Protein 3GBX (pdb70)

InterPro domains:
  IPR001085 Serine hydroxymethyltransferase [MF_00051] (7-417)
  IPR001085 Serine hydroxymethyltransferase [PIRSF000412] (2-416)
  IPR001085 Serine hydroxymethyltransferase [cd00378] (9-409)
  IPR015421 Pyridoxal phosphate-dependent transferase, major domain [G3DSA:3.40.640.10] (37-280)
  IPR015422 Pyridoxal phosphate-dependent transferase, small domain [G3DSA:3.90.1150.10] (11-416)
  IPR015424 Pyridoxal phosphate-dependent transferase [SSF53383] (6-416)
  IPR019798 Serine hydroxymethyltransferase, pyridoxal phosphate binding site [PS00096] (221-237)
  IPR039429 Serine hydroxymethyltransferase-like domain [PF00464] (9-386)
  IPR049943 Serine hydroxymethyltransferase-like [PTHR11680] (7-393)

Organism: Salmonella typhimurium (strain LT2 / SGSC1412 / ATCC 700720) (NCBI:txid99287)

CATH classification: 3.40.640.10 (+1 more: 3.90.1150.10)

Structure (mmCIF, N/CA/C/O backbone):
data_3GBX
#
_entry.id   3GBX
#
_cell.length_a   73.955
_cell.length_b   49.734
_cell.length_c   94.736
_cell.angle_alpha   90.000
_cell.angle_beta   110.670
_cell.angle_gamma   90.000
#
_symmetry.space_group_name_H-M   'P 1 21 1'
#
loop_
_entity.id
_entity.type
_entity.pdbx_description
1 polymer 'Serine hydroxymethyltransferase'
2 non-polymer 'ACETATE ION'
3 water water
#
loop_
_atom_site.group_PDB
_atom_site.id
_atom_site.type_symbol
_atom_site.label_atom_id
_atom_site.label_alt_id
_atom_site.label_comp_id
_atom_site.label_asym_id
_atom_site.label_entity_id
_atom_site.label_seq_id
_atom_site.pdbx_PDB_ins_code
_atom_site.Cartn_x
_atom_site.Cartn_y
_atom_site.Cartn_z
_atom_site.occupancy
_atom_site.B_iso_or_equiv
_atom_site.auth_seq_id
_atom_site.auth_comp_id
_atom_site.auth_asym_id
_atom_site.auth_atom_id
_atom_site.pdbx_PDB_model_num
ATOM 1 N N . SER A 1 1 ? -11.900 22.306 98.968 1.00 21.28 -2 SER A N 1
ATOM 2 C CA . SER A 1 1 ? -11.022 22.210 97.771 1.00 22.04 -2 SER A CA 1
ATOM 3 C C . SER A 1 1 ? -10.884 20.743 97.353 1.00 21.23 -2 SER A C 1
ATOM 4 O O . SER A 1 1 ? -11.357 19.832 98.040 1.00 21.96 -2 SER A O 1
ATOM 7 N N . ASN A 1 2 ? -10.242 20.525 96.228 1.00 20.65 -1 ASN A N 1
ATOM 8 C CA . ASN A 1 2 ? -10.148 19.210 95.630 1.00 20.04 -1 ASN A CA 1
ATOM 9 C C . ASN A 1 2 ? -8.993 19.221 94.639 1.00 18.07 -1 ASN A C 1
ATOM 10 O O . ASN A 1 2 ? -9.109 18.788 93.496 1.00 17.78 -1 ASN A O 1
ATOM 15 N N . ALA A 1 3 ? -7.863 19.723 95.104 1.00 17.10 0 ALA A N 1
ATOM 16 C CA . ALA A 1 3 ? -6.741 19.956 94.240 1.00 15.50 0 ALA A CA 1
ATOM 17 C C . ALA A 1 3 ? -6.195 18.609 93.762 1.00 16.00 0 ALA A C 1
ATOM 18 O O . ALA A 1 3 ? -6.160 17.614 94.521 1.00 14.15 0 ALA A O 1
ATOM 28 N N . LEU A 1 5 ? -3.013 16.829 92.988 1.00 18.83 2 LEU A N 1
ATOM 29 C CA . LEU A 1 5 ? -1.591 16.964 93.274 1.00 19.93 2 LEU A CA 1
ATOM 30 C C . LEU A 1 5 ? -0.768 16.085 92.344 1.00 22.34 2 LEU A C 1
ATOM 31 O O . LEU A 1 5 ? -0.863 14.835 92.381 1.00 21.44 2 LEU A O 1
ATOM 36 N N . LYS A 1 6 ? 0.058 16.749 91.547 1.00 24.31 3 LYS A N 1
ATOM 37 C CA . LYS A 1 6 ? 0.904 16.069 90.575 1.00 27.69 3 LYS A CA 1
ATOM 38 C C . LYS A 1 6 ? 1.850 15.040 91.243 1.00 28.81 3 LYS A C 1
ATOM 39 O O . LYS A 1 6 ? 2.045 13.958 90.693 1.00 29.80 3 LYS A O 1
ATOM 45 N N . ARG A 1 7 ? 2.358 15.307 92.446 1.00 29.82 4 ARG A N 1
ATOM 46 C CA . ARG A 1 7 ? 3.254 14.321 93.107 1.00 31.63 4 ARG A CA 1
ATOM 47 C C . ARG A 1 7 ? 2.516 13.055 93.567 1.00 31.38 4 ARG A C 1
ATOM 48 O O . ARG A 1 7 ? 3.114 11.984 93.612 1.00 32.69 4 ARG A O 1
ATOM 56 N N . GLU A 1 8 ? 1.245 13.172 93.935 1.00 30.42 5 GLU A N 1
ATOM 57 C CA A GLU A 1 8 ? 0.411 12.061 94.386 0.60 30.19 5 GLU A CA 1
ATOM 58 C CA B GLU A 1 8 ? 0.540 11.963 94.341 0.40 29.94 5 GLU A CA 1
ATOM 59 C C . GLU A 1 8 ? -0.335 11.408 93.216 1.00 29.23 5 GLU A C 1
ATOM 60 O O . GLU A 1 8 ? -0.938 10.325 93.377 1.00 30.11 5 GLU A O 1
ATOM 79 N N . ASN A 1 10 ? 0.150 9.995 89.825 1.00 20.71 7 ASN A N 1
ATOM 80 C CA . ASN A 1 10 ? 0.909 9.526 88.709 1.00 20.56 7 ASN A CA 1
ATOM 81 C C . ASN A 1 10 ? 0.475 8.119 88.354 1.00 17.88 7 ASN A C 1
ATOM 82 O O . ASN A 1 10 ? -0.294 7.477 89.083 1.00 16.00 7 ASN A O 1
ATOM 87 N N . ILE A 1 11 ? 0.942 7.684 87.196 1.00 15.32 8 ILE A N 1
ATOM 88 C CA . ILE A 1 11 ? 0.469 6.437 86.600 1.00 14.31 8 ILE A CA 1
ATOM 89 C C . ILE A 1 11 ? 1.051 5.235 87.361 1.00 14.35 8 ILE A C 1
ATOM 90 O O . ILE A 1 11 ? 0.349 4.276 87.652 1.00 14.55 8 ILE A O 1
ATOM 95 N N . ALA A 1 12 ? 2.331 5.301 87.716 1.00 15.73 9 ALA A N 1
ATOM 96 C CA . ALA A 1 12 ? 2.971 4.154 88.389 1.00 17.08 9 ALA A CA 1
ATOM 97 C C . ALA A 1 12 ? 2.323 3.836 89.756 1.00 17.81 9 ALA A C 1
ATOM 98 O O . ALA A 1 12 ? 2.263 2.685 90.115 1.00 18.77 9 ALA A O 1
ATOM 100 N N . ASP A 1 13 ? 1.868 4.858 90.491 1.00 18.58 10 ASP A N 1
ATOM 101 C CA A ASP A 1 13 ? 1.137 4.735 91.767 0.60 19.50 10 ASP A CA 1
ATOM 102 C CA B ASP A 1 13 ? 1.195 4.637 91.778 0.40 18.97 10 ASP A CA 1
ATOM 103 C C . ASP A 1 13 ? -0.242 4.113 91.616 1.00 19.06 10 ASP A C 1
ATOM 104 O O . ASP A 1 13 ? -0.801 3.568 92.557 1.00 20.82 10 ASP A O 1
ATOM 113 N N . TYR A 1 14 ? -0.834 4.282 90.452 1.00 17.43 11 TYR A N 1
ATOM 114 C CA . TYR A 1 14 ? -2.272 4.059 90.327 1.00 16.06 11 TYR A CA 1
ATOM 115 C C . TYR A 1 14 ? -2.657 2.935 89.384 1.00 15.34 11 TYR A C 1
ATOM 116 O O . TYR A 1 14 ? -3.610 2.201 89.633 1.00 15.68 11 TYR A O 1
ATOM 125 N N . ASP A 1 15 ? -1.957 2.830 88.273 1.00 14.02 12 ASP A N 1
ATOM 126 C CA . ASP A 1 15 ? -2.353 1.948 87.159 1.00 14.39 12 ASP A CA 1
ATOM 127 C C . ASP A 1 15 ? -1.152 1.103 86.709 1.00 14.29 12 ASP A C 1
ATOM 128 O O . ASP A 1 15 ? -0.480 1.361 85.708 1.00 13.88 12 ASP A O 1
ATOM 133 N N . ALA A 1 16 ? -0.876 0.096 87.529 1.00 14.60 13 ALA A N 1
ATOM 134 C CA . ALA A 1 16 ? 0.281 -0.765 87.314 1.00 14.34 13 ALA A CA 1
ATOM 135 C C . ALA A 1 16 ? 0.279 -1.440 85.958 1.00 14.04 13 ALA A C 1
ATOM 136 O O . ALA A 1 16 ? 1.330 -1.536 85.343 1.00 14.89 13 ALA A O 1
ATOM 138 N N . GLU A 1 17 ? -0.856 -1.948 85.495 1.00 14.51 14 GLU A N 1
ATOM 139 C CA . GLU A 1 17 ? -0.919 -2.517 84.149 1.00 14.75 14 GLU A CA 1
ATOM 140 C C . GLU A 1 17 ? -0.518 -1.532 83.052 1.00 13.77 14 GLU A C 1
ATOM 141 O O . GLU A 1 17 ? 0.189 -1.891 82.092 1.00 13.55 14 GLU A O 1
ATOM 147 N N . LEU A 1 18 ? -1.047 -0.314 83.108 1.00 13.26 15 LEU A N 1
ATOM 148 C CA . LEU A 1 18 ? -0.669 0.696 82.129 1.00 12.77 15 LEU A CA 1
ATOM 149 C C . LEU A 1 18 ? 0.817 1.059 82.248 1.00 12.06 15 LEU A C 1
ATOM 150 O O . LEU A 1 18 ? 1.516 1.139 81.262 1.00 12.39 15 LEU A O 1
ATOM 155 N N . TRP A 1 19 ? 1.276 1.253 83.466 1.00 13.97 16 TRP A N 1
ATOM 156 C CA . TRP A 1 19 ? 2.688 1.571 83.721 1.00 15.26 16 TRP A CA 1
ATOM 157 C C . TRP A 1 19 ? 3.655 0.511 83.194 1.00 14.66 16 TRP A C 1
ATOM 158 O O . TRP A 1 19 ? 4.625 0.853 82.517 1.00 14.81 16 TRP A O 1
ATOM 169 N N . GLN A 1 20 ? 3.389 -0.760 83.467 1.00 14.13 17 GLN A N 1
ATOM 170 C CA . GLN A 1 20 ? 4.178 -1.862 82.862 1.00 14.68 17 GLN A CA 1
ATOM 171 C C . GLN A 1 20 ? 4.207 -1.802 81.333 1.00 14.19 17 GLN A C 1
ATOM 172 O O . GLN A 1 20 ? 5.235 -1.960 80.710 1.00 12.81 17 GLN A O 1
ATOM 178 N N . ALA A 1 21 ? 3.057 -1.566 80.716 1.00 14.05 18 ALA A N 1
ATOM 179 C CA . ALA A 1 21 ? 2.989 -1.440 79.265 1.00 14.65 18 ALA A CA 1
ATOM 180 C C . ALA A 1 21 ? 3.800 -0.256 78.708 1.00 15.08 18 ALA A C 1
ATOM 181 O O . ALA A 1 21 ? 4.496 -0.352 77.665 1.00 14.32 18 ALA A O 1
ATOM 191 N N . GLU A 1 23 ? 6.408 1.228 80.284 1.00 17.75 20 GLU A N 1
ATOM 192 C CA . GLU A 1 23 ? 7.804 0.903 80.462 1.00 17.27 20 GLU A CA 1
ATOM 193 C C . GLU A 1 23 ? 8.298 -0.019 79.330 1.00 17.55 20 GLU A C 1
ATOM 194 O O . GLU A 1 23 ? 9.341 0.214 78.728 1.00 16.32 20 GLU A O 1
ATOM 200 N N . GLN A 1 24 ? 7.530 -1.042 79.012 1.00 16.83 21 GLN A N 1
ATOM 201 C CA . GLN A 1 24 ? 7.916 -1.958 77.911 1.00 16.77 21 GLN A CA 1
ATOM 202 C C . GLN A 1 24 ? 7.977 -1.282 76.542 1.00 17.46 21 GLN A C 1
ATOM 203 O O . GLN A 1 24 ? 8.758 -1.686 75.682 1.00 16.30 21 GLN A O 1
ATOM 209 N N . GLU A 1 25 ? 7.168 -0.249 76.335 1.00 16.66 22 GLU A N 1
ATOM 210 C CA . GLU A 1 25 ? 7.226 0.483 75.081 1.00 16.89 22 GLU A CA 1
ATOM 211 C C . GLU A 1 25 ? 8.505 1.316 75.020 1.00 16.06 22 GLU A C 1
ATOM 212 O O . GLU A 1 25 ? 9.091 1.409 73.952 1.00 16.05 22 GLU A O 1
ATOM 218 N N . LYS A 1 26 ? 8.955 1.912 76.125 1.00 16.06 23 LYS A N 1
ATOM 219 C CA . LYS A 1 26 ? 10.239 2.622 76.136 1.00 16.96 23 LYS A CA 1
ATOM 220 C C . LYS A 1 26 ? 11.360 1.635 75.810 1.00 16.59 23 LYS A C 1
ATOM 221 O O . LYS A 1 26 ? 12.252 1.933 75.022 1.00 16.91 23 LYS A O 1
ATOM 227 N N . VAL A 1 27 ? 11.293 0.452 76.407 1.00 15.62 24 VAL A N 1
ATOM 228 C CA . VAL A 1 27 ? 12.305 -0.569 76.162 1.00 15.09 24 VAL A CA 1
ATOM 229 C C . VAL A 1 27 ? 12.311 -0.952 74.673 1.00 14.89 24 VAL A C 1
ATOM 230 O O . VAL A 1 27 ? 13.374 -1.036 74.062 1.00 14.95 24 VAL A O 1
ATOM 234 N N . ARG A 1 28 ? 11.130 -1.163 74.102 1.00 15.41 25 ARG A N 1
ATOM 235 C CA . ARG A 1 28 ? 11.009 -1.500 72.672 1.00 16.11 25 ARG A CA 1
ATOM 236 C C . ARG A 1 28 ? 11.632 -0.422 71.796 1.00 15.68 25 ARG A C 1
ATOM 237 O O . ARG A 1 28 ? 12.340 -0.700 70.854 1.00 15.76 25 ARG A O 1
ATOM 245 N N . GLN A 1 29 ? 11.335 0.836 72.091 1.00 14.73 26 GLN A N 1
ATOM 246 C CA . GLN A 1 29 ? 11.896 1.933 71.285 1.00 14.79 26 GLN A CA 1
ATOM 247 C C . GLN A 1 29 ? 13.425 1.960 71.393 1.00 14.91 26 GLN A C 1
ATOM 248 O O . GLN A 1 29 ? 14.111 2.346 70.428 1.00 16.15 26 GLN A O 1
ATOM 254 N N . GLU A 1 30 ? 13.975 1.539 72.534 1.00 14.32 27 GLU A N 1
ATOM 255 C CA A GLU A 1 30 ? 15.429 1.543 72.733 0.60 14.79 27 GLU A CA 1
ATOM 256 C CA B GLU A 1 30 ? 15.435 1.595 72.709 0.40 14.11 27 GLU A CA 1
ATOM 257 C C . GLU A 1 30 ? 16.169 0.380 72.108 1.00 13.57 27 GLU A C 1
ATOM 258 O O . GLU A 1 30 ? 17.277 0.562 71.568 1.00 13.56 27 GLU A O 1
ATOM 269 N N . GLU A 1 31 ? 15.581 -0.811 72.213 1.00 12.44 28 GLU A N 1
ATOM 270 C CA A GLU A 1 31 ? 16.344 -2.014 71.860 0.60 13.08 28 GLU A CA 1
ATOM 271 C CA B GLU A 1 31 ? 16.222 -2.099 71.909 0.40 12.97 28 GLU A CA 1
ATOM 272 C C . GLU A 1 31 ? 15.926 -2.617 70.504 1.00 12.75 28 GLU A C 1
ATOM 273 O O . GLU A 1 31 ? 16.377 -3.714 70.138 1.00 14.29 28 GLU A O 1
ATOM 284 N N . HIS A 1 32 ? 15.103 -1.899 69.768 1.00 13.02 29 HIS A N 1
ATOM 285 C CA . HIS A 1 32 ? 14.801 -2.274 68.387 1.00 13.30 29 HIS A CA 1
ATOM 286 C C . HIS A 1 32 ? 15.332 -1.204 67.456 1.00 13.71 29 HIS A C 1
ATOM 287 O O . HIS A 1 32 ? 15.281 -0.010 67.774 1.00 12.20 29 HIS A O 1
ATOM 294 N N . ILE A 1 33 ? 15.791 -1.664 66.293 1.00 11.59 30 ILE A N 1
ATOM 295 C CA . ILE A 1 33 ? 16.227 -0.804 65.191 1.00 12.29 30 ILE A CA 1
ATOM 296 C C . ILE A 1 33 ? 15.004 -0.508 64.330 1.00 12.64 30 ILE A C 1
ATOM 297 O O . ILE A 1 33 ? 14.439 -1.371 63.681 1.00 13.20 30 ILE A O 1
ATOM 302 N N . GLU A 1 34 ? 14.601 0.733 64.348 1.00 11.11 31 GLU A N 1
ATOM 303 C CA A GLU A 1 34 ? 13.357 1.108 63.698 0.60 12.53 31 GLU A CA 1
ATOM 304 C CA B GLU A 1 34 ? 13.361 1.166 63.717 0.40 11.81 31 GLU A CA 1
ATOM 305 C C . GLU A 1 34 ? 13.650 1.686 62.320 1.00 11.61 31 GLU A C 1
ATOM 306 O O . GLU A 1 34 ? 14.209 2.788 62.190 1.00 12.30 31 GLU A O 1
ATOM 317 N N . LEU A 1 35 ? 13.244 0.941 61.296 1.00 10.18 32 LEU A N 1
ATOM 318 C CA . LEU A 1 35 ? 13.460 1.371 59.878 1.00 9.91 32 LEU A CA 1
ATOM 319 C C . LEU A 1 35 ? 12.168 1.637 59.108 1.00 10.55 32 LEU A C 1
ATOM 320 O O . LEU A 1 35 ? 12.172 1.804 57.906 1.00 11.85 32 LEU A O 1
ATOM 325 N N . ILE A 1 36 ? 11.032 1.656 59.797 1.00 11.63 33 ILE A N 1
ATOM 326 C CA . ILE A 1 36 ? 9.802 2.102 59.162 1.00 12.06 33 ILE A CA 1
ATOM 327 C C . ILE A 1 36 ? 10.008 3.587 58.841 1.00 11.34 33 ILE A C 1
ATOM 328 O O . ILE A 1 36 ? 10.407 4.388 59.694 1.00 10.57 33 ILE A O 1
ATOM 333 N N . ALA A 1 37 ? 9.861 3.928 57.568 1.00 10.57 34 ALA A N 1
ATOM 334 C CA . ALA A 1 37 ? 10.273 5.243 57.108 1.00 11.81 34 ALA A CA 1
ATOM 335 C C . ALA A 1 37 ? 9.538 6.366 57.794 1.00 12.13 34 ALA A C 1
ATOM 336 O O . ALA A 1 37 ? 10.038 7.502 57.766 1.00 12.85 34 ALA A O 1
ATOM 338 N N . SER A 1 38 ? 8.354 6.091 58.345 1.00 12.30 35 SER A N 1
ATOM 339 C CA . SER A 1 38 ? 7.518 7.137 58.985 1.00 13.83 35 SER A CA 1
ATOM 340 C C . SER A 1 38 ? 7.802 7.309 60.460 1.00 13.67 35 SER A C 1
ATOM 341 O O . SER A 1 38 ? 7.206 8.166 61.122 1.00 16.96 35 SER A O 1
ATOM 344 N N . GLU A 1 39 ? 8.686 6.488 61.012 1.00 12.28 36 GLU A N 1
ATOM 345 C CA A GLU A 1 39 ? 8.984 6.513 62.436 0.60 13.37 36 GLU A CA 1
ATOM 346 C CA B GLU A 1 39 ? 8.940 6.546 62.434 0.40 13.16 36 GLU A CA 1
ATOM 347 C C . GLU A 1 39 ? 10.046 7.538 62.788 1.00 12.31 36 GLU A C 1
ATOM 348 O O . GLU A 1 39 ? 10.948 7.866 61.972 1.00 11.72 36 GLU A O 1
ATOM 359 N N . ASN A 1 40 ? 9.958 8.053 64.000 1.00 11.84 37 ASN A N 1
ATOM 360 C CA . ASN A 1 40 ? 10.960 8.972 64.478 1.00 11.06 37 ASN A CA 1
ATOM 361 C C . ASN A 1 40 ? 10.843 9.070 65.979 1.00 11.12 37 ASN A C 1
ATOM 362 O O . ASN A 1 40 ? 9.972 8.438 66.589 1.00 12.26 37 ASN A O 1
ATOM 367 N N . TYR A 1 41 ? 11.751 9.822 66.565 1.00 9.90 38 TYR A N 1
ATOM 368 C CA . TYR A 1 41 ? 11.787 10.044 68.010 1.00 10.42 38 TYR A CA 1
ATOM 369 C C . TYR A 1 41 ? 11.654 11.540 68.235 1.00 10.80 38 TYR A C 1
ATOM 370 O O . TYR A 1 41 ? 12.580 12.315 67.896 1.00 12.37 38 TYR A O 1
ATOM 379 N N . THR A 1 42 ? 10.514 11.992 68.751 1.00 10.48 39 THR A N 1
ATOM 380 C CA . THR A 1 42 ? 10.315 13.426 69.006 1.00 10.37 39 THR A CA 1
ATOM 381 C C . THR A 1 42 ? 11.077 13.920 70.239 1.00 9.27 39 THR A C 1
ATOM 382 O O . THR A 1 42 ? 11.426 13.162 71.128 1.00 9.64 39 THR A O 1
ATOM 386 N N . SER A 1 43 ? 11.341 15.226 70.293 1.00 10.07 40 SER A N 1
ATOM 387 C CA . SER A 1 43 ? 12.165 15.742 71.367 1.00 9.77 40 SER A CA 1
ATOM 388 C C . SER A 1 43 ? 11.441 15.746 72.709 1.00 10.66 40 SER A C 1
ATOM 389 O O . SER A 1 43 ? 10.213 15.750 72.767 1.00 7.70 40 SER A O 1
ATOM 392 N N . PRO A 1 44 ? 12.206 15.776 73.810 1.00 9.87 41 PRO A N 1
ATOM 393 C CA . PRO A 1 44 ? 11.504 15.917 75.073 1.00 10.96 41 PRO A CA 1
ATOM 394 C C . PRO A 1 44 ? 10.687 17.214 75.209 1.00 11.83 41 PRO A C 1
ATOM 395 O O . PRO A 1 44 ? 9.808 17.284 76.080 1.00 11.22 41 PRO A O 1
ATOM 399 N N . ARG A 1 45 ? 10.993 18.232 74.390 1.00 10.97 42 ARG A N 1
ATOM 400 C CA . ARG A 1 45 ? 10.241 19.490 74.442 1.00 10.16 42 ARG A CA 1
ATOM 401 C C . ARG A 1 45 ? 8.871 19.326 73.820 1.00 9.55 42 ARG A C 1
ATOM 402 O O . ARG A 1 45 ? 7.872 19.857 74.326 1.00 9.50 42 ARG A O 1
ATOM 410 N N . VAL A 1 46 ? 8.827 18.608 72.694 1.00 9.33 43 VAL A N 1
ATOM 411 C CA . VAL A 1 46 ? 7.531 18.225 72.127 1.00 9.62 43 VAL A CA 1
ATOM 412 C C . VAL A 1 46 ? 6.722 17.412 73.134 1.00 9.26 43 VAL A C 1
ATOM 413 O O . VAL A 1 46 ? 5.548 17.672 73.329 1.00 9.35 43 VAL A O 1
ATOM 425 N N . GLN A 1 48 ? 6.955 17.508 76.364 1.00 9.95 45 GLN A N 1
ATOM 426 C CA . GLN A 1 48 ? 6.575 18.392 77.457 1.00 10.23 45 GLN A CA 1
ATOM 427 C C . GLN A 1 48 ? 5.325 19.185 77.080 1.00 10.26 45 GLN A C 1
ATOM 428 O O . GLN A 1 48 ? 4.400 19.330 77.894 1.00 9.41 45 GLN A O 1
ATOM 434 N N . ALA A 1 49 ? 5.290 19.685 75.850 1.00 9.66 46 ALA A N 1
ATOM 435 C CA . ALA A 1 49 ? 4.118 20.400 75.352 1.00 9.89 46 ALA A CA 1
ATOM 436 C C . ALA A 1 49 ? 2.864 19.522 75.352 1.00 10.66 46 ALA A C 1
ATOM 437 O O . ALA A 1 49 ? 1.792 19.946 75.789 1.00 10.09 46 ALA A O 1
ATOM 439 N N . GLN A 1 50 ? 3.018 18.289 74.872 1.00 10.08 47 GLN A N 1
ATOM 440 C CA . GLN A 1 50 ? 1.896 17.350 74.802 1.00 11.05 47 GLN A CA 1
ATOM 441 C C . GLN A 1 50 ? 1.416 16.889 76.170 1.00 11.52 47 GLN A C 1
ATOM 442 O O . GLN A 1 50 ? 0.251 16.500 76.290 1.00 12.59 47 GLN A O 1
ATOM 448 N N . GLY A 1 51 ? 2.287 16.971 77.184 1.00 11.56 48 GLY A N 1
ATOM 449 C CA . GLY A 1 51 ? 1.946 16.636 78.583 1.00 11.81 48 GLY A CA 1
ATOM 450 C C . GLY A 1 51 ? 1.419 17.780 79.414 1.00 12.01 48 GLY A C 1
ATOM 451 O O . GLY A 1 51 ? 1.266 17.670 80.642 1.00 12.53 48 GLY A O 1
ATOM 452 N N . SER A 1 52 ? 1.144 18.907 78.758 1.00 10.60 49 SER A N 1
ATOM 453 C CA . SER A 1 52 ? 0.867 20.159 79.461 1.00 10.14 49 SER A CA 1
ATOM 454 C C . SER A 1 52 ? -0.645 20.373 79.709 1.00 10.70 49 SER A C 1
ATOM 455 O O . SER A 1 52 ? -1.466 19.609 79.215 1.00 11.36 49 SER A O 1
ATOM 458 N N . GLN A 1 53 ? -0.989 21.427 80.457 1.00 10.45 50 GLN A N 1
ATOM 459 C CA . GLN A 1 53 ? -2.374 21.772 80.768 1.00 9.78 50 GLN A CA 1
ATOM 460 C C . GLN A 1 53 ? -3.139 22.355 79.587 1.00 9.22 50 GLN A C 1
ATOM 461 O O . GLN A 1 53 ? -4.347 22.562 79.707 1.00 8.32 50 GLN A O 1
ATOM 467 N N . LEU A 1 54 ? -2.461 22.595 78.443 1.00 9.35 51 LEU A N 1
ATOM 468 C CA . LEU A 1 54 ? -3.162 23.014 77.222 1.00 8.88 51 LEU A CA 1
ATOM 469 C C . LEU A 1 54 ? -4.181 21.976 76.740 1.00 9.35 51 LEU A C 1
ATOM 470 O O . LEU A 1 54 ? -5.068 22.295 75.957 1.00 11.18 51 LEU A O 1
ATOM 475 N N . THR A 1 55 ? -4.051 20.743 77.185 1.00 8.75 52 THR A N 1
ATOM 476 C CA . THR A 1 55 ? -5.076 19.738 76.876 1.00 9.79 52 THR A CA 1
ATOM 477 C C . THR A 1 55 ? -6.478 20.177 77.358 1.00 8.64 52 THR A C 1
ATOM 478 O O . THR A 1 55 ? -7.518 19.755 76.793 1.00 9.86 52 THR A O 1
ATOM 482 N N . ASN A 1 56 ? -6.520 21.046 78.373 1.00 9.11 53 ASN A N 1
ATOM 483 C CA . ASN A 1 56 ? -7.783 21.493 78.958 1.00 10.44 53 ASN A CA 1
ATOM 484 C C . ASN A 1 56 ? -8.410 22.653 78.181 1.00 13.52 53 ASN A C 1
ATOM 485 O O . ASN A 1 56 ? -9.523 23.037 78.499 1.00 14.00 53 ASN A O 1
ATOM 490 N N . LYS A 1 57 ? -7.715 23.193 77.182 1.00 15.94 54 LYS A N 1
ATOM 491 C CA . LYS A 1 57 ? -8.200 24.416 76.573 1.00 19.84 54 LYS A CA 1
ATOM 492 C C . LYS A 1 57 ? -9.116 24.134 75.415 1.00 23.02 54 LYS A C 1
ATOM 493 O O . LYS A 1 57 ? -8.739 23.443 74.514 1.00 22.05 54 LYS A O 1
ATOM 499 N N . TYR A 1 58 ? -10.333 24.679 75.483 1.00 27.80 55 TYR A N 1
ATOM 500 C CA . TYR A 1 58 ? -11.290 24.687 74.355 1.00 31.18 55 TYR A CA 1
ATOM 501 C C . TYR A 1 58 ? -10.970 25.831 73.421 1.00 32.55 55 TYR A C 1
ATOM 502 O O . TYR A 1 58 ? -10.892 26.981 73.857 1.00 34.16 55 TYR A O 1
ATOM 511 N N . ALA A 1 59 ? -10.796 25.520 72.138 1.00 33.51 56 ALA A N 1
ATOM 512 C CA . ALA A 1 59 ? -10.409 26.522 71.154 1.00 34.33 56 ALA A CA 1
ATOM 513 C C . ALA A 1 59 ? -11.180 26.325 69.838 1.00 34.90 56 ALA A C 1
ATOM 514 O O . ALA A 1 59 ? -12.380 26.011 69.869 1.00 35.07 56 ALA A O 1
ATOM 516 N N . VAL A 1 74 ? -4.174 30.762 74.271 1.00 30.40 71 VAL A N 1
ATOM 517 C CA . VAL A 1 74 ? -4.599 29.733 73.321 1.00 29.73 71 VAL A CA 1
ATOM 518 C C . VAL A 1 74 ? -4.144 30.251 71.965 1.00 27.61 71 VAL A C 1
ATOM 519 O O . VAL A 1 74 ? -3.299 29.657 71.317 1.00 27.11 71 VAL A O 1
ATOM 523 N N . ASP A 1 75 ? -4.646 31.425 71.590 1.00 25.33 72 ASP A N 1
ATOM 524 C CA . ASP A 1 75 ? -4.426 31.948 70.279 1.00 22.63 72 ASP A CA 1
ATOM 525 C C . ASP A 1 75 ? -2.940 32.225 70.117 1.00 20.29 72 ASP A C 1
ATOM 526 O O . ASP A 1 75 ? -2.418 31.944 69.087 1.00 18.20 72 ASP A O 1
ATOM 531 N N . VAL A 1 76 ? -2.234 32.690 71.142 1.00 17.94 73 VAL A N 1
ATOM 532 C CA . VAL A 1 76 ? -0.806 32.952 70.978 1.00 17.17 73 VAL A CA 1
ATOM 533 C C . VAL A 1 76 ? -0.024 31.692 70.638 1.00 15.62 73 VAL A C 1
ATOM 534 O O . VAL A 1 76 ? 0.901 31.698 69.802 1.00 15.47 73 VAL A O 1
ATOM 538 N N . VAL A 1 77 ? -0.373 30.604 71.320 1.00 13.12 74 VAL A N 1
ATOM 539 C CA . VAL A 1 77 ? 0.289 29.321 71.053 1.00 12.71 74 VAL A CA 1
ATOM 540 C C . VAL A 1 77 ? 0.070 28.940 69.604 1.00 12.88 74 VAL A C 1
ATOM 541 O O . VAL A 1 77 ? 1.005 28.521 68.920 1.00 11.75 74 VAL A O 1
ATOM 545 N N . GLU A 1 78 ? -1.177 29.080 69.147 1.00 12.22 75 GLU A N 1
ATOM 546 C CA . GLU A 1 78 ? -1.502 28.751 67.776 1.00 13.07 75 GLU A CA 1
ATOM 547 C C . GLU A 1 78 ? -0.777 29.685 66.776 1.00 13.50 75 GLU A C 1
ATOM 548 O O . GLU A 1 78 ? -0.279 29.211 65.744 1.00 13.51 75 GLU A O 1
ATOM 554 N N . GLN A 1 79 ? -0.700 30.972 67.087 1.00 13.10 76 GLN A N 1
ATOM 555 C CA . GLN A 1 79 ? -0.068 31.894 66.145 1.00 13.73 76 GLN A CA 1
ATOM 556 C C . GLN A 1 79 ? 1.410 31.597 66.024 1.00 13.19 76 GLN A C 1
ATOM 557 O O . GLN A 1 79 ? 1.967 31.760 64.968 1.00 12.60 76 GLN A O 1
ATOM 563 N N . LEU A 1 80 ? 2.055 31.110 67.092 1.00 12.49 77 LEU A N 1
ATOM 564 C CA . LEU A 1 80 ? 3.469 30.748 66.984 1.00 12.65 77 LEU A CA 1
ATOM 565 C C . LEU A 1 80 ? 3.658 29.583 66.008 1.00 12.40 77 LEU A C 1
ATOM 566 O O . LEU A 1 80 ? 4.580 29.564 65.186 1.00 12.41 77 LEU A O 1
ATOM 571 N N . ALA A 1 81 ? 2.757 28.610 66.078 1.00 11.39 78 ALA A N 1
ATOM 572 C CA . ALA A 1 81 ? 2.861 27.461 65.210 1.00 11.04 78 ALA A CA 1
ATOM 573 C C . ALA A 1 81 ? 2.651 27.890 63.762 1.00 11.78 78 ALA A C 1
ATOM 574 O O . ALA A 1 81 ? 3.405 27.478 62.859 1.00 11.93 78 ALA A O 1
ATOM 576 N N . ILE A 1 82 ? 1.611 28.706 63.531 1.00 12.50 79 ILE A N 1
ATOM 577 C CA . ILE A 1 82 ? 1.300 29.210 62.211 1.00 12.52 79 ILE A CA 1
ATOM 578 C C . ILE A 1 82 ? 2.467 30.003 61.638 1.00 13.67 79 ILE A C 1
ATOM 579 O O . ILE A 1 82 ? 2.818 29.833 60.478 1.00 13.52 79 ILE A O 1
ATOM 584 N N . ASP A 1 83 ? 3.035 30.893 62.453 1.00 13.87 80 ASP A N 1
ATOM 585 C CA . ASP A 1 83 ? 4.121 31.758 61.984 1.00 14.14 80 ASP A CA 1
ATOM 586 C C . ASP A 1 83 ? 5.370 30.967 61.669 1.00 13.45 80 ASP A C 1
ATOM 587 O O . ASP A 1 83 ? 6.019 31.179 60.635 1.00 12.99 80 ASP A O 1
ATOM 592 N N . ARG A 1 84 ? 5.663 30.004 62.526 1.00 12.55 81 ARG A N 1
ATOM 593 C CA . ARG A 1 84 ? 6.826 29.157 62.329 1.00 13.48 81 ARG A CA 1
ATOM 594 C C . ARG A 1 84 ? 6.644 28.224 61.109 1.00 13.69 81 ARG A C 1
ATOM 595 O O . ARG A 1 84 ? 7.593 28.019 60.371 1.00 14.14 81 ARG A O 1
ATOM 603 N N . ALA A 1 85 ? 5.420 27.780 60.826 1.00 14.56 82 ALA A N 1
ATOM 604 C CA . ALA A 1 85 ? 5.153 26.917 59.678 1.00 13.75 82 ALA A CA 1
ATOM 605 C C . ALA A 1 85 ? 5.397 27.722 58.443 1.00 14.75 82 ALA A C 1
ATOM 606 O O . ALA A 1 85 ? 6.045 27.263 57.505 1.00 13.99 82 ALA A O 1
ATOM 608 N N . LYS A 1 86 ? 4.892 28.952 58.442 1.00 14.59 83 LYS A N 1
ATOM 609 C CA . LYS A 1 86 ? 5.116 29.824 57.288 1.00 15.35 83 LYS A CA 1
ATOM 610 C C . LYS A 1 86 ? 6.582 30.151 57.041 1.00 15.04 83 LYS A C 1
ATOM 611 O O . LYS A 1 86 ? 7.008 30.135 55.872 1.00 16.09 83 LYS A O 1
ATOM 617 N N . GLU A 1 87 ? 7.347 30.461 58.099 1.00 14.94 84 GLU A N 1
ATOM 618 C CA . GLU A 1 87 ? 8.755 30.779 57.967 1.00 14.72 84 GLU A CA 1
ATOM 619 C C . GLU A 1 87 ? 9.522 29.581 57.451 1.00 14.05 84 GLU A C 1
ATOM 620 O O . GLU A 1 87 ? 10.297 29.717 56.488 1.00 13.92 84 GLU A O 1
ATOM 626 N N . LEU A 1 88 ? 9.290 28.422 58.051 1.00 13.66 85 LEU A N 1
ATOM 627 C CA . LEU A 1 88 ? 10.014 27.210 57.674 1.00 13.06 85 LEU A CA 1
ATOM 628 C C . LEU A 1 88 ? 9.838 26.799 56.211 1.00 13.04 85 LEU A C 1
ATOM 629 O O . LEU A 1 88 ? 10.810 26.412 55.562 1.00 12.75 85 LEU A O 1
ATOM 634 N N . PHE A 1 89 ? 8.621 26.866 55.708 1.00 12.73 86 PHE A N 1
ATOM 635 C CA . PHE A 1 89 ? 8.308 26.366 54.382 1.00 13.75 86 PHE A CA 1
ATOM 636 C C . PHE A 1 89 ? 8.057 27.463 53.353 1.00 14.37 86 PHE A C 1
ATOM 637 O O . PHE A 1 89 ? 7.757 27.174 52.186 1.00 15.36 86 PHE A O 1
ATOM 645 N N . GLY A 1 90 ? 8.163 28.706 53.765 1.00 13.83 87 GLY A N 1
ATOM 646 C CA . GLY A 1 90 ? 7.933 29.810 52.852 1.00 15.29 87 GLY A CA 1
ATOM 647 C C . GLY A 1 90 ? 6.517 29.868 52.304 1.00 15.13 87 GLY A C 1
ATOM 648 O O . GLY A 1 90 ? 6.323 30.148 51.136 1.00 15.16 87 GLY A O 1
ATOM 649 N N . ALA A 1 91 ? 5.539 29.634 53.168 1.00 15.21 88 ALA A N 1
ATOM 650 C CA . ALA A 1 91 ? 4.135 29.693 52.816 1.00 15.09 88 ALA A CA 1
ATOM 651 C C . ALA A 1 91 ? 3.570 31.030 53.225 1.00 15.27 88 ALA A C 1
ATOM 652 O O . ALA A 1 91 ? 4.006 31.627 54.224 1.00 16.53 88 ALA A O 1
ATOM 654 N N . ASP A 1 92 ? 2.572 31.500 52.487 1.00 14.38 89 ASP A N 1
ATOM 655 C CA . ASP A 1 92 ? 1.800 32.663 52.919 1.00 15.15 89 ASP A CA 1
ATOM 656 C C . ASP A 1 92 ? 0.511 32.302 53.690 1.00 14.59 89 ASP A C 1
ATOM 657 O O . ASP A 1 92 ? -0.129 33.157 54.243 1.00 13.49 89 ASP A O 1
ATOM 662 N N . TYR A 1 93 ? 0.245 30.999 53.836 1.00 13.90 90 TYR A N 1
ATOM 663 C CA . TYR A 1 93 ? -0.952 30.524 54.518 1.00 13.75 90 TYR A CA 1
ATOM 664 C C . TYR A 1 93 ? -0.581 29.260 55.215 1.00 13.51 90 TYR A C 1
ATOM 665 O O . TYR A 1 93 ? 0.069 28.403 54.633 1.00 12.09 90 TYR A O 1
ATOM 674 N N . ALA A 1 94 ? -0.956 29.143 56.478 1.00 12.95 91 ALA A N 1
ATOM 675 C CA . ALA A 1 94 ? -0.757 27.879 57.183 1.00 13.48 91 ALA A CA 1
ATOM 676 C C . ALA A 1 94 ? -1.958 27.648 58.075 1.00 13.63 91 ALA A C 1
ATOM 677 O O . ALA A 1 94 ? -2.525 28.587 58.658 1.00 14.13 91 ALA A O 1
ATOM 679 N N . ASN A 1 95 ? -2.357 26.384 58.184 1.00 12.69 92 ASN A N 1
ATOM 680 C CA . ASN A 1 95 ? -3.406 26.026 59.089 1.00 12.48 92 ASN A CA 1
ATOM 681 C C . ASN A 1 95 ? -2.852 24.879 59.903 1.00 10.83 92 ASN A C 1
ATOM 682 O O . ASN A 1 95 ? -2.460 23.869 59.350 1.00 11.36 92 ASN A O 1
ATOM 687 N N . VAL A 1 96 ? -2.745 25.085 61.207 1.00 10.02 93 VAL A N 1
ATOM 688 C CA . VAL A 1 96 ? -2.099 24.093 62.075 1.00 10.16 93 VAL A CA 1
ATOM 689 C C . VAL A 1 96 ? -3.095 23.260 62.861 1.00 10.86 93 VAL A C 1
ATOM 690 O O . VAL A 1 96 ? -2.705 22.518 63.746 1.00 12.15 93 VAL A O 1
ATOM 694 N N . GLN A 1 97 ? -4.376 23.378 62.553 1.00 10.72 94 GLN A N 1
ATOM 695 C CA . GLN A 1 97 ? -5.430 22.719 63.354 1.00 11.63 94 GLN A CA 1
ATOM 696 C C . GLN A 1 97 ? -5.688 21.247 63.075 1.00 11.47 94 GLN A C 1
ATOM 697 O O . GLN A 1 97 ? -6.141 20.559 63.969 1.00 11.04 94 GLN A O 1
ATOM 703 N N . PRO A 1 98 ? -5.421 20.763 61.844 1.00 11.56 95 PRO A N 1
ATOM 704 C CA . PRO A 1 98 ? -5.838 19.359 61.629 1.00 11.89 95 PRO A CA 1
ATOM 705 C C . PRO A 1 98 ? -5.175 18.375 62.595 1.00 11.38 95 PRO A C 1
ATOM 706 O O . PRO A 1 98 ? -3.968 18.505 62.893 1.00 12.14 95 PRO A O 1
ATOM 710 N N . HIS A 1 99 ? -5.944 17.367 63.015 1.00 10.71 96 HIS A N 1
ATOM 711 C CA . HIS A 1 99 ? -5.467 16.373 63.980 1.00 11.34 96 HIS A CA 1
ATOM 712 C C . HIS A 1 99 ? -4.504 15.375 63.359 1.00 10.95 96 HIS A C 1
ATOM 713 O O . HIS A 1 99 ? -3.771 14.658 64.071 1.00 10.96 96 HIS A O 1
ATOM 720 N N . SER A 1 100 ? -4.554 15.264 62.037 1.00 11.21 97 SER A N 1
ATOM 721 C CA . SER A 1 100 ? -3.733 14.315 61.342 1.00 11.77 97 SER A CA 1
ATOM 722 C C . SER A 1 100 ? -3.501 14.794 59.934 1.00 13.02 97 SER A C 1
ATOM 723 O O . SER A 1 100 ? -4.197 15.685 59.422 1.00 11.93 97 SER A O 1
ATOM 726 N N . GLY A 1 101 ? -2.558 14.146 59.281 1.00 13.65 98 GLY A N 1
ATOM 727 C CA . GLY A 1 101 ? -2.317 14.392 57.847 1.00 14.99 98 GLY A CA 1
ATOM 728 C C . GLY A 1 101 ? -3.517 14.003 57.032 1.00 15.60 98 GLY A C 1
ATOM 729 O O . GLY A 1 101 ? -3.899 14.715 56.106 1.00 15.22 98 GLY A O 1
ATOM 730 N N . SER A 1 102 ? -4.145 12.893 57.383 1.00 15.53 99 SER A N 1
ATOM 731 C CA . SER A 1 102 ? -5.355 12.491 56.683 1.00 16.69 99 SER A CA 1
ATOM 732 C C . SER A 1 102 ? -6.474 13.523 56.755 1.00 15.47 99 SER A C 1
ATOM 733 O O . SER A 1 102 ? -7.211 13.732 55.784 1.00 15.23 99 SER A O 1
ATOM 736 N N . GLN A 1 103 ? -6.651 14.117 57.928 1.00 15.10 100 GLN A N 1
ATOM 737 C CA . GLN A 1 103 ? -7.659 15.165 58.088 1.00 15.30 100 GLN A CA 1
ATOM 738 C C . GLN A 1 103 ? -7.293 16.412 57.272 1.00 13.81 100 GLN A C 1
ATOM 739 O O . GLN A 1 103 ? -8.159 17.036 56.662 1.00 11.82 100 GLN A O 1
ATOM 745 N N . ALA A 1 104 ? -6.016 16.750 57.220 1.00 12.34 101 ALA A N 1
ATOM 746 C CA . ALA A 1 104 ? -5.556 17.857 56.375 1.00 12.44 101 ALA A CA 1
ATOM 747 C C . ALA A 1 104 ? -5.937 17.575 54.914 1.00 12.63 101 ALA A C 1
ATOM 748 O O . ALA A 1 104 ? -6.479 18.433 54.226 1.00 13.25 101 ALA A O 1
ATOM 750 N N . ASN A 1 105 ? -5.662 16.364 54.473 1.00 12.35 102 ASN A N 1
ATOM 751 C CA . ASN A 1 105 ? -5.962 15.991 53.082 1.00 13.91 102 ASN A CA 1
ATOM 752 C C . ASN A 1 105 ? -7.453 16.062 52.793 1.00 14.44 102 ASN A C 1
ATOM 753 O O . ASN A 1 105 ? -7.878 16.592 51.758 1.00 13.78 102 ASN A O 1
ATOM 758 N N . PHE A 1 106 ? -8.238 15.517 53.707 1.00 14.76 103 PHE A N 1
ATOM 759 C CA A PHE A 1 106 ? -9.675 15.529 53.522 0.60 15.55 103 PHE A CA 1
ATOM 760 C CA B PHE A 1 106 ? -9.715 15.540 53.613 0.40 15.46 103 PHE A CA 1
ATOM 761 C C . PHE A 1 106 ? -10.250 16.962 53.456 1.00 15.23 103 PHE A C 1
ATOM 762 O O . PHE A 1 106 ? -11.179 17.211 5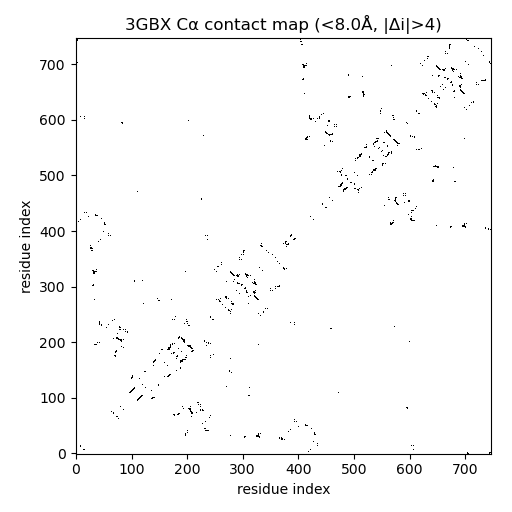2.680 1.00 16.01 103 PHE A O 1
ATOM 777 N N . ALA A 1 107 ? -9.680 17.903 54.215 1.00 14.76 104 ALA A N 1
ATOM 778 C CA . ALA A 1 107 ? -10.063 19.325 54.113 1.00 14.29 104 ALA A CA 1
ATOM 779 C C . ALA A 1 107 ? -9.829 19.849 52.697 1.00 14.70 104 ALA A C 1
ATOM 780 O O . ALA A 1 107 ? -10.666 20.563 52.131 1.00 14.82 104 ALA A O 1
ATOM 782 N N . VAL A 1 108 ? -8.678 19.498 52.138 1.00 13.92 105 VAL A N 1
ATOM 783 C CA . VAL A 1 108 ? -8.344 19.926 50.807 1.00 14.42 105 VAL A CA 1
ATOM 784 C C . VAL A 1 108 ? -9.332 19.344 49.781 1.00 13.94 105 VAL A C 1
ATOM 785 O O . VAL A 1 108 ? -9.857 20.071 48.905 1.00 15.38 105 VAL A O 1
ATOM 789 N N . TYR A 1 109 ? -9.609 18.060 49.883 1.00 13.69 106 TYR A N 1
ATOM 790 C CA . TYR A 1 109 ? -10.525 17.465 48.911 1.00 15.52 106 TYR A CA 1
ATOM 791 C C . TYR A 1 109 ? -11.900 18.111 48.968 1.00 15.81 106 TYR A C 1
ATOM 792 O O . TYR A 1 109 ? -12.501 18.436 47.920 1.00 15.93 106 TYR A O 1
ATOM 801 N N . THR A 1 110 ? -12.400 18.327 50.178 1.00 15.90 107 THR A N 1
ATOM 802 C CA . THR A 1 110 ? -13.758 18.819 50.338 1.00 16.87 107 THR A CA 1
ATOM 803 C C . THR A 1 110 ? -13.840 20.323 50.018 1.00 16.97 107 THR A C 1
ATOM 804 O O . THR A 1 110 ? -14.905 20.834 49.618 1.00 17.34 107 THR A O 1
ATOM 808 N N . ALA A 1 111 ? -12.727 21.032 50.146 1.00 16.52 108 ALA A N 1
ATOM 809 C CA . ALA A 1 111 ? -12.688 22.440 49.771 1.00 16.21 108 ALA A CA 1
ATOM 810 C C . ALA A 1 111 ? -12.764 22.621 48.262 1.00 16.18 108 ALA A C 1
ATOM 811 O O . ALA A 1 111 ? -13.370 23.560 47.778 1.00 15.90 108 ALA A O 1
ATOM 813 N N . LEU A 1 112 ? -12.124 21.717 47.527 1.00 15.83 109 LEU A N 1
ATOM 814 C CA . LEU A 1 112 ? -11.845 21.957 46.119 1.00 15.88 109 LEU A CA 1
ATOM 815 C C . LEU A 1 112 ? -12.547 21.012 45.158 1.00 15.26 109 LEU A C 1
ATOM 816 O O . LEU A 1 112 ? -12.568 21.273 43.944 1.00 15.16 109 LEU A O 1
ATOM 821 N N . LEU A 1 113 ? -12.995 19.868 45.657 1.00 15.43 110 LEU A N 1
ATOM 822 C CA . LEU A 1 113 ? -13.592 18.850 44.779 1.00 16.19 110 LEU A CA 1
ATOM 823 C C . LEU A 1 113 ? -15.068 18.695 45.062 1.00 17.24 110 LEU A C 1
ATOM 824 O O . LEU A 1 113 ? -15.555 19.020 46.152 1.00 17.52 110 LEU A O 1
ATOM 829 N N . GLN A 1 114 ? -15.758 18.199 44.043 1.00 18.97 111 GLN A N 1
ATOM 830 C CA . GLN A 1 114 ? -17.097 17.710 44.139 1.00 20.29 111 GLN A CA 1
ATOM 831 C C . GLN A 1 114 ? -17.046 16.206 44.105 1.00 20.42 111 GLN A C 1
ATOM 832 O O . GLN A 1 114 ? -16.171 15.616 43.469 1.00 19.35 111 GLN A O 1
ATOM 838 N N . PRO A 1 115 ? -18.004 15.574 44.777 1.00 21.46 112 PRO A N 1
ATOM 839 C CA . PRO A 1 115 ? -18.156 14.126 44.692 1.00 21.20 112 PRO A CA 1
ATOM 840 C C . PRO A 1 115 ? -18.201 13.607 43.257 1.00 20.38 112 PRO A C 1
ATOM 841 O O . PRO A 1 115 ? -18.828 14.209 42.391 1.00 19.81 112 PRO A O 1
ATOM 845 N N . GLY A 1 116 ? -17.478 12.521 43.002 1.00 19.62 113 GLY A N 1
ATOM 846 C CA . GLY A 1 116 ? -17.408 11.965 41.662 1.00 19.12 113 GLY A CA 1
ATOM 847 C C . GLY A 1 116 ? -16.446 12.659 40.705 1.00 18.79 113 GLY A C 1
ATOM 848 O O . GLY A 1 116 ? -16.358 12.269 39.540 1.00 19.31 113 GLY A O 1
ATOM 849 N N . ASP A 1 117 ? -15.723 13.688 41.160 1.00 17.13 114 ASP A N 1
ATOM 850 C CA . ASP A 1 117 ? -14.665 14.282 40.316 1.00 16.70 114 ASP A CA 1
ATOM 851 C C . ASP A 1 117 ? -13.555 13.256 40.055 1.00 16.02 114 ASP A C 1
ATOM 852 O O . ASP A 1 117 ? -13.327 12.355 40.878 1.00 16.25 114 ASP A O 1
ATOM 857 N N . THR A 1 118 ? -12.846 13.410 38.934 1.00 14.81 115 THR A N 1
ATOM 858 C CA . THR A 1 118 ? -11.661 12.616 38.644 1.00 13.67 115 THR A CA 1
ATOM 859 C C . THR A 1 118 ? -10.419 13.264 39.228 1.00 14.06 115 THR A C 1
ATOM 860 O O . THR A 1 118 ? -10.255 14.472 39.163 1.00 12.88 115 THR A O 1
ATOM 864 N N . VAL A 1 119 ? -9.574 12.452 39.864 1.00 13.84 116 VAL A N 1
ATOM 865 C CA . VAL A 1 119 ? -8.352 12.910 40.460 1.00 14.43 116 VAL A CA 1
ATOM 866 C C . VAL A 1 119 ? -7.252 11.997 39.912 1.00 14.75 116 VAL A C 1
ATOM 867 O O . VAL A 1 119 ? -7.453 10.793 39.776 1.00 15.08 116 VAL A O 1
ATOM 871 N N . LEU A 1 120 ? -6.098 12.566 39.598 1.00 15.21 117 LEU A N 1
ATOM 872 C CA . LEU A 1 120 ? -4.963 11.776 39.193 1.00 16.21 117 LEU A CA 1
ATOM 873 C C . LEU A 1 120 ? -4.005 11.739 40.359 1.00 18.40 117 LEU A C 1
ATOM 874 O O . LEU A 1 120 ? -3.635 12.779 40.900 1.00 17.19 117 LEU A O 1
ATOM 879 N N . GLY A 1 121 ? -3.676 10.529 40.784 1.00 20.34 118 GLY A N 1
ATOM 880 C CA . GLY A 1 121 ? -2.791 10.325 41.926 1.00 22.93 118 GLY A CA 1
ATOM 881 C C . GLY A 1 121 ? -1.622 9.525 41.453 1.00 25.32 118 GLY A C 1
ATOM 882 O O . GLY A 1 121 ? -1.585 9.115 40.295 1.00 26.29 118 GLY A O 1
ATOM 891 N N . ASN A 1 123 ? 0.926 6.137 42.365 1.00 30.85 120 ASN A N 1
ATOM 892 C CA A ASN A 1 123 ? 1.057 4.865 43.060 0.60 31.18 120 ASN A CA 1
ATOM 893 C CA B ASN A 1 123 ? 1.079 4.889 43.082 0.40 30.98 120 ASN A CA 1
ATOM 894 C C . ASN A 1 123 ? 2.207 4.138 42.386 1.00 31.20 120 ASN A C 1
ATOM 895 O O . ASN A 1 123 ? 2.831 4.673 41.463 1.00 30.80 120 ASN A O 1
ATOM 904 N N . LEU A 1 124 ? 2.469 2.912 42.824 1.00 31.43 121 LEU A N 1
ATOM 905 C CA . LEU A 1 124 ? 3.355 1.988 42.109 1.00 31.44 121 LEU A CA 1
ATOM 906 C C . LEU A 1 124 ? 2.476 1.331 41.050 1.00 31.40 121 LEU A C 1
ATOM 907 O O . LEU A 1 124 ? 1.276 1.177 41.279 1.00 31.45 121 LEU A O 1
ATOM 912 N N . ALA A 1 125 ? 3.052 0.987 39.894 1.00 31.01 122 ALA A N 1
ATOM 913 C CA . ALA A 1 125 ? 2.300 0.367 38.787 1.00 31.30 122 ALA A CA 1
ATOM 914 C C . ALA A 1 125 ? 1.576 -0.899 39.229 1.00 31.28 122 ALA A C 1
ATOM 915 O O . ALA A 1 125 ? 2.150 -1.707 39.965 1.00 31.59 122 ALA A O 1
ATOM 917 N N . PHE A 1 138 ? -11.146 6.100 51.658 1.00 37.84 135 PHE A N 1
ATOM 918 C CA . PHE A 1 138 ? -12.472 6.721 51.500 1.00 38.31 135 PHE A CA 1
ATOM 919 C C . PHE A 1 138 ? -12.506 7.688 50.313 1.00 38.10 135 PHE A C 1
ATOM 920 O O . PHE A 1 138 ? -13.535 7.844 49.642 1.00 38.35 135 PHE A O 1
ATOM 928 N N . SER A 1 139 ? -11.369 8.338 50.080 1.00 38.02 136 SER A N 1
ATOM 929 C CA . SER A 1 139 ? -11.204 9.258 48.957 1.00 37.85 136 SER A CA 1
ATOM 930 C C . SER A 1 139 ? -11.410 8.517 47.631 1.00 36.82 136 SER A C 1
ATOM 931 O O . SER A 1 139 ? -11.969 9.079 46.688 1.00 36.45 136 SER A O 1
ATOM 934 N N . GLY A 1 140 ? -10.961 7.258 47.583 1.00 35.57 137 GLY A N 1
ATOM 935 C CA . GLY A 1 140 ? -11.193 6.368 46.445 1.00 34.67 137 GLY A CA 1
ATOM 936 C C . GLY A 1 140 ? -12.652 6.010 46.221 1.00 33.42 137 GLY A C 1
ATOM 937 O O . GLY A 1 140 ? -13.034 5.642 45.126 1.00 32.73 137 GLY A O 1
ATOM 938 N N . LYS A 1 141 ? -13.460 6.129 47.272 1.00 32.42 138 LYS A N 1
ATOM 939 C CA . LYS A 1 141 ? -14.877 5.779 47.244 1.00 31.22 138 LYS A CA 1
ATOM 940 C C . LYS A 1 141 ? -15.734 6.975 46.825 1.00 30.04 138 LYS A C 1
ATOM 941 O O . LYS A 1 141 ? -16.775 6.818 46.198 1.00 29.72 138 LYS A O 1
ATOM 947 N N . LEU A 1 142 ? -15.288 8.176 47.201 1.00 28.44 139 LEU A N 1
ATOM 948 C CA . LEU A 1 142 ? -16.034 9.417 46.962 1.00 27.01 139 LEU A CA 1
ATOM 949 C C . LEU A 1 142 ? -15.690 10.040 45.602 1.00 25.69 139 LEU A C 1
ATOM 950 O O . LEU A 1 142 ? -16.541 10.665 44.962 1.00 25.80 139 LEU A O 1
ATOM 955 N N . TYR A 1 143 ? -14.435 9.862 45.183 1.00 24.09 140 TYR A N 1
ATOM 956 C CA . TYR A 1 143 ? -13.912 10.434 43.936 1.00 23.18 140 TYR A CA 1
ATOM 957 C C . TYR A 1 143 ? -13.409 9.351 42.996 1.00 22.76 140 TYR A C 1
ATOM 958 O O . TYR A 1 143 ? -13.152 8.218 43.403 1.00 22.60 140 TYR A O 1
ATOM 967 N N . ASN A 1 144 ? -13.273 9.698 41.728 1.00 22.09 141 ASN A N 1
ATOM 968 C CA . ASN A 1 144 ? -12.750 8.755 40.751 1.00 22.05 141 ASN A CA 1
ATOM 969 C C . ASN A 1 144 ? -11.229 8.905 40.666 1.00 21.69 141 ASN A C 1
ATOM 970 O O . ASN A 1 144 ? -10.740 9.793 39.974 1.00 20.41 141 ASN A O 1
ATOM 975 N N . ILE A 1 145 ? -10.489 8.057 41.377 1.00 21.84 142 ILE A N 1
ATOM 976 C CA . ILE A 1 145 ? -9.037 8.189 41.416 1.00 21.86 142 ILE A CA 1
ATOM 977 C C . ILE A 1 145 ? -8.379 7.391 40.305 1.00 21.74 142 ILE A C 1
ATOM 978 O O . ILE A 1 145 ? -8.488 6.167 40.274 1.00 22.54 142 ILE A O 1
ATOM 983 N N . VAL A 1 146 ? -7.703 8.089 39.402 1.00 20.73 143 VAL A N 1
ATOM 984 C CA . VAL A 1 146 ? -6.897 7.455 38.375 1.00 20.40 143 VAL A CA 1
ATOM 985 C C . VAL A 1 146 ? -5.425 7.491 38.797 1.00 20.85 143 VAL A C 1
ATOM 986 O O . VAL A 1 146 ? -4.888 8.553 39.118 1.00 20.20 143 VAL A O 1
ATOM 990 N N . PRO A 1 147 ? -4.761 6.328 38.816 1.00 21.58 144 PRO A N 1
ATOM 991 C CA . PRO A 1 147 ? -3.379 6.341 39.318 1.00 21.83 144 PRO A CA 1
ATOM 992 C C . PRO A 1 147 ? -2.328 6.510 38.221 1.00 21.79 144 PRO A C 1
ATOM 993 O O . PRO A 1 147 ? -2.452 5.915 37.169 1.00 20.29 144 PRO A O 1
ATOM 997 N N . TYR A 1 148 ? -1.322 7.343 38.452 1.00 22.12 145 TYR A N 1
ATOM 998 C CA . TYR A 1 148 ? -0.117 7.269 37.653 1.00 23.36 145 TYR A CA 1
ATOM 999 C C . TYR A 1 148 ? 0.804 6.260 38.355 1.00 23.74 145 TYR A C 1
ATOM 1000 O O . TYR A 1 148 ? 1.161 6.432 39.506 1.00 24.46 145 TYR A O 1
ATOM 1009 N N . GLY A 1 149 ? 1.169 5.197 37.666 1.00 24.13 146 GLY A N 1
ATOM 1010 C CA . GLY A 1 149 ? 1.969 4.156 38.268 1.00 24.50 146 GLY A CA 1
ATOM 1011 C C . GLY A 1 149 ? 3.414 4.263 37.823 1.00 24.72 146 GLY A C 1
ATOM 1012 O O . GLY A 1 149 ? 3.703 4.197 36.637 1.00 23.80 146 GLY A O 1
ATOM 1013 N N . ILE A 1 150 ? 4.321 4.413 38.780 1.00 24.99 147 ILE A N 1
ATOM 1014 C CA . ILE A 1 150 ? 5.765 4.306 38.503 1.00 25.96 147 ILE A CA 1
ATOM 1015 C C . ILE A 1 150 ? 6.106 2.888 37.998 1.00 26.03 147 ILE A C 1
ATOM 1016 O O . ILE A 1 150 ? 5.617 1.898 38.552 1.00 25.34 147 ILE A O 1
ATOM 1021 N N . ASP A 1 151 ? 6.917 2.838 36.927 1.00 26.41 148 ASP A N 1
ATOM 1022 C CA A ASP A 1 151 ? 7.376 1.611 36.264 0.60 26.38 148 ASP A CA 1
ATOM 1023 C CA B ASP A 1 151 ? 7.310 1.586 36.284 0.40 26.47 148 ASP A CA 1
ATOM 1024 C C . ASP A 1 151 ? 8.295 0.793 37.137 1.00 26.14 148 ASP A C 1
ATOM 1025 O O . ASP A 1 151 ? 8.712 1.250 38.196 1.00 26.78 148 ASP A O 1
ATOM 1034 N N . GLU A 1 152 ? 8.659 -0.393 36.635 1.00 26.25 149 GLU A N 1
ATOM 1035 C CA . GLU A 1 152 ? 9.761 -1.198 37.169 1.00 26.22 149 GLU A CA 1
ATOM 1036 C C . GLU A 1 152 ? 11.072 -0.400 37.196 1.00 25.54 149 GLU A C 1
ATOM 1037 O O . GLU A 1 152 ? 11.922 -0.634 38.056 1.00 25.51 149 GLU A O 1
ATOM 1043 N N . SER A 1 153 ? 11.209 0.544 36.261 1.00 24.53 150 SER A N 1
ATOM 1044 C CA . SER A 1 153 ? 12.299 1.527 36.252 1.00 24.05 150 SER A CA 1
ATOM 1045 C C . SER A 1 153 ? 12.405 2.268 37.583 1.00 23.33 150 SER A C 1
ATOM 1046 O O . SER A 1 153 ? 13.482 2.739 37.982 1.00 23.32 150 SER A O 1
ATOM 1049 N N . GLY A 1 154 ? 11.265 2.377 38.250 1.00 22.52 151 GLY A N 1
ATOM 1050 C CA . GLY A 1 154 ? 11.144 3.045 39.523 1.00 22.16 151 GLY A CA 1
ATOM 1051 C C . GLY A 1 154 ? 11.346 4.547 39.474 1.00 21.36 151 GLY A C 1
ATOM 1052 O O . GLY A 1 154 ? 11.591 5.141 40.502 1.00 20.88 151 GLY A O 1
ATOM 1053 N N . LYS A 1 155 ? 11.245 5.160 38.293 1.00 21.51 152 LYS A N 1
ATOM 1054 C CA . LYS A 1 155 ? 11.454 6.610 38.139 1.00 21.59 152 LYS A CA 1
ATOM 1055 C C . LYS A 1 155 ? 10.265 7.221 37.424 1.00 21.24 152 LYS A C 1
ATOM 1056 O O . LYS A 1 155 ? 9.732 6.633 36.486 1.00 20.34 152 LYS A O 1
ATOM 1062 N N . ILE A 1 156 ? 9.843 8.407 37.847 1.00 21.80 153 ILE A N 1
ATOM 1063 C CA . ILE A 1 156 ? 8.679 9.050 37.238 1.00 21.56 153 ILE A CA 1
ATOM 1064 C C . ILE A 1 156 ? 8.952 9.465 35.802 1.00 21.13 153 ILE A C 1
ATOM 1065 O O . ILE A 1 156 ? 10.001 10.015 35.506 1.00 21.38 153 ILE A O 1
ATOM 1070 N N . ASP A 1 157 ? 8.025 9.186 34.896 1.00 20.59 154 ASP A N 1
ATOM 1071 C CA . ASP A 1 157 ? 8.159 9.647 33.519 1.00 20.62 154 ASP A CA 1
ATOM 1072 C C . ASP A 1 157 ? 7.156 10.779 33.323 1.00 20.10 154 ASP A C 1
ATOM 1073 O O . ASP A 1 157 ? 5.950 10.548 33.239 1.00 19.12 154 ASP A O 1
ATOM 1078 N N . TYR A 1 158 ? 7.663 12.008 33.240 1.00 20.09 155 TYR A N 1
ATOM 1079 C CA . TYR A 1 158 ? 6.775 13.190 33.209 1.00 19.82 155 TYR A CA 1
ATOM 1080 C C . TYR A 1 158 ? 6.001 13.334 31.906 1.00 19.51 155 TYR A C 1
ATOM 1081 O O . TYR A 1 158 ? 4.900 13.864 31.916 1.00 18.96 155 TYR A O 1
ATOM 1090 N N . ASP A 1 159 ? 6.556 12.845 30.799 1.00 19.77 156 ASP A N 1
ATOM 1091 C CA . ASP A 1 159 ? 5.831 12.805 29.541 1.00 20.18 156 ASP A CA 1
ATOM 1092 C C . ASP A 1 159 ? 4.590 11.918 29.606 1.00 19.24 156 ASP A C 1
ATOM 1093 O O . ASP A 1 159 ? 3.543 12.272 29.055 1.00 18.38 156 ASP A O 1
ATOM 1098 N N . GLU A 1 160 ? 4.725 10.770 30.266 1.00 18.88 157 GLU A N 1
ATOM 1099 C CA A GLU A 1 160 ? 3.637 9.800 30.447 0.60 19.05 157 GLU A CA 1
ATOM 1100 C CA B GLU A 1 160 ? 3.608 9.838 30.389 0.40 18.49 157 GLU A CA 1
ATOM 1101 C C . GLU A 1 160 ? 2.580 10.341 31.398 1.00 18.47 157 GLU A C 1
ATOM 1102 O O . GLU A 1 160 ? 1.375 10.146 31.195 1.00 17.63 157 GLU A O 1
ATOM 1126 N N . ALA A 1 162 ? 1.978 13.463 31.767 1.00 15.75 159 ALA A N 1
ATOM 1127 C CA . ALA A 1 162 ? 1.242 14.459 30.978 1.00 15.41 159 ALA A CA 1
ATOM 1128 C C . ALA A 1 162 ? 0.199 13.803 30.077 1.00 15.42 159 ALA A C 1
ATOM 1129 O O . ALA A 1 162 ? -0.896 14.320 29.927 1.00 14.64 159 ALA A O 1
ATOM 1131 N N . LYS A 1 163 ? 0.518 12.655 29.474 1.00 14.80 160 LYS A N 1
ATOM 1132 C CA . LYS A 1 163 ? -0.480 11.936 28.674 1.00 15.59 160 LYS A CA 1
ATOM 1133 C C . LYS A 1 163 ? -1.662 11.441 29.491 1.00 14.35 160 LYS A C 1
ATOM 1134 O O . LYS A 1 163 ? -2.791 11.501 29.012 1.00 13.72 160 LYS A O 1
ATOM 1140 N N . LEU A 1 164 ? -1.412 10.937 30.701 1.00 13.69 161 LEU A N 1
ATOM 1141 C CA . LEU A 1 164 ? -2.532 10.497 31.574 1.00 13.47 161 LEU A CA 1
ATOM 1142 C C . LEU A 1 164 ? -3.424 11.679 31.938 1.00 11.99 161 LEU A C 1
ATOM 1143 O O . LEU A 1 164 ? -4.641 11.577 31.906 1.00 11.07 161 LEU A O 1
ATOM 1148 N N . ALA A 1 165 ? -2.799 12.787 32.310 1.00 11.31 162 ALA A N 1
ATOM 1149 C CA . ALA A 1 165 ? -3.537 14.036 32.591 1.00 11.16 162 ALA A CA 1
ATOM 1150 C C . ALA A 1 165 ? -4.404 14.445 31.413 1.00 11.44 162 ALA A C 1
ATOM 1151 O O . ALA A 1 165 ? -5.581 14.755 31.574 1.00 11.19 162 ALA A O 1
ATOM 1153 N N . LYS A 1 166 ? -3.821 14.451 30.218 1.00 12.05 163 LYS A N 1
ATOM 1154 C CA . LYS A 1 166 ? -4.576 14.789 29.006 1.00 12.83 163 LYS A CA 1
ATOM 1155 C C . LYS A 1 166 ? -5.685 13.830 28.702 1.00 12.32 163 LYS A C 1
ATOM 1156 O O . LYS A 1 166 ? -6.743 14.227 28.195 1.00 10.48 163 LYS A O 1
ATOM 1162 N N . GLU A 1 167 ? -5.455 12.563 28.999 1.00 12.13 164 GLU A N 1
ATOM 1163 C CA . GLU A 1 167 ? -6.431 11.526 28.702 1.00 12.55 164 GLU A CA 1
ATOM 1164 C C . GLU A 1 167 ? -7.623 11.581 29.641 1.00 12.37 164 GLU A C 1
ATOM 1165 O O . GLU A 1 167 ? -8.763 11.410 29.211 1.00 11.79 164 GLU A O 1
ATOM 1171 N N . HIS A 1 168 ? -7.345 11.779 30.926 1.00 12.58 165 HIS A N 1
ATOM 1172 C CA . HIS A 1 168 ? -8.378 11.682 31.956 1.00 13.13 165 HIS A CA 1
ATOM 1173 C C . HIS A 1 168 ? -8.952 13.030 32.412 1.00 12.79 165 HIS A C 1
ATOM 1174 O O . HIS A 1 168 ? -10.018 13.057 33.040 1.00 12.42 165 HIS A O 1
ATOM 1181 N N . LYS A 1 169 ? -8.261 14.137 32.120 1.00 11.85 166 LYS A N 1
ATOM 1182 C CA . LYS A 1 169 ? -8.764 15.462 32.483 1.00 11.54 166 LYS A CA 1
ATOM 1183 C C . LYS A 1 169 ? -9.252 15.473 33.964 1.00 11.19 166 LYS A C 1
ATOM 1184 O O . LYS A 1 169 ? -10.396 15.811 34.285 1.00 10.93 166 LYS A O 1
ATOM 1190 N N . PRO A 1 170 ? -8.363 15.122 34.877 1.00 11.01 167 PRO A N 1
ATOM 1191 C CA . PRO A 1 170 ? -8.728 15.224 36.299 1.00 10.23 167 PRO A CA 1
ATOM 1192 C C . PRO A 1 170 ? -8.911 16.690 36.746 1.00 11.09 167 PRO A C 1
ATOM 1193 O O . PRO A 1 170 ? -8.299 17.606 36.155 1.00 10.08 167 PRO A O 1
ATOM 1197 N N . LYS A 1 171 ? -9.714 16.891 37.791 1.00 11.24 168 LYS A N 1
ATOM 1198 C CA . LYS A 1 171 ? -9.870 18.188 38.430 1.00 11.67 168 LYS A CA 1
ATOM 1199 C C . LYS A 1 171 ? -8.682 18.501 39.312 1.00 11.27 168 LYS A C 1
ATOM 1200 O O . LYS A 1 171 ? -8.415 19.654 39.599 1.00 10.61 168 LYS A O 1
ATOM 1214 N N . ILE A 1 173 ? -4.586 16.949 40.432 1.00 11.01 170 ILE A N 1
ATOM 1215 C CA . ILE A 1 173 ? -3.479 15.996 40.392 1.00 11.14 170 ILE A CA 1
ATOM 1216 C C . ILE A 1 173 ? -2.887 16.055 41.785 1.00 11.70 170 ILE A C 1
ATOM 1217 O O . ILE A 1 173 ? -2.659 17.119 42.304 1.00 11.43 170 ILE A O 1
ATOM 1222 N N . ILE A 1 174 ? -2.731 14.896 42.394 1.00 13.19 171 ILE A N 1
ATOM 1223 C CA . ILE A 1 174 ? -2.206 14.784 43.734 1.00 13.90 171 ILE A CA 1
ATOM 1224 C C . ILE A 1 174 ? -0.786 14.249 43.680 1.00 15.48 171 ILE A C 1
ATOM 1225 O O . ILE A 1 174 ? -0.547 13.165 43.158 1.00 16.33 171 ILE A O 1
ATOM 1230 N N . GLY A 1 175 ? 0.159 15.033 44.188 1.00 16.19 172 GLY A N 1
ATOM 1231 C CA . GLY A 1 175 ? 1.541 14.605 44.232 1.00 17.83 172 GLY A CA 1
ATOM 1232 C C . GLY A 1 175 ? 1.886 14.145 45.643 1.00 18.79 172 GLY A C 1
ATOM 1233 O O . GLY A 1 175 ? 1.287 14.578 46.615 1.00 17.24 172 GLY A O 1
ATOM 1234 N N . GLY A 1 176 ? 2.876 13.279 45.732 1.00 21.06 173 GLY A N 1
ATOM 1235 C CA . GLY A 1 176 ? 3.290 12.736 47.013 1.00 23.64 173 GLY A CA 1
ATOM 1236 C C . GLY A 1 176 ? 3.031 11.266 46.905 1.00 25.64 173 GLY A C 1
ATOM 1237 O O . GLY A 1 176 ? 1.972 10.842 46.431 1.00 26.45 173 GLY A O 1
ATOM 1238 N N . PHE A 1 177 ? 4.027 10.471 47.258 1.00 27.44 174 PHE A N 1
ATOM 1239 C CA . PHE A 1 177 ? 3.801 9.063 47.380 1.00 29.02 174 PHE A CA 1
ATOM 1240 C C . PHE A 1 177 ? 4.723 8.441 48.404 1.00 28.45 174 PHE A C 1
ATOM 1241 O O . PHE A 1 177 ? 5.918 8.707 48.419 1.00 30.58 174 PHE A O 1
ATOM 1249 N N . SER A 1 178 ? 4.148 7.566 49.207 1.00 27.34 175 SER A N 1
ATOM 1250 C CA . SER A 1 178 ? 4.808 6.956 50.346 1.00 26.32 175 SER A CA 1
ATOM 1251 C C . SER A 1 178 ? 5.993 6.069 50.033 1.00 24.76 175 SER A C 1
ATOM 1252 O O . SER A 1 178 ? 6.752 5.759 50.947 1.00 25.79 175 SER A O 1
ATOM 1255 N N . ALA A 1 179 ? 6.119 5.553 48.817 1.00 23.08 176 ALA A N 1
ATOM 1256 C CA . ALA A 1 179 ? 7.201 4.616 48.577 1.00 21.89 176 ALA A CA 1
ATOM 1257 C C . ALA A 1 179 ? 8.087 4.980 47.408 1.00 20.54 176 ALA A C 1
ATOM 1258 O O . ALA A 1 179 ? 8.626 4.074 46.761 1.00 21.36 176 ALA A O 1
ATOM 1260 N N . TYR A 1 180 ? 8.297 6.278 47.163 1.00 18.85 177 TYR A N 1
ATOM 1261 C CA . TYR A 1 180 ? 9.123 6.716 46.028 1.00 17.29 177 TYR A CA 1
ATOM 1262 C C . TYR A 1 180 ? 10.460 7.234 46.532 1.00 16.12 177 TYR A C 1
ATOM 1263 O O . TYR A 1 180 ? 10.503 8.114 47.356 1.00 15.49 177 TYR A O 1
ATOM 1272 N N . SER A 1 181 ? 11.545 6.693 45.996 1.00 15.74 178 SER A N 1
ATOM 1273 C CA . SER A 1 181 ? 12.880 7.031 46.420 1.00 14.86 178 SER A CA 1
ATOM 1274 C C . SER A 1 181 ? 13.495 8.117 45.557 1.00 15.19 178 SER A C 1
ATOM 1275 O O . SER A 1 181 ? 14.608 8.562 45.828 1.00 16.21 178 SER A O 1
ATOM 1278 N N . GLY A 1 182 ? 12.766 8.556 44.527 1.00 16.02 179 GLY A N 1
ATOM 1279 C CA . GLY A 1 182 ? 13.228 9.630 43.665 1.00 15.64 179 GLY A CA 1
ATOM 1280 C C . GLY A 1 182 ? 12.811 10.982 44.227 1.00 15.76 179 GLY A C 1
ATOM 1281 O O . GLY A 1 182 ? 12.158 11.088 45.298 1.00 13.74 179 GLY A O 1
ATOM 1282 N N . VAL A 1 183 ? 13.229 12.041 43.536 1.00 14.78 180 VAL A N 1
ATOM 1283 C CA . VAL A 1 183 ? 12.811 13.390 43.879 1.00 14.77 180 VAL A CA 1
ATOM 1284 C C . VAL A 1 183 ? 11.707 13.795 42.891 1.00 15.59 180 VAL A C 1
ATOM 1285 O O . VAL A 1 183 ? 11.864 13.574 41.710 1.00 16.30 180 VAL A O 1
ATOM 1289 N N . VAL A 1 184 ? 10.590 14.342 43.372 1.00 15.57 181 VAL A N 1
ATOM 1290 C CA . VAL A 1 184 ? 9.501 14.731 42.462 1.00 17.19 181 VAL A CA 1
ATOM 1291 C C . VAL A 1 184 ? 9.661 16.195 41.994 1.00 15.88 181 VAL A C 1
ATOM 1292 O O . VAL A 1 184 ? 9.862 17.083 42.810 1.00 16.56 181 VAL A O 1
ATOM 1296 N N . ASP A 1 185 ? 9.535 16.429 40.679 1.00 16.00 182 ASP A N 1
ATOM 1297 C CA . ASP A 1 185 ? 9.628 17.775 40.111 1.00 15.53 182 ASP A CA 1
ATOM 1298 C C . ASP A 1 185 ? 8.261 18.466 40.192 1.00 15.66 182 ASP A C 1
ATOM 1299 O O . ASP A 1 185 ? 7.444 18.418 39.280 1.00 13.59 182 ASP A O 1
ATOM 1304 N N . TRP A 1 186 ? 8.032 19.117 41.305 1.00 15.45 183 TRP A N 1
ATOM 1305 C CA . TRP A 1 186 ? 6.742 19.729 41.540 1.00 15.93 183 TRP A CA 1
ATOM 1306 C C . TRP A 1 186 ? 6.420 20.826 40.509 1.00 15.98 183 TRP A C 1
ATOM 1307 O O . TRP A 1 186 ? 5.239 21.029 40.162 1.00 14.75 183 TRP A O 1
ATOM 1318 N N . ALA A 1 187 ? 7.463 21.544 40.055 1.00 15.56 184 ALA A N 1
ATOM 1319 C CA . ALA A 1 187 ? 7.313 22.623 39.043 1.00 15.74 184 ALA A CA 1
ATOM 1320 C C . ALA A 1 187 ? 6.750 22.038 37.764 1.00 15.53 184 ALA A C 1
ATOM 1321 O O . ALA A 1 187 ? 5.864 22.620 37.097 1.00 14.71 184 ALA A O 1
ATOM 1323 N N . LYS A 1 188 ? 7.278 20.873 37.408 1.00 14.99 185 LYS A N 1
ATOM 1324 C CA . LYS A 1 188 ? 6.835 20.201 36.192 1.00 14.05 185 LYS A CA 1
ATOM 1325 C C . LYS A 1 188 ? 5.405 19.691 36.360 1.00 13.72 185 LYS A C 1
ATOM 1326 O O . LYS A 1 188 ? 4.623 19.748 35.410 1.00 12.52 185 LYS A O 1
ATOM 1345 N N . ARG A 1 190 ? 3.115 21.101 38.213 1.00 12.91 187 ARG A N 1
ATOM 1346 C CA . ARG A 1 190 ? 2.240 22.288 38.142 1.00 13.21 187 ARG A CA 1
ATOM 1347 C C . ARG A 1 190 ? 1.977 22.664 36.689 1.00 13.46 187 ARG A C 1
ATOM 1348 O O . ARG A 1 190 ? 0.877 23.074 36.330 1.00 13.07 187 ARG A O 1
ATOM 1356 N N . GLU A 1 191 ? 2.984 22.503 35.832 1.00 14.69 188 GLU A N 1
ATOM 1357 C CA . GLU A 1 191 ? 2.808 22.793 34.414 1.00 15.15 188 GLU A CA 1
ATOM 1358 C C . GLU A 1 191 ? 1.794 21.828 33.791 1.00 15.12 188 GLU A C 1
ATOM 1359 O O . GLU A 1 191 ? 0.922 22.213 32.988 1.00 15.39 188 GLU A O 1
ATOM 1365 N N . ILE A 1 192 ? 1.897 20.565 34.179 1.00 14.46 189 ILE A N 1
ATOM 1366 C CA . ILE A 1 192 ? 0.979 19.580 33.695 1.00 13.19 189 ILE A CA 1
ATOM 1367 C C . ILE A 1 192 ? -0.439 19.852 34.199 1.00 12.34 189 ILE A C 1
ATOM 1368 O O . ILE A 1 192 ? -1.398 19.771 33.436 1.00 12.73 189 ILE A O 1
ATOM 1373 N N . ALA A 1 193 ? -0.575 20.124 35.503 1.00 11.16 190 ALA A N 1
ATOM 1374 C CA . ALA A 1 193 ? -1.894 20.510 36.053 1.00 10.94 190 ALA A CA 1
ATOM 1375 C C . ALA A 1 193 ? -2.476 21.687 35.264 1.00 10.53 190 ALA A C 1
ATOM 1376 O O . ALA A 1 193 ? -3.616 21.614 34.807 1.00 9.58 190 ALA A O 1
ATOM 1378 N N . ASP A 1 194 ? -1.678 22.754 35.109 1.00 11.14 191 ASP A N 1
ATOM 1379 C CA . ASP A 1 194 ? -2.146 23.996 34.428 1.00 11.71 191 ASP A CA 1
ATOM 1380 C C . ASP A 1 194 ? -2.553 23.739 33.013 1.00 11.56 191 ASP A C 1
ATOM 1381 O O . ASP A 1 194 ? -3.530 24.336 32.527 1.00 11.52 191 ASP A O 1
ATOM 1386 N N . SER A 1 195 ? -1.826 22.836 32.354 1.00 11.07 192 SER A N 1
ATOM 1387 C CA . SER A 1 195 ? -2.087 22.560 30.950 1.00 11.61 192 SER A CA 1
ATOM 1388 C C . SER A 1 195 ? -3.495 21.961 30.741 1.00 11.45 192 SER A C 1
ATOM 1389 O O . SER A 1 195 ? -3.986 21.939 29.620 1.00 10.75 192 SER A O 1
ATOM 1392 N N . ILE A 1 196 ? -4.122 21.462 31.810 1.00 10.77 193 ILE A N 1
ATOM 1393 C CA . ILE A 1 196 ? -5.495 20.943 31.716 1.00 10.91 193 ILE A CA 1
ATOM 1394 C C . ILE A 1 196 ? -6.429 21.619 32.728 1.00 11.34 193 ILE A C 1
ATOM 1395 O O . ILE A 1 196 ? -7.527 21.141 32.978 1.00 11.26 193 ILE A O 1
ATOM 1400 N N . GLY A 1 197 ? -5.988 22.731 33.312 1.00 11.36 194 GLY A N 1
ATOM 1401 C CA . GLY A 1 197 ? -6.784 23.453 34.288 1.00 12.22 194 GLY A CA 1
ATOM 1402 C C . GLY A 1 197 ? -7.117 22.717 35.580 1.00 12.17 194 GLY A C 1
ATOM 1403 O O . GLY A 1 197 ? -8.198 22.917 36.128 1.00 12.92 194 GLY A O 1
ATOM 1404 N N . ALA A 1 198 ? -6.223 21.846 36.034 1.00 11.40 195 ALA A N 1
ATOM 1405 C CA . ALA A 1 198 ? -6.430 21.110 37.282 1.00 11.44 195 ALA A CA 1
ATOM 1406 C C . ALA A 1 198 ? -5.712 21.803 38.413 1.00 10.78 195 ALA A C 1
ATOM 1407 O O . ALA A 1 198 ? -4.792 22.546 38.170 1.00 10.53 195 ALA A O 1
ATOM 1409 N N . TYR A 1 199 ? -6.170 21.556 39.627 1.00 10.98 196 TYR A N 1
ATOM 1410 C CA . TYR A 1 199 ? -5.386 21.889 40.839 1.00 10.86 196 TYR A CA 1
ATOM 1411 C C . TYR A 1 199 ? -4.221 20.926 41.008 1.00 11.54 196 TYR A C 1
ATOM 1412 O O . TYR A 1 199 ? -4.357 19.745 40.704 1.00 11.69 196 TYR A O 1
ATOM 1421 N N . LEU A 1 200 ? -3.084 21.434 41.479 1.00 11.14 197 LEU A N 1
ATOM 1422 C CA . LEU A 1 200 ? -1.996 20.586 41.964 1.00 11.52 197 LEU A CA 1
ATOM 1423 C C . LEU A 1 200 ? -2.079 20.631 43.479 1.00 11.38 197 LEU A C 1
ATOM 1424 O O . LEU A 1 200 ? -1.982 21.712 44.065 1.00 12.51 197 LEU A O 1
ATOM 1429 N N . PHE A 1 201 ? -2.315 19.474 44.070 1.00 10.75 198 PHE A N 1
ATOM 1430 C CA . PHE A 1 201 ? -2.255 19.281 45.530 1.00 10.85 198 PHE A CA 1
ATOM 1431 C C . PHE A 1 201 ? -1.082 18.379 45.873 1.00 11.55 198 PHE A C 1
ATOM 1432 O O . PHE A 1 201 ? -0.992 17.270 45.368 1.00 12.34 198 PHE A O 1
ATOM 1440 N N . VAL A 1 202 ? -0.178 18.817 46.741 1.00 11.02 199 VAL A N 1
ATOM 1441 C CA . VAL A 1 202 ? 0.920 17.944 47.090 1.00 10.38 199 VAL A CA 1
ATOM 1442 C C . VAL A 1 202 ? 0.799 17.620 48.564 1.00 11.25 199 VAL A C 1
ATOM 1443 O O . VAL A 1 202 ? 0.696 18.521 49.371 1.00 11.34 199 VAL A O 1
ATOM 1447 N N . ASP A 1 203 ? 0.838 16.346 48.890 1.00 11.29 200 ASP A N 1
ATOM 1448 C CA . ASP A 1 203 ? 0.958 15.881 50.266 1.00 12.09 200 ASP A CA 1
ATOM 1449 C C . ASP A 1 203 ? 2.405 15.547 50.425 1.00 12.49 200 ASP A C 1
ATOM 1450 O O . ASP A 1 203 ? 2.854 14.535 49.860 1.00 13.61 200 ASP A O 1
ATOM 1463 N N . ALA A 1 205 ? 3.906 14.743 53.253 1.00 13.91 202 ALA A N 1
ATOM 1464 C CA . ALA A 1 205 ? 4.095 14.085 54.564 1.00 14.74 202 ALA A CA 1
ATOM 1465 C C . ALA A 1 205 ? 5.342 13.207 54.595 1.00 15.61 202 ALA A C 1
ATOM 1466 O O . ALA A 1 205 ? 6.026 13.140 55.600 1.00 17.80 202 ALA A O 1
ATOM 1468 N N . HIS A 1 206 ? 5.637 12.550 53.483 1.00 15.67 203 HIS A N 1
ATOM 1469 C CA . HIS A 1 206 ? 6.708 11.586 53.475 1.00 17.41 203 HIS A CA 1
ATOM 1470 C C . HIS A 1 206 ? 8.103 12.218 53.389 1.00 15.40 203 HIS A C 1
ATOM 1471 O O . HIS A 1 206 ? 9.058 11.510 53.561 1.00 17.37 203 HIS A O 1
ATOM 1478 N N . VAL A 1 207 ? 8.220 13.511 53.107 1.00 13.47 204 VAL A N 1
ATOM 1479 C CA . VAL A 1 207 ? 9.527 14.135 52.921 1.00 12.57 204 VAL A CA 1
ATOM 1480 C C . VAL A 1 207 ? 9.665 15.550 53.547 1.00 11.85 204 VAL A C 1
ATOM 1481 O O . VAL A 1 207 ? 10.634 16.240 53.259 1.00 11.55 204 VAL A O 1
ATOM 1485 N N . ALA A 1 208 ? 8.679 15.976 54.349 1.00 9.93 205 ALA A N 1
ATOM 1486 C CA . ALA A 1 208 ? 8.598 17.354 54.893 1.00 9.86 205 ALA A CA 1
ATOM 1487 C C . ALA A 1 208 ? 9.829 17.806 55.608 1.00 10.06 205 ALA A C 1
ATOM 1488 O O . ALA A 1 208 ? 10.217 18.965 55.495 1.00 9.01 205 ALA A O 1
ATOM 1490 N N . GLY A 1 209 ? 10.439 16.911 56.387 1.00 10.23 206 GLY A N 1
ATOM 1491 C CA . GLY A 1 209 ? 11.619 17.289 57.148 1.00 9.56 206 GLY A CA 1
ATOM 1492 C C . GLY A 1 209 ? 12.819 17.565 56.296 1.00 9.80 206 GLY A C 1
ATOM 1493 O O . GLY A 1 209 ? 13.626 18.474 56.593 1.00 10.16 206 GLY A O 1
ATOM 1494 N N . LEU A 1 210 ? 12.949 16.772 55.229 1.00 10.23 207 LEU A N 1
ATOM 1495 C CA . LEU A 1 210 ? 14.006 16.970 54.252 1.00 10.40 207 LEU A CA 1
ATOM 1496 C C . LEU A 1 210 ? 13.781 18.308 53.542 1.00 10.09 207 LEU A C 1
ATOM 1497 O O . LEU A 1 210 ? 14.738 19.014 53.294 1.00 10.30 207 LEU A O 1
ATOM 1502 N N . ILE A 1 211 ? 12.525 18.603 53.174 1.00 9.57 208 ILE A N 1
ATOM 1503 C CA . ILE A 1 211 ? 12.164 19.902 52.602 1.00 11.36 208 ILE A CA 1
ATOM 1504 C C . ILE A 1 211 ? 12.469 21.077 53.529 1.00 11.47 208 ILE A C 1
ATOM 1505 O O . ILE A 1 211 ? 13.085 22.047 53.094 1.00 12.12 208 ILE A O 1
ATOM 1510 N N . ALA A 1 212 ? 12.090 20.948 54.794 1.00 11.60 209 ALA A N 1
ATOM 1511 C CA . ALA A 1 212 ? 12.381 21.921 55.838 1.00 12.46 209 ALA A CA 1
ATOM 1512 C C . ALA A 1 212 ? 13.868 22.254 55.947 1.00 12.81 209 ALA A C 1
ATOM 1513 O O . ALA A 1 212 ? 14.216 23.419 56.131 1.00 12.35 209 ALA A O 1
ATOM 1515 N N . ALA A 1 213 ? 14.734 21.239 55.791 1.00 13.19 210 ALA A N 1
ATOM 1516 C CA . ALA A 1 213 ? 16.200 21.362 55.789 1.00 13.73 210 ALA A CA 1
ATOM 1517 C C . ALA A 1 213 ? 16.822 21.865 54.466 1.00 14.47 210 ALA A C 1
ATOM 1518 O O . ALA A 1 213 ? 18.052 22.075 54.384 1.00 14.67 210 ALA A O 1
ATOM 1520 N N . GLY A 1 214 ? 16.033 21.968 53.403 1.00 14.31 211 GLY A N 1
ATOM 1521 C CA . GLY A 1 214 ? 16.572 22.332 52.102 1.00 14.94 211 GLY A CA 1
ATOM 1522 C C . GLY A 1 214 ? 17.293 21.240 51.349 1.00 16.25 211 GLY A C 1
ATOM 1523 O O . GLY A 1 214 ? 18.000 21.509 50.379 1.00 16.85 211 GLY A O 1
ATOM 1524 N N . VAL A 1 215 ? 17.125 19.992 51.749 1.00 16.46 212 VAL A N 1
ATOM 1525 C CA . VAL A 1 215 ? 17.809 18.881 51.062 1.00 16.43 212 VAL A CA 1
ATOM 1526 C C . VAL A 1 215 ? 16.886 18.123 50.099 1.00 15.92 212 VAL A C 1
ATOM 1527 O O . VAL A 1 215 ? 17.306 17.194 49.420 1.00 15.95 212 VAL A O 1
ATOM 1531 N N . TYR A 1 216 ? 15.641 18.560 50.011 1.00 15.28 213 TYR A N 1
ATOM 1532 C CA . TYR A 1 216 ? 14.673 18.046 49.013 1.00 14.21 213 TYR A CA 1
ATOM 1533 C C . TYR A 1 216 ? 13.831 19.261 48.547 1.00 14.34 213 TYR A C 1
ATOM 1534 O O . TYR A 1 216 ? 13.514 20.156 49.356 1.00 13.94 213 TYR A O 1
ATOM 1543 N N . PRO A 1 217 ? 13.485 19.341 47.254 1.00 14.89 214 PRO A N 1
ATOM 1544 C CA . PRO A 1 217 ? 12.739 20.531 46.807 1.00 14.58 214 PRO A CA 1
ATOM 1545 C C . PRO A 1 217 ? 11.352 20.745 47.442 1.00 14.91 214 PRO A C 1
ATOM 1546 O O . PRO A 1 217 ? 10.599 19.795 47.682 1.00 13.09 214 PRO A O 1
ATOM 1550 N N . ASN A 1 218 ? 11.028 22.015 47.677 1.00 14.94 215 ASN A N 1
ATOM 1551 C CA . ASN A 1 218 ? 9.807 22.429 48.353 1.00 14.70 215 ASN A CA 1
ATOM 1552 C C . ASN A 1 218 ? 8.668 22.530 47.323 1.00 14.02 215 ASN A C 1
ATOM 1553 O O . ASN A 1 218 ? 8.826 23.207 46.303 1.00 13.49 215 ASN A O 1
ATOM 1558 N N . PRO A 1 219 ? 7.523 21.886 47.588 1.00 13.57 216 PRO A N 1
ATOM 1559 C CA . PRO A 1 219 ? 6.374 22.033 46.685 1.00 12.46 216 PRO A CA 1
ATOM 1560 C C . PRO A 1 219 ? 5.527 23.272 46.922 1.00 13.03 216 PRO A C 1
ATOM 1561 O O . PRO A 1 219 ? 4.666 23.588 46.073 1.00 11.79 216 PRO A O 1
ATOM 1565 N N . VAL A 1 220 ? 5.777 24.001 48.017 1.00 12.52 217 VAL A N 1
ATOM 1566 C CA . VAL A 1 220 ? 4.956 25.169 48.358 1.00 13.15 217 VAL A CA 1
ATOM 1567 C C . VAL A 1 220 ? 4.905 26.243 47.230 1.00 13.95 217 VAL A C 1
ATOM 1568 O O . VAL A 1 220 ? 3.826 26.787 46.955 1.00 13.44 217 VAL A O 1
ATOM 1572 N N . PRO A 1 221 ? 6.027 26.504 46.531 1.00 14.50 218 PRO A N 1
ATOM 1573 C CA . PRO A 1 221 ? 5.900 27.527 45.450 1.00 15.36 218 PRO A CA 1
ATOM 1574 C C . PRO A 1 221 ? 5.264 27.025 44.150 1.00 15.29 218 PRO A C 1
ATOM 1575 O O . PRO A 1 221 ? 5.114 27.805 43.228 1.00 16.51 218 PRO A O 1
ATOM 1579 N N . HIS A 1 222 ? 4.895 25.748 44.077 1.00 14.69 219 HIS A N 1
ATOM 1580 C CA . HIS A 1 222 ? 4.426 25.145 42.839 1.00 15.34 219 HIS A CA 1
ATOM 1581 C C . HIS A 1 222 ? 3.010 24.596 42.917 1.00 14.77 219 HIS A C 1
ATOM 1582 O O . HIS A 1 222 ? 2.232 24.727 42.004 1.00 15.40 219 HIS A O 1
ATOM 1589 N N . ALA A 1 223 ? 2.661 23.988 44.029 1.00 14.18 220 ALA A N 1
ATOM 1590 C CA . ALA A 1 223 ? 1.315 23.416 44.169 1.00 13.73 220 ALA A CA 1
ATOM 1591 C C . ALA A 1 223 ? 0.279 24.517 44.490 1.00 13.15 220 ALA A C 1
ATOM 1592 O O . ALA A 1 223 ? 0.621 25.534 45.065 1.00 13.74 220 ALA A O 1
ATOM 1594 N N . HIS A 1 224 ? -0.997 24.281 44.227 1.00 11.97 221 HIS A N 1
ATOM 1595 C CA . HIS A 1 224 ? -2.030 25.217 44.723 1.00 13.19 221 HIS A CA 1
ATOM 1596 C C . HIS A 1 224 ? -2.199 25.104 46.236 1.00 12.48 221 HIS A C 1
ATOM 1597 O O . HIS A 1 224 ? -2.466 26.094 46.916 1.00 11.40 221 HIS A O 1
ATOM 1604 N N . VAL A 1 225 ? -2.070 23.876 46.754 1.00 11.75 222 VAL A N 1
ATOM 1605 C CA . VAL A 1 225 ? -2.137 23.665 48.227 1.00 11.76 222 VAL A CA 1
ATOM 1606 C C . VAL A 1 225 ? -1.228 22.504 48.582 1.00 11.52 222 VAL A C 1
ATOM 1607 O O . VAL A 1 225 ? -0.991 21.640 47.746 1.00 10.52 222 VAL A O 1
ATOM 1611 N N . VAL A 1 226 ? -0.704 22.515 49.813 1.00 9.85 223 VAL A N 1
ATOM 1612 C CA . VAL A 1 226 ? 0.210 21.478 50.290 1.00 10.96 223 VAL A CA 1
ATOM 1613 C C . VAL A 1 226 ? -0.263 21.023 51.676 1.00 10.24 223 VAL A C 1
ATOM 1614 O O . VAL A 1 226 ? -0.791 21.819 52.443 1.00 12.91 223 VAL A O 1
ATOM 1618 N N . THR A 1 227 ? -0.209 19.745 51.943 1.00 10.11 224 THR A N 1
ATOM 1619 C CA . THR A 1 227 ? -0.415 19.270 53.308 1.00 10.35 224 THR A CA 1
ATOM 1620 C C . THR A 1 227 ? 0.782 18.491 53.775 1.00 10.04 224 THR A C 1
ATOM 1621 O O . THR A 1 227 ? 1.619 18.068 52.977 1.00 9.63 224 THR A O 1
ATOM 1625 N N . THR A 1 228 ? 0.822 18.247 55.081 1.00 10.18 225 THR A N 1
ATOM 1626 C CA . THR A 1 228 ? 1.833 17.394 55.654 1.00 11.09 225 THR A CA 1
ATOM 1627 C C . THR A 1 228 ? 1.421 16.939 57.017 1.00 12.17 225 THR A C 1
ATOM 1628 O O . THR A 1 228 ? 0.525 17.494 57.653 1.00 11.85 225 THR A O 1
ATOM 1632 N N . THR A 1 229 ? 2.065 15.882 57.461 1.00 13.51 226 THR A N 1
ATOM 1633 C CA . THR A 1 229 ? 2.022 15.543 58.884 1.00 13.88 226 THR A CA 1
ATOM 1634 C C . THR A 1 229 ? 3.183 16.283 59.567 1.00 14.36 226 THR A C 1
ATOM 1635 O O . THR A 1 229 ? 4.093 16.728 58.920 1.00 14.81 226 THR A O 1
ATOM 1639 N N . THR A 1 230 ? 3.136 16.409 60.880 1.00 14.06 227 THR A N 1
ATOM 1640 C CA . THR A 1 230 ? 4.245 17.007 61.647 1.00 14.23 227 THR A CA 1
ATOM 1641 C C . THR A 1 230 ? 5.185 15.999 62.329 1.00 13.48 227 THR A C 1
ATOM 1642 O O . THR A 1 230 ? 6.149 16.389 62.971 1.00 14.46 227 THR A O 1
ATOM 1646 N N . HIS A 1 231 ? 4.931 14.696 62.222 1.00 12.66 228 HIS A N 1
ATOM 1647 C CA . HIS A 1 231 ? 5.768 13.702 62.892 1.00 11.84 228 HIS A CA 1
ATOM 1648 C C A HIS A 1 231 ? 6.557 13.275 61.623 0.60 10.82 228 HIS A C 1
ATOM 1649 C C B HIS A 1 231 ? 6.865 12.764 62.307 0.40 11.79 228 HIS A C 1
ATOM 1650 O O A HIS A 1 231 ? 6.831 14.107 60.740 0.60 10.26 228 HIS A O 1
ATOM 1651 O O B HIS A 1 231 ? 7.616 12.164 63.057 0.40 12.88 228 HIS A O 1
ATOM 1658 N N A LYS A 1 232 ? 6.893 12.018 61.501 0.60 10.10 229 LYS A N 1
ATOM 1659 N N B LYS A 1 232 ? 6.895 12.556 61.028 0.40 11.30 229 LYS A N 1
ATOM 1660 C CA . LYS A 1 232 ? 7.748 11.549 60.384 1.00 10.95 229 LYS A CA 1
ATOM 1661 C C . LYS A 1 232 ? 9.076 12.304 60.262 1.00 10.72 229 LYS A C 1
ATOM 1662 O O . LYS A 1 232 ? 9.738 12.499 61.254 1.00 10.73 229 LYS A O 1
ATOM 1668 N N . THR A 1 233 ? 9.487 12.692 59.073 1.00 9.71 230 THR A N 1
ATOM 1669 C CA . THR A 1 233 ? 10.811 13.311 58.932 1.00 10.09 230 THR A CA 1
ATOM 1670 C C . THR A 1 233 ? 10.897 14.688 59.651 1.00 9.86 230 THR A C 1
ATOM 1671 O O . THR A 1 233 ? 11.960 15.152 59.960 1.00 10.25 230 THR A O 1
ATOM 1675 N N . LEU A 1 234 ? 9.782 15.335 59.927 1.00 9.84 231 LEU A N 1
ATOM 1676 C CA . LEU A 1 234 ? 9.797 16.607 60.628 1.00 10.03 231 LEU A CA 1
ATOM 1677 C C . LEU A 1 234 ? 10.063 16.385 62.131 1.00 10.22 231 LEU A C 1
ATOM 1678 O O . LEU A 1 234 ? 10.387 17.303 62.824 1.00 11.74 231 LEU A O 1
ATOM 1683 N N . ALA A 1 235 ? 9.883 15.149 62.606 1.00 11.04 232 ALA A N 1
ATOM 1684 C CA . ALA A 1 235 ? 10.272 14.731 63.959 1.00 11.20 232 ALA A CA 1
ATOM 1685 C C . ALA A 1 235 ? 9.457 15.428 65.042 1.00 10.83 232 ALA A C 1
ATOM 1686 O O . ALA A 1 235 ? 9.874 15.486 66.185 1.00 11.02 232 ALA A O 1
ATOM 1688 N N . GLY A 1 236 ? 8.256 15.872 64.709 1.00 10.15 233 GLY A N 1
ATOM 1689 C CA . GLY A 1 236 ? 7.389 16.518 65.680 1.00 9.99 233 GLY A CA 1
ATOM 1690 C C . GLY A 1 236 ? 6.293 15.602 66.203 1.00 10.03 233 GLY A C 1
ATOM 1691 O O . GLY A 1 236 ? 6.361 14.374 66.097 1.00 10.85 233 GLY A O 1
ATOM 1692 N N . PRO A 1 237 ? 5.247 16.196 66.775 1.00 10.21 234 PRO A N 1
ATOM 1693 C CA . PRO A 1 237 ? 4.127 15.409 67.218 1.00 10.68 234 PRO A CA 1
ATOM 1694 C C . PRO A 1 237 ? 3.284 14.945 66.050 1.00 11.67 234 PRO A C 1
ATOM 1695 O O . PRO A 1 237 ? 3.361 15.495 64.952 1.00 10.94 234 PRO A O 1
ATOM 1699 N N . ARG A 1 238 ? 2.478 13.941 66.291 1.00 12.63 235 ARG A N 1
ATOM 1700 C CA A ARG A 1 238 ? 1.544 13.439 65.303 0.60 13.67 235 ARG A CA 1
ATOM 1701 C CA B ARG A 1 238 ? 1.540 13.462 65.274 0.40 13.36 235 ARG A CA 1
ATOM 1702 C C . ARG A 1 238 ? 0.467 14.522 65.114 1.00 13.31 235 ARG A C 1
ATOM 1703 O O . ARG A 1 238 ? -0.096 15.010 66.093 1.00 14.54 235 ARG A O 1
ATOM 1718 N N . GLY A 1 239 ? 0.178 14.892 63.873 1.00 12.30 236 GLY A N 1
ATOM 1719 C CA . GLY A 1 239 ? -0.772 15.954 63.589 1.00 12.92 236 GLY A CA 1
ATOM 1720 C C . GLY A 1 239 ? -0.656 16.394 62.153 1.00 13.66 236 GLY A C 1
ATOM 1721 O O . GLY A 1 239 ? 0.246 15.943 61.439 1.00 14.22 236 GLY A O 1
ATOM 1722 N N . GLY A 1 240 ? -1.556 17.267 61.733 1.00 12.12 237 GLY A N 1
ATOM 1723 C CA . GLY A 1 240 ? -1.564 17.773 60.372 1.00 12.58 237 GLY A CA 1
ATOM 1724 C C . GLY A 1 240 ? -1.273 19.278 60.230 1.00 12.20 237 GLY A C 1
ATOM 1725 O O . GLY A 1 240 ? -1.390 20.076 61.176 1.00 12.39 237 GLY A O 1
ATOM 1726 N N . LEU A 1 241 ? -1.026 19.656 58.989 1.00 11.60 238 LEU A N 1
ATOM 1727 C CA A LEU A 1 241 ? -0.731 21.015 58.621 0.60 11.90 238 LEU A CA 1
ATOM 1728 C CA B LEU A 1 241 ? -0.791 21.047 58.607 0.40 11.17 238 LEU A CA 1
ATOM 1729 C C . LEU A 1 241 ? -1.199 21.213 57.172 1.00 11.61 238 LEU A C 1
ATOM 1730 O O . LEU A 1 241 ? -1.008 20.322 56.352 1.00 12.33 238 LEU A O 1
ATOM 1739 N N . ILE A 1 242 ? -1.775 22.371 56.860 1.00 11.55 239 ILE A N 1
ATOM 1740 C CA . ILE A 1 242 ? -2.077 22.742 55.466 1.00 10.89 239 ILE A CA 1
ATOM 1741 C C . ILE A 1 242 ? -1.274 24.031 55.212 1.00 11.67 239 ILE A C 1
ATOM 1742 O O . ILE A 1 242 ? -1.278 24.967 56.050 1.00 11.27 239 ILE A O 1
ATOM 17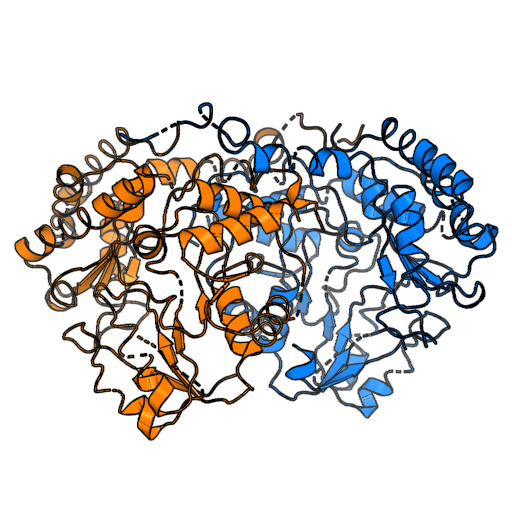47 N N . LEU A 1 243 ? -0.617 24.085 54.061 1.00 10.58 240 LEU A N 1
ATOM 1748 C CA . LEU A 1 243 ? 0.168 25.228 53.652 1.00 12.41 240 LEU A CA 1
ATOM 1749 C C . LEU A 1 243 ? -0.171 25.666 52.228 1.00 12.10 240 LEU A C 1
ATOM 1750 O O . LEU A 1 243 ? -0.577 24.878 51.397 1.00 12.86 240 LEU A O 1
ATOM 1755 N N . ALA A 1 244 ? -0.025 26.952 51.951 1.00 12.73 241 ALA A N 1
ATOM 1756 C CA . ALA A 1 244 ? -0.199 27.440 50.573 1.00 11.94 241 ALA A CA 1
ATOM 1757 C C . ALA A 1 244 ? 0.563 28.757 50.344 1.00 12.69 241 ALA A C 1
ATOM 1758 O O . ALA A 1 244 ? 0.894 29.506 51.286 1.00 12.74 241 ALA A O 1
ATOM 1760 N N . LYS A 1 245 ? 0.850 29.025 49.073 1.00 13.50 242 LYS A N 1
ATOM 1761 C CA . LYS A 1 245 ? 1.543 30.223 48.664 1.00 15.04 242 LYS A CA 1
ATOM 1762 C C . LYS A 1 245 ? 0.853 30.669 47.385 1.00 15.78 242 LYS A C 1
ATOM 1763 O O . LYS A 1 245 ? 0.465 29.820 46.577 1.00 16.92 242 LYS A O 1
ATOM 1769 N N . GLY A 1 246 ? 0.655 31.973 47.241 1.00 16.98 243 GLY A N 1
ATOM 1770 C CA . GLY A 1 246 ? 0.079 32.526 46.035 1.00 18.28 243 GLY A CA 1
ATOM 1771 C C . GLY A 1 246 ? -1.409 32.310 45.819 1.00 20.10 243 GLY A C 1
ATOM 1772 O O . GLY A 1 246 ? -1.915 32.538 44.719 1.00 20.37 243 GLY A O 1
ATOM 1773 N N . GLY A 1 247 ? -2.127 31.906 46.853 1.00 21.60 244 GLY A N 1
ATOM 1774 C CA . GLY A 1 247 ? -3.538 31.639 46.718 1.00 23.88 244 GLY A CA 1
ATOM 1775 C C . GLY A 1 247 ? -4.304 32.925 46.927 1.00 25.08 244 GLY A C 1
ATOM 1776 O O . GLY A 1 247 ? -3.732 33.927 47.349 1.00 26.20 244 GLY A O 1
ATOM 1777 N N . ASP A 1 248 ? -5.596 32.914 46.641 1.00 26.50 245 ASP A N 1
ATOM 1778 C CA . ASP A 1 248 ? -6.414 34.074 46.989 1.00 27.30 245 ASP A CA 1
ATOM 1779 C C . ASP A 1 248 ? -7.089 33.887 48.354 1.00 26.99 245 ASP A C 1
ATOM 1780 O O . ASP A 1 248 ? -7.161 32.767 48.877 1.00 26.25 245 ASP A O 1
ATOM 1785 N N . GLU A 1 249 ? -7.551 35.004 48.929 1.00 26.79 246 GLU A N 1
ATOM 1786 C CA A GLU A 1 249 ? -8.345 35.027 50.162 0.60 26.62 246 GLU A CA 1
ATOM 1787 C CA B GLU A 1 249 ? -8.249 34.929 50.198 0.40 26.45 246 GLU A CA 1
ATOM 1788 C C . GLU A 1 249 ? -9.402 33.932 50.119 1.00 26.13 246 GLU A C 1
ATOM 1789 O O . GLU A 1 249 ? -9.669 33.258 51.104 1.00 26.41 246 GLU A O 1
ATOM 1800 N N . GLU A 1 250 ? -10.043 33.808 48.953 1.00 25.32 247 GLU A N 1
ATOM 1801 C CA . GLU A 1 250 ? -11.199 32.919 48.808 1.00 24.96 247 GLU A CA 1
ATOM 1802 C C . GLU A 1 250 ? -10.839 31.439 49.022 1.00 23.33 247 GLU A C 1
ATOM 1803 O O . GLU A 1 250 ? -11.593 30.705 49.673 1.00 21.60 247 GLU A O 1
ATOM 1809 N N . LEU A 1 251 ? -9.692 31.026 48.484 1.00 21.59 248 LEU A N 1
ATOM 1810 C CA . LEU A 1 251 ? -9.176 29.677 48.680 1.00 20.75 248 LEU A CA 1
ATOM 1811 C C . LEU A 1 251 ? -8.871 29.445 50.145 1.00 19.93 248 LEU A C 1
ATOM 1812 O O . LEU A 1 251 ? -9.281 28.434 50.712 1.00 19.72 248 LEU A O 1
ATOM 1817 N N . TYR A 1 252 ? -8.149 30.384 50.751 1.00 18.63 249 TYR A N 1
ATOM 1818 C CA . TYR A 1 252 ? -7.755 30.257 52.135 1.00 18.27 249 TYR A CA 1
ATOM 1819 C C . TYR A 1 252 ? -8.974 30.165 53.046 1.00 18.29 249 TYR A C 1
ATOM 1820 O O . TYR A 1 252 ? -8.976 29.393 54.030 1.00 18.05 249 TYR A O 1
ATOM 1829 N N . LYS A 1 253 ? -10.022 30.908 52.702 1.00 17.93 250 LYS A N 1
ATOM 1830 C CA A LYS A 1 253 ? -11.273 30.883 53.461 0.60 18.43 250 LYS A CA 1
ATOM 1831 C CA B LYS A 1 253 ? -11.245 30.869 53.497 0.40 18.24 250 LYS A CA 1
ATOM 1832 C C . LYS A 1 253 ? -11.931 29.523 53.362 1.00 17.95 250 LYS A C 1
ATOM 1833 O O . LYS A 1 253 ? -12.387 28.977 54.362 1.00 18.40 250 LYS A O 1
ATOM 1844 N N . LYS A 1 254 ? -11.982 28.982 52.147 1.00 17.22 251 LYS A N 1
ATOM 1845 C CA . LYS A 1 254 ? -12.556 27.640 51.942 1.00 17.47 251 LYS A CA 1
ATOM 1846 C C . LYS A 1 254 ? -11.781 26.557 52.707 1.00 17.35 251 LYS A C 1
ATOM 1847 O O . LYS A 1 254 ? -12.370 25.602 53.233 1.00 17.66 251 LYS A O 1
ATOM 1853 N N . LEU A 1 255 ? -10.459 26.686 52.743 1.00 16.15 252 LEU A N 1
ATOM 1854 C CA . LEU A 1 255 ? -9.627 25.691 53.421 1.00 15.67 252 LEU A CA 1
ATOM 1855 C C . LEU A 1 255 ? -9.862 25.749 54.937 1.00 16.49 252 LEU A C 1
ATOM 1856 O O . LEU A 1 255 ? -9.996 24.708 55.604 1.00 14.88 252 LEU A O 1
ATOM 1861 N N . ASN A 1 256 ? -9.936 26.963 55.474 1.00 16.24 253 ASN A N 1
ATOM 1862 C CA . ASN A 1 256 ? -10.182 27.146 56.894 1.00 17.63 253 ASN A CA 1
ATOM 1863 C C . ASN A 1 256 ? -11.510 26.530 57.290 1.00 18.21 253 ASN A C 1
ATOM 1864 O O . ASN A 1 256 ? -11.589 25.801 58.270 1.00 19.69 253 ASN A O 1
ATOM 1869 N N . SER A 1 257 ? -12.524 26.769 56.489 1.00 18.15 254 SER A N 1
ATOM 1870 C CA . SER A 1 257 ? -13.850 26.265 56.792 1.00 19.42 254 SER A CA 1
ATOM 1871 C C . SER A 1 257 ? -13.944 24.732 56.606 1.00 19.34 254 SER A C 1
ATOM 1872 O O . SER A 1 257 ? -14.725 24.091 57.282 1.00 19.49 254 SER A O 1
ATOM 1875 N N . ALA A 1 258 ? -13.118 24.145 55.748 1.00 19.25 255 ALA A N 1
ATOM 1876 C CA . ALA A 1 258 ? -13.179 22.704 55.494 1.00 18.68 255 ALA A CA 1
ATOM 1877 C C . ALA A 1 258 ? -12.528 21.870 56.615 1.00 19.33 255 ALA A C 1
ATOM 1878 O O . ALA A 1 258 ? -12.819 20.698 56.742 1.00 18.35 255 ALA A O 1
ATOM 1880 N N . VAL A 1 259 ? -11.666 22.483 57.427 1.00 20.14 256 VAL A N 1
ATOM 1881 C CA . VAL A 1 259 ? -11.004 21.745 58.520 1.00 21.43 256 VAL A CA 1
ATOM 1882 C C . VAL A 1 259 ? -11.977 21.139 59.575 1.00 23.14 256 VAL A C 1
ATOM 1883 O O . VAL A 1 259 ? -12.024 19.901 59.716 1.00 25.57 256 VAL A O 1
ATOM 1887 N N . PHE A 1 260 ? -12.744 21.945 60.290 1.00 24.74 257 PHE A N 1
ATOM 1888 C CA . PHE A 1 260 ? -13.865 21.407 61.128 1.00 25.82 257 PHE A CA 1
ATOM 1889 C C . PHE A 1 260 ? -15.234 21.994 60.711 1.00 25.18 257 PHE A C 1
ATOM 1890 O O . PHE A 1 260 ? -15.766 21.672 59.644 1.00 24.99 257 PHE A O 1
ATOM 1898 N N . GLY A 1 265 ? -15.905 20.624 67.349 1.00 27.25 262 GLY A N 1
ATOM 1899 C CA . GLY A 1 265 ? -14.711 20.017 66.736 1.00 26.74 262 GLY A CA 1
ATOM 1900 C C . GLY A 1 265 ? -13.466 20.895 66.701 1.00 26.06 262 GLY A C 1
ATOM 1901 O O . GLY A 1 265 ? -13.005 21.255 65.620 1.00 27.68 262 GLY A O 1
ATOM 1902 N N . GLY A 1 266 ? -12.879 21.193 67.867 1.00 23.63 263 GLY A N 1
ATOM 1903 C CA . GLY A 1 266 ? -11.708 22.071 67.963 1.00 21.59 263 GLY A CA 1
ATOM 1904 C C . GLY A 1 266 ? -10.318 21.401 67.920 1.00 19.45 263 GLY A C 1
ATOM 1905 O O . GLY A 1 266 ? -10.205 20.191 67.939 1.00 18.59 263 GLY A O 1
ATOM 1906 N N . PRO A 1 267 ? -9.254 22.201 67.884 1.00 17.51 264 PRO A N 1
ATOM 1907 C CA . PRO A 1 267 ? -7.883 21.655 67.775 1.00 15.71 264 PRO A CA 1
ATOM 1908 C C . PRO A 1 267 ? -7.339 21.162 69.115 1.00 13.99 264 PRO A C 1
ATOM 1909 O O . PRO A 1 267 ? -7.833 21.532 70.160 1.00 14.13 264 PRO A O 1
ATOM 1913 N N . LEU A 1 268 ? -6.326 20.327 69.053 1.00 11.92 265 LEU A N 1
ATOM 1914 C CA . LEU A 1 268 ? -5.635 19.823 70.250 1.00 11.29 265 LEU A CA 1
ATOM 1915 C C . LEU A 1 268 ? -4.524 20.825 70.605 1.00 9.65 265 LEU A C 1
ATOM 1916 O O . LEU A 1 268 ? -3.458 20.794 70.059 1.00 8.85 265 LEU A O 1
ATOM 1929 N N . HIS A 1 270 ? -2.492 21.378 73.100 1.00 10.42 267 HIS A N 1
ATOM 1930 C CA . HIS A 1 270 ? -1.230 20.778 73.583 1.00 9.70 267 HIS A CA 1
ATOM 1931 C C . HIS A 1 270 ? -0.382 20.200 72.454 1.00 9.98 267 HIS A C 1
ATOM 1932 O O . HIS A 1 270 ? 0.845 20.261 72.484 1.00 9.92 267 HIS A O 1
ATOM 1939 N N . VAL A 1 271 ? -1.048 19.589 71.475 1.00 9.89 268 VAL A N 1
ATOM 1940 C CA . VAL A 1 271 ? -0.362 19.079 70.279 1.00 9.28 268 VAL A CA 1
ATOM 1941 C C . VAL A 1 271 ? 0.134 20.279 69.401 1.00 9.09 268 VAL A C 1
ATOM 1942 O O . VAL A 1 271 ? 1.283 20.249 68.904 1.00 9.21 268 VAL A O 1
ATOM 1946 N N . ILE A 1 272 ? -0.673 21.339 69.296 1.00 9.47 269 ILE A N 1
ATOM 1947 C CA . ILE A 1 272 ? -0.282 22.545 68.563 1.00 9.33 269 ILE A CA 1
ATOM 1948 C C . ILE A 1 272 ? 0.933 23.192 69.216 1.00 10.44 269 ILE A C 1
ATOM 1949 O O . ILE A 1 272 ? 1.858 23.571 68.501 1.00 10.00 269 ILE A O 1
ATOM 1954 N N . ALA A 1 273 ? 0.982 23.223 70.540 1.00 8.18 270 ALA A N 1
ATOM 1955 C CA . ALA A 1 273 ? 2.226 23.643 71.224 1.00 9.81 270 ALA A CA 1
ATOM 1956 C C . ALA A 1 273 ? 3.388 22.761 70.820 1.00 10.21 270 ALA A C 1
ATOM 1957 O O . ALA A 1 273 ? 4.501 23.260 70.620 1.00 11.16 270 ALA A O 1
ATOM 1959 N N . GLY A 1 274 ? 3.138 21.459 70.732 1.00 9.45 271 GLY A N 1
ATOM 1960 C CA . GLY A 1 274 ? 4.122 20.507 70.218 1.00 10.86 271 GLY A CA 1
ATOM 1961 C C . GLY A 1 274 ? 4.596 20.859 68.851 1.00 10.12 271 GLY A C 1
ATOM 1962 O O . GLY A 1 274 ? 5.810 20.836 68.573 1.00 11.09 271 GLY A O 1
ATOM 1963 N N . LYS A 1 275 ? 3.660 21.248 68.004 1.00 10.04 272 LYS A N 1
ATOM 1964 C CA . LYS A 1 275 ? 4.013 21.684 66.639 1.00 10.65 272 LYS A CA 1
ATOM 1965 C C . LYS A 1 275 ? 4.865 22.931 66.659 1.00 9.08 272 LYS A C 1
ATOM 1966 O O . LYS A 1 275 ? 5.884 22.970 65.959 1.00 10.79 272 LYS A O 1
ATOM 1972 N N . ALA A 1 276 ? 4.503 23.913 67.480 1.00 9.16 273 ALA A N 1
ATOM 1973 C CA . ALA A 1 276 ? 5.267 25.140 67.584 1.00 9.05 273 ALA A CA 1
ATOM 1974 C C . ALA A 1 276 ? 6.740 24.851 67.916 1.00 10.12 273 ALA A C 1
ATOM 1975 O O . ALA A 1 276 ? 7.643 25.377 67.244 1.00 9.97 273 ALA A O 1
ATOM 1977 N N . VAL A 1 277 ? 6.980 24.024 68.920 1.00 10.38 274 VAL A N 1
ATOM 1978 C CA . VAL A 1 277 ? 8.363 23.810 69.332 1.00 11.03 274 VAL A CA 1
ATOM 1979 C C . VAL A 1 277 ? 9.104 22.944 68.283 1.00 11.22 274 VAL A C 1
ATOM 1980 O O . VAL A 1 277 ? 10.255 23.245 67.959 1.00 11.30 274 VAL A O 1
ATOM 1984 N N . ALA A 1 278 ? 8.444 21.936 67.710 1.00 11.16 275 ALA A N 1
ATOM 1985 C CA . ALA A 1 278 ? 9.039 21.130 66.619 1.00 10.98 275 ALA A CA 1
ATOM 1986 C C . ALA A 1 278 ? 9.454 21.973 65.409 1.00 10.92 275 ALA A C 1
ATOM 1987 O O . ALA A 1 278 ? 10.483 21.721 64.794 1.00 10.59 275 ALA A O 1
ATOM 1989 N N . LEU A 1 279 ? 8.646 22.956 65.046 1.00 11.11 276 LEU A N 1
ATOM 1990 C CA . LEU A 1 279 ? 8.924 23.786 63.894 1.00 11.23 276 LEU A CA 1
ATOM 1991 C C . LEU A 1 279 ? 10.108 24.749 64.148 1.00 10.95 276 LEU A C 1
ATOM 1992 O O . LEU A 1 279 ? 10.892 25.042 63.276 1.00 10.87 276 LEU A O 1
ATOM 1997 N N . LYS A 1 280 ? 10.237 25.221 65.372 1.00 10.95 277 LYS A N 1
ATOM 1998 C CA . LYS A 1 280 ? 11.408 25.960 65.757 1.00 9.59 277 LYS A CA 1
ATOM 1999 C C . LYS A 1 280 ? 12.658 25.087 65.781 1.00 8.96 277 LYS A C 1
ATOM 2000 O O . LYS A 1 280 ? 13.709 25.490 65.294 1.00 7.80 277 LYS A O 1
ATOM 2006 N N . GLU A 1 281 ? 12.550 23.880 66.321 1.00 7.53 278 GLU A N 1
ATOM 2007 C CA . GLU A 1 281 ? 13.661 22.920 66.275 1.00 8.57 278 GLU A CA 1
ATOM 2008 C C . GLU A 1 281 ? 14.149 22.645 64.846 1.00 9.24 278 GLU A C 1
ATOM 2009 O O . GLU A 1 281 ? 15.350 22.458 64.593 1.00 8.49 278 GLU A O 1
ATOM 2015 N N . ALA A 1 282 ? 13.203 22.667 63.917 1.00 10.11 279 ALA A N 1
ATOM 2016 C CA . ALA A 1 282 ? 13.479 22.381 62.519 1.00 9.48 279 ALA A CA 1
ATOM 2017 C C . ALA A 1 282 ? 14.293 23.465 61.832 1.00 9.59 279 ALA A C 1
ATOM 2018 O O . ALA A 1 282 ? 14.823 23.247 60.744 1.00 9.40 279 ALA A O 1
ATOM 2028 N N . GLU A 1 284 ? 16.907 24.913 63.437 1.00 11.49 281 GLU A N 1
ATOM 2029 C CA . GLU A 1 284 ? 18.224 24.825 63.986 1.00 11.44 281 GLU A CA 1
ATOM 2030 C C . GLU A 1 284 ? 19.224 24.233 62.974 1.00 12.11 281 GLU A C 1
ATOM 2031 O O . GLU A 1 284 ? 18.893 23.360 62.182 1.00 11.70 281 GLU A O 1
ATOM 2037 N N . PRO A 1 285 ? 20.447 24.764 62.974 1.00 12.29 282 PRO A N 1
ATOM 2038 C CA . PRO A 1 285 ? 21.479 24.130 62.132 1.00 11.89 282 PRO A CA 1
ATOM 2039 C C . PRO A 1 285 ? 21.625 22.620 62.380 1.00 11.37 282 PRO A C 1
ATOM 2040 O O . PRO A 1 285 ? 21.830 21.906 61.403 1.00 10.94 282 PRO A O 1
ATOM 2044 N N . GLU A 1 286 ? 21.521 22.160 63.632 1.00 10.99 283 GLU A N 1
ATOM 2045 C CA . GLU A 1 286 ? 21.565 20.730 63.973 1.00 11.52 283 GLU A CA 1
ATOM 2046 C C . GLU A 1 286 ? 20.543 19.918 63.174 1.00 11.13 283 GLU A C 1
ATOM 2047 O O . GLU A 1 286 ? 20.781 18.749 62.827 1.00 10.66 283 GLU A O 1
ATOM 2053 N N . PHE A 1 287 ? 19.374 20.513 62.926 1.00 10.65 284 PHE A N 1
ATOM 2054 C CA . PHE A 1 287 ? 18.332 19.814 62.144 1.00 10.26 284 PHE A CA 1
ATOM 2055 C C . PHE A 1 287 ? 18.732 19.661 60.696 1.00 10.15 284 PHE A C 1
ATOM 2056 O O . PHE A 1 287 ? 18.448 18.616 60.123 1.00 10.14 284 PHE A O 1
ATOM 2064 N N . LYS A 1 288 ? 19.388 20.669 60.102 1.00 10.98 285 LYS A N 1
ATOM 2065 C CA . LYS A 1 288 ? 19.882 20.578 58.722 1.00 12.35 285 LYS A CA 1
ATOM 2066 C C . LYS A 1 288 ? 20.943 19.502 58.618 1.00 12.27 285 LYS A C 1
ATOM 2067 O O . LYS A 1 288 ? 20.928 18.699 57.690 1.00 12.86 285 LYS A O 1
ATOM 2073 N N . VAL A 1 289 ? 21.878 19.506 59.571 1.00 11.85 286 VAL A N 1
ATOM 2074 C CA . VAL A 1 289 ? 22.898 18.463 59.654 1.00 12.09 286 VAL A CA 1
ATOM 2075 C C . VAL A 1 289 ? 22.256 17.058 59.782 1.00 11.14 286 VAL A C 1
ATOM 2076 O O . VAL A 1 289 ? 22.627 16.110 59.065 1.00 10.21 286 VAL A O 1
ATOM 2080 N N . TYR A 1 290 ? 21.260 16.951 60.655 1.00 10.40 287 TYR A N 1
ATOM 2081 C CA . TYR A 1 290 ? 20.506 15.708 60.823 1.00 10.27 287 TYR A CA 1
ATOM 2082 C C . TYR A 1 290 ? 19.906 15.233 59.521 1.00 10.18 287 TYR A C 1
ATOM 2083 O O . TYR A 1 290 ? 20.061 14.035 59.160 1.00 9.46 287 TYR A O 1
ATOM 2092 N N . GLN A 1 291 ? 19.226 16.121 58.802 1.00 11.22 288 GLN A N 1
ATOM 2093 C CA . GLN A 1 291 ? 18.610 15.693 57.543 1.00 10.95 288 GLN A CA 1
ATOM 2094 C C . GLN A 1 291 ? 19.668 15.321 56.473 1.00 11.52 288 GLN A C 1
ATOM 2095 O O . GLN A 1 291 ? 19.465 14.386 55.670 1.00 11.08 288 GLN A O 1
ATOM 2101 N N . GLN A 1 292 ? 20.775 16.054 56.432 1.00 11.58 289 GLN A N 1
ATOM 2102 C CA . GLN A 1 292 ? 21.850 15.657 55.546 1.00 11.82 289 GLN A CA 1
ATOM 2103 C C . GLN A 1 292 ? 22.330 14.258 55.900 1.00 11.24 289 GLN A C 1
ATOM 2104 O O . GLN A 1 292 ? 22.653 13.484 55.023 1.00 12.58 289 GLN A O 1
ATOM 2110 N N . GLN A 1 293 ? 22.346 13.914 57.178 1.00 11.54 290 GLN A N 1
ATOM 2111 C CA . GLN A 1 293 ? 22.791 12.622 57.606 1.00 11.12 290 GLN A CA 1
ATOM 2112 C C . GLN A 1 293 ? 21.794 11.562 57.236 1.00 11.91 290 GLN A C 1
ATOM 2113 O O . GLN A 1 293 ? 22.185 10.430 56.867 1.00 11.40 290 GLN A O 1
ATOM 2119 N N . VAL A 1 294 ? 20.494 11.913 57.349 1.00 11.37 291 VAL A N 1
ATOM 2120 C CA . VAL A 1 294 ? 19.415 11.012 56.965 1.00 10.83 291 VAL A CA 1
ATOM 2121 C C . VAL A 1 294 ? 19.629 10.551 55.542 1.00 11.07 291 VAL A C 1
ATOM 2122 O O . VAL A 1 294 ? 19.541 9.349 55.237 1.00 10.67 291 VAL A O 1
ATOM 2126 N N . ALA A 1 295 ? 19.908 11.512 54.672 1.00 10.51 292 ALA A N 1
ATOM 2127 C CA . ALA A 1 295 ? 20.088 11.251 53.228 1.00 11.93 292 ALA A CA 1
ATOM 2128 C C . ALA A 1 295 ? 21.350 10.457 52.951 1.00 11.58 292 ALA A C 1
ATOM 2129 O O . ALA A 1 295 ? 21.318 9.485 52.185 1.00 14.46 292 ALA A O 1
ATOM 2131 N N . LYS A 1 296 ? 22.452 10.789 53.612 1.00 12.79 293 LYS A N 1
ATOM 2132 C CA . LYS A 1 296 ? 23.663 9.989 53.464 1.00 13.50 293 LYS A CA 1
ATOM 2133 C C . LYS A 1 296 ? 23.459 8.543 53.921 1.00 12.66 293 LYS A C 1
ATOM 2134 O O . LYS A 1 296 ? 23.981 7.633 53.307 1.00 12.37 293 LYS A O 1
ATOM 2140 N N . ASN A 1 297 ? 22.757 8.366 55.035 1.00 11.79 294 ASN A N 1
ATOM 2141 C CA . ASN A 1 297 ? 22.554 7.089 55.613 1.00 11.24 294 ASN A CA 1
ATOM 2142 C C . ASN A 1 297 ? 21.736 6.182 54.703 1.00 11.07 294 ASN A C 1
ATOM 2143 O O . ASN A 1 297 ? 22.061 4.969 54.544 1.00 11.13 294 ASN A O 1
ATOM 2148 N N . ALA A 1 298 ? 20.691 6.737 54.117 1.00 10.72 295 ALA A N 1
ATOM 2149 C CA . ALA A 1 298 ? 19.841 5.951 53.236 1.00 10.84 295 ALA A CA 1
ATOM 2150 C C . ALA A 1 298 ? 20.700 5.532 52.022 1.00 10.77 295 ALA A C 1
ATOM 2151 O O . ALA A 1 298 ? 20.643 4.393 51.592 1.00 9.45 295 ALA A O 1
ATOM 2153 N N . LYS A 1 299 ? 21.497 6.437 51.483 1.00 11.32 296 LYS A N 1
ATOM 2154 C CA . LYS A 1 299 ? 22.380 6.088 50.371 1.00 11.69 296 LYS A CA 1
ATOM 2155 C C . LYS A 1 299 ? 23.390 4.991 50.718 1.00 11.08 296 LYS A C 1
ATOM 2156 O O . LYS A 1 299 ? 23.641 4.087 49.905 1.00 12.62 296 LYS A O 1
ATOM 2162 N N . ALA A 1 300 ? 23.941 5.055 51.912 1.00 10.31 297 ALA A N 1
ATOM 2163 C CA . ALA A 1 300 ? 24.933 4.090 52.376 1.00 10.93 297 ALA A CA 1
ATOM 2164 C C . ALA A 1 300 ? 24.289 2.706 52.531 1.00 11.50 297 ALA A C 1
ATOM 2165 O O . ALA A 1 300 ? 24.911 1.671 52.168 1.00 11.06 297 ALA A O 1
ATOM 2175 N N . VAL A 1 302 ? 21.629 1.645 50.808 1.00 12.25 299 VAL A N 1
ATOM 2176 C CA . VAL A 1 302 ? 21.426 1.187 49.392 1.00 12.65 299 VAL A CA 1
ATOM 2177 C C . VAL A 1 302 ? 22.694 0.549 48.843 1.00 12.43 299 VAL A C 1
ATOM 2178 O O . VAL A 1 302 ? 22.649 -0.537 48.315 1.00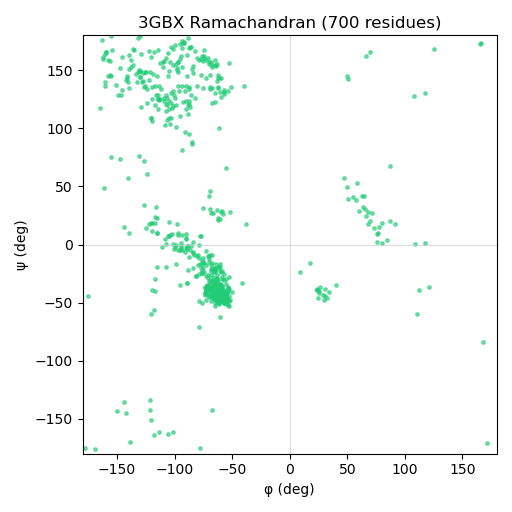 13.15 299 VAL A O 1
ATOM 2182 N N . GLU A 1 303 ? 23.824 1.206 49.019 1.00 12.86 300 GLU A N 1
ATOM 2183 C CA A GLU A 1 303 ? 25.108 0.661 48.566 0.60 13.06 300 GLU A CA 1
ATOM 2184 C CA B GLU A 1 303 ? 25.100 0.656 48.565 0.40 12.85 300 GLU A CA 1
ATOM 2185 C C . GLU A 1 303 ? 25.318 -0.769 49.061 1.00 12.37 300 GLU A C 1
ATOM 2186 O O . GLU A 1 303 ? 25.681 -1.619 48.287 1.00 11.47 300 GLU A O 1
ATOM 2197 N N . VAL A 1 304 ? 25.100 -1.016 50.347 1.00 11.21 301 VAL A N 1
ATOM 2198 C CA . VAL A 1 304 ? 25.308 -2.357 50.898 1.00 10.77 301 VAL A CA 1
ATOM 2199 C C . VAL A 1 304 ? 24.359 -3.352 50.285 1.00 10.65 301 VAL A C 1
ATOM 2200 O O . VAL A 1 304 ? 24.784 -4.442 49.888 1.00 10.33 301 VAL A O 1
ATOM 2204 N N . PHE A 1 305 ? 23.076 -3.001 50.199 1.00 11.12 302 PHE A N 1
ATOM 2205 C CA . PHE A 1 305 ? 22.122 -3.943 49.623 1.00 11.17 302 PHE A CA 1
ATOM 2206 C C . PHE A 1 305 ? 22.532 -4.329 48.210 1.00 11.98 302 PHE A C 1
ATOM 2207 O O . PHE A 1 305 ? 22.509 -5.526 47.851 1.00 12.12 302 PHE A O 1
ATOM 2215 N N . LEU A 1 306 ? 22.935 -3.335 47.421 1.00 11.91 303 LEU A N 1
ATOM 2216 C CA . LEU A 1 306 ? 23.383 -3.602 46.063 1.00 11.49 303 LEU A CA 1
ATOM 2217 C C . LEU A 1 306 ? 24.645 -4.476 46.048 1.00 11.20 303 LEU A C 1
ATOM 2218 O O . LEU A 1 306 ? 24.756 -5.429 45.277 1.00 9.51 303 LEU A O 1
ATOM 2223 N N . ASN A 1 307 ? 25.573 -4.168 46.949 1.00 11.24 304 ASN A N 1
ATOM 2224 C CA . ASN A 1 307 ? 26.835 -4.889 47.065 1.00 13.13 304 ASN A CA 1
ATOM 2225 C C . ASN A 1 307 ? 26.671 -6.328 47.560 1.00 12.54 304 ASN A C 1
ATOM 2226 O O . ASN A 1 307 ? 27.618 -7.144 47.470 1.00 13.54 304 ASN A O 1
ATOM 2231 N N . ARG A 1 308 ? 25.499 -6.623 48.118 1.00 12.96 305 ARG A N 1
ATOM 2232 C CA . ARG A 1 308 ? 25.198 -7.958 48.614 1.00 14.04 305 ARG A CA 1
ATOM 2233 C C . ARG A 1 308 ? 24.235 -8.700 47.701 1.00 14.45 305 ARG A C 1
ATOM 2234 O O . ARG A 1 308 ? 23.740 -9.781 48.034 1.00 14.48 305 ARG A O 1
ATOM 2242 N N . GLY A 1 309 ? 23.932 -8.112 46.547 1.00 14.89 306 GLY A N 1
ATOM 2243 C CA . GLY A 1 309 ? 23.152 -8.819 45.534 1.00 15.78 306 GLY A CA 1
ATOM 2244 C C . GLY A 1 309 ? 21.649 -8.629 45.595 1.00 15.80 306 GLY A C 1
ATOM 2245 O O . GLY A 1 309 ? 20.929 -9.445 45.053 1.00 17.81 306 GLY A O 1
ATOM 2246 N N . TYR A 1 310 ? 21.181 -7.595 46.301 1.00 14.78 307 TYR A N 1
ATOM 2247 C CA . TYR A 1 310 ? 19.750 -7.281 46.389 1.00 14.83 307 TYR A CA 1
ATOM 2248 C C . TYR A 1 310 ? 19.397 -6.173 45.373 1.00 15.77 307 TYR A C 1
ATOM 2249 O O . TYR A 1 310 ? 20.260 -5.379 44.983 1.00 17.73 307 TYR A O 1
ATOM 2258 N N . LYS A 1 311 ? 18.157 -6.166 44.910 1.00 14.57 308 LYS A N 1
ATOM 2259 C CA . LYS A 1 311 ? 17.719 -5.137 43.976 1.00 15.35 308 LYS A CA 1
ATOM 2260 C C . LYS A 1 311 ? 16.999 -4.050 44.754 1.00 14.24 308 LYS A C 1
ATOM 2261 O O . LYS A 1 311 ? 16.218 -4.343 45.685 1.00 14.45 308 LYS A O 1
ATOM 2267 N N . VAL A 1 312 ? 17.304 -2.806 44.409 1.00 14.98 309 VAL A N 1
ATOM 2268 C CA . VAL A 1 312 ? 16.635 -1.620 45.016 1.00 14.45 309 VAL A CA 1
ATOM 2269 C C . VAL A 1 312 ? 15.864 -0.960 43.913 1.00 15.29 309 VAL A C 1
ATOM 2270 O O . VAL A 1 312 ? 16.424 -0.723 42.829 1.00 15.28 309 VAL A O 1
ATOM 2274 N N . VAL A 1 313 ? 14.576 -0.698 44.151 1.00 15.01 310 VAL A N 1
ATOM 2275 C CA . VAL A 1 313 ? 13.737 -0.082 43.142 1.00 15.42 310 VAL A CA 1
ATOM 2276 C C . VAL A 1 313 ? 14.366 1.255 42.726 1.00 15.79 310 VAL A C 1
ATOM 2277 O O . VAL A 1 313 ? 14.773 2.040 43.597 1.00 15.52 310 VAL A O 1
ATOM 2281 N N . SER A 1 314 ? 14.506 1.443 41.406 1.00 16.14 311 SER A N 1
ATOM 2282 C CA A SER A 1 314 ? 15.213 2.598 40.824 0.60 16.33 311 SER A CA 1
ATOM 2283 C CA B SER A 1 314 ? 15.204 2.584 40.805 0.40 16.94 311 SER A CA 1
ATOM 2284 C C . SER A 1 314 ? 16.734 2.491 40.891 1.00 17.49 311 SER A C 1
ATOM 2285 O O . SER A 1 314 ? 17.442 3.325 40.313 1.00 18.87 311 SER A O 1
ATOM 2290 N N . GLY A 1 315 ? 17.251 1.480 41.589 1.00 17.70 312 GLY A N 1
ATOM 2291 C CA . GLY A 1 315 ? 18.682 1.295 41.709 1.00 18.43 312 GLY A CA 1
ATOM 2292 C C . GLY A 1 315 ? 19.366 2.246 42.657 1.00 18.56 312 GLY A C 1
ATOM 2293 O O . GLY A 1 315 ? 20.589 2.300 42.718 1.00 19.88 312 GLY A O 1
ATOM 2294 N N . GLY A 1 316 ? 18.594 3.019 43.405 1.00 17.71 313 GLY A N 1
ATOM 2295 C CA . GLY A 1 316 ? 19.178 4.021 44.282 1.00 17.97 313 GLY A CA 1
ATOM 2296 C C . GLY A 1 316 ? 18.105 4.749 45.089 1.00 17.55 313 GLY A C 1
ATOM 2297 O O . GLY A 1 316 ? 16.934 4.393 45.036 1.00 16.36 313 GLY A O 1
ATOM 2298 N N . THR A 1 317 ? 18.531 5.756 45.851 1.00 17.57 314 THR A N 1
ATOM 2299 C CA . THR A 1 317 ? 17.611 6.662 46.493 1.00 17.24 314 THR A CA 1
ATOM 2300 C C . THR A 1 317 ? 18.127 8.051 46.416 1.00 17.21 314 THR A C 1
ATOM 2301 O O . THR A 1 317 ? 19.340 8.270 46.383 1.00 18.42 314 THR A O 1
ATOM 2305 N N . GLU A 1 318 ? 17.207 9.003 46.398 1.00 15.81 315 GLU A N 1
ATOM 2306 C CA . GLU A 1 318 ? 17.585 10.385 46.503 1.00 16.30 315 GLU A CA 1
ATOM 2307 C C . GLU A 1 318 ? 16.907 11.052 47.688 1.00 15.47 315 GLU A C 1
ATOM 2308 O O . GLU A 1 318 ? 16.852 12.280 47.780 1.00 15.42 315 GLU A O 1
ATOM 2314 N N . ASN A 1 319 ? 16.398 10.247 48.627 1.00 14.15 316 ASN A N 1
ATOM 2315 C CA . ASN A 1 319 ? 15.757 10.793 49.814 1.00 13.81 316 ASN A CA 1
ATOM 2316 C C . ASN A 1 319 ? 16.125 9.908 51.022 1.00 13.42 316 ASN A C 1
ATOM 2317 O O . ASN A 1 319 ? 17.233 9.375 51.076 1.00 14.28 316 ASN A O 1
ATOM 2322 N N . HIS A 1 320 ? 15.201 9.733 51.956 1.00 12.93 317 HIS A N 1
ATOM 2323 C CA . HIS A 1 320 ? 15.444 8.977 53.222 1.00 12.37 317 HIS A CA 1
ATOM 2324 C C . HIS A 1 320 ? 15.049 7.494 53.135 1.00 11.76 317 HIS A C 1
ATOM 2325 O O . HIS A 1 320 ? 15.259 6.728 54.062 1.00 12.43 317 HIS A O 1
ATOM 2332 N N . LEU A 1 321 ? 14.457 7.072 52.025 1.00 12.48 318 LEU A N 1
ATOM 2333 C CA . LEU A 1 321 ? 13.912 5.723 51.989 1.00 12.23 318 LEU A CA 1
ATOM 2334 C C . LEU A 1 321 ? 14.222 5.002 50.716 1.00 12.30 318 LEU A C 1
ATOM 2335 O O . LEU A 1 321 ? 14.622 5.612 49.721 1.00 12.63 318 LEU A O 1
ATOM 2340 N N . PHE A 1 322 ? 13.967 3.713 50.731 1.00 13.09 319 PHE A N 1
ATOM 2341 C CA . PHE A 1 322 ? 14.042 2.930 49.520 1.00 14.01 319 PHE A CA 1
ATOM 2342 C C . PHE A 1 322 ? 13.260 1.662 49.679 1.00 14.46 319 PHE A C 1
ATOM 2343 O O . PHE A 1 322 ? 12.907 1.284 50.796 1.00 14.59 319 PHE A O 1
ATOM 2351 N N . LEU A 1 323 ? 13.018 1.020 48.533 1.00 15.10 320 LEU A N 1
ATOM 2352 C CA . LEU A 1 323 ? 12.282 -0.227 48.460 1.00 17.05 320 LEU A CA 1
ATOM 2353 C C . LEU A 1 323 ? 13.207 -1.344 47.979 1.00 16.19 320 LEU A C 1
ATOM 2354 O O . LEU A 1 323 ? 13.848 -1.177 46.949 1.00 16.89 320 LEU A O 1
ATOM 2359 N N . LEU A 1 324 ? 13.313 -2.429 48.728 1.00 15.94 321 LEU A N 1
ATOM 2360 C CA . LEU A 1 324 ? 14.062 -3.607 48.307 1.00 16.81 321 LEU A CA 1
ATOM 2361 C C . LEU A 1 324 ? 13.121 -4.467 47.523 1.00 16.33 321 LEU A C 1
ATOM 2362 O O . LEU A 1 324 ? 12.079 -4.808 48.032 1.00 17.24 321 LEU A O 1
ATOM 2367 N N . ASP A 1 325 ? 13.458 -4.803 46.287 1.00 15.89 322 ASP A N 1
ATOM 2368 C CA . ASP A 1 325 ? 12.632 -5.648 45.450 1.00 16.34 322 ASP A CA 1
ATOM 2369 C C . ASP A 1 325 ? 13.147 -7.097 45.592 1.00 15.86 322 ASP A C 1
ATOM 2370 O O . ASP A 1 325 ? 14.261 -7.414 45.149 1.00 16.10 322 ASP A O 1
ATOM 2375 N N . LEU A 1 326 ? 12.350 -7.935 46.241 1.00 15.58 323 LEU A N 1
ATOM 2376 C CA . LEU A 1 326 ? 12.723 -9.306 46.579 1.00 15.56 323 LEU A CA 1
ATOM 2377 C C . LEU A 1 326 ? 12.198 -10.367 45.572 1.00 15.83 323 LEU A C 1
ATOM 2378 O O . LEU A 1 326 ? 12.334 -11.599 45.804 1.00 14.81 323 LEU A O 1
ATOM 2383 N N . VAL A 1 327 ? 11.668 -9.913 44.437 1.00 15.63 324 VAL A N 1
ATOM 2384 C CA . VAL A 1 327 ? 11.145 -10.837 43.434 1.00 16.15 324 VAL A CA 1
ATOM 2385 C C . VAL A 1 327 ? 12.226 -11.850 43.022 1.00 16.93 324 VAL A C 1
ATOM 2386 O O . VAL A 1 327 ? 11.943 -13.026 43.007 1.00 16.92 324 VAL A O 1
ATOM 2390 N N . ASP A 1 328 ? 13.476 -11.429 42.805 1.00 17.65 325 ASP A N 1
ATOM 2391 C CA . ASP A 1 328 ? 14.473 -12.387 42.299 1.00 18.19 325 ASP A CA 1
ATOM 2392 C C . ASP A 1 328 ? 14.957 -13.336 43.370 1.00 18.26 325 ASP A C 1
ATOM 2393 O O . ASP A 1 328 ? 15.578 -14.341 43.072 1.00 17.43 325 ASP A O 1
ATOM 2398 N N . LYS A 1 329 ? 14.665 -13.011 44.622 1.00 18.66 326 LYS A N 1
ATOM 2399 C CA . LYS A 1 329 ? 14.981 -13.887 45.738 1.00 19.12 326 LYS A CA 1
ATOM 2400 C C . LYS A 1 329 ? 13.870 -14.874 46.047 1.00 19.08 326 LYS A C 1
ATOM 2401 O O . LYS A 1 329 ? 14.043 -15.699 46.931 1.00 19.59 326 LYS A O 1
ATOM 2407 N N . ASN A 1 330 ? 12.735 -14.788 45.356 1.00 18.75 327 ASN A N 1
ATOM 2408 C CA . ASN A 1 330 ? 11.525 -15.570 45.701 1.00 19.30 327 ASN A CA 1
ATOM 2409 C C . ASN A 1 330 ? 11.163 -15.438 47.194 1.00 19.11 327 ASN A C 1
ATOM 2410 O O . ASN A 1 330 ? 10.804 -16.424 47.833 1.00 19.02 327 ASN A O 1
ATOM 2415 N N . LEU A 1 331 ? 11.309 -14.244 47.763 1.00 18.16 328 LEU A N 1
ATOM 2416 C CA . LEU A 1 331 ? 10.853 -13.973 49.142 1.00 17.98 328 LEU A CA 1
ATOM 2417 C C . LEU A 1 331 ? 9.674 -13.054 49.040 1.00 17.92 328 LEU A C 1
ATOM 2418 O O . LEU A 1 331 ? 9.567 -12.301 48.062 1.00 18.43 328 LEU A O 1
ATOM 2423 N N . THR A 1 332 ? 8.781 -13.102 50.026 1.00 16.22 329 THR A N 1
ATOM 2424 C CA . THR A 1 332 ? 7.723 -12.094 50.087 1.00 15.31 329 THR A CA 1
ATOM 2425 C C . THR A 1 332 ? 8.159 -10.984 51.023 1.00 15.49 329 THR A C 1
ATOM 2426 O O . THR A 1 332 ? 9.020 -11.182 51.870 1.00 14.01 329 THR A O 1
ATOM 2430 N N . GLY A 1 333 ? 7.541 -9.812 50.885 1.00 15.82 330 GLY A N 1
ATOM 2431 C CA . GLY A 1 333 ? 7.802 -8.736 51.839 1.00 15.37 330 GLY A CA 1
ATOM 2432 C C . GLY A 1 333 ? 7.336 -9.102 53.248 1.00 14.75 330 GLY A C 1
ATOM 2433 O O . GLY A 1 333 ? 7.948 -8.747 54.238 1.00 13.81 330 GLY A O 1
ATOM 2434 N N . LYS A 1 334 ? 6.221 -9.812 53.332 1.00 14.61 331 LYS A N 1
ATOM 2435 C CA . LYS A 1 334 ? 5.695 -10.235 54.626 1.00 14.91 331 LYS A CA 1
ATOM 2436 C C . LYS A 1 334 ? 6.677 -11.159 55.337 1.00 15.40 331 LYS A C 1
ATOM 2437 O O . LYS A 1 334 ? 6.902 -11.011 56.536 1.00 14.68 331 LYS A O 1
ATOM 2443 N N . GLU A 1 335 ? 7.247 -12.103 54.580 1.00 15.08 332 GLU A N 1
ATOM 2444 C CA A GLU A 1 335 ? 8.306 -13.046 55.043 0.60 16.49 332 GLU A CA 1
ATOM 2445 C CA B GLU A 1 335 ? 8.242 -13.047 55.086 0.40 15.84 332 GLU A CA 1
ATOM 2446 C C . GLU A 1 335 ? 9.482 -12.291 55.580 1.00 16.00 332 GLU A C 1
ATOM 2447 O O . GLU A 1 335 ? 9.972 -12.531 56.697 1.00 15.54 332 GLU A O 1
ATOM 2458 N N . ALA A 1 336 ? 9.962 -11.384 54.754 1.00 15.63 333 ALA A N 1
ATOM 2459 C CA . ALA A 1 336 ? 11.155 -10.622 55.080 1.00 16.35 333 ALA A CA 1
ATOM 2460 C C . ALA A 1 336 ? 10.958 -9.810 56.360 1.00 16.03 333 ALA A C 1
ATOM 2461 O O . ALA A 1 336 ? 11.824 -9.779 57.242 1.00 14.90 333 ALA A O 1
ATOM 2463 N N . ASP A 1 337 ? 9.766 -9.233 56.481 1.00 16.66 334 ASP A N 1
ATOM 2464 C CA . ASP A 1 337 ? 9.411 -8.346 57.592 1.00 16.79 334 ASP A CA 1
ATOM 2465 C C . ASP A 1 337 ? 9.358 -9.154 58.908 1.00 15.74 334 ASP A C 1
ATOM 2466 O O . ASP A 1 337 ? 9.876 -8.729 59.932 1.00 14.32 334 ASP A O 1
ATOM 2471 N N . ALA A 1 338 ? 8.726 -10.320 58.869 1.00 13.51 335 ALA A N 1
ATOM 2472 C CA . ALA A 1 338 ? 8.653 -11.155 60.048 1.00 14.06 335 ALA A CA 1
ATOM 2473 C C . ALA A 1 338 ? 10.041 -11.619 60.498 1.00 13.24 335 ALA A C 1
ATOM 2474 O O . ALA A 1 338 ? 10.346 -11.594 61.685 1.00 13.91 335 ALA A O 1
ATOM 2476 N N . ALA A 1 339 ? 10.882 -12.054 59.554 1.00 13.01 336 ALA A N 1
ATOM 2477 C CA . ALA A 1 339 ? 12.197 -12.564 59.889 1.00 12.62 336 ALA A CA 1
ATOM 2478 C C . ALA A 1 339 ? 13.047 -11.488 60.524 1.00 13.04 336 ALA A C 1
ATOM 2479 O O . ALA A 1 339 ? 13.701 -11.716 61.560 1.00 12.71 336 ALA A O 1
ATOM 2481 N N . LEU A 1 340 ? 13.044 -10.319 59.902 1.00 12.79 337 LEU A N 1
ATOM 2482 C CA . LEU A 1 340 ? 13.812 -9.166 60.409 1.00 11.52 337 LEU A CA 1
ATOM 2483 C C . LEU A 1 340 ? 13.339 -8.747 61.800 1.00 12.22 337 LEU A C 1
ATOM 2484 O O . LEU A 1 340 ? 14.150 -8.389 62.655 1.00 10.36 337 LEU A O 1
ATOM 2489 N N . GLY A 1 341 ? 12.028 -8.781 62.010 1.00 12.92 338 GLY A N 1
ATOM 2490 C CA . GLY A 1 341 ? 11.447 -8.490 63.292 1.00 12.51 338 GLY A CA 1
ATOM 2491 C C . GLY A 1 341 ? 11.914 -9.390 64.412 1.00 13.01 338 GLY A C 1
ATOM 2492 O O . GLY A 1 341 ? 12.090 -8.930 65.545 1.00 13.79 338 GLY A O 1
ATOM 2493 N N . ARG A 1 342 ? 12.133 -10.652 64.101 1.00 11.03 339 ARG A N 1
ATOM 2494 C CA . ARG A 1 342 ? 12.663 -11.619 65.060 1.00 11.75 339 ARG A CA 1
ATOM 2495 C C . ARG A 1 342 ? 14.090 -11.278 65.492 1.00 10.86 339 ARG A C 1
ATOM 2496 O O . ARG A 1 342 ? 14.539 -11.660 66.579 1.00 10.80 339 ARG A O 1
ATOM 2504 N N . ALA A 1 343 ? 14.798 -10.535 64.642 1.00 11.60 340 ALA A N 1
ATOM 2505 C CA . ALA A 1 343 ? 16.140 -10.017 64.955 1.00 10.52 340 ALA A CA 1
ATOM 2506 C C . ALA A 1 343 ? 16.108 -8.547 65.446 1.00 11.83 340 ALA A C 1
ATOM 2507 O O . ALA A 1 343 ? 17.151 -7.901 65.523 1.00 12.17 340 ALA A O 1
ATOM 2509 N N . ASN A 1 344 ? 14.935 -8.060 65.868 1.00 11.45 341 ASN A N 1
ATOM 2510 C CA . ASN A 1 344 ? 14.756 -6.705 66.470 1.00 11.31 341 ASN A CA 1
ATOM 2511 C C . ASN A 1 344 ? 14.997 -5.574 65.426 1.00 12.21 341 ASN A C 1
ATOM 2512 O O . ASN A 1 344 ? 15.346 -4.453 65.775 1.00 9.95 341 ASN A O 1
ATOM 2517 N N . ILE A 1 345 ? 14.733 -5.897 64.164 1.00 11.11 342 ILE A N 1
ATOM 2518 C CA . ILE A 1 345 ? 14.780 -4.931 63.060 1.00 12.02 342 ILE A CA 1
ATOM 2519 C C . ILE A 1 345 ? 13.387 -4.750 62.486 1.00 13.08 342 ILE A C 1
ATOM 2520 O O . ILE A 1 345 ? 12.792 -5.683 61.949 1.00 15.10 342 ILE A O 1
ATOM 2525 N N . THR A 1 346 ? 12.850 -3.537 62.600 1.00 14.60 343 THR A N 1
ATOM 2526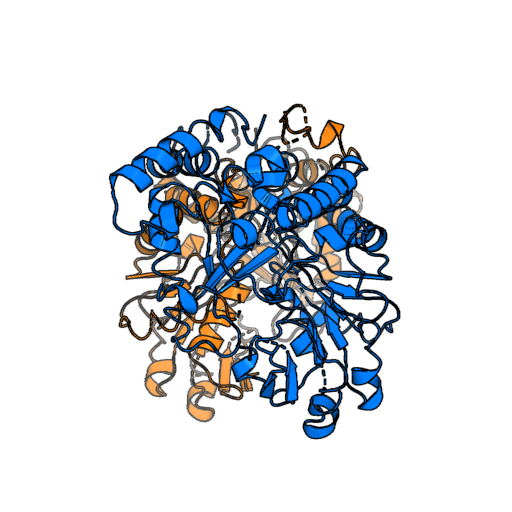 C CA . THR A 1 346 ? 11.508 -3.242 62.157 1.00 14.76 343 THR A CA 1
ATOM 2527 C C . THR A 1 346 ? 11.476 -2.580 60.763 1.00 14.71 343 THR A C 1
ATOM 2528 O O . THR A 1 346 ? 11.994 -1.465 60.589 1.00 14.17 343 THR A O 1
ATOM 2532 N N . VAL A 1 347 ? 10.816 -3.224 59.815 1.00 13.93 344 VAL A N 1
ATOM 2533 C CA . VAL A 1 347 ? 10.572 -2.657 58.488 1.00 14.86 344 VAL A CA 1
ATOM 2534 C C . VAL A 1 347 ? 9.096 -2.861 58.179 1.00 15.62 344 VAL A C 1
ATOM 2535 O O . VAL A 1 347 ? 8.380 -3.386 59.006 1.00 15.07 344 VAL A O 1
ATOM 2539 N N . ASN A 1 348 ? 8.630 -2.384 57.036 1.00 15.59 345 ASN A N 1
ATOM 2540 C CA . ASN A 1 348 ? 7.295 -2.732 56.583 1.00 17.22 345 ASN A CA 1
ATOM 2541 C C . ASN A 1 348 ? 7.328 -3.312 55.175 1.00 16.75 345 ASN A C 1
ATOM 2542 O O . ASN A 1 348 ? 8.202 -3.017 54.396 1.00 15.63 345 ASN A O 1
ATOM 2547 N N . LYS A 1 349 ? 6.402 -4.208 54.888 1.00 17.02 346 LYS A N 1
ATOM 2548 C CA . LYS A 1 349 ? 6.270 -4.719 53.549 1.00 16.99 346 LYS A CA 1
ATOM 2549 C C . LYS A 1 349 ? 5.743 -3.650 52.652 1.00 16.98 346 LYS A C 1
ATOM 2550 O O . LYS A 1 349 ? 5.042 -2.732 53.106 1.00 16.46 346 LYS A O 1
ATOM 2556 N N . ASN A 1 350 ? 6.010 -3.803 51.364 1.00 15.94 347 ASN A N 1
ATOM 2557 C CA . ASN A 1 350 ? 5.549 -2.838 50.375 1.00 16.24 347 ASN A CA 1
ATOM 2558 C C . ASN A 1 350 ? 5.588 -3.535 49.027 1.00 16.41 347 ASN A C 1
ATOM 2559 O O . ASN A 1 350 ? 6.536 -4.298 48.737 1.00 15.13 347 ASN A O 1
ATOM 2564 N N . SER A 1 351 ? 4.571 -3.279 48.220 1.00 15.91 348 SER A N 1
ATOM 2565 C CA . SER A 1 351 ? 4.534 -3.765 46.862 1.00 16.21 348 SER A CA 1
ATOM 2566 C C . SER A 1 351 ? 5.611 -3.072 46.041 1.00 15.53 348 SER A C 1
ATOM 2567 O O . SER A 1 351 ? 6.031 -1.945 46.356 1.00 16.41 348 SER A O 1
ATOM 2570 N N . VAL A 1 352 ? 6.069 -3.776 45.013 1.00 14.84 349 VAL A N 1
ATOM 2571 C CA . VAL A 1 352 ? 7.015 -3.255 44.064 1.00 14.96 349 VAL A CA 1
ATOM 2572 C C . VAL A 1 352 ? 6.277 -2.957 42.768 1.00 15.30 349 VAL A C 1
ATOM 2573 O O . VAL A 1 352 ? 5.174 -3.411 42.580 1.00 14.92 349 VAL A O 1
ATOM 2577 N N . PRO A 1 353 ? 6.887 -2.184 41.864 1.00 16.36 350 PRO A N 1
ATOM 2578 C CA . PRO A 1 353 ? 6.160 -1.947 40.616 1.00 17.19 350 PRO A CA 1
ATOM 2579 C C . PRO A 1 353 ? 5.807 -3.265 39.898 1.00 17.65 350 PRO A C 1
ATOM 2580 O O . PRO A 1 353 ? 6.652 -4.166 39.805 1.00 17.95 350 PRO A O 1
ATOM 2584 N N . ASN A 1 354 ? 4.553 -3.381 39.466 1.00 18.14 351 ASN A N 1
ATOM 2585 C CA . ASN A 1 354 ? 4.007 -4.593 38.861 1.00 19.03 351 ASN A CA 1
ATOM 2586 C C . ASN A 1 354 ? 4.301 -5.815 39.694 1.00 18.35 351 ASN A C 1
ATOM 2587 O O . ASN A 1 354 ? 4.795 -6.811 39.212 1.00 17.26 351 ASN A O 1
ATOM 2592 N N . ASP A 1 355 ? 4.002 -5.711 40.975 1.00 18.46 352 ASP A N 1
ATOM 2593 C CA . ASP A 1 355 ? 4.312 -6.779 41.888 1.00 18.02 352 ASP A CA 1
ATOM 2594 C C . ASP A 1 355 ? 3.565 -8.018 41.448 1.00 18.12 352 ASP A C 1
ATOM 2595 O O . ASP A 1 355 ? 2.373 -7.958 41.208 1.00 18.13 352 ASP A O 1
ATOM 2600 N N . PRO A 1 356 ? 4.265 -9.156 41.353 1.00 18.83 353 PRO A N 1
ATOM 2601 C CA . PRO A 1 356 ? 3.593 -10.396 41.023 1.00 18.79 353 PRO A CA 1
ATOM 2602 C C . PRO A 1 356 ? 2.800 -10.990 42.188 1.00 19.15 353 PRO A C 1
ATOM 2603 O O . PRO A 1 356 ? 2.035 -11.922 41.976 1.00 19.29 353 PRO A O 1
ATOM 2607 N N . LYS A 1 357 ? 2.992 -10.480 43.402 1.00 19.52 354 LYS A N 1
ATOM 2608 C CA . LYS A 1 357 ? 2.249 -10.927 44.593 1.00 20.45 354 LYS A CA 1
ATOM 2609 C C . LYS A 1 357 ? 1.161 -9.939 45.006 1.00 20.97 354 LYS A C 1
ATOM 2610 O O . LYS A 1 357 ? 1.239 -8.743 44.700 1.00 21.29 354 LYS A O 1
ATOM 2616 N N . SER A 1 358 ? 0.165 -10.441 45.734 1.00 21.23 355 SER A N 1
ATOM 2617 C CA . SER A 1 358 ? -0.929 -9.614 46.239 1.00 21.32 355 SER A CA 1
ATOM 2618 C C . SER A 1 358 ? -0.450 -8.564 47.256 1.00 21.32 355 SER A C 1
ATOM 2619 O O . SER A 1 358 ? 0.608 -8.729 47.886 1.00 20.88 355 SER A O 1
ATOM 2622 N N . PRO A 1 359 ? -1.239 -7.496 47.445 1.00 20.95 356 PRO A N 1
ATOM 2623 C CA . PRO A 1 359 ? -0.859 -6.462 48.374 1.00 21.42 356 PRO A CA 1
ATOM 2624 C C . PRO A 1 359 ? -0.809 -6.904 49.817 1.00 21.66 356 PRO A C 1
ATOM 2625 O O . PRO A 1 359 ? -0.139 -6.236 50.617 1.00 22.15 356 PRO A O 1
ATOM 2629 N N . PHE A 1 360 ? -1.487 -8.008 50.157 1.00 21.45 357 PHE A N 1
ATOM 2630 C CA . PHE A 1 360 ? -1.414 -8.520 51.539 1.00 21.17 357 PHE A CA 1
ATOM 2631 C C . PHE A 1 360 ? -0.091 -9.211 51.820 1.00 19.46 357 PHE A C 1
ATOM 2632 O O . PHE A 1 360 ? 0.259 -9.404 52.976 1.00 20.13 357 PHE A O 1
ATOM 2640 N N . VAL A 1 361 ? 0.655 -9.524 50.760 1.00 16.92 358 VAL A N 1
ATOM 2641 C CA . VAL A 1 361 ? 1.890 -10.294 50.840 1.00 15.67 358 VAL A CA 1
ATOM 2642 C C . VAL A 1 361 ? 3.101 -9.493 50.348 1.00 13.98 358 VAL A C 1
ATOM 2643 O O . VAL A 1 361 ? 4.076 -9.325 51.084 1.00 12.85 358 VAL A O 1
ATOM 2647 N N . THR A 1 362 ? 3.012 -9.005 49.110 1.00 13.29 359 THR A N 1
ATOM 2648 C CA . THR A 1 362 ? 4.018 -8.136 48.469 1.00 13.14 359 THR A CA 1
ATOM 2649 C C . THR A 1 362 ? 5.356 -8.835 48.220 1.00 13.34 359 THR A C 1
ATOM 2650 O O . THR A 1 362 ? 5.677 -9.904 48.811 1.00 12.28 359 THR A O 1
ATOM 2654 N N . SER A 1 363 ? 6.144 -8.224 47.334 1.00 13.65 360 SER A N 1
ATOM 2655 C CA . SER A 1 363 ? 7.498 -8.713 47.055 1.00 14.04 360 SER A CA 1
ATOM 2656 C C . SER A 1 363 ? 8.577 -7.745 47.462 1.00 15.34 360 SER A C 1
ATOM 2657 O O . SER A 1 363 ? 9.714 -7.836 46.955 1.00 16.17 360 SER A O 1
ATOM 2660 N N . GLY A 1 364 ? 8.268 -6.839 48.394 1.00 14.54 361 GLY A N 1
ATOM 2661 C CA . GLY A 1 364 ? 9.207 -5.821 48.751 1.00 14.71 361 GLY A CA 1
ATOM 2662 C C . GLY A 1 364 ? 9.143 -5.441 50.218 1.00 14.87 361 GLY A C 1
ATOM 2663 O O . GLY A 1 364 ? 8.164 -5.729 50.910 1.00 14.02 361 GLY A O 1
ATOM 2664 N N . ILE A 1 365 ? 10.209 -4.810 50.690 1.00 14.58 362 ILE A N 1
ATOM 2665 C CA . ILE A 1 365 ? 10.152 -4.094 51.960 1.00 15.33 362 ILE A CA 1
ATOM 2666 C C . ILE A 1 365 ? 10.645 -2.669 51.774 1.00 14.95 362 ILE A C 1
ATOM 2667 O O . ILE A 1 365 ? 11.553 -2.400 50.954 1.00 14.85 362 ILE A O 1
ATOM 2672 N N . ARG A 1 366 ? 10.068 -1.767 52.560 1.00 14.91 363 ARG A N 1
ATOM 2673 C CA . ARG A 1 366 ? 10.432 -0.356 52.530 1.00 15.38 363 ARG A CA 1
ATOM 2674 C C . ARG A 1 366 ? 11.217 -0.014 53.792 1.00 14.88 363 ARG A C 1
ATOM 2675 O O . ARG A 1 366 ? 10.852 -0.395 54.929 1.00 13.83 363 ARG A O 1
ATOM 2683 N N . ILE A 1 367 ? 12.352 0.604 53.561 1.00 14.02 364 ILE A N 1
ATOM 2684 C CA . ILE A 1 367 ? 13.328 0.895 54.603 1.00 14.65 364 ILE A CA 1
ATOM 2685 C C . ILE A 1 367 ? 13.593 2.398 54.597 1.00 13.54 364 ILE A C 1
ATOM 2686 O O . ILE A 1 367 ? 13.838 2.970 53.550 1.00 15.28 364 ILE A O 1
ATOM 2691 N N . GLY A 1 368 ? 13.597 3.046 55.756 1.00 13.20 365 GLY A N 1
ATOM 2692 C CA . GLY A 1 368 ? 14.028 4.435 55.816 1.00 12.94 365 GLY A CA 1
ATOM 2693 C C . GLY A 1 368 ? 14.900 4.747 56.999 1.00 12.94 365 GLY A C 1
ATOM 2694 O O . GLY A 1 368 ? 14.845 4.047 58.038 1.00 13.18 365 GLY A O 1
ATOM 2695 N N . SER A 1 369 ? 15.751 5.754 56.815 1.00 12.25 366 SER A N 1
ATOM 2696 C CA . SER A 1 369 ? 16.781 6.103 57.797 1.00 12.24 366 SER A CA 1
ATOM 2697 C C . SER A 1 369 ? 16.454 7.132 58.891 1.00 11.36 366 SER A C 1
ATOM 2698 O O . SER A 1 369 ? 17.310 7.386 59.720 1.00 13.50 366 SER A O 1
ATOM 2701 N N . PRO A 1 370 ? 15.290 7.784 58.869 1.00 10.61 367 PRO A N 1
ATOM 2702 C CA . PRO A 1 370 ? 15.126 8.881 59.862 1.00 9.84 367 PRO A CA 1
ATOM 2703 C C . PRO A 1 370 ? 15.310 8.536 61.309 1.00 10.67 367 PRO A C 1
ATOM 2704 O O . PRO A 1 370 ? 15.943 9.307 62.071 1.00 12.13 367 PRO A O 1
ATOM 2708 N N . ALA A 1 371 ? 14.701 7.427 61.743 1.00 10.77 368 ALA A N 1
ATOM 2709 C CA . ALA A 1 371 ? 14.803 7.066 63.174 1.00 10.04 368 ALA A CA 1
ATOM 2710 C C . ALA A 1 371 ? 16.182 6.651 63.620 1.00 11.48 368 ALA A C 1
ATOM 2711 O O . ALA A 1 371 ? 16.688 7.193 64.630 1.00 12.36 368 ALA A O 1
ATOM 2713 N N . VAL A 1 372 ? 16.821 5.749 62.870 1.00 11.47 369 VAL A N 1
ATOM 2714 C CA . VAL A 1 372 ? 18.171 5.358 63.234 1.00 11.25 369 VAL A CA 1
ATOM 2715 C C . VAL A 1 372 ? 19.114 6.553 63.199 1.00 10.90 369 VAL A C 1
ATOM 2716 O O . VAL A 1 372 ? 20.031 6.648 64.022 1.00 12.03 369 VAL A O 1
ATOM 2720 N N . THR A 1 373 ? 18.889 7.482 62.274 1.00 9.63 370 THR A N 1
ATOM 2721 C CA . THR A 1 373 ? 19.737 8.670 62.206 1.00 9.84 370 THR A CA 1
ATOM 2722 C C . THR A 1 373 ? 19.541 9.578 63.420 1.00 10.66 370 THR A C 1
ATOM 2723 O O . THR A 1 373 ? 20.514 10.138 64.001 1.00 9.00 370 THR A O 1
ATOM 2727 N N . ARG A 1 374 ? 18.278 9.697 63.817 1.00 11.11 371 ARG A N 1
ATOM 2728 C CA . ARG A 1 374 ? 17.885 10.528 64.936 1.00 11.28 371 ARG A CA 1
ATOM 2729 C C . ARG A 1 374 ? 18.572 10.087 66.233 1.00 11.12 371 ARG A C 1
ATOM 2730 O O . ARG A 1 374 ? 18.937 10.936 67.070 1.00 11.12 371 ARG A O 1
ATOM 2738 N N . ARG A 1 375 ? 18.796 8.767 66.374 1.00 10.52 372 ARG A N 1
ATOM 2739 C CA . ARG A 1 375 ? 19.441 8.229 67.555 1.00 11.44 372 ARG A CA 1
ATOM 2740 C C . ARG A 1 375 ? 20.962 8.151 67.431 1.00 11.93 372 ARG A C 1
ATOM 2741 O O . ARG A 1 375 ? 21.602 7.689 68.333 1.00 13.82 372 ARG A O 1
ATOM 2749 N N . GLY A 1 376 ? 21.543 8.669 66.354 1.00 11.61 373 GLY A N 1
ATOM 2750 C CA . GLY A 1 376 ? 22.976 8.817 66.284 1.00 11.86 373 GLY A CA 1
ATOM 2751 C C . GLY A 1 376 ? 23.732 7.882 65.335 1.00 11.45 373 GLY A C 1
ATOM 2752 O O . GLY A 1 376 ? 24.942 7.961 65.281 1.00 11.96 373 GLY A O 1
ATOM 2753 N N . PHE A 1 377 ? 23.023 7.007 64.631 1.00 12.00 374 PHE A N 1
ATOM 2754 C CA . PHE A 1 377 ? 23.652 6.077 63.673 1.00 11.81 374 PHE A CA 1
ATOM 2755 C C . PHE A 1 377 ? 24.148 6.913 62.525 1.00 12.32 374 PHE A C 1
ATOM 2756 O O . PHE A 1 377 ? 23.401 7.775 61.985 1.00 13.47 374 PHE A O 1
ATOM 2764 N N . LYS A 1 378 ? 25.389 6.657 62.097 1.00 12.32 375 LYS A N 1
ATOM 2765 C CA . LYS A 1 378 ? 25.924 7.256 60.878 1.00 12.04 375 LYS A CA 1
ATOM 2766 C C . LYS A 1 378 ? 26.263 6.164 59.866 1.00 11.53 375 LYS A C 1
ATOM 2767 O O . LYS A 1 378 ? 25.770 5.064 59.991 1.00 11.94 375 LYS A O 1
ATOM 2773 N N . GLU A 1 379 ? 27.050 6.466 58.839 1.00 12.62 376 GLU A N 1
ATOM 2774 C CA . GLU A 1 379 ? 27.160 5.546 57.707 1.00 12.59 376 GLU A CA 1
ATOM 2775 C C . GLU A 1 379 ? 27.693 4.187 58.108 1.00 12.21 376 GLU A C 1
ATOM 2776 O O . GLU A 1 379 ? 27.178 3.165 57.657 1.00 11.06 376 GLU A O 1
ATOM 2782 N N . ALA A 1 380 ? 28.698 4.158 58.982 1.00 12.63 377 ALA A N 1
ATOM 2783 C CA . ALA A 1 380 ? 29.256 2.885 59.421 1.00 12.54 377 ALA A CA 1
ATOM 2784 C C . ALA A 1 380 ? 28.221 1.979 60.046 1.00 13.52 377 ALA A C 1
ATOM 2785 O O . ALA A 1 380 ? 28.213 0.761 59.784 1.00 12.39 377 ALA A O 1
ATOM 2787 N N . GLU A 1 381 ? 27.348 2.546 60.883 1.00 12.56 378 GLU A N 1
ATOM 2788 C CA . GLU A 1 381 ? 26.354 1.742 61.601 1.00 13.40 378 GLU A CA 1
ATOM 2789 C C . GLU A 1 381 ? 25.280 1.240 60.666 1.00 12.53 378 GLU A C 1
ATOM 2790 O O . GLU A 1 381 ? 24.861 0.103 60.754 1.00 11.59 378 GLU A O 1
ATOM 2796 N N . VAL A 1 382 ? 24.821 2.099 59.764 1.00 12.47 379 VAL A N 1
ATOM 2797 C CA . VAL A 1 382 ? 23.754 1.693 58.903 1.00 12.77 379 VAL A CA 1
ATOM 2798 C C . VAL A 1 382 ? 24.251 0.696 57.870 1.00 12.55 379 VAL A C 1
ATOM 2799 O O . VAL A 1 382 ? 23.472 -0.151 57.430 1.00 13.16 379 VAL A O 1
ATOM 2803 N N . LYS A 1 383 ? 25.530 0.763 57.531 1.00 12.33 380 LYS A N 1
ATOM 2804 C CA . LYS A 1 383 ? 26.127 -0.175 56.581 1.00 13.05 380 LYS A CA 1
ATOM 2805 C C . LYS A 1 383 ? 26.262 -1.542 57.237 1.00 13.74 380 LYS A C 1
ATOM 2806 O O . LYS A 1 383 ? 25.980 -2.548 56.609 1.00 14.82 380 LYS A O 1
ATOM 2812 N N . GLU A 1 384 ? 26.696 -1.552 58.497 1.00 14.45 381 GLU A N 1
ATOM 2813 C CA A GLU A 1 384 ? 26.782 -2.799 59.269 0.60 15.01 381 GLU A CA 1
ATOM 2814 C CA B GLU A 1 384 ? 26.788 -2.774 59.277 0.40 14.43 381 GLU A CA 1
ATOM 2815 C C . GLU A 1 384 ? 25.391 -3.403 59.393 1.00 14.68 381 GLU A C 1
ATOM 2816 O O . GLU A 1 384 ? 25.205 -4.588 59.162 1.00 13.83 381 GLU A O 1
ATOM 2827 N N . LEU A 1 385 ? 24.414 -2.578 59.747 1.00 13.10 382 LEU A N 1
ATOM 2828 C CA . LEU A 1 385 ? 23.009 -3.024 59.843 1.00 13.21 382 LEU A CA 1
ATOM 2829 C C . LEU A 1 385 ? 22.471 -3.639 58.537 1.00 13.04 382 LEU A C 1
ATOM 2830 O O . LEU A 1 385 ? 21.871 -4.729 58.509 1.00 12.44 382 LEU A O 1
ATOM 2835 N N . ALA A 1 386 ? 22.676 -2.942 57.419 1.00 13.20 383 ALA A N 1
ATOM 2836 C CA . ALA A 1 386 ? 22.245 -3.480 56.127 1.00 13.35 383 ALA A CA 1
ATOM 2837 C C . ALA A 1 386 ? 22.889 -4.833 55.891 1.00 13.48 383 ALA A C 1
ATOM 2838 O O . ALA A 1 386 ? 22.253 -5.770 55.376 1.00 14.10 383 ALA A O 1
ATOM 2840 N N . GLY A 1 387 ? 24.159 -4.975 56.265 1.00 13.02 384 GLY A N 1
ATOM 2841 C CA . GLY A 1 387 ? 24.807 -6.256 56.072 1.00 13.25 384 GLY A CA 1
ATOM 2842 C C . GLY A 1 387 ? 24.122 -7.366 56.863 1.00 12.94 384 GLY A C 1
ATOM 2843 O O . GLY A 1 387 ? 23.921 -8.466 56.381 1.00 13.47 384 GLY A O 1
ATOM 2844 N N . TRP A 1 388 ? 23.787 -7.082 58.106 1.00 13.76 385 TRP A N 1
ATOM 2845 C CA . TRP A 1 388 ? 23.045 -8.049 58.941 1.00 13.12 385 TRP A CA 1
ATOM 2846 C C . TRP A 1 388 ? 21.694 -8.418 58.344 1.00 13.85 385 TRP A C 1
ATOM 2847 O O . TRP A 1 388 ? 21.260 -9.571 58.442 1.00 13.72 385 TRP A O 1
ATOM 2866 N N . CYS A 1 390 ? 20.933 -8.419 55.213 1.00 14.66 387 CYS A N 1
ATOM 2867 C CA . CYS A 1 390 ? 21.247 -9.314 54.101 1.00 14.88 387 CYS A CA 1
ATOM 2868 C C . CYS A 1 390 ? 21.576 -10.721 54.639 1.00 14.98 387 CYS A C 1
ATOM 2869 O O . CYS A 1 390 ? 21.193 -11.721 54.041 1.00 15.65 387 CYS A O 1
ATOM 2872 N N . ASP A 1 391 ? 22.283 -10.809 55.758 1.00 15.59 388 ASP A N 1
ATOM 2873 C CA . ASP A 1 391 ? 22.543 -12.149 56.353 1.00 16.10 388 ASP A CA 1
ATOM 2874 C C . ASP A 1 391 ? 21.206 -12.863 56.686 1.00 16.20 388 ASP A C 1
ATOM 2875 O O . ASP A 1 391 ? 21.031 -14.084 56.428 1.00 16.04 388 ASP A O 1
ATOM 2880 N N . VAL A 1 392 ? 20.246 -12.100 57.225 1.00 15.55 389 VAL A N 1
ATOM 2881 C CA . VAL A 1 392 ? 18.938 -12.653 57.567 1.00 15.61 389 VAL A CA 1
ATOM 2882 C C . VAL A 1 392 ? 18.228 -13.086 56.296 1.00 15.33 389 VAL A C 1
ATOM 2883 O O . VAL A 1 392 ? 17.747 -14.227 56.204 1.00 14.40 389 VAL A O 1
ATOM 2887 N N . LEU A 1 393 ? 18.167 -12.207 55.314 1.00 15.83 390 LEU A N 1
ATOM 2888 C CA . LEU A 1 393 ? 17.411 -12.496 54.108 1.00 17.10 390 LEU A CA 1
ATOM 2889 C C . LEU A 1 393 ? 18.005 -13.632 53.252 1.00 17.32 390 LEU A C 1
ATOM 2890 O O . LEU A 1 393 ? 17.260 -14.365 52.595 1.00 17.19 390 LEU A O 1
ATOM 2895 N N . ASP A 1 394 ? 19.332 -13.764 53.291 1.00 18.29 391 ASP A N 1
ATOM 2896 C CA . ASP A 1 394 ? 20.092 -14.873 52.704 1.00 19.12 391 ASP A CA 1
ATOM 2897 C C . ASP A 1 394 ? 19.802 -16.208 53.388 1.00 19.49 391 ASP A C 1
ATOM 2898 O O . ASP A 1 394 ? 19.990 -17.276 52.802 1.00 20.48 391 ASP A O 1
ATOM 2903 N N . ASN A 1 395 ? 19.355 -16.150 54.631 1.00 19.14 392 ASN A N 1
ATOM 2904 C CA . ASN A 1 395 ? 19.184 -17.343 55.466 1.00 19.51 392 ASN A CA 1
ATOM 2905 C C . ASN A 1 395 ? 17.934 -17.252 56.278 1.00 17.91 392 ASN A C 1
ATOM 2906 O O . ASN A 1 395 ? 17.967 -17.376 57.490 1.00 16.42 392 ASN A O 1
ATOM 2911 N N . ILE A 1 396 ? 16.819 -17.086 55.608 1.00 17.95 393 ILE A N 1
ATOM 2912 C CA . ILE A 1 396 ? 15.602 -16.615 56.276 1.00 19.03 393 ILE A CA 1
ATOM 2913 C C . ILE A 1 396 ? 14.947 -17.568 57.313 1.00 19.38 393 ILE A C 1
ATOM 2914 O O . ILE A 1 396 ? 14.190 -17.104 58.199 1.00 20.01 393 ILE A O 1
ATOM 2919 N N . ASN A 1 397 ? 15.238 -18.871 57.222 1.00 18.37 394 ASN A N 1
ATOM 2920 C CA . ASN A 1 397 ? 14.795 -19.851 58.246 1.00 18.69 394 ASN A CA 1
ATOM 2921 C C . ASN A 1 397 ? 15.957 -20.502 58.987 1.00 17.82 394 ASN A C 1
ATOM 2922 O O . ASN A 1 397 ? 15.870 -21.663 59.411 1.00 18.42 394 ASN A O 1
ATOM 2927 N N . ASP A 1 398 ? 17.050 -19.757 59.160 1.00 16.41 395 ASP A N 1
ATOM 2928 C CA . ASP A 1 398 ? 18.155 -20.211 60.010 1.00 16.17 395 ASP A CA 1
ATOM 2929 C C . ASP A 1 398 ? 18.129 -19.463 61.330 1.00 15.67 395 ASP A C 1
ATOM 2930 O O . ASP A 1 398 ? 18.518 -18.282 61.422 1.00 14.90 395 ASP A O 1
ATOM 2935 N N . GLU A 1 399 ? 17.662 -20.158 62.348 1.00 16.03 396 GLU A N 1
ATOM 2936 C CA . GLU A 1 399 ? 17.518 -19.600 63.695 1.00 16.54 396 GLU A CA 1
ATOM 2937 C C . GLU A 1 399 ? 18.811 -18.986 64.229 1.00 15.52 396 GLU A C 1
ATOM 2938 O O . GLU A 1 399 ? 18.775 -17.947 64.910 1.00 16.14 396 GLU A O 1
ATOM 2944 N N . ALA A 1 400 ? 19.941 -19.610 63.920 1.00 15.09 397 ALA A N 1
ATOM 2945 C CA . ALA A 1 400 ? 21.226 -19.155 64.473 1.00 14.65 397 ALA A CA 1
ATOM 2946 C C . ALA A 1 400 ? 21.610 -17.795 63.911 1.00 13.80 397 ALA A C 1
ATOM 2947 O O . ALA A 1 400 ? 22.102 -16.947 64.631 1.00 12.49 397 ALA A O 1
ATOM 2949 N N . THR A 1 401 ? 21.369 -17.573 62.631 1.00 13.94 398 THR A N 1
ATOM 2950 C CA . THR A 1 401 ? 21.622 -16.252 62.021 1.00 15.48 398 THR A CA 1
ATOM 2951 C C . THR A 1 401 ? 20.750 -15.180 62.651 1.00 15.25 398 THR A C 1
ATOM 2952 O O . THR A 1 401 ? 21.249 -14.128 63.055 1.00 15.81 398 THR A O 1
ATOM 2956 N N . ILE A 1 402 ? 19.470 -15.464 62.762 1.00 15.08 399 ILE A N 1
ATOM 2957 C CA . ILE A 1 402 ? 18.548 -14.584 63.423 1.00 15.82 399 ILE A CA 1
ATOM 2958 C C . ILE A 1 402 ? 18.964 -14.238 64.857 1.00 15.67 399 ILE A C 1
ATOM 2959 O O . ILE A 1 402 ? 19.011 -13.042 65.207 1.00 15.23 399 ILE A O 1
ATOM 2964 N N . GLU A 1 403 ? 19.353 -15.239 65.637 1.00 15.24 400 GLU A N 1
ATOM 2965 C CA . GLU A 1 403 ? 19.838 -15.002 67.015 1.00 16.25 400 GLU A CA 1
ATOM 2966 C C . GLU A 1 403 ? 21.128 -14.186 67.056 1.00 15.94 400 GLU A C 1
ATOM 2967 O O . GLU A 1 403 ? 21.267 -13.307 67.916 1.00 15.19 400 GLU A O 1
ATOM 2973 N N . ARG A 1 404 ? 22.050 -14.466 66.130 1.00 15.56 401 ARG A N 1
ATOM 2974 C CA . ARG A 1 404 ? 23.313 -13.727 66.049 1.00 16.40 401 ARG A CA 1
ATOM 2975 C C . ARG A 1 404 ? 23.110 -12.261 65.741 1.00 15.35 401 ARG A C 1
ATOM 2976 O O . ARG A 1 404 ? 23.741 -11.364 66.361 1.00 15.88 401 ARG A O 1
ATOM 2984 N N . VAL A 1 405 ? 22.244 -12.013 64.775 1.00 13.64 402 VAL A N 1
ATOM 2985 C CA . VAL A 1 405 ? 21.938 -10.664 64.364 1.00 14.42 402 VAL A CA 1
ATOM 2986 C C . VAL A 1 405 ? 21.191 -9.942 65.492 1.00 14.85 402 VAL A C 1
ATOM 2987 O O . VAL A 1 405 ? 21.534 -8.791 65.801 1.00 15.99 402 VAL A O 1
ATOM 2991 N N . LYS A 1 406 ? 20.231 -10.604 66.138 1.00 14.28 403 LYS A N 1
ATOM 2992 C CA . LYS A 1 406 ? 19.533 -9.985 67.278 1.00 14.46 403 LYS A CA 1
ATOM 2993 C C . LYS A 1 406 ? 20.516 -9.483 68.324 1.00 13.46 403 LYS A C 1
ATOM 2994 O O . LYS A 1 406 ? 20.391 -8.375 68.832 1.00 13.77 403 LYS A O 1
ATOM 3000 N N . ALA A 1 407 ? 21.516 -10.286 68.638 1.00 13.49 404 ALA A N 1
ATOM 3001 C CA . ALA A 1 407 ? 22.495 -9.883 69.615 1.00 12.89 404 ALA A CA 1
ATOM 3002 C C . ALA A 1 407 ? 23.278 -8.654 69.184 1.00 13.69 404 ALA A C 1
ATOM 3003 O O . ALA A 1 407 ? 23.600 -7.781 69.997 1.00 15.41 404 ALA A O 1
ATOM 3005 N N . LYS A 1 408 ? 23.634 -8.597 67.914 1.00 14.57 405 LYS A N 1
ATOM 3006 C CA . LYS A 1 408 ? 24.376 -7.451 67.403 1.00 15.07 405 LYS A CA 1
ATOM 3007 C C . LYS A 1 408 ? 23.516 -6.216 67.423 1.00 14.48 405 LYS A C 1
ATOM 3008 O O . LYS A 1 408 ? 24.026 -5.124 67.684 1.00 13.04 405 LYS A O 1
ATOM 3014 N N . VAL A 1 409 ? 22.233 -6.378 67.103 1.00 14.71 406 VAL A N 1
ATOM 3015 C CA . VAL A 1 409 ? 21.289 -5.250 67.105 1.00 14.30 406 VAL A CA 1
ATOM 3016 C C . VAL A 1 409 ? 21.213 -4.669 68.524 1.00 14.15 406 VAL A C 1
ATOM 3017 O O . VAL A 1 409 ? 21.302 -3.429 68.724 1.00 13.20 406 VAL A O 1
ATOM 3021 N N . LEU A 1 410 ? 21.111 -5.549 69.509 1.00 13.71 407 LEU A N 1
ATOM 3022 C CA . LEU A 1 410 ? 21.024 -5.118 70.927 1.00 13.73 407 LEU A CA 1
ATOM 3023 C C . LEU A 1 410 ? 22.284 -4.388 71.375 1.00 13.62 407 LEU A C 1
ATOM 3024 O O . LEU A 1 410 ? 22.223 -3.368 72.048 1.00 13.61 407 LEU A O 1
ATOM 3029 N N . ASP A 1 411 ? 23.429 -4.876 70.958 1.00 13.39 408 ASP A N 1
ATOM 3030 C CA A ASP A 1 411 ? 24.680 -4.192 71.262 0.60 14.23 408 ASP A CA 1
ATOM 3031 C CA B ASP A 1 411 ? 24.690 -4.214 71.225 0.40 14.00 408 ASP A CA 1
ATOM 3032 C C . ASP A 1 411 ? 24.774 -2.793 70.605 1.00 14.02 408 ASP A C 1
ATOM 3033 O O . ASP A 1 411 ? 25.213 -1.834 71.244 1.00 13.36 408 ASP A O 1
ATOM 3042 N N . ILE A 1 412 ? 24.394 -2.682 69.342 1.00 14.09 409 ILE A N 1
ATOM 3043 C CA A ILE A 1 412 ? 24.407 -1.387 68.657 0.60 14.67 409 ILE A CA 1
ATOM 3044 C CA B ILE A 1 412 ? 24.469 -1.385 68.700 0.40 14.62 409 ILE A CA 1
ATOM 3045 C C . ILE A 1 412 ? 23.455 -0.413 69.300 1.00 14.68 409 ILE A C 1
ATOM 3046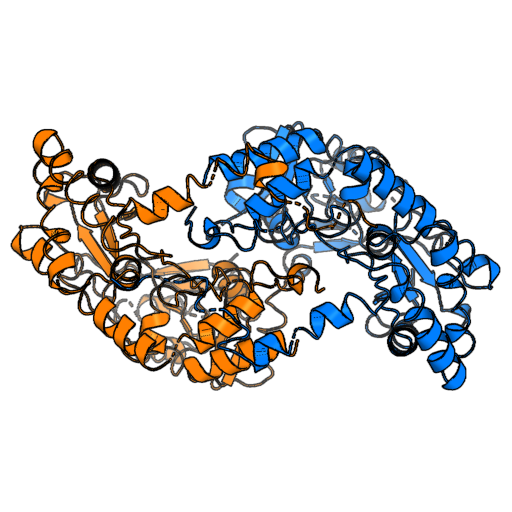 O O . ILE A 1 412 ? 23.775 0.761 69.481 1.00 14.72 409 ILE A O 1
ATOM 3055 N N . CYS A 1 413 ? 22.268 -0.906 69.651 1.00 13.96 410 CYS A N 1
ATOM 3056 C CA . CYS A 1 413 ? 21.263 -0.083 70.362 1.00 13.33 410 CYS A CA 1
ATOM 3057 C C . CYS A 1 413 ? 21.821 0.459 71.679 1.00 13.81 410 CYS A C 1
ATOM 3058 O O . CYS A 1 413 ? 21.672 1.644 71.989 1.00 13.35 410 CYS A O 1
ATOM 3061 N N . ALA A 1 414 ? 22.530 -0.386 72.423 1.00 13.48 411 ALA A N 1
ATOM 3062 C CA . ALA A 1 414 ? 23.183 0.080 73.650 1.00 12.69 411 ALA A CA 1
ATOM 3063 C C . ALA A 1 414 ? 24.248 1.152 73.422 1.00 13.29 411 ALA A C 1
ATOM 3064 O O . ALA A 1 414 ? 24.431 2.047 74.253 1.00 11.36 411 ALA A O 1
ATOM 3066 N N . ARG A 1 415 ? 24.980 1.061 72.312 1.00 14.03 412 ARG A N 1
ATOM 3067 C CA . ARG A 1 415 ? 26.011 2.052 71.990 1.00 15.60 412 ARG A CA 1
ATOM 3068 C C . ARG A 1 415 ? 25.404 3.389 71.515 1.00 13.69 412 ARG A C 1
ATOM 3069 O O . ARG A 1 415 ? 26.020 4.455 71.619 1.00 15.62 412 ARG A O 1
ATOM 3077 N N . PHE A 1 416 ? 24.188 3.336 71.004 1.00 13.26 413 PHE A N 1
ATOM 3078 C CA . PHE A 1 416 ? 23.488 4.499 70.472 1.00 13.04 413 PHE A CA 1
ATOM 3079 C C . PHE A 1 416 ? 22.112 4.666 71.108 1.00 13.62 413 PHE A C 1
ATOM 3080 O O . PHE A 1 416 ? 21.078 4.408 70.472 1.00 14.33 413 PHE A O 1
ATOM 3088 N N . PRO A 1 417 ? 22.093 5.081 72.382 1.00 13.96 414 PRO A N 1
ATOM 3089 C CA . PRO A 1 417 ? 20.798 5.259 73.037 1.00 14.66 414 PRO A CA 1
ATOM 3090 C C . PRO A 1 417 ? 20.035 6.449 72.476 1.00 15.21 414 PRO A C 1
ATOM 3091 O O . PRO A 1 417 ? 20.615 7.394 71.890 1.00 13.57 414 PRO A O 1
ATOM 3095 N N . VAL A 1 418 ? 18.723 6.374 72.615 1.00 14.85 415 VAL A N 1
ATOM 3096 C CA . VAL A 1 418 ? 17.846 7.355 72.018 1.00 14.49 415 VAL A CA 1
ATOM 3097 C C . VAL A 1 418 ? 17.790 8.650 72.845 1.00 14.98 415 VAL A C 1
ATOM 3098 O O . VAL A 1 418 ? 18.313 9.692 72.413 1.00 14.29 415 VAL A O 1
ATOM 3102 N N . TYR A 1 419 ? 17.158 8.602 74.018 1.00 14.50 416 TYR A N 1
ATOM 3103 C CA . TYR A 1 419 ? 17.008 9.792 74.813 1.00 15.57 416 TYR A CA 1
ATOM 3104 C C . TYR A 1 419 ? 18.156 9.873 75.806 1.00 18.37 416 TYR A C 1
ATOM 3105 O O . TYR A 1 419 ? 18.028 9.510 76.977 1.00 17.34 416 TYR A O 1
ATOM 3114 N N . ALA A 1 420 ? 19.262 10.355 75.269 1.00 20.61 417 ALA A N 1
ATOM 3115 C CA . ALA A 1 420 ? 20.508 10.587 76.002 1.00 23.15 417 ALA A CA 1
ATOM 3116 C C . ALA A 1 420 ? 21.345 11.638 75.259 1.00 24.43 417 ALA A C 1
ATOM 3117 O O . ALA A 1 420 ? 22.235 12.243 75.861 1.00 25.58 417 ALA A O 1
ATOM 3120 N N . SER B 1 1 ? 25.791 10.890 72.013 1.00 22.02 -2 SER B N 1
ATOM 3121 C CA . SER B 1 1 ? 24.717 11.705 72.643 1.00 21.66 -2 SER B CA 1
ATOM 3122 C C . SER B 1 1 ? 23.972 12.433 71.542 1.00 20.52 -2 SER B C 1
ATOM 3123 O O . SER B 1 1 ? 24.589 12.893 70.590 1.00 20.83 -2 SER B O 1
ATOM 3126 N N . ASN B 1 2 ? 22.656 12.545 71.681 1.00 19.15 -1 ASN B N 1
ATOM 3127 C CA . ASN B 1 2 ? 21.825 13.225 70.687 1.00 17.45 -1 ASN B CA 1
ATOM 3128 C C . ASN B 1 2 ? 21.364 14.537 71.265 1.00 16.83 -1 ASN B C 1
ATOM 3129 O O . ASN B 1 2 ? 20.463 14.578 72.098 1.00 14.84 -1 ASN B O 1
ATOM 3134 N N . ALA B 1 3 ? 22.006 15.616 70.834 1.00 16.59 0 ALA B N 1
ATOM 3135 C CA . ALA B 1 3 ? 21.796 16.927 71.443 1.00 17.28 0 ALA B CA 1
ATOM 3136 C C . ALA B 1 3 ? 20.324 17.358 71.554 1.00 17.14 0 ALA B C 1
ATOM 3137 O O . ALA B 1 3 ? 19.921 17.934 72.559 1.00 18.03 0 ALA B O 1
ATOM 3155 N N . LEU B 1 5 ? 17.714 15.413 71.805 1.00 14.79 2 LEU B N 1
ATOM 3156 C CA . LEU B 1 5 ? 16.922 14.418 72.582 1.00 14.08 2 LEU B CA 1
ATOM 3157 C C . LEU B 1 5 ? 17.257 14.346 74.094 1.00 14.62 2 LEU B C 1
ATOM 3158 O O . LEU B 1 5 ? 16.476 13.832 74.872 1.00 13.95 2 LEU B O 1
ATOM 3163 N N . LYS B 1 6 ? 18.381 14.896 74.515 1.00 16.01 3 LYS B N 1
ATOM 3164 C CA . LYS B 1 6 ? 18.714 14.888 75.940 1.00 17.27 3 LYS B CA 1
ATOM 3165 C C . LYS B 1 6 ? 17.765 15.818 76.706 1.00 17.31 3 LYS B C 1
ATOM 3166 O O . LYS B 1 6 ? 17.276 16.838 76.156 1.00 17.93 3 LYS B O 1
ATOM 3172 N N . ARG B 1 7 ? 17.433 15.461 77.949 1.00 17.29 4 ARG B N 1
ATOM 3173 C CA . ARG B 1 7 ? 16.347 16.158 78.679 1.00 17.81 4 ARG B CA 1
ATOM 3174 C C . ARG B 1 7 ? 16.715 17.516 79.331 1.00 18.86 4 ARG B C 1
ATOM 3175 O O . ARG B 1 7 ? 15.818 18.217 79.795 1.00 17.44 4 ARG B O 1
ATOM 3183 N N . GLU B 1 8 ? 18.016 17.833 79.358 1.00 19.60 5 GLU B N 1
ATOM 3184 C CA . GLU B 1 8 ? 18.593 19.104 79.859 1.00 21.10 5 GLU B CA 1
ATOM 3185 C C . GLU B 1 8 ? 17.809 20.387 79.570 1.00 19.42 5 GLU B C 1
ATOM 3186 O O . GLU B 1 8 ? 17.444 21.132 80.478 1.00 19.84 5 GLU B O 1
ATOM 3205 N N . ASN B 1 10 ? 14.679 22.291 78.606 1.00 13.46 7 ASN B N 1
ATOM 3206 C CA . ASN B 1 10 ? 13.217 22.207 78.550 1.00 12.45 7 ASN B CA 1
ATOM 3207 C C . ASN B 1 10 ? 12.628 23.381 77.754 1.00 11.04 7 ASN B C 1
ATOM 3208 O O . ASN B 1 10 ? 13.386 24.153 77.162 1.00 10.46 7 ASN B O 1
ATOM 3213 N N . ILE B 1 11 ? 11.291 23.490 77.694 1.00 10.91 8 ILE B N 1
ATOM 3214 C CA . ILE B 1 11 ? 10.680 24.511 76.817 1.00 10.19 8 ILE B CA 1
ATOM 3215 C C . ILE B 1 11 ? 11.046 25.924 77.361 1.00 11.14 8 ILE B C 1
ATOM 3216 O O . ILE B 1 11 ? 11.352 26.812 76.598 1.00 11.51 8 ILE B O 1
ATOM 3221 N N . ALA B 1 12 ? 11.047 26.113 78.683 1.00 10.58 9 ALA B N 1
ATOM 3222 C CA . ALA B 1 12 ? 11.369 27.422 79.218 1.00 10.78 9 ALA B CA 1
ATOM 3223 C C . ALA B 1 12 ? 12.767 27.854 78.783 1.00 10.64 9 ALA B C 1
ATOM 3224 O O . ALA B 1 12 ? 12.954 29.021 78.478 1.00 11.72 9 ALA B O 1
ATOM 3226 N N . ASP B 1 13 ? 13.734 26.936 78.771 1.00 11.20 10 ASP B N 1
ATOM 3227 C CA . ASP B 1 13 ? 15.132 27.205 78.380 1.00 11.82 10 ASP B CA 1
ATOM 3228 C C . ASP B 1 13 ? 15.247 27.452 76.907 1.00 10.63 10 ASP B C 1
ATOM 3229 O O . ASP B 1 13 ? 16.108 28.194 76.479 1.00 11.70 10 ASP B O 1
ATOM 3234 N N . TYR B 1 14 ? 14.442 26.757 76.119 1.00 8.83 11 TYR B N 1
ATOM 3235 C CA . TYR B 1 14 ? 14.636 26.728 74.681 1.00 8.56 11 TYR B CA 1
ATOM 3236 C C . TYR B 1 14 ? 13.801 27.751 73.903 1.00 8.96 11 TYR B C 1
ATOM 3237 O O . TYR B 1 14 ? 14.263 28.258 72.870 1.00 8.92 11 TYR B O 1
ATOM 3246 N N . ASP B 1 15 ? 12.590 28.004 74.377 1.00 9.77 12 ASP B N 1
ATOM 3247 C CA . ASP B 1 15 ? 11.524 28.666 73.608 1.00 10.64 12 ASP B CA 1
ATOM 3248 C C . ASP B 1 15 ? 10.689 29.469 74.594 1.00 10.57 12 ASP B C 1
ATOM 3249 O O . ASP B 1 15 ? 9.581 29.138 74.941 1.00 9.23 12 ASP B O 1
ATOM 3254 N N . ALA B 1 16 ? 11.275 30.580 75.036 1.00 10.19 13 ALA B N 1
ATOM 3255 C CA . ALA B 1 16 ? 10.684 31.346 76.115 1.00 10.64 13 ALA B CA 1
ATOM 3256 C C . ALA B 1 16 ? 9.341 31.897 75.663 1.00 11.23 13 ALA B C 1
ATOM 3257 O O . ALA B 1 16 ? 8.431 31.986 76.449 1.00 9.74 13 ALA B O 1
ATOM 3259 N N . GLU B 1 17 ? 9.236 32.230 74.371 1.00 12.07 14 GLU B N 1
ATOM 3260 C CA A GLU B 1 17 ? 8.031 32.750 73.716 0.60 13.22 14 GLU B CA 1
ATOM 3261 C CA B GLU B 1 17 ? 7.986 32.793 73.890 0.40 12.35 14 GLU B CA 1
ATOM 3262 C C . GLU B 1 17 ? 6.862 31.768 73.948 1.00 13.09 14 GLU B C 1
ATOM 3263 O O . GLU B 1 17 ? 5.714 32.108 74.390 1.00 11.40 14 GLU B O 1
ATOM 3274 N N . LEU B 1 18 ? 7.142 30.522 73.580 1.00 11.77 15 LEU B N 1
ATOM 3275 C CA . LEU B 1 18 ? 6.129 29.520 73.707 1.00 12.27 15 LEU B CA 1
ATOM 3276 C C . LEU B 1 18 ? 5.810 29.301 75.179 1.00 10.49 15 LEU B C 1
ATOM 3277 O O . LEU B 1 18 ? 4.643 29.227 75.564 1.00 10.08 15 LEU B O 1
ATOM 3282 N N . TRP B 1 19 ? 6.842 29.174 76.003 1.00 11.14 16 TRP B N 1
ATOM 3283 C CA . TRP B 1 19 ? 6.650 28.898 77.423 1.00 11.28 16 TRP B CA 1
ATOM 3284 C C . TRP B 1 19 ? 5.768 29.939 78.103 1.00 12.65 16 TRP B C 1
ATOM 3285 O O . TRP B 1 19 ? 4.844 29.577 78.858 1.00 13.09 16 TRP B O 1
ATOM 3296 N N . GLN B 1 20 ? 5.992 31.216 77.796 1.00 14.59 17 GLN B N 1
ATOM 3297 C CA A GLN B 1 20 ? 5.199 32.296 78.386 0.60 16.18 17 GLN B CA 1
ATOM 3298 C CA B GLN B 1 20 ? 5.199 32.240 78.452 0.40 15.59 17 GLN B CA 1
ATOM 3299 C C . GLN B 1 20 ? 3.721 32.141 78.030 1.00 16.08 17 GLN B C 1
ATOM 3300 O O . GLN B 1 20 ? 2.848 32.297 78.869 1.00 16.45 17 GLN B O 1
ATOM 3311 N N . ALA B 1 21 ? 3.448 31.798 76.776 1.00 15.72 18 ALA B N 1
ATOM 3312 C CA . ALA B 1 21 ? 2.060 31.611 76.333 1.00 17.25 18 ALA B CA 1
ATOM 3313 C C . ALA B 1 21 ? 1.395 30.373 76.983 1.00 16.60 18 ALA B C 1
ATOM 3314 O O . ALA B 1 21 ? 0.253 30.446 77.461 1.00 17.34 18 ALA B O 1
ATOM 3324 N N . GLU B 1 23 ? 2.276 29.144 79.958 1.00 18.71 20 GLU B N 1
ATOM 3325 C CA . GLU B 1 23 ? 2.080 29.360 81.375 1.00 20.77 20 GLU B CA 1
ATOM 3326 C C . GLU B 1 23 ? 0.997 30.391 81.666 1.00 21.83 20 GLU B C 1
ATOM 3327 O O . GLU B 1 23 ? 0.396 30.345 82.757 1.00 23.15 20 GLU B O 1
ATOM 3333 N N . GLN B 1 24 ? 0.705 31.302 80.727 1.00 22.44 21 GLN B N 1
ATOM 3334 C CA A GLN B 1 24 ? -0.454 32.197 80.861 0.60 23.06 21 GLN B CA 1
ATOM 3335 C CA B GLN B 1 24 ? -0.427 32.185 80.951 0.40 22.62 21 GLN B CA 1
ATOM 3336 C C . GLN B 1 24 ? -1.739 31.403 80.875 1.00 22.98 21 GLN B C 1
ATOM 3337 O O . GLN B 1 24 ? -2.666 31.709 81.609 1.00 22.12 21 GLN B O 1
ATOM 3348 N N . GLU B 1 25 ? -1.784 30.366 80.046 1.00 22.27 22 GLU B N 1
ATOM 3349 C CA . GLU B 1 25 ? -2.992 29.544 79.985 1.00 23.18 22 GLU B CA 1
ATOM 3350 C C . GLU B 1 25 ? -3.193 28.784 81.283 1.00 22.66 22 GLU B C 1
ATOM 3351 O O . GLU B 1 25 ? -4.332 28.628 81.742 1.00 22.47 22 GLU B O 1
ATOM 3357 N N . LYS B 1 26 ? -2.101 28.286 81.847 1.00 22.86 23 LYS B N 1
ATOM 3358 C CA . LYS B 1 26 ? -2.113 27.611 83.132 1.00 24.20 23 LYS B CA 1
ATOM 3359 C C . LYS B 1 26 ? -2.712 28.523 84.211 1.00 23.70 23 LYS B C 1
ATOM 3360 O O . LYS B 1 26 ? -3.616 28.114 84.957 1.00 22.97 23 LYS B O 1
ATOM 3366 N N . VAL B 1 27 ? -2.238 29.769 84.260 1.00 22.09 24 VAL B N 1
ATOM 3367 C CA . VAL B 1 27 ? -2.693 30.698 85.283 1.00 22.41 24 VAL B CA 1
ATOM 3368 C C . VAL B 1 27 ? -4.169 31.067 85.002 1.00 21.18 24 VAL B C 1
ATOM 3369 O O . VAL B 1 27 ? -4.977 31.140 85.929 1.00 20.16 24 VAL B O 1
ATOM 3373 N N . ARG B 1 28 ? -4.528 31.225 83.733 1.00 20.99 25 ARG B N 1
ATOM 3374 C CA . ARG B 1 28 ? -5.917 31.486 83.353 1.00 21.15 25 ARG B CA 1
ATOM 3375 C C . ARG B 1 28 ? -6.868 30.388 83.847 1.00 20.23 25 ARG B C 1
ATOM 3376 O O . ARG B 1 28 ? -7.995 30.679 84.305 1.00 19.32 25 ARG B O 1
ATOM 3384 N N . GLN B 1 29 ? -6.431 29.123 83.752 1.00 19.06 26 GLN B N 1
ATOM 3385 C CA . GLN B 1 29 ? -7.259 28.014 84.229 1.00 17.57 26 GLN B CA 1
ATOM 3386 C C . GLN B 1 29 ? -7.470 28.085 85.744 1.00 16.86 26 GLN B C 1
ATOM 3387 O O . GLN B 1 29 ? -8.506 27.626 86.227 1.00 16.96 26 GLN B O 1
ATOM 3393 N N . GLU B 1 30 ? -6.482 28.557 86.504 1.00 16.07 27 GLU B N 1
ATOM 3394 C CA . GLU B 1 30 ? -6.685 28.783 87.936 1.00 15.71 27 GLU B CA 1
ATOM 3395 C C . GLU B 1 30 ? -7.574 29.993 88.250 1.00 13.76 27 GLU B C 1
ATOM 3396 O O . GLU B 1 30 ? -8.378 29.916 89.166 1.00 12.72 27 GLU B O 1
ATOM 3402 N N . GLU B 1 31 ? -7.418 31.090 87.512 1.00 12.54 28 GLU B N 1
ATOM 3403 C CA . GLU B 1 31 ? -8.013 32.381 87.940 1.00 13.68 28 GLU B CA 1
ATOM 3404 C C . GLU B 1 31 ? -9.384 32.707 87.356 1.00 13.04 28 GLU B C 1
ATOM 3405 O O . GLU B 1 31 ? -9.926 33.797 87.629 1.00 13.90 28 GLU B O 1
ATOM 3411 N N . HIS B 1 32 ? -9.937 31.827 86.555 1.00 12.26 29 HIS B N 1
ATOM 3412 C CA . HIS B 1 32 ? -11.285 32.064 86.026 1.00 11.55 29 HIS B CA 1
ATOM 3413 C C . HIS B 1 32 ? -12.154 30.909 86.463 1.00 11.08 29 HIS B C 1
ATOM 3414 O O . HIS B 1 32 ? -11.663 29.793 86.653 1.00 10.11 29 HIS B O 1
ATOM 3421 N N . ILE B 1 33 ? -13.430 31.208 86.670 1.00 9.84 30 ILE B N 1
ATOM 3422 C CA . ILE B 1 33 ? -14.459 30.188 86.906 1.00 9.92 30 ILE B CA 1
ATOM 3423 C C . ILE B 1 33 ? -14.965 29.745 85.558 1.00 10.70 30 ILE B C 1
ATOM 3424 O O . ILE B 1 33 ? -15.520 30.538 84.810 1.00 9.83 30 ILE B O 1
ATOM 3429 N N . GLU B 1 34 ? -14.794 28.475 85.256 1.00 10.46 31 GLU B N 1
ATOM 3430 C CA A GLU B 1 34 ? -15.135 27.967 83.938 0.60 11.81 31 GLU B CA 1
ATOM 3431 C CA B GLU B 1 34 ? -15.117 27.949 83.938 0.40 11.12 31 GLU B CA 1
ATOM 3432 C C . GLU B 1 34 ? -16.476 27.254 83.983 1.00 10.88 31 GLU B C 1
ATOM 3433 O O . GLU B 1 34 ? -16.619 26.282 84.678 1.00 10.16 31 GLU B O 1
ATOM 3444 N N . LEU B 1 35 ? -17.462 27.788 83.249 1.00 9.39 32 LEU B N 1
ATOM 3445 C CA . LEU B 1 35 ? -18.821 27.225 83.191 1.00 8.15 32 LEU B CA 1
ATOM 3446 C C . LEU B 1 35 ? -19.201 26.821 81.760 1.00 8.94 32 LEU B C 1
ATOM 3447 O O . LEU B 1 35 ? -20.374 26.584 81.453 1.00 9.12 32 LEU B O 1
ATOM 3452 N N . ILE B 1 36 ? -18.212 26.798 80.869 1.00 9.53 33 ILE B N 1
ATOM 3453 C CA . ILE B 1 36 ? -18.436 26.241 79.530 1.00 9.14 33 ILE B CA 1
ATOM 3454 C C . ILE B 1 36 ? -18.657 24.721 79.731 1.00 10.34 33 ILE B C 1
ATOM 3455 O O . ILE B 1 36 ? -17.839 24.045 80.320 1.00 8.61 33 ILE B O 1
ATOM 3460 N N . ALA B 1 37 ? -19.800 24.239 79.294 1.00 10.72 34 ALA B N 1
ATOM 3461 C CA . ALA B 1 37 ? -20.292 22.882 79.656 1.00 12.29 34 ALA B CA 1
ATOM 3462 C C . ALA B 1 37 ? -19.463 21.738 79.094 1.00 13.54 34 ALA B C 1
ATOM 3463 O O . ALA B 1 37 ? -19.481 20.621 79.614 1.00 14.24 34 ALA B O 1
ATOM 3465 N N . SER B 1 38 ? -18.723 22.041 78.050 1.00 12.38 35 SER B N 1
ATOM 3466 C CA . SER B 1 38 ? -17.798 21.096 77.467 1.00 14.28 35 SER B CA 1
ATOM 3467 C C . SER B 1 38 ? -16.382 21.116 78.083 1.00 14.43 35 SER B C 1
ATOM 3468 O O . SER B 1 38 ? -15.568 20.303 77.690 1.00 16.83 35 SER B O 1
ATOM 3471 N N . GLU B 1 39 ? -16.090 21.973 79.050 1.00 14.63 36 GLU B N 1
ATOM 3472 C CA A GLU B 1 39 ? -14.717 22.005 79.577 0.60 14.84 36 GLU B CA 1
ATOM 3473 C CA B GLU B 1 39 ? -14.733 22.088 79.635 0.40 14.33 36 GLU B CA 1
ATOM 3474 C C . GLU B 1 39 ? -14.551 21.251 80.886 1.00 13.67 36 GLU B C 1
ATOM 3475 O O . GLU B 1 39 ? -15.503 21.069 81.672 1.00 11.83 36 GLU B O 1
ATOM 3486 N N . ASN B 1 40 ? -13.325 20.769 81.114 1.00 12.63 37 ASN B N 1
ATOM 3487 C CA . ASN B 1 40 ? -13.034 20.064 82.352 1.00 10.83 37 ASN B CA 1
ATOM 3488 C C . ASN B 1 40 ? -11.548 20.189 82.590 1.00 10.33 37 ASN B C 1
ATOM 3489 O O . ASN B 1 40 ? -10.836 20.815 81.764 1.00 11.38 37 ASN B O 1
ATOM 3494 N N . TYR B 1 41 ? -11.092 19.614 83.691 1.00 9.76 38 TYR B N 1
ATOM 3495 C CA . TYR B 1 41 ? -9.694 19.629 84.050 1.00 9.43 38 TYR B CA 1
ATOM 3496 C C . TYR B 1 41 ? -9.241 18.194 84.154 1.00 9.56 38 TYR B C 1
ATOM 3497 O O . TYR B 1 41 ? -9.669 17.472 85.061 1.00 8.73 38 TYR B O 1
ATOM 3506 N N . THR B 1 42 ? -8.431 17.740 83.204 1.00 9.63 39 THR B N 1
ATOM 3507 C CA . THR B 1 42 ? -8.081 16.341 83.212 1.00 8.83 39 THR B CA 1
ATOM 3508 C C . THR B 1 42 ? -7.018 16.038 84.300 1.00 8.95 39 THR B C 1
ATOM 3509 O O . THR B 1 42 ? -6.278 16.916 84.722 1.00 10.33 39 THR B O 1
ATOM 3513 N N . SER B 1 43 ? -6.890 14.789 84.714 1.00 9.19 40 SER B N 1
ATOM 3514 C CA . SER B 1 43 ? -5.978 14.506 85.811 1.00 9.09 40 SER B CA 1
ATOM 3515 C C . SER B 1 43 ? -4.523 14.567 85.361 1.00 8.96 40 SER B C 1
ATOM 3516 O O . SER B 1 43 ? -4.217 14.382 84.183 1.00 7.66 40 SER B O 1
ATOM 3519 N N . PRO B 1 44 ? -3.621 14.732 86.330 1.00 9.14 41 PRO B N 1
ATOM 3520 C CA . PRO B 1 44 ? -2.210 14.649 86.029 1.00 9.36 41 PRO B CA 1
ATOM 3521 C C . PRO B 1 44 ? -1.762 13.333 85.422 1.00 9.10 41 PRO B C 1
ATOM 3522 O O . PRO B 1 44 ? -0.734 13.317 84.766 1.00 8.99 41 PRO B O 1
ATOM 3526 N N . ARG B 1 45 ? -2.511 12.261 85.634 1.00 8.00 42 ARG B N 1
ATOM 3527 C CA . ARG B 1 45 ? -2.122 10.964 85.087 1.00 9.12 42 ARG B CA 1
ATOM 3528 C C . ARG B 1 45 ? -2.379 10.969 83.597 1.00 8.65 42 ARG B C 1
ATOM 3529 O O . ARG B 1 45 ? -1.609 10.473 82.805 1.00 9.41 42 ARG B O 1
ATOM 3537 N N . VAL B 1 46 ? -3.463 11.610 83.214 1.00 9.42 43 VAL B N 1
ATOM 3538 C CA . VAL B 1 46 ? -3.769 11.766 81.803 1.00 8.27 43 VAL B CA 1
ATOM 3539 C C . VAL B 1 46 ? -2.691 12.576 81.096 1.00 9.21 43 VAL B C 1
ATOM 3540 O O . VAL B 1 46 ? -2.222 12.213 80.011 1.00 10.53 43 VAL B O 1
ATOM 3552 N N . GLN B 1 48 ? 0.355 13.026 82.104 1.00 7.82 45 GLN B N 1
ATOM 3553 C CA . GLN B 1 48 ? 1.621 12.251 82.125 1.00 8.73 45 GLN B CA 1
ATOM 3554 C C . GLN B 1 48 ? 1.696 11.267 80.920 1.00 7.68 45 GLN B C 1
ATOM 3555 O O . GLN B 1 48 ? 2.732 11.148 80.196 1.00 8.27 45 GLN B O 1
ATOM 3561 N N . ALA B 1 49 ? 0.594 10.582 80.670 1.00 9.62 46 ALA B N 1
ATOM 3562 C CA . ALA B 1 49 ? 0.464 9.719 79.493 1.00 9.62 46 ALA B CA 1
ATOM 3563 C C . ALA B 1 49 ? 0.646 10.517 78.221 1.00 10.50 46 ALA B C 1
ATOM 3564 O O . ALA B 1 49 ? 1.338 10.076 77.337 1.00 11.03 46 ALA B O 1
ATOM 3566 N N . GLN B 1 50 ? 0.035 11.701 78.120 1.00 10.90 47 GLN B N 1
ATOM 3567 C CA . GLN B 1 50 ? 0.129 12.508 76.900 1.00 10.11 47 GLN B CA 1
ATOM 3568 C C . GLN B 1 50 ? 1.528 13.063 76.643 1.00 10.00 47 GLN B C 1
ATOM 3569 O O . GLN B 1 50 ? 1.903 13.341 75.497 1.00 10.89 47 GLN B O 1
ATOM 3575 N N . GLY B 1 51 ? 2.325 13.141 77.699 1.00 8.80 48 GLY B N 1
ATOM 3576 C CA . GLY B 1 51 ? 3.675 13.597 77.657 1.00 9.01 48 GLY B CA 1
ATOM 3577 C C . GLY B 1 51 ? 4.703 12.517 77.499 1.00 9.22 48 GLY B C 1
ATOM 3578 O O . GLY B 1 51 ? 5.879 12.768 77.658 1.00 9.53 48 GLY B O 1
ATOM 3579 N N . SER B 1 52 ? 4.244 11.304 77.251 1.00 8.15 49 SER B N 1
ATOM 3580 C CA . SER B 1 52 ? 5.140 10.140 77.261 1.00 9.41 49 SER B CA 1
ATOM 3581 C C . SER B 1 52 ? 5.722 9.815 75.874 1.00 8.70 49 SER B C 1
ATOM 3582 O O . SER B 1 52 ? 5.357 10.412 74.861 1.00 9.51 49 SER B O 1
ATOM 3585 N N . GLN B 1 53 ? 6.643 8.853 75.855 1.00 8.49 50 GLN B N 1
ATOM 3586 C CA . GLN B 1 53 ? 7.246 8.353 74.610 1.00 8.92 50 GLN B CA 1
ATOM 3587 C C . GLN B 1 53 ? 6.325 7.605 73.705 1.00 8.25 50 GLN B C 1
ATOM 3588 O O . GLN B 1 53 ? 6.709 7.296 72.573 1.00 8.47 50 GLN B O 1
ATOM 3594 N N . LEU B 1 54 ? 5.116 7.303 74.195 1.00 9.72 51 LEU B N 1
ATOM 3595 C CA . LEU B 1 54 ? 4.105 6.638 73.368 1.00 9.44 51 LEU B CA 1
ATOM 3596 C C . LEU B 1 54 ? 3.730 7.462 72.147 1.00 9.52 51 LEU B C 1
ATOM 3597 O O . LEU B 1 54 ? 3.219 6.916 71.167 1.00 8.43 51 LEU B O 1
ATOM 3602 N N . THR B 1 55 ? 4.053 8.753 72.148 1.00 8.83 52 THR B N 1
ATOM 3603 C CA . THR B 1 55 ? 3.885 9.579 70.928 1.00 8.70 52 THR B CA 1
ATOM 3604 C C . THR B 1 55 ? 4.714 9.043 69.744 1.00 8.55 52 THR B C 1
ATOM 3605 O O . THR B 1 55 ? 4.422 9.352 68.575 1.00 7.82 52 THR B O 1
ATOM 3609 N N . ASN B 1 56 ? 5.789 8.282 70.012 1.00 7.56 53 ASN B N 1
ATOM 3610 C CA . ASN B 1 56 ? 6.617 7.724 68.962 1.00 9.15 53 ASN B CA 1
ATOM 3611 C C . ASN B 1 56 ? 6.121 6.411 68.365 1.00 11.34 53 ASN B C 1
ATOM 3612 O O . ASN B 1 56 ? 6.699 5.941 67.445 1.00 12.37 53 ASN B O 1
ATOM 3617 N N . LYS B 1 57 ? 5.092 5.811 68.913 1.00 14.35 54 LYS B N 1
ATOM 3618 C CA . LYS B 1 57 ? 4.633 4.501 68.474 1.00 17.56 54 LYS B CA 1
ATOM 3619 C C . LYS B 1 57 ? 3.771 4.617 67.223 1.00 19.53 54 LYS B C 1
ATOM 3620 O O . LYS B 1 57 ? 2.844 5.419 67.158 1.00 18.15 54 LYS B O 1
ATOM 3626 N N . TYR B 1 58 ? 4.036 3.720 66.291 1.00 23.78 55 TYR B N 1
ATOM 3627 C CA . TYR B 1 58 ? 3.569 3.792 64.924 1.00 26.58 55 TYR B CA 1
ATOM 3628 C C . TYR B 1 58 ? 2.215 3.168 64.767 1.00 27.81 55 TYR B C 1
ATOM 3629 O O . TYR B 1 58 ? 2.013 2.056 65.228 1.00 31.70 55 TYR B O 1
ATOM 3638 N N . ASP B 1 75 ? -0.200 -1.379 71.986 1.00 26.97 72 ASP B N 1
ATOM 3639 C CA . ASP B 1 75 ? -1.309 -2.351 71.753 1.00 25.12 72 ASP B CA 1
ATOM 3640 C C . ASP B 1 75 ? -1.872 -3.105 72.965 1.00 21.31 72 ASP B C 1
ATOM 3641 O O . ASP B 1 75 ? -3.085 -3.184 73.061 1.00 19.90 72 ASP B O 1
ATOM 3646 N N . VAL B 1 76 ? -1.039 -3.620 73.871 1.00 17.76 73 VAL B N 1
ATOM 3647 C CA . VAL B 1 76 ? -1.512 -3.836 75.234 1.00 16.19 73 VAL B CA 1
ATOM 3648 C C . VAL B 1 76 ? -2.170 -2.513 75.709 1.00 15.76 73 VAL B C 1
ATOM 3649 O O . VAL B 1 76 ? -3.234 -2.531 76.319 1.00 16.26 73 VAL B O 1
ATOM 3653 N N . VAL B 1 77 ? -1.559 -1.376 75.385 1.00 14.39 74 VAL B N 1
ATOM 3654 C CA . VAL B 1 77 ? -2.127 -0.078 75.783 1.00 13.89 74 VAL B CA 1
ATOM 3655 C C . VAL B 1 77 ? -3.518 0.146 75.164 1.00 13.52 74 VAL B C 1
ATOM 3656 O O . VAL B 1 77 ? -4.475 0.476 75.878 1.00 14.25 74 VAL B O 1
ATOM 3660 N N . GLU B 1 78 ? -3.658 -0.051 73.857 1.00 13.11 75 GLU B N 1
ATOM 3661 C CA . GLU B 1 78 ? -4.954 0.019 73.251 1.00 13.56 75 GLU B CA 1
ATOM 3662 C C . GLU B 1 78 ? -5.983 -0.978 73.846 1.00 13.87 75 GLU B C 1
ATOM 3663 O O . GLU B 1 78 ? -7.153 -0.631 74.052 1.00 11.47 75 GLU B O 1
ATOM 3669 N N . GLN B 1 79 ? -5.562 -2.214 74.089 1.00 12.70 76 GLN B N 1
ATOM 3670 C CA . GLN B 1 79 ? -6.484 -3.230 74.701 1.00 14.30 76 GLN B CA 1
ATOM 3671 C C . GLN B 1 79 ? -6.974 -2.769 76.071 1.00 13.02 76 GLN B C 1
ATOM 3672 O O . GLN B 1 79 ? -8.127 -3.018 76.443 1.00 12.29 76 GLN B O 1
ATOM 3678 N N . LEU B 1 80 ? -6.079 -2.182 76.861 1.00 12.41 77 LEU B N 1
ATOM 3679 C CA . LEU B 1 80 ? -6.505 -1.682 78.178 1.00 12.71 77 LEU B CA 1
ATOM 3680 C C . LEU B 1 80 ? -7.619 -0.621 78.026 1.00 11.24 77 LEU B C 1
ATOM 3681 O O . LEU B 1 80 ? -8.651 -0.691 78.699 1.00 10.36 77 LEU B O 1
ATOM 3686 N N . ALA B 1 81 ? -7.427 0.309 77.096 1.00 10.98 78 ALA B N 1
ATOM 3687 C CA . ALA B 1 81 ? -8.435 1.324 76.833 1.00 10.52 78 ALA B CA 1
ATOM 3688 C C . ALA B 1 81 ? -9.752 0.709 76.361 1.00 9.96 78 ALA B C 1
ATOM 3689 O O . ALA B 1 81 ? -10.815 1.092 76.853 1.00 10.52 78 ALA B O 1
ATOM 3691 N N . ILE B 1 82 ? -9.668 -0.177 75.368 1.00 9.96 79 ILE B N 1
ATOM 3692 C CA . ILE B 1 82 ? -10.828 -0.908 74.837 1.00 10.47 79 ILE B CA 1
ATOM 3693 C C . ILE B 1 82 ? -11.612 -1.629 75.956 1.00 11.32 79 ILE B C 1
ATOM 3694 O O . ILE B 1 82 ? -12.836 -1.455 76.084 1.00 11.44 79 ILE B O 1
ATOM 3699 N N . ASP B 1 83 ? -10.909 -2.419 76.755 1.00 11.31 80 ASP B N 1
ATOM 3700 C CA . ASP B 1 83 ? -11.538 -3.193 77.819 1.00 12.36 80 ASP B CA 1
ATOM 3701 C C . ASP B 1 83 ? -12.220 -2.262 78.842 1.00 10.88 80 ASP B C 1
ATOM 3702 O O . ASP B 1 83 ? -13.330 -2.549 79.285 1.00 11.10 80 ASP B O 1
ATOM 3707 N N . ARG B 1 84 ? -11.556 -1.170 79.193 1.00 10.22 81 ARG B N 1
ATOM 3708 C CA . ARG B 1 84 ? -12.079 -0.256 80.197 1.00 10.64 81 ARG B CA 1
ATOM 3709 C C . ARG B 1 84 ? -13.266 0.534 79.660 1.00 10.52 81 ARG B C 1
ATOM 3710 O O . ARG B 1 84 ? -14.201 0.753 80.377 1.00 11.11 81 ARG B O 1
ATOM 3718 N N . ALA B 1 85 ? -13.242 0.884 78.391 1.00 10.36 82 ALA B N 1
ATOM 3719 C CA . ALA B 1 85 ? -14.383 1.556 77.749 1.00 9.19 82 ALA B CA 1
ATOM 3720 C C . ALA B 1 85 ? -15.610 0.631 77.736 1.00 9.47 82 ALA B C 1
ATOM 3721 O O . ALA B 1 85 ? -16.717 1.039 78.066 1.00 9.32 82 ALA B O 1
ATOM 3723 N N . LYS B 1 86 ? -15.399 -0.633 77.378 1.00 8.65 83 LYS B N 1
ATOM 3724 C CA . LYS B 1 86 ? -16.466 -1.597 77.361 1.00 9.47 83 LYS B CA 1
ATOM 3725 C C . LYS B 1 86 ? -17.030 -1.826 78.745 1.00 8.98 83 LYS B C 1
ATOM 3726 O O . LYS B 1 86 ? -18.245 -1.943 78.891 1.00 9.88 83 LYS B O 1
ATOM 3732 N N . GLU B 1 87 ? -16.166 -1.910 79.745 1.00 8.36 84 GLU B N 1
ATOM 3733 C CA . GLU B 1 87 ? -16.633 -2.110 81.131 1.00 9.12 84 GLU B CA 1
ATOM 3734 C C . GLU B 1 87 ? -17.421 -0.920 81.676 1.00 8.97 84 GLU B C 1
ATOM 3735 O O . GLU B 1 87 ? -18.433 -1.111 82.313 1.00 8.91 84 GLU B O 1
ATOM 3741 N N . LEU B 1 88 ? -16.947 0.295 81.391 1.00 9.21 85 LEU B N 1
ATOM 3742 C CA . LEU B 1 88 ? -17.535 1.504 81.990 1.00 8.48 85 LEU B CA 1
ATOM 3743 C C . LEU B 1 88 ? -18.926 1.693 81.421 1.00 8.18 85 LEU B C 1
ATOM 3744 O O . LEU B 1 88 ? -19.868 2.043 82.123 1.00 9.12 85 LEU B O 1
ATOM 3749 N N . PHE B 1 89 ? -19.049 1.397 80.147 1.00 8.86 86 PHE B N 1
ATOM 3750 C CA . PHE B 1 89 ? -20.286 1.638 79.417 1.00 9.15 86 PHE B CA 1
ATOM 3751 C C . PHE B 1 89 ? -21.174 0.413 79.203 1.00 9.68 86 PHE B C 1
ATOM 3752 O O . PHE B 1 89 ? -22.288 0.540 78.714 1.00 9.93 86 PHE B O 1
ATOM 3760 N N . GLY B 1 90 ? -20.734 -0.768 79.609 1.00 9.35 87 GLY B N 1
ATOM 3761 C CA . GLY B 1 90 ? -21.532 -1.936 79.319 1.00 9.84 87 GLY B CA 1
ATOM 3762 C C . GLY B 1 90 ? -21.699 -2.267 77.849 1.00 9.92 87 GLY B C 1
ATOM 3763 O O . GLY B 1 90 ? -22.781 -2.637 77.388 1.00 9.92 87 GLY B O 1
ATOM 3764 N N . ALA B 1 91 ? -20.625 -2.144 77.104 1.00 9.79 88 ALA B N 1
ATOM 3765 C CA . ALA B 1 91 ? -20.625 -2.423 75.683 1.00 9.29 88 ALA B CA 1
ATOM 3766 C C . ALA B 1 91 ? -19.841 -3.696 75.394 1.00 10.12 88 ALA B C 1
ATOM 3767 O O . ALA B 1 91 ? -18.969 -4.102 76.184 1.00 11.59 88 ALA B O 1
ATOM 3769 N N . ASP B 1 92 ? -20.113 -4.332 74.261 1.00 10.56 89 ASP B N 1
ATOM 3770 C CA . ASP B 1 92 ? -19.332 -5.479 73.848 1.00 12.03 89 ASP B CA 1
ATOM 3771 C C . ASP B 1 92 ? -18.433 -5.193 72.662 1.00 12.04 89 ASP B C 1
ATOM 3772 O O . ASP B 1 92 ? -17.706 -6.101 72.195 1.00 11.32 89 ASP B O 1
ATOM 3777 N N . TYR B 1 93 ? -18.421 -3.922 72.239 1.00 11.05 90 TYR B N 1
ATOM 3778 C CA . TYR B 1 93 ? -17.495 -3.380 71.252 1.00 10.59 90 TYR B CA 1
ATOM 3779 C C . TYR B 1 93 ? -17.022 -1.984 71.664 1.00 9.41 90 TYR B C 1
ATOM 3780 O O . TYR B 1 93 ? -17.813 -1.149 72.040 1.00 8.66 90 TYR B O 1
ATOM 3789 N N . ALA B 1 94 ? -15.721 -1.744 71.558 1.00 10.25 91 ALA B N 1
ATOM 3790 C CA . ALA B 1 94 ? -15.195 -0.371 71.637 1.00 10.91 91 ALA B CA 1
ATOM 3791 C C . ALA B 1 94 ? -14.059 -0.165 70.645 1.00 10.61 91 ALA B C 1
ATOM 3792 O O . ALA B 1 94 ? -13.249 -1.066 70.390 1.00 11.14 91 ALA B O 1
ATOM 3794 N N . ASN B 1 95 ? -14.010 1.040 70.103 1.00 10.69 92 ASN B N 1
ATOM 3795 C CA . ASN B 1 95 ? -12.899 1.484 69.315 1.00 10.51 92 ASN B CA 1
ATOM 3796 C C . ASN B 1 95 ? -12.388 2.764 69.951 1.00 11.13 92 ASN B C 1
ATOM 3797 O O . ASN B 1 95 ? -13.129 3.742 70.050 1.00 10.69 92 ASN B O 1
ATOM 3802 N N . VAL B 1 96 ? -11.105 2.758 70.346 1.00 11.18 93 VAL B N 1
ATOM 3803 C CA . VAL B 1 96 ? -10.529 3.883 71.074 1.00 10.86 93 VAL B CA 1
ATOM 3804 C C . VAL B 1 96 ? -9.598 4.759 70.186 1.00 10.39 93 VAL B C 1
ATOM 3805 O O . VAL B 1 96 ? -8.944 5.673 70.711 1.00 10.93 93 VAL B O 1
ATOM 3809 N N . GLN B 1 97 ? -9.553 4.490 68.879 1.00 9.44 94 GLN B N 1
ATOM 3810 C CA . GLN B 1 97 ? -8.625 5.111 67.947 1.00 9.44 94 GLN B CA 1
ATOM 3811 C C . GLN B 1 97 ? -8.980 6.529 67.469 1.00 9.60 94 GLN B C 1
ATOM 3812 O O . GLN B 1 97 ? -8.048 7.300 67.135 1.00 10.01 94 GLN B O 1
ATOM 3818 N N . PRO B 1 98 ? -10.279 6.909 67.473 1.00 10.95 95 PRO B N 1
ATOM 3819 C CA . PRO B 1 98 ? -10.533 8.200 66.845 1.00 11.04 95 PRO B CA 1
ATOM 3820 C C . PRO B 1 98 ? -9.853 9.394 67.535 1.00 10.79 95 PRO B C 1
ATOM 3821 O O . PRO B 1 98 ? -9.780 9.487 68.754 1.00 10.73 95 PRO B O 1
ATOM 3825 N N . HIS B 1 99 ? -9.356 10.307 66.723 1.00 11.09 96 HIS B N 1
ATOM 3826 C CA . HIS B 1 99 ? -8.615 11.476 67.268 1.00 10.27 96 HIS B CA 1
ATOM 3827 C C . HIS B 1 99 ? -9.545 12.467 67.944 1.00 10.87 96 HIS B C 1
ATOM 3828 O O . HIS B 1 99 ? -9.093 13.333 68.665 1.00 12.16 96 HIS B O 1
ATOM 3835 N N . SER B 1 100 ? -10.845 12.379 67.654 1.00 10.52 97 SER B N 1
ATOM 3836 C CA . SER B 1 100 ? -11.806 13.339 68.137 1.00 11.58 97 SER B CA 1
ATOM 3837 C C . SER B 1 100 ? -13.169 12.721 68.085 1.00 11.91 97 SER B C 1
ATOM 3838 O O . SER B 1 100 ? -13.385 11.682 67.437 1.00 10.04 97 SER B O 1
ATOM 3841 N N . GLY B 1 101 ? -14.099 13.371 68.773 1.00 14.11 98 GLY B N 1
ATOM 3842 C CA . GLY B 1 101 ? -15.501 12.994 68.700 1.00 13.55 98 GLY B CA 1
ATOM 3843 C C . GLY B 1 101 ? -16.001 13.123 67.274 1.00 13.93 98 GLY B C 1
ATOM 3844 O O . GLY B 1 101 ? -16.734 12.256 66.809 1.00 13.13 98 GLY B O 1
ATOM 3845 N N . SER B 1 102 ? -15.600 14.192 66.572 1.00 15.30 99 SER B N 1
ATOM 3846 C CA . SER B 1 102 ? -16.005 14.380 65.169 1.00 15.79 99 SER B CA 1
ATOM 3847 C C . SER B 1 102 ? -15.551 13.227 64.260 1.00 14.69 99 SER B C 1
ATOM 3848 O O . SER B 1 102 ? -16.317 12.766 63.404 1.00 14.84 99 SER B O 1
ATOM 3851 N N . GLN B 1 103 ? -14.303 12.776 64.439 1.00 13.82 100 GLN B N 1
ATOM 3852 C CA . GLN B 1 103 ? -13.786 11.630 63.670 1.00 14.11 100 GLN B CA 1
ATOM 3853 C C . GLN B 1 103 ? -14.528 10.340 64.015 1.00 12.34 100 GLN B C 1
ATOM 3854 O O . GLN B 1 103 ? -14.758 9.520 63.147 1.00 11.36 100 GLN B O 1
ATOM 3860 N N . ALA B 1 104 ? -14.914 10.175 65.273 1.00 10.56 101 ALA B N 1
ATOM 3861 C CA . ALA B 1 104 ? -15.732 9.045 65.676 1.00 10.82 101 ALA B CA 1
ATOM 3862 C C . ALA B 1 104 ? -17.051 9.058 64.926 1.00 10.51 101 ALA B C 1
ATOM 3863 O O . ALA B 1 104 ? -17.442 8.049 64.344 1.00 11.03 101 ALA B O 1
ATOM 3865 N N . ASN B 1 105 ? -17.709 10.219 64.883 1.00 10.56 102 ASN B N 1
ATOM 3866 C CA . ASN B 1 105 ? -18.969 10.366 64.177 1.00 10.98 102 ASN B CA 1
ATOM 3867 C C . ASN B 1 105 ? -18.850 10.070 62.684 1.00 10.70 102 ASN B C 1
ATOM 3868 O O . ASN B 1 105 ? -19.668 9.346 62.099 1.00 10.09 102 ASN B O 1
ATOM 3873 N N . PHE B 1 106 ? -17.802 10.634 62.089 1.00 11.63 103 PHE B N 1
ATOM 3874 C CA . PHE B 1 106 ? -17.488 10.455 60.660 1.00 12.92 103 PHE B CA 1
ATOM 3875 C C . PHE B 1 106 ? -17.289 8.976 60.322 1.00 12.27 103 PHE B C 1
ATOM 3876 O O . PHE B 1 106 ? -17.718 8.508 59.280 1.00 12.84 103 PHE B O 1
ATOM 3884 N N . ALA B 1 107 ? -16.636 8.248 61.232 1.00 10.80 104 ALA B N 1
ATOM 3885 C CA . ALA B 1 107 ? -16.426 6.805 61.057 1.00 10.72 104 ALA B CA 1
ATOM 3886 C C . ALA B 1 107 ? -17.768 6.060 60.987 1.00 10.83 104 ALA B C 1
ATOM 3887 O O . ALA B 1 107 ? -17.969 5.161 60.121 1.00 9.71 104 ALA B O 1
ATOM 3889 N N . VAL B 1 108 ? -18.706 6.453 61.847 1.00 9.00 105 VAL B N 1
ATOM 3890 C CA . VAL B 1 108 ? -20.022 5.822 61.859 1.00 9.66 105 VAL B CA 1
ATOM 3891 C C . VAL B 1 108 ? -20.766 6.105 60.572 1.00 10.03 105 VAL B C 1
ATOM 3892 O O . VAL B 1 108 ? -21.392 5.196 59.979 1.00 8.54 105 VAL B O 1
ATOM 3896 N N . TYR B 1 109 ? -20.713 7.353 60.115 1.00 10.36 106 TYR B N 1
ATOM 3897 C CA . TYR B 1 109 ? -21.400 7.704 58.875 1.00 10.87 106 TYR B CA 1
ATOM 3898 C C . TYR B 1 109 ? -20.833 6.933 57.694 1.00 11.16 106 TYR B C 1
ATOM 3899 O O . TYR B 1 109 ? -21.592 6.369 56.889 1.00 9.62 106 TYR B O 1
ATOM 3908 N N . THR B 1 110 ? -19.500 6.880 57.603 1.00 11.11 107 THR B N 1
ATOM 3909 C CA . THR B 1 110 ? -18.883 6.320 56.405 1.00 12.10 107 THR B CA 1
ATOM 3910 C C . THR B 1 110 ? -18.986 4.774 56.454 1.00 11.45 107 THR B C 1
ATOM 3911 O O . THR B 1 110 ? -19.036 4.136 55.431 1.00 10.68 107 THR B O 1
ATOM 3915 N N . ALA B 1 111 ? -19.106 4.211 57.655 1.00 10.52 108 ALA B N 1
ATOM 3916 C CA . ALA B 1 111 ? -19.291 2.778 57.849 1.00 10.90 108 ALA B CA 1
ATOM 3917 C C . ALA B 1 111 ? -20.672 2.348 57.394 1.00 11.90 108 ALA B C 1
ATOM 3918 O O . ALA B 1 111 ? -20.824 1.353 56.681 1.00 11.87 108 ALA B O 1
ATOM 3920 N N . LEU B 1 112 ? -21.689 3.118 57.749 1.00 12.17 109 LEU B N 1
ATOM 3921 C CA . LEU B 1 112 ? -23.063 2.647 57.557 1.00 13.01 109 LEU B CA 1
ATOM 3922 C C . LEU B 1 112 ? -23.859 3.315 56.443 1.00 13.75 109 LEU B C 1
ATOM 3923 O O . LEU B 1 112 ? -24.881 2.765 56.041 1.00 14.30 109 LEU B O 1
ATOM 3928 N N . LEU B 1 113 ? -23.441 4.495 55.985 1.00 13.57 110 LEU B N 1
ATOM 3929 C CA . LEU B 1 113 ? -24.209 5.230 54.988 1.00 14.46 110 LEU B CA 1
ATOM 3930 C C . LEU B 1 113 ? -23.480 5.242 53.650 1.00 15.31 110 LEU B C 1
ATOM 3931 O O . LEU B 1 113 ? -22.243 5.100 53.596 1.00 15.21 110 LEU B O 1
ATOM 3936 N N . GLN B 1 114 ? -24.267 5.437 52.591 1.00 15.94 111 GLN B N 1
ATOM 3937 C CA . GLN B 1 114 ? -23.744 5.774 51.277 1.00 16.87 111 GLN B CA 1
ATOM 3938 C C . GLN B 1 114 ? -24.023 7.257 51.016 1.00 17.31 111 GLN B C 1
ATOM 3939 O O . GLN B 1 114 ? -25.073 7.760 51.426 1.00 15.65 111 GLN B O 1
ATOM 3945 N N . PRO B 1 115 ? -23.094 7.959 50.311 1.00 18.05 112 PRO B N 1
ATOM 3946 C CA . PRO B 1 115 ? -23.316 9.338 49.875 1.00 18.23 112 PRO B CA 1
ATOM 3947 C C . PRO B 1 115 ? -24.731 9.602 49.377 1.00 18.51 112 PRO B C 1
ATOM 3948 O O . PRO B 1 115 ? -25.321 8.775 48.673 1.00 18.63 112 PRO B O 1
ATOM 3952 N N . GLY B 1 116 ? -25.294 10.736 49.791 1.00 19.26 113 GLY B N 1
ATOM 3953 C CA . GLY B 1 116 ? -26.682 11.066 49.474 1.00 19.38 113 GLY B CA 1
ATOM 3954 C C . GLY B 1 116 ? -27.771 10.336 50.252 1.00 19.86 113 GLY B C 1
ATOM 3955 O O . GLY B 1 116 ? -28.948 10.544 49.984 1.00 18.91 113 GLY B O 1
ATOM 3956 N N . ASP B 1 117 ? -27.413 9.473 51.201 1.00 19.65 114 ASP B N 1
ATOM 3957 C CA . ASP B 1 117 ? -28.434 8.854 52.061 1.00 20.32 114 ASP B CA 1
ATOM 3958 C C . ASP B 1 117 ? -29.077 9.948 52.902 1.00 20.47 114 ASP B C 1
ATOM 3959 O O . ASP B 1 117 ? -28.468 10.984 53.151 1.00 20.97 114 ASP B O 1
ATOM 3964 N N . THR B 1 118 ? -30.312 9.708 53.332 1.00 20.74 115 THR B N 1
ATOM 3965 C CA . THR B 1 118 ? -31.026 10.642 54.199 1.00 20.46 115 THR B CA 1
ATOM 3966 C C . THR B 1 118 ? -30.777 10.324 55.669 1.00 19.25 115 THR B C 1
ATOM 3967 O O . THR B 1 118 ? -30.817 9.164 56.048 1.00 19.03 115 THR B O 1
ATOM 3971 N N . VAL B 1 119 ? -30.538 11.363 56.470 1.00 18.35 116 VAL B N 1
ATOM 3972 C CA . VAL B 1 119 ? -30.300 11.246 57.917 1.00 17.95 116 VAL B CA 1
ATOM 3973 C C . VAL B 1 119 ? -31.182 12.225 58.738 1.00 17.84 116 VAL B C 1
ATOM 3974 O O . VAL B 1 119 ? -31.472 13.324 58.289 1.00 17.50 116 VAL B O 1
ATOM 3978 N N . LEU B 1 120 ? -31.636 11.804 59.920 1.00 17.66 117 LEU B N 1
ATOM 3979 C CA . LEU B 1 120 ? -32.466 12.657 60.790 1.00 18.04 117 LEU B CA 1
ATOM 3980 C C . LEU B 1 120 ? -31.720 12.993 62.092 1.00 19.64 117 LEU B C 1
ATOM 3981 O O . LEU B 1 120 ? -31.265 12.075 62.778 1.00 19.21 117 LEU B O 1
ATOM 3986 N N . GLY B 1 121 ? -31.576 14.282 62.435 1.00 21.88 118 GLY B N 1
ATOM 3987 C CA . GLY B 1 121 ? -30.824 14.695 63.661 1.00 24.73 118 GLY B CA 1
ATOM 3988 C C . GLY B 1 121 ? -31.360 15.907 64.434 1.00 27.19 118 GLY B C 1
ATOM 3989 O O . GLY B 1 121 ? -32.181 16.623 63.911 1.00 27.21 118 GLY B O 1
ATOM 3998 N N . ASN B 1 123 ? -31.595 19.630 66.619 1.00 35.07 120 ASN B N 1
ATOM 3999 C CA . ASN B 1 123 ? -31.097 20.912 67.183 1.00 36.04 120 ASN B CA 1
ATOM 4000 C C . ASN B 1 123 ? -32.165 21.867 67.731 1.00 35.99 120 ASN B C 1
ATOM 4001 O O . ASN B 1 123 ? -33.359 21.663 67.541 1.00 36.24 120 ASN B O 1
ATOM 4006 N N . LEU B 1 142 ? -22.406 15.517 52.035 1.00 30.69 139 LEU B N 1
ATOM 4007 C CA . LEU B 1 142 ? -22.424 14.109 51.633 1.00 30.40 139 LEU B CA 1
ATOM 4008 C C . LEU B 1 142 ? -23.813 13.461 51.784 1.00 30.11 139 LEU B C 1
ATOM 4009 O O . LEU B 1 142 ? -24.203 12.618 50.966 1.00 29.95 139 LEU B O 1
ATOM 4014 N N . TYR B 1 143 ? -24.561 13.862 52.816 1.00 29.75 140 TYR B N 1
ATOM 4015 C CA . TYR B 1 143 ? -25.836 13.216 53.153 1.00 29.24 140 TYR B CA 1
ATOM 4016 C C . TYR B 1 143 ? -27.002 14.198 53.241 1.00 29.20 140 TYR B C 1
ATOM 4017 O O . TYR B 1 143 ? -26.874 15.280 53.819 1.00 29.67 140 TYR B O 1
ATOM 4026 N N . ASN B 1 144 ? -28.134 13.792 52.666 1.00 29.25 141 ASN B N 1
ATOM 4027 C CA . ASN B 1 144 ? -29.424 14.463 52.821 1.00 29.20 141 ASN B CA 1
ATOM 4028 C C . ASN B 1 144 ? -29.887 14.486 54.290 1.00 28.61 141 ASN B C 1
ATOM 4029 O O . ASN B 1 144 ? -30.408 13.487 54.789 1.00 27.89 141 ASN B O 1
ATOM 4034 N N . ILE B 1 145 ? -29.697 15.608 54.990 1.00 27.93 142 ILE B N 1
ATOM 4035 C CA . ILE B 1 145 ? -30.051 15.662 56.420 1.00 27.60 142 ILE B CA 1
ATOM 4036 C C . ILE B 1 145 ? -31.393 16.348 56.669 1.00 27.00 142 ILE B C 1
ATOM 4037 O O . ILE B 1 145 ? -31.650 17.442 56.159 1.00 26.94 142 ILE B O 1
ATOM 4042 N N . VAL B 1 146 ? -32.258 15.671 57.421 1.00 25.82 143 VAL B N 1
ATOM 4043 C CA . VAL B 1 146 ? -33.541 16.231 57.862 1.00 25.39 143 VAL B CA 1
ATOM 4044 C C . VAL B 1 146 ? -33.376 16.567 59.339 1.00 25.28 143 VAL B C 1
ATOM 4045 O O . VAL B 1 146 ? -33.116 15.683 60.138 1.00 25.36 143 VAL B O 1
ATOM 4049 N N . PRO B 1 147 ? -33.469 17.849 59.707 1.00 25.41 144 PRO B N 1
ATOM 4050 C CA . PRO B 1 147 ? -33.248 18.200 61.105 1.00 25.44 144 PRO B CA 1
ATOM 4051 C C . PRO B 1 147 ? -34.539 18.149 61.903 1.00 25.55 144 PRO B C 1
ATOM 4052 O O . PRO B 1 147 ? -35.589 18.447 61.369 1.00 24.08 144 PRO B O 1
ATOM 4056 N N . TYR B 1 148 ? -34.468 17.744 63.164 1.00 26.48 145 TYR B N 1
ATOM 4057 C CA . TYR B 1 148 ? -35.622 17.842 64.049 1.00 27.47 145 TYR B CA 1
ATOM 4058 C C . TYR B 1 148 ? -35.319 18.893 65.107 1.00 29.03 145 TYR B C 1
ATOM 4059 O O . TYR B 1 148 ? -34.225 18.961 65.657 1.00 28.84 145 TYR B O 1
ATOM 4068 N N . GLY B 1 149 ? -36.298 19.758 65.331 1.00 31.54 146 GLY B N 1
ATOM 4069 C CA . GLY B 1 149 ? -36.068 20.993 66.072 1.00 33.02 146 GLY B CA 1
ATOM 4070 C C . GLY B 1 149 ? -36.915 21.080 67.317 1.00 34.23 146 GLY B C 1
ATOM 4071 O O . GLY B 1 149 ? -38.134 21.306 67.223 1.00 35.04 146 GLY B O 1
ATOM 4072 N N . ILE B 1 150 ? -36.283 20.906 68.479 1.00 35.11 147 ILE B N 1
ATOM 4073 C CA A ILE B 1 150 ? -37.016 21.082 69.733 0.60 35.49 147 ILE B CA 1
ATOM 4074 C CA B ILE B 1 150 ? -36.925 21.126 69.774 0.40 35.28 147 ILE B CA 1
ATOM 4075 C C . ILE B 1 150 ? -37.639 22.491 69.805 1.00 35.54 147 ILE B C 1
ATOM 4076 O O . ILE B 1 150 ? -37.089 23.486 69.307 1.00 35.06 147 ILE B O 1
ATOM 4085 N N . ASP B 1 151 ? -38.823 22.522 70.420 1.00 35.87 148 ASP B N 1
ATOM 4086 C CA . ASP B 1 151 ? -39.724 23.683 70.487 1.00 36.33 148 ASP B CA 1
ATOM 4087 C C . ASP B 1 151 ? -39.280 24.724 71.511 1.00 35.43 148 ASP B C 1
ATOM 4088 O O . ASP B 1 151 ? -38.201 24.603 72.106 1.00 34.67 148 ASP B O 1
ATOM 4093 N N . GLU B 1 152 ? -40.115 25.751 71.697 1.00 35.01 149 GLU B N 1
ATOM 4094 C CA A GLU B 1 152 ? -39.889 26.751 72.745 0.60 34.76 149 GLU B CA 1
ATOM 4095 C CA B GLU B 1 152 ? -39.896 26.754 72.744 0.40 34.74 149 GLU B CA 1
ATOM 4096 C C . GLU B 1 152 ? -40.037 26.133 74.140 1.00 34.41 149 GLU B C 1
ATOM 4097 O O . GLU B 1 152 ? -39.439 26.622 75.117 1.00 33.99 149 GLU B O 1
ATOM 4108 N N . SER B 1 153 ? -40.822 25.054 74.224 1.00 33.35 150 SER B N 1
ATOM 4109 C CA . SER B 1 153 ? -40.992 24.297 75.465 1.00 32.53 150 SER B CA 1
ATOM 4110 C C . SER B 1 153 ? -39.663 23.711 75.913 1.00 32.04 150 SER B C 1
ATOM 4111 O O . SER B 1 153 ? -39.507 23.333 77.066 1.00 32.13 150 SER B O 1
ATOM 4114 N N . GLY B 1 154 ? -38.716 23.616 74.991 1.00 31.04 151 GLY B N 1
ATOM 4115 C CA . GLY B 1 154 ? -37.407 23.074 75.301 1.00 31.11 151 GLY B CA 1
ATOM 4116 C C . GLY B 1 154 ? -37.449 21.578 75.577 1.00 30.71 151 GLY B C 1
ATOM 4117 O O . GLY B 1 154 ? -36.537 21.040 76.212 1.00 30.13 151 GLY B O 1
ATOM 4118 N N . LYS B 1 155 ? -38.502 20.901 75.107 1.00 30.46 152 LYS B N 1
ATOM 4119 C CA . LYS B 1 155 ? -38.621 19.438 75.287 1.00 30.06 152 LYS B CA 1
ATOM 4120 C C . LYS B 1 155 ? -38.749 18.760 73.930 1.00 28.67 152 LYS B C 1
ATOM 4121 O O . LYS B 1 155 ? -39.406 19.286 73.024 1.00 28.38 152 LYS B O 1
ATOM 4127 N N . ILE B 1 156 ? -38.113 17.599 73.807 1.00 27.10 153 ILE B N 1
ATOM 4128 C CA . ILE B 1 156 ? -38.155 16.812 72.583 1.00 26.68 153 ILE B CA 1
ATOM 4129 C C . ILE B 1 156 ? -39.578 16.321 72.309 1.00 25.63 153 ILE B C 1
ATOM 4130 O O . ILE B 1 156 ? -40.244 15.829 73.208 1.00 25.16 153 ILE B O 1
ATOM 4135 N N . ASP B 1 157 ? -40.056 16.522 71.083 1.00 25.29 154 ASP B N 1
ATOM 4136 C CA . ASP B 1 157 ? -41.379 16.044 70.665 1.00 25.17 154 ASP B CA 1
ATOM 4137 C C . ASP B 1 157 ? -41.136 14.751 69.921 1.00 24.22 154 ASP B C 1
ATOM 4138 O O . ASP B 1 157 ? -40.669 14.779 68.783 1.00 22.81 154 ASP B O 1
ATOM 4143 N N . TYR B 1 158 ? -41.374 13.622 70.594 1.00 23.96 155 TYR B N 1
ATOM 4144 C CA . TYR B 1 158 ? -41.161 12.320 69.960 1.00 23.50 155 TYR B CA 1
ATOM 4145 C C . TYR B 1 158 ? -42.166 12.123 68.826 1.00 23.04 155 TYR B C 1
ATOM 4146 O O . TYR B 1 158 ? -41.839 11.493 67.841 1.00 23.08 155 TYR B O 1
ATOM 4155 N N . ASP B 1 159 ? -43.359 12.699 68.938 1.00 22.85 156 ASP B N 1
ATOM 4156 C CA . ASP B 1 159 ? -44.331 12.601 67.847 1.00 23.26 156 ASP B CA 1
ATOM 4157 C C . ASP B 1 159 ? -43.863 13.335 66.582 1.00 22.19 156 ASP B C 1
ATOM 4158 O O . ASP B 1 159 ? -44.076 12.862 65.478 1.00 21.35 156 ASP B O 1
ATOM 4163 N N . GLU B 1 160 ? -43.158 14.449 66.740 1.00 21.93 157 GLU B N 1
ATOM 4164 C CA . GLU B 1 160 ? -42.655 15.187 65.566 1.00 21.89 157 GLU B CA 1
ATOM 4165 C C . GLU B 1 160 ? -41.461 14.455 64.973 1.00 20.48 157 GLU B C 1
ATOM 4166 O O . GLU B 1 160 ? -41.335 14.333 63.738 1.00 19.92 157 GLU B O 1
ATOM 4180 N N . ALA B 1 162 ? -41.088 11.314 65.065 1.00 16.44 159 ALA B N 1
ATOM 4181 C CA . ALA B 1 162 ? -41.697 10.158 64.410 1.00 15.99 159 ALA B CA 1
ATOM 4182 C C . ALA B 1 162 ? -42.277 10.569 63.071 1.00 15.20 159 ALA B C 1
ATOM 4183 O O . ALA B 1 162 ? -42.131 9.850 62.089 1.00 15.44 159 ALA B O 1
ATOM 4185 N N . LYS B 1 163 ? -42.937 11.729 63.022 1.00 15.24 160 LYS B N 1
ATOM 4186 C CA . LYS B 1 163 ? -43.500 12.210 61.770 1.00 15.59 160 LYS B CA 1
ATOM 4187 C C . LYS B 1 163 ? -42.433 12.328 60.673 1.00 14.85 160 LYS B C 1
ATOM 4188 O O . LYS B 1 163 ? -42.606 11.829 59.554 1.00 14.86 160 LYS B O 1
ATOM 4194 N N . LEU B 1 164 ? -41.323 12.976 61.027 1.00 14.93 161 LEU B N 1
ATOM 4195 C CA . LEU B 1 164 ? -40.239 13.199 60.086 1.00 14.81 161 LEU B CA 1
ATOM 4196 C C . LEU B 1 164 ? -39.626 11.867 59.655 1.00 13.92 161 LEU B C 1
ATOM 4197 O O . LEU B 1 164 ? -39.392 11.645 58.467 1.00 13.27 161 LEU B O 1
ATOM 4202 N N . ALA B 1 165 ? -39.394 10.975 60.619 1.00 13.87 162 ALA B N 1
ATOM 4203 C CA . ALA B 1 165 ? -38.788 9.667 60.337 1.00 13.27 162 ALA B CA 1
ATOM 4204 C C . ALA B 1 165 ? -39.638 8.805 59.452 1.00 13.52 162 ALA B C 1
ATOM 4205 O O . ALA B 1 165 ? -39.114 8.177 58.533 1.00 15.15 162 ALA B O 1
ATOM 4207 N N . LYS B 1 166 ? -40.955 8.809 59.691 1.00 12.22 163 LYS B N 1
ATOM 4208 C CA . LYS B 1 166 ? -41.845 7.918 58.994 1.00 12.57 163 LYS B CA 1
ATOM 4209 C C . LYS B 1 166 ? -42.230 8.441 57.600 1.00 12.29 163 LYS B C 1
ATOM 4210 O O . LYS B 1 166 ? -42.503 7.653 56.697 1.00 11.02 163 LYS B O 1
ATOM 4216 N N . GLU B 1 167 ? -42.204 9.757 57.419 1.00 13.31 164 GLU B N 1
ATOM 4217 C CA . GLU B 1 167 ? -42.383 10.361 56.087 1.00 14.94 164 GLU B CA 1
ATOM 4218 C C . GLU B 1 167 ? -41.147 10.244 55.191 1.00 15.60 164 GLU B C 1
ATOM 4219 O O . GLU B 1 167 ? -41.231 9.832 54.032 1.00 15.29 164 GLU B O 1
ATOM 4225 N N . HIS B 1 168 ? -40.011 10.639 55.733 1.00 16.41 165 HIS B N 1
ATOM 4226 C CA . HIS B 1 168 ? -38.765 10.768 54.949 1.00 17.83 165 HIS B CA 1
ATOM 4227 C C . HIS B 1 168 ? -37.922 9.490 54.860 1.00 17.43 165 HIS B C 1
ATOM 4228 O O . HIS B 1 168 ? -37.073 9.347 53.970 1.00 15.65 165 HIS B O 1
ATOM 4235 N N . LYS B 1 169 ? -38.124 8.590 55.817 1.00 16.33 166 LYS B N 1
ATOM 4236 C CA . LYS B 1 169 ? -37.552 7.256 55.761 1.00 17.35 166 LYS B CA 1
ATOM 4237 C C . LYS B 1 169 ? -36.004 7.312 55.669 1.00 17.15 166 LYS B C 1
ATOM 4238 O O . LYS B 1 169 ? -35.401 6.741 54.755 1.00 18.49 166 LYS B O 1
ATOM 4244 N N . PRO B 1 170 ? -35.381 8.033 56.603 1.00 16.06 167 PRO B N 1
ATOM 4245 C CA . PRO B 1 170 ? -33.925 8.102 56.669 1.00 15.91 167 PRO B CA 1
ATOM 4246 C C . PRO B 1 170 ? -33.321 6.749 56.943 1.00 15.65 167 PRO B C 1
ATOM 4247 O O . PRO B 1 170 ? -33.990 5.880 57.549 1.00 14.99 167 PRO B O 1
ATOM 4251 N N . LYS B 1 171 ? -32.067 6.571 56.544 1.00 14.88 168 LYS B N 1
ATOM 4252 C CA . LYS B 1 171 ? -31.334 5.321 56.838 1.00 16.40 168 LYS B CA 1
ATOM 4253 C C . LYS B 1 171 ? -30.830 5.271 58.273 1.00 14.66 168 LYS B C 1
ATOM 4254 O O . LYS B 1 171 ? -30.504 4.203 58.779 1.00 15.00 168 LYS B O 1
ATOM 4268 N N . ILE B 1 173 ? -31.118 7.563 62.257 1.00 13.44 170 ILE B N 1
ATOM 4269 C CA . ILE B 1 173 ? -31.588 8.614 63.147 1.00 13.54 170 ILE B CA 1
ATOM 4270 C C . ILE B 1 173 ? -30.437 8.859 64.114 1.00 13.40 170 ILE B C 1
ATOM 4271 O O . ILE B 1 173 ? -29.873 7.906 64.660 1.00 13.33 170 ILE B O 1
ATOM 4276 N N . ILE B 1 174 ? -30.050 10.115 64.256 1.00 14.43 171 ILE B N 1
ATOM 4277 C CA . ILE B 1 174 ? -28.946 10.506 65.110 1.00 15.95 171 ILE B CA 1
ATOM 4278 C C . ILE B 1 174 ? -29.459 11.203 66.349 1.00 18.20 171 ILE B C 1
ATOM 4279 O O . ILE B 1 174 ? -30.140 12.215 66.267 1.00 18.83 171 ILE B O 1
ATOM 4284 N N . GLY B 1 175 ? -29.139 10.659 67.505 1.00 19.42 172 GLY B N 1
ATOM 4285 C CA . GLY B 1 175 ? -29.550 11.246 68.757 1.00 21.12 172 GLY B CA 1
ATOM 4286 C C . GLY B 1 175 ? -28.350 11.860 69.432 1.00 22.82 172 GLY B C 1
ATOM 4287 O O . GLY B 1 175 ? -27.235 11.510 69.128 1.00 21.63 172 GLY B O 1
ATOM 4288 N N . GLY B 1 176 ? -28.602 12.771 70.366 1.00 25.49 173 GLY B N 1
ATOM 4289 C CA . GLY B 1 176 ? -27.544 13.485 71.055 1.00 27.45 173 GLY B CA 1
ATOM 4290 C C . GLY B 1 176 ? -27.520 14.923 70.553 1.00 30.00 173 GLY B C 1
ATOM 4291 O O . GLY B 1 176 ? -27.459 15.180 69.337 1.00 30.63 173 GLY B O 1
ATOM 4292 N N . PHE B 1 177 ? -27.563 15.869 71.488 1.00 31.84 174 PHE B N 1
ATOM 4293 C CA . PHE B 1 177 ? -27.470 17.298 71.147 1.00 33.10 174 PHE B CA 1
ATOM 4294 C C . PHE B 1 177 ? -27.022 18.135 72.297 1.00 31.90 174 PHE B C 1
ATOM 4295 O O . PHE B 1 177 ? -27.469 17.949 73.408 1.00 33.19 174 PHE B O 1
ATOM 4303 N N . SER B 1 178 ? -26.265 19.158 71.946 1.00 29.89 175 SER B N 1
ATOM 4304 C CA . SER B 1 178 ? -25.316 19.796 72.795 1.00 28.84 175 SER B CA 1
ATOM 4305 C C . SER B 1 178 ? -25.826 20.736 73.882 1.00 27.59 175 SER B C 1
ATOM 4306 O O . SER B 1 178 ? -25.078 21.016 74.834 1.00 27.80 175 SER B O 1
ATOM 4309 N N . ALA B 1 179 ? -27.030 21.284 73.723 1.00 24.57 176 ALA B N 1
ATOM 4310 C CA . ALA B 1 179 ? -27.524 22.291 74.662 1.00 23.17 176 ALA B CA 1
ATOM 4311 C C . ALA B 1 179 ? -28.816 21.808 75.324 1.00 21.60 176 ALA B C 1
ATOM 4312 O O . ALA B 1 179 ? -29.579 22.624 75.854 1.00 21.79 176 ALA B O 1
ATOM 4314 N N . TYR B 1 180 ? -29.058 20.501 75.270 1.00 19.39 177 TYR B N 1
ATOM 4315 C CA . TYR B 1 180 ? -30.299 19.952 75.756 1.00 17.80 177 TYR B CA 1
ATOM 4316 C C . TYR B 1 180 ? -30.156 19.516 77.214 1.00 15.13 177 TYR B C 1
ATOM 4317 O O . TYR B 1 180 ? -29.353 18.640 77.522 1.00 13.70 177 TYR B O 1
ATOM 4326 N N . SER B 1 181 ? -30.993 20.073 78.076 1.00 14.31 178 SER B N 1
ATOM 4327 C CA . SER B 1 181 ? -30.850 19.849 79.532 1.00 13.50 178 SER B CA 1
ATOM 4328 C C . SER B 1 181 ? -31.744 18.708 80.035 1.00 14.19 178 SER B C 1
ATOM 4329 O O . SER B 1 181 ? -31.663 18.341 81.191 1.00 13.97 178 SER B O 1
ATOM 4332 N N . GLY B 1 182 ? -32.571 18.150 79.154 1.00 13.30 179 GLY B N 1
ATOM 4333 C CA . GLY B 1 182 ? -33.528 17.134 79.543 1.00 14.52 179 GLY B CA 1
ATOM 4334 C C . GLY B 1 182 ? -32.987 15.769 79.354 1.00 14.27 179 GLY B C 1
ATOM 4335 O O . GLY B 1 182 ? -31.912 15.579 78.813 1.00 15.71 179 GLY B O 1
ATOM 4336 N N . VAL B 1 183 ? -33.762 14.788 79.785 1.00 16.75 180 VAL B N 1
ATOM 4337 C CA . VAL B 1 183 ? -33.413 13.360 79.549 1.00 16.34 180 VAL B CA 1
ATOM 4338 C C . VAL B 1 183 ? -33.927 13.012 78.176 1.00 16.94 180 VAL B C 1
ATOM 4339 O O . VAL B 1 183 ? -34.902 13.561 77.712 1.00 18.67 180 VAL B O 1
ATOM 4343 N N . VAL B 1 184 ? -33.276 12.082 77.511 1.00 17.46 181 VAL B N 1
ATOM 4344 C CA . VAL B 1 184 ? -33.743 11.651 76.216 1.00 18.16 181 VAL B CA 1
ATOM 4345 C C . VAL B 1 184 ? -34.201 10.197 76.374 1.00 18.29 181 VAL B C 1
ATOM 4346 O O . VAL B 1 1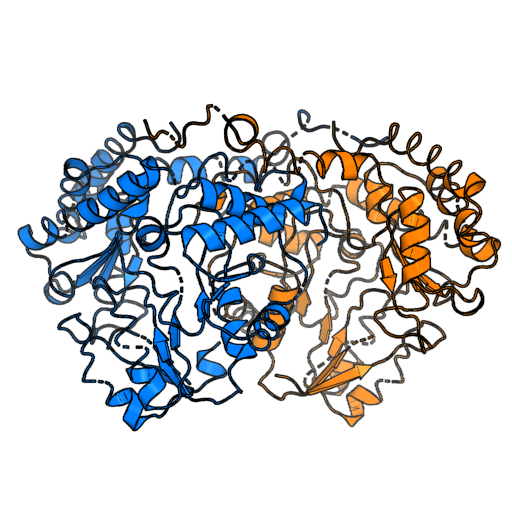84 ? -33.520 9.405 77.054 1.00 19.05 181 VAL B O 1
ATOM 4350 N N . ASP B 1 185 ? -35.360 9.861 75.792 1.00 18.16 182 ASP B N 1
ATOM 4351 C CA . ASP B 1 185 ? -35.885 8.489 75.822 1.00 17.97 182 ASP B CA 1
ATOM 4352 C C . ASP B 1 185 ? -35.270 7.685 74.670 1.00 16.95 182 ASP B C 1
ATOM 4353 O O . ASP B 1 185 ? -35.843 7.580 73.576 1.00 15.37 182 ASP B O 1
ATOM 4358 N N . TRP B 1 186 ? -34.092 7.114 74.926 1.00 16.59 183 TRP B N 1
ATOM 4359 C CA . TRP B 1 186 ? -33.344 6.392 73.882 1.00 15.43 183 TRP B CA 1
ATOM 4360 C C . TRP B 1 186 ? -34.142 5.192 73.387 1.00 15.37 183 TRP B C 1
ATOM 4361 O O . TRP B 1 186 ? -34.129 4.878 72.190 1.00 15.07 183 TRP B O 1
ATOM 4372 N N . ALA B 1 187 ? -34.847 4.536 74.301 1.00 14.81 184 ALA B N 1
ATOM 4373 C CA . ALA B 1 187 ? -35.724 3.408 73.953 1.00 14.88 184 ALA B CA 1
ATOM 4374 C C . ALA B 1 187 ? -36.790 3.779 72.921 1.00 14.87 184 ALA B C 1
ATOM 4375 O O . ALA B 1 187 ? -37.001 3.064 71.936 1.00 14.03 184 ALA B O 1
ATOM 4377 N N . LYS B 1 188 ? -37.432 4.920 73.123 1.00 13.74 185 LYS B N 1
ATOM 4378 C CA . LYS B 1 188 ? -38.403 5.409 72.165 1.00 15.08 185 LYS B CA 1
ATOM 4379 C C . LYS B 1 188 ? -37.740 5.701 70.805 1.00 13.57 185 LYS B C 1
ATOM 4380 O O . LYS B 1 188 ? -38.307 5.410 69.750 1.00 14.83 185 LYS B O 1
ATOM 4394 N N . ARG B 1 190 ? -35.204 4.247 69.527 1.00 12.02 187 ARG B N 1
ATOM 4395 C CA . ARG B 1 190 ? -34.959 2.925 68.905 1.00 12.52 187 ARG B CA 1
ATOM 4396 C C . ARG B 1 190 ? -36.263 2.363 68.311 1.00 13.15 187 ARG B C 1
ATOM 4397 O O . ARG B 1 190 ? -36.236 1.821 67.205 1.00 13.53 187 ARG B O 1
ATOM 4405 N N . GLU B 1 191 ? -37.397 2.535 69.002 1.00 12.98 188 GLU B N 1
ATOM 4406 C CA . GLU B 1 191 ? -38.702 2.097 68.460 1.00 12.85 188 GLU B CA 1
ATOM 4407 C C . GLU B 1 191 ? -39.008 2.799 67.145 1.00 12.05 188 GLU B C 1
ATOM 4408 O O . GLU B 1 191 ? -39.454 2.187 66.174 1.00 11.26 188 GLU B O 1
ATOM 4414 N N . ILE B 1 192 ? -38.774 4.109 67.117 1.00 11.47 189 ILE B N 1
ATOM 4415 C CA . ILE B 1 192 ? -38.962 4.900 65.877 1.00 11.49 189 ILE B CA 1
ATOM 4416 C C . ILE B 1 192 ? -38.036 4.396 64.768 1.00 10.86 189 ILE B C 1
ATOM 4417 O O . ILE B 1 192 ? -38.487 4.088 63.662 1.00 12.90 189 ILE B O 1
ATOM 4422 N N . ALA B 1 193 ? -36.748 4.276 65.061 1.00 11.51 190 ALA B N 1
ATOM 4423 C CA . ALA B 1 193 ? -35.785 3.738 64.084 1.00 11.44 190 ALA B CA 1
ATOM 4424 C C . ALA B 1 193 ? -36.220 2.337 63.590 1.00 12.52 190 ALA B C 1
ATOM 4425 O O . ALA B 1 193 ? -36.171 2.051 62.384 1.00 12.50 190 ALA B O 1
ATOM 4427 N N . ASP B 1 194 ? -36.573 1.456 64.540 1.00 12.73 191 ASP B N 1
ATOM 4428 C CA . ASP B 1 194 ? -36.955 0.073 64.199 1.00 13.19 191 ASP B CA 1
ATOM 4429 C C . ASP B 1 194 ? -38.191 0.053 63.294 1.00 13.72 191 ASP B C 1
ATOM 4430 O O . ASP B 1 194 ? -38.325 -0.807 62.408 1.00 12.64 191 ASP B O 1
ATOM 4435 N N . SER B 1 195 ? -39.096 0.995 63.507 1.00 13.66 192 SER B N 1
ATOM 4436 C CA . SER B 1 195 ? -40.287 1.037 62.695 1.00 14.18 192 SER B CA 1
ATOM 4437 C C . SER B 1 195 ? -40.002 1.305 61.199 1.00 14.99 192 SER B C 1
ATOM 4438 O O . SER B 1 195 ? -40.821 0.922 60.355 1.00 13.60 192 SER B O 1
ATOM 4441 N N . ILE B 1 196 ? -38.890 1.979 60.886 1.00 14.48 193 ILE B N 1
ATOM 4442 C CA . ILE B 1 196 ? -38.559 2.295 59.487 1.00 14.77 193 ILE B CA 1
ATOM 4443 C C . ILE B 1 196 ? -37.294 1.605 58.989 1.00 15.54 193 ILE B C 1
ATOM 4444 O O . ILE B 1 196 ? -36.796 1.899 57.876 1.00 16.71 193 ILE B O 1
ATOM 4449 N N . GLY B 1 197 ? -36.770 0.675 59.785 1.00 15.21 194 GLY B N 1
ATOM 4450 C CA . GLY B 1 197 ? -35.579 -0.087 59.395 1.00 15.97 194 GLY B CA 1
ATOM 4451 C C . GLY B 1 197 ? -34.311 0.753 59.421 1.00 16.29 194 GLY B C 1
ATOM 4452 O O . GLY B 1 197 ? -33.402 0.482 58.655 1.00 18.57 194 GLY B O 1
ATOM 4453 N N . ALA B 1 198 ? -34.264 1.791 60.259 1.00 14.59 195 ALA B N 1
ATOM 4454 C CA . ALA B 1 198 ? -33.132 2.738 60.279 1.00 14.10 195 ALA B CA 1
ATOM 4455 C C . ALA B 1 198 ? -32.190 2.380 61.387 1.00 12.98 195 ALA B C 1
ATOM 4456 O O . ALA B 1 198 ? -32.617 1.782 62.398 1.00 14.50 195 ALA B O 1
ATOM 4458 N N . TYR B 1 199 ? -30.930 2.784 61.234 1.00 12.56 196 TYR B N 1
ATOM 4459 C CA . TYR B 1 199 ? -29.990 2.687 62.349 1.00 13.13 196 TYR B CA 1
ATOM 4460 C C . TYR B 1 199 ? -30.256 3.808 63.344 1.00 12.58 196 TYR B C 1
ATOM 4461 O O . TYR B 1 199 ? -30.618 4.917 62.939 1.00 11.30 196 TYR B O 1
ATOM 4470 N N . LEU B 1 200 ? -30.065 3.537 64.636 1.00 11.59 197 LEU B N 1
ATOM 4471 C CA . LEU B 1 200 ? -30.069 4.571 65.654 1.00 10.96 197 LEU B CA 1
ATOM 4472 C C . LEU B 1 200 ? -28.628 4.743 66.083 1.00 10.62 197 LEU B C 1
ATOM 4473 O O . LEU B 1 200 ? -28.010 3.809 66.580 1.00 10.58 197 LEU B O 1
ATOM 4478 N N . PHE B 1 201 ? -28.098 5.925 65.805 1.00 10.49 198 PHE B N 1
ATOM 4479 C CA . PHE B 1 201 ? -26.758 6.342 66.258 1.00 10.29 198 PHE B CA 1
ATOM 4480 C C . PHE B 1 201 ? -26.947 7.427 67.338 1.00 9.98 198 PHE B C 1
ATOM 4481 O O . PHE B 1 201 ? -27.587 8.461 67.108 1.00 9.26 198 PHE B O 1
ATOM 4489 N N . VAL B 1 202 ? -26.350 7.223 68.489 1.00 10.21 199 VAL B N 1
ATOM 4490 C CA . VAL B 1 202 ? -26.350 8.234 69.503 1.00 10.56 199 VAL B CA 1
ATOM 4491 C C . VAL B 1 202 ? -24.926 8.752 69.733 1.00 11.98 199 VAL B C 1
ATOM 4492 O O . VAL B 1 202 ? -23.985 7.969 70.021 1.00 11.23 199 VAL B O 1
ATOM 4496 N N . ASP B 1 203 ? -24.783 10.061 69.605 1.00 11.56 200 ASP B N 1
ATOM 4497 C CA . ASP B 1 203 ? -23.562 10.757 69.998 1.00 11.56 200 ASP B CA 1
ATOM 4498 C C . ASP B 1 203 ? -23.793 11.228 71.430 1.00 11.13 200 ASP B C 1
ATOM 4499 O O . ASP B 1 203 ? -24.568 12.141 71.674 1.00 11.29 200 ASP B O 1
ATOM 4512 N N . ALA B 1 205 ? -21.504 12.461 73.479 1.00 12.82 202 ALA B N 1
ATOM 4513 C CA . ALA B 1 205 ? -20.404 13.358 73.895 1.00 13.14 202 ALA B CA 1
ATOM 4514 C C . ALA B 1 205 ? -20.790 14.343 74.984 1.00 14.45 202 ALA B C 1
ATOM 4515 O O . ALA B 1 205 ? -20.018 14.606 75.925 1.00 15.60 202 ALA B O 1
ATOM 4517 N N . HIS B 1 206 ? -21.990 14.877 74.897 1.00 15.38 203 HIS B N 1
ATOM 4518 C CA A HIS B 1 206 ? -22.412 15.968 75.779 0.60 16.49 203 HIS B CA 1
ATOM 4519 C CA B HIS B 1 206 ? -22.379 15.959 75.806 0.40 15.96 203 HIS B CA 1
ATOM 4520 C C . HIS B 1 206 ? -22.876 15.486 77.154 1.00 15.78 203 HIS B C 1
ATOM 4521 O O . HIS B 1 206 ? -23.123 16.306 78.014 1.00 16.72 203 HIS B O 1
ATOM 4534 N N . VAL B 1 207 ? -22.960 14.160 77.376 1.00 13.65 204 VAL B N 1
ATOM 4535 C CA . VAL B 1 207 ? -23.434 13.626 78.662 1.00 12.12 204 VAL B CA 1
ATOM 4536 C C . VAL B 1 207 ? -22.724 12.334 79.112 1.00 11.61 204 VAL B C 1
ATOM 4537 O O . VAL B 1 207 ? -23.191 11.639 80.040 1.00 9.25 204 VAL B O 1
ATOM 4541 N N . ALA B 1 208 ? -21.604 12.030 78.479 1.00 9.63 205 ALA B N 1
ATOM 4542 C CA . ALA B 1 208 ? -21.023 10.725 78.596 1.00 10.82 205 ALA B CA 1
ATOM 4543 C C . ALA B 1 208 ? -20.628 10.374 80.030 1.00 9.38 205 ALA B C 1
ATOM 4544 O O . ALA B 1 208 ? -20.769 9.222 80.456 1.00 11.05 205 ALA B O 1
ATOM 4546 N N . GLY B 1 209 ? -20.101 11.321 80.789 1.00 10.27 206 GLY B N 1
ATOM 4547 C CA . GLY B 1 209 ? -19.647 11.004 82.135 1.00 10.30 206 GLY B CA 1
ATOM 4548 C C . GLY B 1 209 ? -20.828 10.678 83.064 1.00 10.56 206 GLY B C 1
ATOM 4549 O O . GLY B 1 209 ? -20.758 9.800 83.925 1.00 11.10 206 GLY B O 1
ATOM 4550 N N . LEU B 1 210 ? -21.945 11.388 82.890 1.00 9.86 207 LEU B N 1
ATOM 4551 C CA . LEU B 1 210 ? -23.111 11.098 83.671 1.00 9.51 207 LEU B CA 1
ATOM 4552 C C . LEU B 1 210 ? -23.652 9.710 83.311 1.00 8.75 207 LEU B C 1
ATOM 4553 O O . LEU B 1 210 ? -24.063 8.940 84.205 1.00 9.74 207 LEU B O 1
ATOM 4558 N N . ILE B 1 211 ? -23.661 9.375 82.024 1.00 8.79 208 ILE B N 1
ATOM 4559 C CA . ILE B 1 211 ? -24.059 8.043 81.573 1.00 8.82 208 ILE B CA 1
ATOM 4560 C C . ILE B 1 211 ? -23.188 6.973 82.194 1.00 8.43 208 ILE B C 1
ATOM 4561 O O . ILE B 1 211 ? -23.710 5.950 82.720 1.00 9.39 208 ILE B O 1
ATOM 4566 N N . ALA B 1 212 ? -21.886 7.221 82.197 1.00 9.29 209 ALA B N 1
ATOM 4567 C CA . ALA B 1 212 ? -20.928 6.238 82.725 1.00 8.90 209 ALA B CA 1
ATOM 4568 C C . ALA B 1 212 ? -21.177 5.958 84.198 1.00 11.09 209 ALA B C 1
ATOM 4569 O O . ALA B 1 212 ? -20.980 4.792 84.670 1.00 10.63 209 ALA B O 1
ATOM 4571 N N . ALA B 1 213 ? -21.575 6.984 84.938 1.00 10.44 210 ALA B N 1
ATOM 4572 C CA . ALA B 1 213 ? -21.839 6.868 86.392 1.00 10.88 210 ALA B CA 1
ATOM 4573 C C . ALA B 1 213 ? -23.245 6.400 86.714 1.00 11.62 210 ALA B C 1
ATOM 4574 O O . ALA B 1 213 ? -23.565 6.215 87.879 1.00 12.27 210 ALA B O 1
ATOM 4576 N N . GLY B 1 214 ? -24.084 6.172 85.719 1.00 10.87 211 GLY B N 1
ATOM 4577 C CA . GLY B 1 214 ? -25.440 5.663 85.935 1.00 11.70 211 GLY B CA 1
ATOM 4578 C C . GLY B 1 214 ? -26.479 6.707 86.372 1.00 12.32 211 GLY B C 1
ATOM 4579 O O . GLY B 1 214 ? -27.541 6.344 86.879 1.00 13.27 211 GLY B O 1
ATOM 4580 N N . VAL B 1 215 ? -26.205 7.996 86.155 1.00 11.41 212 VAL B N 1
ATOM 4581 C CA . VAL B 1 215 ? -27.106 9.062 86.609 1.00 12.08 212 VAL B CA 1
ATOM 4582 C C . VAL B 1 215 ? -27.691 9.899 85.460 1.00 11.45 212 VAL B C 1
ATOM 4583 O O . VAL B 1 215 ? -28.102 11.053 85.657 1.00 12.01 212 VAL B O 1
ATOM 4587 N N . TYR B 1 216 ? -27.729 9.288 84.282 1.00 11.39 213 TYR B N 1
ATOM 4588 C CA . TYR B 1 216 ? -28.420 9.813 83.111 1.00 11.51 213 TYR B CA 1
ATOM 4589 C C . TYR B 1 216 ? -28.747 8.619 82.200 1.00 10.93 213 TYR B C 1
ATOM 4590 O O . TYR B 1 216 ? -27.955 7.680 82.149 1.00 11.07 213 TYR B O 1
ATOM 4599 N N . PRO B 1 217 ? -29.899 8.653 81.475 1.00 11.47 214 PRO B N 1
ATOM 4600 C CA . PRO B 1 217 ? -30.266 7.480 80.680 1.00 13.16 214 PRO B CA 1
ATOM 4601 C C . PRO B 1 217 ? -29.178 7.001 79.713 1.00 12.59 214 PRO B C 1
ATOM 4602 O O . PRO B 1 217 ? -28.517 7.784 79.007 1.00 10.80 214 PRO B O 1
ATOM 4606 N N . ASN B 1 218 ? -28.951 5.703 79.762 1.00 13.34 215 ASN B N 1
ATOM 4607 C CA . ASN B 1 218 ? -27.925 5.055 79.010 1.00 13.26 215 ASN B CA 1
ATOM 4608 C C . ASN B 1 218 ? -28.421 4.654 77.595 1.00 12.24 215 ASN B C 1
ATOM 4609 O O . ASN B 1 218 ? -29.382 3.880 77.491 1.00 13.49 215 ASN B O 1
ATOM 4614 N N . PRO B 1 219 ? -27.768 5.153 76.535 1.00 12.44 216 PRO B N 1
ATOM 4615 C CA . PRO B 1 219 ? -28.138 4.864 75.155 1.00 12.08 216 PRO B CA 1
ATOM 4616 C C . PRO B 1 219 ? -27.558 3.559 74.623 1.00 12.83 216 PRO B C 1
ATOM 4617 O O . PRO B 1 219 ? -28.073 2.986 73.644 1.00 12.85 216 PRO B O 1
ATOM 4621 N N . VAL B 1 220 ? -26.502 3.060 75.258 1.00 13.04 217 VAL B N 1
ATOM 4622 C CA . VAL B 1 220 ? -25.811 1.874 74.763 1.00 12.15 217 VAL B CA 1
ATOM 4623 C C . VAL B 1 220 ? -26.764 0.645 74.550 1.00 12.92 217 VAL B C 1
ATOM 4624 O O . VAL B 1 220 ? -26.677 -0.020 73.526 1.00 13.65 217 VAL B O 1
ATOM 4628 N N . PRO B 1 221 ? -27.714 0.380 75.475 1.00 13.19 218 PRO B N 1
ATOM 4629 C CA . PRO B 1 221 ? -28.612 -0.753 75.199 1.00 13.52 218 PRO B CA 1
ATOM 4630 C C . PRO B 1 221 ? -29.599 -0.570 74.095 1.00 13.79 218 PRO B C 1
ATOM 4631 O O . PRO B 1 221 ? -30.194 -1.549 73.659 1.00 14.32 218 PRO B O 1
ATOM 4635 N N . HIS B 1 222 ? -29.727 0.649 73.584 1.00 13.16 219 HIS B N 1
ATOM 4636 C CA . HIS B 1 222 ? -30.815 0.982 72.658 1.00 13.17 219 HIS B CA 1
ATOM 4637 C C . HIS B 1 222 ? -30.341 1.393 71.265 1.00 13.37 219 HIS B C 1
ATOM 4638 O O . HIS B 1 222 ? -31.060 1.241 70.255 1.00 13.50 219 HIS B O 1
ATOM 4645 N N . ALA B 1 223 ? -29.152 1.971 71.196 1.00 12.37 220 ALA B N 1
ATOM 4646 C CA . ALA B 1 223 ? -28.592 2.383 69.915 1.00 11.23 220 ALA B CA 1
ATOM 4647 C C . ALA B 1 223 ? -27.902 1.226 69.231 1.00 11.12 220 ALA B C 1
ATOM 4648 O O . ALA B 1 223 ? -27.409 0.302 69.915 1.00 11.55 220 ALA B O 1
ATOM 4650 N N . HIS B 1 224 ? -27.827 1.280 67.900 1.00 10.08 221 HIS B N 1
ATOM 4651 C CA . HIS B 1 224 ? -26.989 0.359 67.122 1.00 10.46 221 HIS B CA 1
ATOM 4652 C C . HIS B 1 224 ? -25.503 0.656 67.374 1.00 9.82 221 HIS B C 1
ATOM 4653 O O . HIS B 1 224 ? -24.692 -0.247 67.446 1.00 9.34 221 HIS B O 1
ATOM 4660 N N . VAL B 1 225 ? -25.193 1.922 67.556 1.00 9.87 222 VAL B N 1
ATOM 4661 C CA . VAL B 1 225 ? -23.835 2.398 67.695 1.00 10.97 222 VAL B CA 1
ATOM 4662 C C . VAL B 1 225 ? -23.881 3.722 68.479 1.00 9.99 222 VAL B C 1
ATOM 4663 O O . VAL B 1 225 ? -24.824 4.494 68.358 1.00 8.77 222 VAL B O 1
ATOM 4667 N N . VAL B 1 226 ? -22.854 3.958 69.305 1.00 10.41 223 VAL B N 1
ATOM 4668 C CA . VAL B 1 226 ? -22.766 5.163 70.082 1.00 10.68 223 VAL B CA 1
ATOM 4669 C C . VAL B 1 226 ? -21.360 5.748 69.872 1.00 10.90 223 VAL B C 1
ATOM 4670 O O . VAL B 1 226 ? -20.387 5.005 69.648 1.00 12.72 223 VAL B O 1
ATOM 4674 N N . THR B 1 227 ? -21.248 7.059 69.945 1.00 10.74 224 THR B N 1
ATOM 4675 C CA . THR B 1 227 ? -19.928 7.702 70.043 1.00 10.47 224 THR B CA 1
ATOM 4676 C C . THR B 1 227 ? -19.861 8.685 71.196 1.00 11.17 224 THR B C 1
ATOM 4677 O O . THR B 1 227 ? -20.887 9.099 71.732 1.00 11.51 224 THR B O 1
ATOM 4681 N N . THR B 1 228 ? -18.634 9.055 71.556 1.00 10.53 225 THR B N 1
ATOM 4682 C CA . THR B 1 228 ? -18.400 10.095 72.547 1.00 10.77 225 THR B CA 1
ATOM 4683 C C . THR B 1 228 ? -17.019 10.698 72.388 1.00 11.14 225 THR B C 1
ATOM 4684 O O . THR B 1 228 ? -16.120 10.145 71.729 1.00 11.36 225 THR B O 1
ATOM 4688 N N . THR B 1 229 ? -16.886 11.890 72.926 1.00 11.95 226 THR B N 1
ATOM 4689 C CA . THR B 1 229 ? -15.591 12.454 73.259 1.00 12.19 226 THR B CA 1
ATOM 4690 C C . THR B 1 229 ? -15.151 11.908 74.619 1.00 12.13 226 THR B C 1
ATOM 4691 O O . THR B 1 229 ? -15.949 11.337 75.342 1.00 11.70 226 THR B O 1
ATOM 4695 N N . THR B 1 230 ? -13.867 12.093 74.961 1.00 13.50 227 THR B N 1
ATOM 4696 C CA . THR B 1 230 ? -13.307 11.592 76.189 1.00 13.57 227 THR B CA 1
ATOM 4697 C C . THR B 1 230 ? -12.969 12.716 77.161 1.00 12.93 227 THR B C 1
ATOM 4698 O O . THR B 1 230 ? -12.542 12.442 78.281 1.00 13.90 227 THR B O 1
ATOM 4702 N N . HIS B 1 231 ? -13.180 13.971 76.772 1.00 12.10 228 HIS B N 1
ATOM 4703 C CA . HIS B 1 231 ? -12.799 15.099 77.624 1.00 12.28 228 HIS B CA 1
ATOM 4704 C C A HIS B 1 231 ? -13.738 16.066 78.419 0.60 11.56 228 HIS B C 1
ATOM 4705 C C B HIS B 1 231 ? -14.278 15.351 78.017 0.40 12.24 228 HIS B C 1
ATOM 4706 O O A HIS B 1 231 ? -13.279 16.961 79.136 0.60 9.52 228 HIS B O 1
ATOM 4707 O O B HIS B 1 231 ? -15.083 14.421 78.056 0.40 12.49 228 HIS B O 1
ATOM 4714 N N A LYS B 1 232 ? -15.026 15.903 78.289 0.60 10.22 229 LYS B N 1
ATOM 4715 N N B LYS B 1 232 ? -14.649 16.562 78.304 0.40 11.37 229 LYS B N 1
ATOM 4716 C CA . LYS B 1 232 ? -15.984 16.857 78.820 1.00 11.81 229 LYS B CA 1
ATOM 4717 C C . LYS B 1 232 ? -16.346 16.203 80.153 1.00 11.67 229 LYS B C 1
ATOM 4718 O O . LYS B 1 232 ? -15.494 16.163 81.024 1.00 10.86 229 LYS B O 1
ATOM 4724 N N . THR B 1 233 ? -17.549 15.642 80.283 1.00 10.76 230 THR B N 1
ATOM 4725 C CA . THR B 1 233 ? -17.955 15.096 81.593 1.00 9.36 230 THR B CA 1
ATOM 4726 C C . THR B 1 233 ? -17.171 13.811 81.964 1.00 10.05 230 THR B C 1
ATOM 4727 O O . THR B 1 233 ? -17.098 13.451 83.142 1.00 10.16 230 THR B O 1
ATOM 4731 N N . LEU B 1 234 ? -16.498 13.197 80.999 1.00 9.09 231 LEU B N 1
ATOM 4732 C CA . LEU B 1 234 ? -15.629 12.057 81.277 1.00 9.24 231 LEU B CA 1
ATOM 4733 C C . LEU B 1 234 ? -14.300 12.494 81.862 1.00 9.10 231 LEU B C 1
ATOM 4734 O O . LEU B 1 234 ? -13.603 11.685 82.460 1.00 9.47 231 LEU B O 1
ATOM 4739 N N . ALA B 1 235 ? -13.963 13.772 81.722 1.00 8.49 232 ALA B N 1
ATOM 4740 C CA . ALA B 1 235 ? -12.734 14.333 82.322 1.00 9.26 232 ALA B CA 1
ATOM 4741 C C . ALA B 1 235 ? -11.390 13.719 81.877 1.00 9.17 232 ALA B C 1
ATOM 4742 O O . ALA B 1 235 ? -10.409 13.753 82.609 1.00 10.36 232 ALA B O 1
ATOM 4744 N N . GLY B 1 236 ? -11.352 13.223 80.663 1.00 9.49 233 GLY B N 1
ATOM 4745 C CA . GLY B 1 236 ? -10.218 12.499 80.104 1.00 10.69 233 GLY B CA 1
ATOM 4746 C C . GLY B 1 236 ? -9.495 13.397 79.099 1.00 9.33 233 GLY B C 1
ATOM 4747 O O . GLY B 1 236 ? -9.665 14.630 79.097 1.00 9.13 233 GLY B O 1
ATOM 4748 N N . PRO B 1 237 ? -8.676 12.805 78.254 1.00 8.69 234 PRO B N 1
ATOM 4749 C CA . PRO B 1 237 ? -7.984 13.555 77.224 1.00 10.68 234 PRO B CA 1
ATOM 4750 C C . PRO B 1 237 ? -8.946 13.925 76.135 1.00 10.51 234 PRO B C 1
ATOM 4751 O O . PRO B 1 237 ? -10.033 13.352 76.084 1.00 10.42 234 PRO B O 1
ATOM 4755 N N . ARG B 1 238 ? -8.539 14.825 75.258 1.00 11.68 235 ARG B N 1
ATOM 4756 C CA . ARG B 1 238 ? -9.373 15.105 74.074 1.00 13.50 235 ARG B CA 1
ATOM 4757 C C . ARG B 1 238 ? -9.191 13.938 73.112 1.00 13.21 235 ARG B C 1
ATOM 4758 O O . ARG B 1 238 ? -8.077 13.525 72.842 1.00 14.61 235 ARG B O 1
ATOM 4766 N N . GLY B 1 239 ? -10.273 13.438 72.559 1.00 12.46 236 GLY B N 1
ATOM 4767 C CA . GLY B 1 239 ? -10.213 12.254 71.757 1.00 12.32 236 GLY B CA 1
ATOM 4768 C C . GLY B 1 239 ? -11.594 11.691 71.555 1.00 12.34 236 GLY B C 1
ATOM 4769 O O . GLY B 1 239 ? -12.563 12.152 72.194 1.00 12.29 236 GLY B O 1
ATOM 4770 N N . GLY B 1 240 ? -11.698 10.675 70.700 1.00 11.50 237 GLY B N 1
ATOM 4771 C CA . GLY B 1 240 ? -12.987 10.032 70.441 1.00 11.81 237 GLY B CA 1
ATOM 4772 C C . GLY B 1 240 ? -13.084 8.558 70.822 1.00 11.94 237 GLY B C 1
ATOM 4773 O O . GLY B 1 240 ? -12.086 7.875 71.012 1.00 11.94 237 GLY B O 1
ATOM 4774 N N . LEU B 1 241 ? -14.317 8.061 70.859 1.00 11.94 238 LEU B N 1
ATOM 4775 C CA A LEU B 1 241 ? -14.598 6.647 71.169 0.60 12.15 238 LEU B CA 1
ATOM 4776 C CA B LEU B 1 241 ? -14.594 6.664 71.189 0.40 11.79 238 LEU B CA 1
ATOM 4777 C C . LEU B 1 241 ? -15.822 6.243 70.389 1.00 11.43 238 LEU B C 1
ATOM 4778 O O . LEU B 1 241 ? -16.712 7.055 70.199 1.00 10.82 238 LEU B O 1
ATOM 4787 N N . ILE B 1 242 ? -15.820 5.006 69.891 1.00 11.02 239 ILE B N 1
ATOM 4788 C CA . ILE B 1 242 ? -17.006 4.360 69.338 1.00 11.46 239 ILE B CA 1
ATOM 4789 C C . ILE B 1 242 ? -17.281 3.146 70.216 1.00 11.20 239 ILE B C 1
ATOM 4790 O O . ILE B 1 242 ? -16.338 2.397 70.549 1.00 11.28 239 ILE B O 1
ATOM 4795 N N . LEU B 1 243 ? -18.550 2.934 70.558 1.00 11.84 240 LEU B N 1
ATOM 4796 C CA . LEU B 1 243 ? -18.999 1.817 71.373 1.00 12.19 240 LEU B CA 1
ATOM 4797 C C . LEU B 1 243 ? -20.271 1.206 70.778 1.00 11.94 240 LEU B C 1
ATOM 4798 O O . LEU B 1 243 ? -21.014 1.849 70.066 1.00 11.30 240 LEU B O 1
ATOM 4803 N N . ALA B 1 244 ? -20.503 -0.066 71.061 1.00 10.74 241 ALA B N 1
ATOM 4804 C CA . ALA B 1 244 ? -21.741 -0.694 70.626 1.00 12.04 241 ALA B CA 1
ATOM 4805 C C . ALA B 1 244 ? -21.957 -1.946 71.427 1.00 12.43 241 ALA B C 1
ATOM 4806 O O . ALA B 1 244 ? -21.021 -2.541 71.961 1.00 12.07 241 ALA B O 1
ATOM 4808 N N . LYS B 1 245 ? -23.203 -2.398 71.452 1.00 14.97 242 LYS B N 1
ATOM 4809 C CA . LYS B 1 245 ? -23.455 -3.735 71.968 1.00 16.07 242 LYS B CA 1
ATOM 4810 C C . LYS B 1 245 ? -24.461 -4.424 71.078 1.00 17.33 242 LYS B C 1
ATOM 4811 O O . LYS B 1 245 ? -25.218 -3.762 70.361 1.00 17.78 242 LYS B O 1
ATOM 4817 N N . GLY B 1 246 ? -24.479 -5.744 71.120 1.00 17.66 243 GLY B N 1
ATOM 4818 C CA . GLY B 1 246 ? -25.550 -6.474 70.411 1.00 17.99 243 GLY B CA 1
ATOM 4819 C C . GLY B 1 246 ? -25.389 -6.570 68.908 1.00 18.58 243 GLY B C 1
ATOM 4820 O O . GLY B 1 246 ? -26.275 -7.072 68.220 1.00 18.62 243 GLY B O 1
ATOM 4821 N N . GLY B 1 247 ? -24.235 -6.182 68.391 1.00 18.96 244 GLY B N 1
ATOM 4822 C CA . GLY B 1 247 ? -23.986 -6.285 66.968 1.00 20.02 244 GLY B CA 1
ATOM 4823 C C . GLY B 1 247 ? -23.123 -7.514 66.703 1.00 20.90 244 GLY B C 1
ATOM 4824 O O . GLY B 1 247 ? -22.537 -8.128 67.636 1.00 22.76 244 GLY B O 1
ATOM 4825 N N . ASP B 1 248 ? -23.017 -7.884 65.443 1.00 20.17 245 ASP B N 1
ATOM 4826 C CA . ASP B 1 248 ? -22.120 -8.975 65.072 1.00 20.47 245 ASP B CA 1
ATOM 4827 C C . ASP B 1 248 ? -20.765 -8.436 64.631 1.00 19.76 245 ASP B C 1
ATOM 4828 O O . ASP B 1 248 ? -20.582 -7.230 64.469 1.00 18.67 245 ASP B O 1
ATOM 4833 N N . GLU B 1 249 ? -19.833 -9.350 64.426 1.00 19.91 246 GLU B N 1
ATOM 4834 C CA . GLU B 1 249 ? -18.459 -8.966 64.134 1.00 19.87 246 GLU B CA 1
ATOM 4835 C C . GLU B 1 249 ? -18.353 -8.283 62.788 1.00 19.82 246 GLU B C 1
ATOM 4836 O O . GLU B 1 249 ? -17.437 -7.504 62.570 1.00 18.73 246 GLU B O 1
ATOM 4842 N N . GLU B 1 250 ? -19.264 -8.620 61.885 1.00 18.76 247 GLU B N 1
ATOM 4843 C CA . GLU B 1 250 ? -19.327 -7.961 60.609 1.00 19.52 247 GLU B CA 1
ATOM 4844 C C . GLU B 1 250 ? -19.526 -6.445 60.790 1.00 17.33 247 GLU B C 1
ATOM 4845 O O . GLU B 1 250 ? -18.815 -5.663 60.184 1.00 17.47 247 GLU B O 1
ATOM 4851 N N . LEU B 1 251 ? -20.487 -6.039 61.618 1.00 16.04 248 LEU B N 1
ATOM 4852 C CA . LEU B 1 251 ? -20.720 -4.599 61.879 1.00 15.60 248 LEU B CA 1
ATOM 4853 C C . LEU B 1 251 ? -19.470 -3.963 62.487 1.00 15.07 248 LEU B C 1
ATOM 4854 O O . LEU B 1 251 ? -19.057 -2.861 62.105 1.00 14.51 248 LEU B O 1
ATOM 4859 N N . TYR B 1 252 ? -18.891 -4.665 63.470 1.00 14.07 249 TYR B N 1
ATOM 4860 C CA . TYR B 1 252 ? -17.754 -4.160 64.217 1.00 13.42 249 TYR B CA 1
ATOM 4861 C C . TYR B 1 252 ? -16.517 -3.991 63.336 1.00 14.19 249 TYR B C 1
ATOM 4862 O O . TYR B 1 252 ? -15.745 -3.016 63.504 1.00 14.76 249 TYR B O 1
ATOM 4871 N N . LYS B 1 253 ? -16.308 -4.935 62.430 1.00 14.48 250 LYS B N 1
ATOM 4872 C CA A LYS B 1 253 ? -15.270 -4.823 61.387 0.60 15.38 250 LYS B CA 1
ATOM 4873 C CA B LYS B 1 253 ? -15.258 -4.806 61.421 0.40 14.58 250 LYS B CA 1
ATOM 4874 C C . LYS B 1 253 ? -15.479 -3.582 60.514 1.00 14.32 250 LYS B C 1
ATOM 4875 O O . LYS B 1 253 ? -14.522 -2.887 60.172 1.00 14.26 250 LYS B O 1
ATOM 4886 N N . LYS B 1 254 ? -16.725 -3.291 60.148 1.00 15.11 251 LYS B N 1
ATOM 4887 C CA . LYS B 1 254 ? -16.996 -2.104 59.325 1.00 15.55 251 LYS B CA 1
ATOM 4888 C C . LYS B 1 254 ? -16.647 -0.829 60.064 1.00 15.10 251 LYS B C 1
ATOM 4889 O O . LYS B 1 254 ? -16.089 0.122 59.485 1.00 14.66 251 LYS B O 1
ATOM 4895 N N . LEU B 1 255 ? -16.975 -0.802 61.358 1.00 13.42 252 LEU B N 1
ATOM 4896 C CA . LEU B 1 255 ? -16.710 0.368 62.141 1.00 13.74 252 LEU B CA 1
ATOM 4897 C C . LEU B 1 255 ? -15.193 0.557 62.269 1.00 13.24 252 LEU B C 1
ATOM 4898 O O . LEU B 1 255 ? -14.699 1.672 62.045 1.00 13.18 252 LEU B O 1
ATOM 4903 N N . ASN B 1 256 ? -14.454 -0.524 62.580 1.00 13.26 253 ASN B N 1
ATOM 4904 C CA . ASN B 1 256 ? -13.000 -0.468 62.641 1.00 13.20 253 ASN B CA 1
ATOM 4905 C C . ASN B 1 256 ? -12.370 0.048 61.350 1.00 13.37 253 ASN B C 1
ATOM 4906 O O . ASN B 1 256 ? -11.505 0.918 61.393 1.00 13.53 253 ASN B O 1
ATOM 4911 N N . SER B 1 257 ? -12.795 -0.493 60.215 1.00 14.42 254 SER B N 1
ATOM 4912 C CA A SER B 1 257 ? -12.258 -0.092 58.910 0.60 15.01 254 SER B CA 1
ATOM 4913 C CA B SER B 1 257 ? -12.256 -0.102 58.904 0.40 14.75 254 SER B CA 1
ATOM 4914 C C . SER B 1 257 ? -12.521 1.366 58.586 1.00 15.03 254 SER B C 1
ATOM 4915 O O . SER B 1 257 ? -11.750 2.004 57.886 1.00 14.87 254 SER B O 1
ATOM 4920 N N . ALA B 1 258 ? -13.596 1.900 59.112 1.00 15.67 255 ALA B N 1
ATOM 4921 C CA . ALA B 1 258 ? -13.998 3.264 58.796 1.00 16.28 255 ALA B CA 1
ATOM 4922 C C . ALA B 1 258 ? -13.208 4.340 59.578 1.00 17.57 255 ALA B C 1
ATOM 4923 O O . ALA B 1 258 ? -13.172 5.496 59.151 1.00 16.15 255 ALA B O 1
ATOM 4925 N N . VAL B 1 259 ? -12.542 3.976 60.676 1.00 18.15 256 VAL B N 1
ATOM 4926 C CA . VAL B 1 259 ? -11.932 5.019 61.553 1.00 20.05 256 VAL B CA 1
ATOM 4927 C C . VAL B 1 259 ? -10.849 5.900 60.854 1.00 23.36 256 VAL B C 1
ATOM 4928 O O . VAL B 1 259 ? -10.887 7.172 60.911 1.00 24.47 256 VAL B O 1
ATOM 4932 N N . PHE B 1 260 ? -9.923 5.237 60.195 1.00 25.71 257 PHE B N 1
ATOM 4933 C CA . PHE B 1 260 ? -8.973 5.888 59.318 1.00 29.08 257 PHE B CA 1
ATOM 4934 C C . PHE B 1 260 ? -9.328 5.650 57.832 1.00 31.02 257 PHE B C 1
ATOM 4935 O O . PHE B 1 260 ? -9.207 4.543 57.307 1.00 31.57 257 PHE B O 1
ATOM 4943 N N . PRO B 1 261 ? -9.799 6.712 57.162 1.00 33.37 258 PRO B N 1
ATOM 4944 C CA . PRO B 1 261 ? -10.227 6.582 55.755 1.00 33.85 258 PRO B CA 1
ATOM 4945 C C . PRO B 1 261 ? -9.070 6.379 54.746 1.00 34.55 258 PRO B C 1
ATOM 4946 O O . PRO B 1 261 ? -7.888 6.436 55.116 1.00 35.02 258 PRO B O 1
ATOM 4950 N N . GLY B 1 265 ? -4.834 7.742 59.457 1.00 27.04 262 GLY B N 1
ATOM 4951 C CA . GLY B 1 265 ? -3.610 6.999 59.673 1.00 26.38 262 GLY B CA 1
ATOM 4952 C C . GLY B 1 265 ? -3.632 6.429 61.073 1.00 25.83 262 GLY B C 1
ATOM 4953 O O . GLY B 1 265 ? -4.664 6.018 61.608 1.00 28.39 262 GLY B O 1
ATOM 4954 N N . GLY B 1 266 ? -2.511 6.409 61.716 1.00 24.11 263 GLY B N 1
ATOM 4955 C CA . GLY B 1 266 ? -2.452 5.735 62.973 1.00 21.90 263 GLY B CA 1
ATOM 4956 C C . GLY B 1 266 ? -3.081 6.506 64.119 1.00 19.68 263 GLY B C 1
ATOM 4957 O O . GLY B 1 266 ? -3.267 7.726 64.063 1.00 17.30 263 GLY B O 1
ATOM 4958 N N . PRO B 1 267 ? -3.368 5.788 65.187 1.00 17.22 264 PRO B N 1
ATOM 4959 C CA . PRO B 1 267 ? -3.832 6.400 66.413 1.00 15.78 264 PRO B CA 1
ATOM 4960 C C . PRO B 1 267 ? -2.730 7.175 67.138 1.00 13.77 264 PRO B C 1
ATOM 4961 O O . PRO B 1 267 ? -1.554 6.918 66.927 1.00 13.11 264 PRO B O 1
ATOM 4965 N N . LEU B 1 268 ? -3.140 8.074 68.027 1.00 12.37 265 LEU B N 1
ATOM 4966 C CA . LEU B 1 268 ? -2.239 8.779 68.931 1.00 11.83 265 LEU B CA 1
ATOM 4967 C C . LEU B 1 268 ? -2.032 7.880 70.180 1.00 11.10 265 LEU B C 1
ATOM 4968 O O . LEU B 1 268 ? -2.818 7.909 71.061 1.00 10.48 265 LEU B O 1
ATOM 4981 N N . HIS B 1 270 ? -0.124 7.769 72.836 1.00 8.82 267 HIS B N 1
ATOM 4982 C CA . HIS B 1 270 ? -0.020 8.551 74.070 1.00 9.12 267 HIS B CA 1
ATOM 4983 C C . HIS B 1 270 ? -1.377 9.055 74.551 1.00 8.83 267 HIS B C 1
ATOM 4984 O O . HIS B 1 270 ? -1.643 9.034 75.747 1.00 9.38 267 HIS B O 1
ATOM 4991 N N . VAL B 1 271 ? -2.216 9.503 73.624 1.00 9.45 268 VAL B N 1
ATOM 4992 C CA . VAL B 1 271 ? -3.598 9.870 73.951 1.00 8.76 268 VAL B CA 1
ATOM 4993 C C . VAL B 1 271 ? -4.421 8.654 74.363 1.00 9.56 268 VAL B C 1
ATOM 4994 O O . VAL B 1 271 ? -5.212 8.714 75.317 1.00 8.41 268 VAL B O 1
ATOM 4998 N N . ILE B 1 272 ? -4.205 7.521 73.687 1.00 9.96 269 ILE B N 1
ATOM 4999 C CA . ILE B 1 272 ? -4.908 6.306 74.021 1.00 9.46 269 ILE B CA 1
ATOM 5000 C C . ILE B 1 272 ? -4.506 5.810 75.411 1.00 9.49 269 ILE B C 1
ATOM 5001 O O . ILE B 1 272 ? -5.366 5.391 76.177 1.00 9.83 269 ILE B O 1
ATOM 5006 N N . ALA B 1 273 ? -3.238 5.969 75.795 1.00 8.84 270 ALA B N 1
ATOM 5007 C CA . ALA B 1 273 ? -2.822 5.695 77.165 1.00 9.47 270 ALA B CA 1
ATOM 5008 C C . ALA B 1 273 ? -3.555 6.628 78.138 1.00 9.64 270 ALA B C 1
ATOM 5009 O O . ALA B 1 273 ? -4.008 6.204 79.209 1.00 9.45 270 ALA B O 1
ATOM 5011 N N . GLY B 1 274 ? -3.711 7.888 77.738 1.00 9.20 271 GLY B N 1
ATOM 5012 C CA . GLY B 1 274 ? -4.509 8.853 78.472 1.00 9.17 271 GLY B CA 1
ATOM 5013 C C . GLY B 1 274 ? -5.958 8.405 78.639 1.00 9.52 271 GLY B C 1
ATOM 5014 O O . GLY B 1 274 ? -6.539 8.527 79.727 1.00 8.50 271 GLY B O 1
ATOM 5015 N N . LYS B 1 275 ? -6.530 7.891 77.552 1.00 9.04 272 LYS B N 1
ATOM 5016 C CA . LYS B 1 275 ? -7.871 7.321 77.614 1.00 9.40 272 LYS B CA 1
ATOM 5017 C C . LYS B 1 275 ? -7.938 6.162 78.601 1.00 9.56 272 LYS B C 1
ATOM 5018 O O . LYS B 1 275 ? -8.885 6.086 79.407 1.00 9.56 272 LYS B O 1
ATOM 5024 N N . ALA B 1 276 ? -6.956 5.254 78.566 1.00 8.74 273 ALA B N 1
ATOM 5025 C CA . ALA B 1 276 ? -6.957 4.103 79.463 1.00 9.48 273 ALA B CA 1
ATOM 5026 C C . ALA B 1 276 ? -6.993 4.543 80.930 1.00 8.95 273 ALA B C 1
ATOM 5027 O O . ALA B 1 276 ? -7.767 3.992 81.738 1.00 9.40 273 ALA B O 1
ATOM 5029 N N . VAL B 1 277 ? -6.141 5.488 81.305 1.00 9.12 274 VAL B N 1
ATOM 5030 C CA . VAL B 1 277 ? -6.068 5.882 82.695 1.00 8.94 274 VAL B CA 1
ATOM 5031 C C . VAL B 1 277 ? -7.272 6.713 83.107 1.00 9.47 274 VAL B C 1
ATOM 5032 O O . VAL B 1 277 ? -7.747 6.557 84.218 1.00 9.68 274 VAL B O 1
ATOM 5036 N N . ALA B 1 278 ? -7.767 7.566 82.229 1.00 8.24 275 ALA B N 1
ATOM 5037 C CA . ALA B 1 278 ? -9.028 8.315 82.451 1.00 8.87 275 ALA B CA 1
ATOM 5038 C C . ALA B 1 278 ? -10.240 7.400 82.637 1.00 8.59 275 ALA B C 1
ATOM 5039 O O . ALA B 1 278 ? -11.121 7.682 83.477 1.00 8.48 275 ALA B O 1
ATOM 5041 N N . LEU B 1 279 ? -10.284 6.290 81.875 1.00 9.26 276 LEU B N 1
ATOM 5042 C CA . LEU B 1 279 ? -11.384 5.368 81.978 1.00 10.15 276 LEU B CA 1
ATOM 5043 C C . LEU B 1 279 ? -11.320 4.592 83.308 1.00 10.74 276 LEU B C 1
ATOM 5044 O O . LEU B 1 279 ? -12.353 4.394 83.949 1.00 11.31 276 LEU B O 1
ATOM 5049 N N . LYS B 1 280 ? -10.116 4.216 83.739 1.00 9.40 277 LYS B N 1
ATOM 5050 C CA . LYS B 1 280 ? -9.919 3.616 85.036 1.00 9.86 277 LYS B CA 1
ATOM 5051 C C . LYS B 1 280 ? -10.330 4.567 86.136 1.00 9.35 277 LYS B C 1
ATOM 5052 O O . LYS B 1 280 ? -11.034 4.154 87.083 1.00 9.77 277 LYS B O 1
ATOM 5058 N N . GLU B 1 281 ? -9.968 5.839 86.004 1.00 8.40 278 GLU B N 1
ATOM 5059 C CA . GLU B 1 281 ? -10.364 6.827 87.031 1.00 9.05 278 GLU B CA 1
ATOM 5060 C C . GLU B 1 281 ? -11.881 6.917 87.107 1.00 9.43 278 GLU B C 1
ATOM 5061 O O . GLU B 1 281 ? -12.469 7.068 88.197 1.00 10.53 278 GLU B O 1
ATOM 5067 N N . ALA B 1 282 ? -12.530 6.820 85.946 1.00 9.06 279 ALA B N 1
ATOM 5068 C CA . ALA B 1 282 ? -13.980 6.925 85.882 1.00 9.89 279 ALA B CA 1
ATOM 5069 C C . ALA B 1 282 ? -14.689 5.718 86.513 1.00 10.71 279 ALA B C 1
ATOM 5070 O O . ALA B 1 282 ? -15.876 5.812 86.855 1.00 10.72 279 ALA B O 1
ATOM 5085 N N . GLU B 1 284 ? -13.790 4.525 89.411 1.00 12.93 281 GLU B N 1
ATOM 5086 C CA . GLU B 1 284 ? -13.671 4.672 90.870 1.00 12.35 281 GLU B CA 1
ATOM 5087 C C . GLU B 1 284 ? -15.019 5.122 91.457 1.00 11.80 281 GLU B C 1
ATOM 5088 O O . GLU B 1 284 ? -15.772 5.855 90.800 1.00 10.19 281 GLU B O 1
ATOM 5094 N N . PRO B 1 285 ? -15.365 4.644 92.679 1.00 11.74 282 PRO B N 1
ATOM 5095 C CA . PRO B 1 285 ? -16.627 5.150 93.269 1.00 12.13 282 PRO B CA 1
ATOM 5096 C C . PRO B 1 285 ? -16.660 6.641 93.413 1.00 11.37 282 PRO B C 1
ATOM 5097 O O . PRO B 1 285 ? -17.733 7.210 93.318 1.00 10.45 282 PRO B O 1
ATOM 5101 N N . GLU B 1 286 ? -15.502 7.280 93.628 1.00 10.87 283 GLU B N 1
ATOM 5102 C CA . GLU B 1 286 ? -15.466 8.745 93.690 1.00 12.40 283 GLU B CA 1
ATOM 5103 C C . GLU B 1 286 ? -15.959 9.448 92.442 1.00 11.63 283 GLU B C 1
ATOM 5104 O O . GLU B 1 286 ? -16.444 10.586 92.504 1.00 10.11 283 GLU B O 1
ATOM 5110 N N . PHE B 1 287 ? -15.824 8.795 91.294 1.00 10.20 284 PHE B N 1
ATOM 5111 C CA . PHE B 1 287 ? -16.287 9.401 90.052 1.00 10.36 284 PHE B CA 1
ATOM 5112 C C . PHE B 1 287 ? -17.806 9.491 90.017 1.00 9.96 284 PHE B C 1
ATOM 5113 O O . PHE B 1 287 ? -18.354 10.463 89.522 1.00 9.40 284 PHE B O 1
ATOM 5121 N N . LYS B 1 288 ? -18.492 8.469 90.521 1.00 9.93 285 LYS B N 1
ATOM 5122 C CA . LYS B 1 288 ? -19.946 8.567 90.612 1.00 9.26 285 LYS B CA 1
ATOM 5123 C C . LYS B 1 288 ? -20.363 9.664 91.588 1.00 9.09 285 LYS B C 1
ATOM 5124 O O . LYS B 1 288 ? -21.325 10.412 91.349 1.00 9.81 285 LYS B O 1
ATOM 5130 N N . VAL B 1 289 ? -19.660 9.766 92.704 1.00 8.96 286 VAL B N 1
ATOM 5131 C CA . VAL B 1 289 ? -19.938 10.849 93.633 1.00 9.85 286 VAL B CA 1
ATOM 5132 C C . VAL B 1 289 ? -19.779 12.198 92.974 1.00 8.79 286 VAL B C 1
ATOM 5133 O O . VAL B 1 289 ? -20.621 13.086 93.144 1.00 9.45 286 VAL B O 1
ATOM 5137 N N . TYR B 1 290 ? -18.712 12.346 92.198 1.00 9.04 287 TYR B N 1
ATOM 5138 C CA . TYR B 1 290 ? -18.471 13.528 91.403 1.00 8.08 287 TYR B CA 1
ATOM 5139 C C . TYR B 1 290 ? -19.625 13.845 90.487 1.00 8.62 287 TYR B C 1
ATOM 5140 O O . TYR B 1 290 ? -20.137 14.991 90.460 1.00 6.80 287 TYR B O 1
ATOM 5149 N N . GLN B 1 291 ? -20.057 12.841 89.719 1.00 8.56 288 GLN B N 1
ATOM 5150 C CA . GLN B 1 291 ? -21.154 13.130 88.805 1.00 9.96 288 GLN B CA 1
ATOM 5151 C C . GLN B 1 291 ? -22.486 13.462 89.502 1.00 9.85 288 GLN B C 1
ATOM 5152 O O . GLN B 1 291 ? -23.290 14.258 89.005 1.00 9.82 288 GLN B O 1
ATOM 5158 N N . GLN B 1 292 ? -22.736 12.850 90.657 1.00 10.85 289 GLN B N 1
ATOM 5159 C CA . GLN B 1 292 ? -23.874 13.200 91.426 1.00 10.08 289 GLN B CA 1
ATOM 5160 C C . GLN B 1 292 ? -23.789 14.683 91.884 1.00 10.05 289 GLN B C 1
ATOM 5161 O O . GLN B 1 292 ? -24.793 15.405 91.861 1.00 9.20 289 GLN B O 1
ATOM 5167 N N . GLN B 1 293 ? -22.598 15.120 92.282 1.00 10.45 290 GLN B N 1
ATOM 5168 C CA . GLN B 1 293 ? -22.406 16.500 92.643 1.00 9.92 290 GLN B CA 1
ATOM 5169 C C . GLN B 1 293 ? -22.555 17.436 91.431 1.00 10.20 290 GLN B C 1
ATOM 5170 O O . GLN B 1 293 ? -23.101 18.536 91.583 1.00 10.07 290 GLN B O 1
ATOM 5176 N N . VAL B 1 294 ? -22.119 16.993 90.256 1.00 10.63 291 VAL B N 1
ATOM 5177 C CA . VAL B 1 294 ? -22.284 17.760 89.009 1.00 9.89 291 VAL B CA 1
ATOM 5178 C C . VAL B 1 294 ? -23.777 18.062 88.764 1.00 10.16 291 VAL B C 1
ATOM 5179 O O . VAL B 1 294 ? -24.182 19.219 88.547 1.00 10.48 291 VAL B O 1
ATOM 5183 N N . ALA B 1 295 ? -24.596 17.012 88.842 1.00 10.59 292 ALA B N 1
ATOM 5184 C CA . ALA B 1 295 ? -26.017 17.095 88.614 1.00 10.41 292 ALA B CA 1
ATOM 5185 C C . ALA B 1 295 ? -26.689 17.977 89.686 1.00 10.49 292 ALA B C 1
ATOM 5186 O O . ALA B 1 295 ? -27.548 18.807 89.388 1.00 10.52 292 ALA B O 1
ATOM 5188 N N . LYS B 1 296 ? -26.297 17.787 90.932 1.00 10.67 293 LYS B N 1
ATOM 5189 C CA A LYS B 1 296 ? -26.877 18.569 92.027 0.60 11.09 293 LYS B CA 1
ATOM 5190 C CA B LYS B 1 296 ? -26.851 18.575 92.063 0.40 11.29 293 LYS B CA 1
ATOM 5191 C C . LYS B 1 296 ? -26.523 20.054 91.890 1.00 10.65 293 LYS B C 1
ATOM 5192 O O . LYS B 1 296 ? -27.395 20.927 92.043 1.00 11.59 293 LYS B O 1
ATOM 5203 N N . ASN B 1 297 ? -25.268 20.337 91.566 1.00 11.45 294 ASN B N 1
ATOM 5204 C CA . ASN B 1 297 ? -24.836 21.723 91.367 1.00 10.87 294 ASN B CA 1
ATOM 5205 C C . ASN B 1 297 ? -25.562 22.400 90.213 1.00 11.14 294 ASN B C 1
ATOM 5206 O O . ASN B 1 297 ? -25.920 23.590 90.291 1.00 9.91 294 ASN B O 1
ATOM 5211 N N . ALA B 1 298 ? -25.769 21.684 89.114 1.00 10.08 295 ALA B N 1
ATOM 5212 C CA . ALA B 1 298 ? -26.496 22.280 87.984 1.00 10.00 295 ALA B CA 1
ATOM 5213 C C . ALA B 1 298 ? -27.918 22.643 88.390 1.00 10.43 295 ALA B C 1
ATOM 5214 O O . ALA B 1 298 ? -28.398 23.751 88.020 1.00 10.84 295 ALA B O 1
ATOM 5216 N N . LYS B 1 299 ? -28.596 21.737 89.101 1.00 10.78 296 LYS B N 1
ATOM 5217 C CA . LYS B 1 299 ? -29.950 22.010 89.584 1.00 11.55 296 LYS B CA 1
ATOM 5218 C C . LYS B 1 299 ? -29.977 23.198 90.557 1.00 10.60 296 LYS B C 1
ATOM 5219 O O . LYS B 1 299 ? -30.868 24.032 90.494 1.00 10.74 296 LYS B O 1
ATOM 5225 N N . ALA B 1 300 ? -28.991 23.259 91.423 1.00 9.86 297 ALA B N 1
ATOM 5226 C CA . ALA B 1 300 ? -28.867 24.383 92.357 1.00 10.50 297 ALA B CA 1
ATOM 5227 C C . ALA B 1 300 ? -28.714 25.749 91.660 1.00 10.08 297 ALA B C 1
ATOM 5228 O O . ALA B 1 300 ? -29.344 26.740 92.068 1.00 11.24 297 ALA B O 1
ATOM 5238 N N . VAL B 1 302 ? -29.658 26.428 88.601 1.00 10.27 299 VAL B N 1
ATOM 5239 C CA . VAL B 1 302 ? -30.942 26.654 87.948 1.00 10.43 299 VAL B CA 1
ATOM 5240 C C . VAL B 1 302 ? -31.950 27.320 88.855 1.00 10.22 299 VAL B C 1
ATOM 5241 O O . VAL B 1 302 ? -32.620 28.318 88.466 1.00 10.36 299 VAL B O 1
ATOM 5245 N N . GLU B 1 303 ? -32.056 26.820 90.085 1.00 10.55 300 GLU B N 1
ATOM 5246 C CA . GLU B 1 303 ? -33.010 27.375 91.033 1.00 11.15 300 GLU B CA 1
ATOM 5247 C C . GLU B 1 303 ? -32.734 28.851 91.296 1.00 10.07 300 GLU B C 1
ATOM 5248 O O . GLU B 1 303 ? -33.689 29.646 91.384 1.00 9.86 300 GLU B O 1
ATOM 5254 N N . VAL B 1 304 ? -31.465 29.234 91.409 1.00 9.21 301 VAL B N 1
ATOM 5255 C CA . VAL B 1 304 ? -31.103 30.681 91.609 1.00 9.22 301 VAL B CA 1
ATOM 5256 C C . VAL B 1 304 ? -31.544 31.553 90.416 1.00 9.74 301 VAL B C 1
ATOM 5257 O O . VAL B 1 304 ? -32.190 32.595 90.600 1.00 8.78 301 VAL B O 1
ATOM 5261 N N . PHE B 1 305 ? -31.236 31.112 89.184 1.00 9.83 302 PHE B N 1
ATOM 5262 C CA . PHE B 1 305 ? -31.573 31.876 87.992 1.00 9.89 302 PHE B CA 1
ATOM 5263 C C . PHE B 1 305 ? -33.075 32.059 87.922 1.00 8.73 302 PHE B C 1
ATOM 5264 O O . PHE B 1 305 ? -33.562 33.158 87.649 1.00 9.45 302 PHE B O 1
ATOM 5272 N N . LEU B 1 306 ? -33.802 30.988 88.155 1.00 9.47 303 LEU B N 1
ATOM 5273 C CA . LEU B 1 306 ? -35.282 31.039 88.126 1.00 9.77 303 LEU B CA 1
ATOM 5274 C C . LEU B 1 306 ? -35.832 32.005 89.184 1.00 10.34 303 LEU B C 1
ATOM 5275 O O . LEU B 1 306 ? -36.681 32.860 88.888 1.00 10.28 303 LEU B O 1
ATOM 5280 N N . ASN B 1 307 ? -35.285 31.905 90.383 1.00 10.15 304 ASN B N 1
ATOM 5281 C CA . ASN B 1 307 ? -35.676 32.766 91.495 1.00 11.34 304 ASN B CA 1
ATOM 5282 C C . ASN B 1 307 ? -35.243 34.232 91.372 1.00 10.70 304 ASN B C 1
ATOM 5283 O O . ASN B 1 307 ? -35.732 35.100 92.136 1.00 10.79 304 ASN B O 1
ATOM 5288 N N . ARG B 1 308 ? -34.352 34.526 90.424 1.00 9.82 305 ARG B N 1
ATOM 5289 C CA . ARG B 1 308 ? -33.855 35.868 90.115 1.00 10.70 305 ARG B CA 1
ATOM 5290 C C . ARG B 1 308 ? -34.471 36.444 88.850 1.00 10.81 305 ARG B C 1
ATOM 5291 O O . ARG B 1 308 ? -34.094 37.530 88.409 1.00 10.09 305 ARG B O 1
ATOM 5299 N N . GLY B 1 309 ? -35.464 35.733 88.326 1.00 10.14 306 GLY B N 1
ATOM 5300 C CA . GLY B 1 309 ? -36.291 36.223 87.224 1.00 11.58 306 GLY B CA 1
ATOM 5301 C C . GLY B 1 309 ? -35.720 35.936 85.840 1.00 12.13 306 GLY B C 1
ATOM 5302 O O . GLY B 1 309 ? -36.081 36.606 84.864 1.00 13.48 306 GLY B O 1
ATOM 5303 N N . TYR B 1 310 ? -34.816 34.956 85.734 1.00 11.67 307 TYR B N 1
ATOM 5304 C CA . TYR B 1 310 ? -34.301 34.510 84.429 1.00 11.27 307 TYR B CA 1
ATOM 5305 C C . TYR B 1 310 ? -35.054 33.276 83.948 1.00 12.77 307 TYR B C 1
ATOM 5306 O O . TYR B 1 310 ? -35.528 32.441 84.726 1.00 12.84 307 TYR B O 1
ATOM 5315 N N . LYS B 1 311 ? -35.185 33.162 82.642 1.00 13.50 308 LYS B N 1
ATOM 5316 C CA . LYS B 1 311 ? -35.854 32.037 82.044 1.00 13.49 308 LYS B CA 1
ATOM 5317 C C . LYS B 1 311 ? -34.818 30.991 81.638 1.00 13.28 308 LYS B C 1
ATOM 5318 O O . LYS B 1 311 ? -33.781 31.327 81.046 1.00 13.21 308 LYS B O 1
ATOM 5324 N N . VAL B 1 312 ? -35.101 29.747 82.013 1.00 12.25 309 VAL B N 1
ATOM 5325 C CA . VAL B 1 312 ? -34.259 28.586 81.705 1.00 12.95 309 VAL B CA 1
ATOM 5326 C C . VAL B 1 312 ? -34.996 27.740 80.662 1.00 13.30 309 VAL B C 1
ATOM 5327 O O . VAL B 1 312 ? -36.162 27.372 80.852 1.00 13.97 309 VAL B O 1
ATOM 5331 N N . VAL B 1 313 ? -34.350 27.494 79.523 1.00 13.97 310 VAL B N 1
ATOM 5332 C CA . VAL B 1 313 ? -34.986 26.699 78.468 1.00 13.99 310 VAL B CA 1
ATOM 5333 C C . VAL B 1 313 ? -35.365 25.326 79.062 1.00 13.96 310 VAL B C 1
ATOM 5334 O O . VAL B 1 313 ? -34.563 24.700 79.730 1.00 14.51 310 VAL B O 1
ATOM 5338 N N . SER B 1 314 ? -36.621 24.917 78.814 1.00 15.41 311 SER B N 1
ATOM 5339 C CA A SER B 1 314 ? -37.224 23.694 79.381 0.60 15.66 311 SER B CA 1
ATOM 5340 C CA B SER B 1 314 ? -37.235 23.698 79.376 0.40 15.12 311 SER B CA 1
ATOM 5341 C C . SER B 1 314 ? -37.657 23.802 80.835 1.00 15.57 311 SER B C 1
ATOM 5342 O O . SER B 1 314 ? -38.271 22.856 81.356 1.00 16.25 311 SER B O 1
ATOM 5347 N N . GLY B 1 315 ? -37.307 24.908 81.488 1.00 14.59 312 GLY B N 1
ATOM 5348 C CA . GLY B 1 315 ? -37.729 25.188 82.851 1.00 14.61 312 GLY B CA 1
ATOM 5349 C C . GLY B 1 315 ? -36.868 24.570 83.927 1.00 14.92 312 GLY B C 1
ATOM 5350 O O . GLY B 1 315 ? -37.174 24.683 85.108 1.00 14.01 312 GLY B O 1
ATOM 5351 N N . GLY B 1 316 ? -35.775 23.910 83.529 1.00 15.65 313 GLY B N 1
ATOM 5352 C CA . GLY B 1 316 ? -34.891 23.275 84.505 1.00 15.28 313 GLY B CA 1
ATOM 5353 C C . GLY B 1 316 ? -33.856 22.422 83.809 1.00 15.21 313 GLY B C 1
ATOM 5354 O O . GLY B 1 316 ? -33.678 22.511 82.554 1.00 15.64 313 GLY B O 1
ATOM 5355 N N . THR B 1 317 ? -33.129 21.654 84.616 1.00 14.41 314 THR B N 1
ATOM 5356 C CA . THR B 1 317 ? -32.204 20.679 84.075 1.00 13.68 314 THR B CA 1
ATOM 5357 C C . THR B 1 317 ? -32.346 19.289 84.666 1.00 13.08 314 THR B C 1
ATOM 5358 O O . THR B 1 317 ? -32.731 19.141 85.802 1.00 12.14 314 THR B O 1
ATOM 5362 N N . GLU B 1 318 ? -32.039 18.284 83.839 1.00 12.34 315 GLU B N 1
ATOM 5363 C CA . GLU B 1 318 ? -31.893 16.904 84.285 1.00 12.66 315 GLU B CA 1
ATOM 5364 C C . GLU B 1 318 ? -30.469 16.377 84.061 1.00 12.67 315 GLU B C 1
ATOM 5365 O O . GLU B 1 318 ? -30.235 15.167 84.038 1.00 11.65 315 GLU B O 1
ATOM 5371 N N . ASN B 1 319 ? -29.507 17.274 83.879 1.00 12.38 316 ASN B N 1
ATOM 5372 C CA . ASN B 1 319 ? -28.127 16.861 83.678 1.00 11.83 316 ASN B CA 1
ATOM 5373 C C . ASN B 1 319 ? -27.194 17.926 84.219 1.00 12.18 316 ASN B C 1
ATOM 5374 O O . ASN B 1 319 ? -27.528 18.565 85.212 1.00 13.52 316 ASN B O 1
ATOM 5379 N N . HIS B 1 320 ? -26.081 18.146 83.553 1.00 11.67 317 HIS B N 1
ATOM 5380 C CA . HIS B 1 320 ? -25.021 19.028 84.022 1.00 11.61 317 HIS B CA 1
ATOM 5381 C C . HIS B 1 320 ? -25.070 20.451 83.442 1.00 12.01 317 HIS B C 1
ATOM 5382 O O . HIS B 1 320 ? -24.274 21.294 83.823 1.00 12.21 317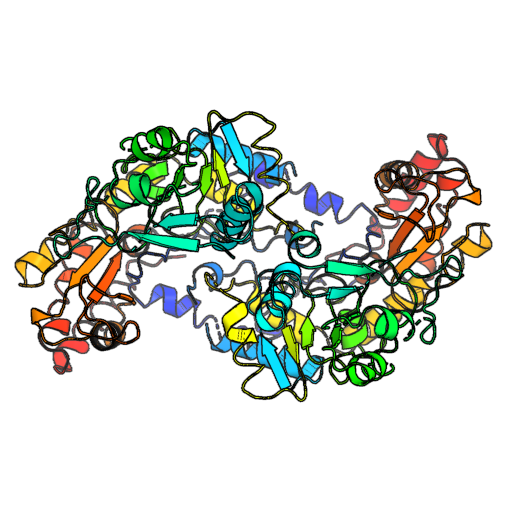 HIS B O 1
ATOM 5389 N N . LEU B 1 321 ? -25.977 20.706 82.537 1.00 12.31 318 LEU B N 1
ATOM 5390 C CA . LEU B 1 321 ? -26.020 21.979 81.851 1.00 12.67 318 LEU B CA 1
ATOM 5391 C C . LEU B 1 321 ? -27.415 22.574 81.726 1.00 11.74 318 LEU B C 1
ATOM 5392 O O . LEU B 1 321 ? -28.449 21.902 81.918 1.00 10.91 318 LEU B O 1
ATOM 5397 N N . PHE B 1 322 ? -27.449 23.837 81.335 1.00 11.59 319 PHE B N 1
ATOM 5398 C CA . PHE B 1 322 ? -28.720 24.489 81.049 1.00 11.31 319 PHE B CA 1
ATOM 5399 C C . PHE B 1 322 ? -28.497 25.712 80.192 1.00 11.36 319 PHE B C 1
ATOM 5400 O O . PHE B 1 322 ? -27.399 26.176 80.061 1.00 11.92 319 PHE B O 1
ATOM 5408 N N . LEU B 1 323 ? -29.566 26.210 79.594 1.00 11.56 320 LEU B N 1
ATOM 5409 C CA . LEU B 1 323 ? -29.504 27.354 78.682 1.00 12.75 320 LEU B CA 1
ATOM 5410 C C . LEU B 1 323 ? -30.371 28.447 79.273 1.00 11.99 320 LEU B C 1
ATOM 5411 O O . LEU B 1 323 ? -31.545 28.212 79.560 1.00 12.17 320 LEU B O 1
ATOM 5416 N N . LEU B 1 324 ? -29.810 29.631 79.463 1.00 12.25 321 LEU B N 1
ATOM 5417 C CA . LEU B 1 324 ? -30.592 30.784 79.849 1.00 13.22 321 LEU B CA 1
ATOM 5418 C C . LEU B 1 324 ? -31.090 31.438 78.611 1.00 13.73 321 LEU B C 1
ATOM 5419 O O . LEU B 1 324 ? -30.318 31.600 77.670 1.00 14.12 321 LEU B O 1
ATOM 5424 N N . ASP B 1 325 ? -32.386 31.782 78.592 1.00 12.94 322 ASP B N 1
ATOM 5425 C CA . ASP B 1 325 ? -33.008 32.475 77.495 1.00 13.47 322 ASP B CA 1
ATOM 5426 C C . ASP B 1 325 ? -33.184 33.942 77.879 1.00 13.17 322 ASP B C 1
ATOM 5427 O O . ASP B 1 325 ? -34.020 34.282 78.718 1.00 12.80 322 ASP B O 1
ATOM 5432 N N . LEU B 1 326 ? -32.384 34.783 77.237 1.00 12.68 323 LEU B N 1
ATOM 5433 C CA . LEU B 1 326 ? -32.268 36.176 77.606 1.00 13.34 323 LEU B CA 1
ATOM 5434 C C . LEU B 1 326 ? -33.152 37.076 76.757 1.00 13.60 323 LEU B C 1
ATOM 5435 O O . LEU B 1 326 ? -33.064 38.305 76.853 1.00 14.11 323 LEU B O 1
ATOM 5440 N N . VAL B 1 327 ? -34.010 36.487 75.938 1.00 13.23 324 VAL B N 1
ATOM 5441 C CA . VAL B 1 327 ? -34.837 37.305 75.069 1.00 14.74 324 VAL B CA 1
ATOM 5442 C C . VAL B 1 327 ? -35.611 38.372 75.865 1.00 15.96 324 VAL B C 1
ATOM 5443 O O . VAL B 1 327 ? -35.608 39.543 75.484 1.00 14.86 324 VAL B O 1
ATOM 5447 N N . ASP B 1 328 ? -36.227 37.962 76.974 1.00 18.07 325 ASP B N 1
ATOM 5448 C CA . ASP B 1 328 ? -37.036 38.881 77.778 1.00 19.99 325 ASP B CA 1
ATOM 5449 C C . ASP B 1 328 ? -36.251 39.953 78.515 1.00 19.94 325 ASP B C 1
ATOM 5450 O O . ASP B 1 328 ? -36.857 40.889 79.005 1.00 21.25 325 ASP B O 1
ATOM 5455 N N . LYS B 1 329 ? -34.920 39.857 78.517 1.00 19.80 326 LYS B N 1
ATOM 5456 C CA . LYS B 1 329 ? -34.037 40.838 79.115 1.00 19.93 326 LYS B CA 1
ATOM 5457 C C . LYS B 1 329 ? -33.453 41.803 78.055 1.00 20.21 326 LYS B C 1
ATOM 5458 O O . LYS B 1 329 ? -32.666 42.654 78.404 1.00 19.05 326 LYS B O 1
ATOM 5464 N N . ASN B 1 330 ? -33.789 41.646 76.772 1.00 20.19 327 ASN B N 1
ATOM 5465 C CA . ASN B 1 330 ? -33.122 42.440 75.703 1.00 20.78 327 ASN B CA 1
ATOM 5466 C C . ASN B 1 330 ? -31.604 42.264 75.785 1.00 19.20 327 ASN B C 1
ATOM 5467 O O . ASN B 1 330 ? -30.841 43.205 75.642 1.00 19.84 327 ASN B O 1
ATOM 5472 N N . LEU B 1 331 ? -31.151 41.048 76.043 1.00 17.09 328 LEU B N 1
ATOM 5473 C CA . LEU B 1 331 ? -29.749 40.789 76.014 1.00 16.66 328 LEU B CA 1
ATOM 5474 C C . LEU B 1 331 ? -29.420 39.770 74.965 1.00 15.39 328 LEU B C 1
ATOM 5475 O O . LEU B 1 331 ? -30.210 38.854 74.685 1.00 15.04 328 LEU B O 1
ATOM 5480 N N . THR B 1 332 ? -28.246 39.947 74.381 1.00 14.18 329 THR B N 1
ATOM 5481 C CA . THR B 1 332 ? -27.691 38.944 73.487 1.00 13.96 329 THR B CA 1
ATOM 5482 C C . THR B 1 332 ? -26.766 38.000 74.268 1.00 13.63 329 THR B C 1
ATOM 5483 O O . THR B 1 332 ? -26.193 38.345 75.317 1.00 12.85 329 THR B O 1
ATOM 5487 N N . GLY B 1 333 ? -26.645 36.783 73.771 1.00 13.31 330 GLY B N 1
ATOM 5488 C CA . GLY B 1 333 ? -25.726 35.839 74.391 1.00 12.87 330 GLY B CA 1
ATOM 5489 C C . GLY B 1 333 ? -24.306 36.359 74.320 1.00 13.46 330 GLY B C 1
ATOM 5490 O O . GLY B 1 333 ? -23.533 36.169 75.266 1.00 13.41 330 GLY B O 1
ATOM 5491 N N . LYS B 1 334 ? -23.937 36.949 73.174 1.00 12.48 331 LYS B N 1
ATOM 5492 C CA . LYS B 1 334 ? -22.605 37.499 72.974 1.00 14.07 331 LYS B CA 1
ATOM 5493 C C . LYS B 1 334 ? -22.271 38.564 74.049 1.00 13.71 331 LYS B C 1
ATOM 5494 O O . LYS B 1 334 ? -21.194 38.531 74.661 1.00 14.27 331 LYS B O 1
ATOM 5500 N N . GLU B 1 335 ? -23.201 39.466 74.311 1.00 13.74 332 GLU B N 1
ATOM 5501 C CA . GLU B 1 335 ? -22.959 40.534 75.281 1.00 14.51 332 GLU B CA 1
ATOM 5502 C C . GLU B 1 335 ? -22.940 39.991 76.719 1.00 13.79 332 GLU B C 1
ATOM 5503 O O . GLU B 1 335 ? -22.142 40.429 77.574 1.00 13.64 332 GLU B O 1
ATOM 5509 N N . ALA B 1 336 ? -23.783 39.011 76.974 1.00 12.83 333 ALA B N 1
ATOM 5510 C CA . ALA B 1 336 ? -23.814 38.371 78.308 1.00 13.69 333 ALA B CA 1
ATOM 5511 C C . ALA B 1 336 ? -22.505 37.636 78.593 1.00 13.28 333 ALA B C 1
ATOM 5512 O O . ALA B 1 336 ? -21.918 37.736 79.665 1.00 13.08 333 ALA B O 1
ATOM 5514 N N . ASP B 1 337 ? -22.047 36.890 77.601 1.00 14.29 334 ASP B N 1
ATOM 5515 C CA . ASP B 1 337 ? -20.730 36.223 77.632 1.00 15.46 334 ASP B CA 1
ATOM 5516 C C . ASP B 1 337 ? -19.611 37.227 77.950 1.00 13.65 334 ASP B C 1
ATOM 5517 O O . ASP B 1 337 ? -18.789 37.005 78.848 1.00 13.99 334 ASP B O 1
ATOM 5522 N N . ALA B 1 338 ? -19.601 38.356 77.255 1.00 12.99 335 ALA B N 1
ATOM 5523 C CA . ALA B 1 338 ? -18.564 39.365 77.445 1.00 12.08 335 ALA B CA 1
ATOM 5524 C C . ALA B 1 338 ? -18.646 39.983 78.860 1.00 11.78 335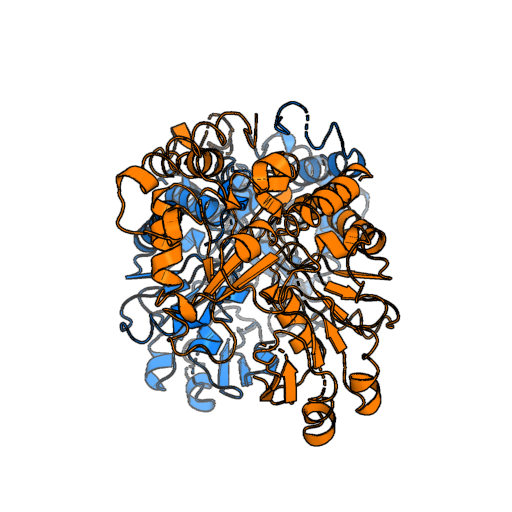 ALA B C 1
ATOM 5525 O O . ALA B 1 338 ? -17.617 40.195 79.492 1.00 12.06 335 ALA B O 1
ATOM 5527 N N . ALA B 1 339 ? -19.860 40.271 79.330 1.00 11.36 336 ALA B N 1
ATOM 5528 C CA . ALA B 1 339 ? -20.056 40.902 80.641 1.00 11.97 336 ALA B CA 1
ATOM 5529 C C . ALA B 1 339 ? -19.567 39.963 81.732 1.00 11.29 336 ALA B C 1
ATOM 5530 O O . ALA B 1 339 ? -18.824 40.342 82.646 1.00 12.51 336 ALA B O 1
ATOM 5532 N N . LEU B 1 340 ? -19.959 38.702 81.620 1.00 11.58 337 LEU B N 1
ATOM 5533 C CA . LEU B 1 340 ? -19.534 37.722 82.628 1.00 11.10 337 LEU B CA 1
ATOM 5534 C C . LEU B 1 340 ? -18.025 37.539 82.581 1.00 11.72 337 LEU B C 1
ATOM 5535 O O . LEU B 1 340 ? -17.403 37.395 83.622 1.00 10.37 337 LEU B O 1
ATOM 5540 N N . GLY B 1 341 ? -17.431 37.523 81.372 1.00 12.30 338 GLY B N 1
ATOM 5541 C CA . GLY B 1 341 ? -15.979 37.418 81.222 1.00 13.14 338 GLY B CA 1
ATOM 5542 C C . GLY B 1 341 ? -15.214 38.523 81.899 1.00 13.20 338 GLY B C 1
ATOM 5543 O O . GLY B 1 341 ? -14.109 38.308 82.400 1.00 14.08 338 GLY B O 1
ATOM 5544 N N . ARG B 1 342 ? -15.821 39.700 81.992 1.00 12.95 339 ARG B N 1
ATOM 5545 C CA . ARG B 1 342 ? -15.194 40.811 82.703 1.00 13.55 339 ARG B CA 1
ATOM 5546 C C . ARG B 1 342 ? -15.065 40.514 84.174 1.00 13.48 339 ARG B C 1
ATOM 5547 O O . ARG B 1 342 ? -14.290 41.175 84.850 1.00 14.78 339 ARG B O 1
ATOM 5555 N N . ALA B 1 343 ? -15.886 39.597 84.695 1.00 12.69 340 ALA B N 1
ATOM 5556 C CA . ALA B 1 343 ? -15.823 39.266 86.105 1.00 13.63 340 ALA B CA 1
ATOM 5557 C C . ALA B 1 343 ? -15.150 37.906 86.302 1.00 13.20 340 ALA B C 1
ATOM 5558 O O . ALA B 1 343 ? -15.282 37.307 87.367 1.00 14.37 340 ALA B O 1
ATOM 5560 N N . ASN B 1 344 ? -14.398 37.460 85.291 1.00 12.56 341 ASN B N 1
ATOM 5561 C CA . ASN B 1 344 ? -13.652 36.192 85.304 1.00 12.65 341 ASN B CA 1
ATOM 5562 C C . ASN B 1 344 ? -14.551 34.942 85.368 1.00 11.50 341 ASN B C 1
ATOM 5563 O O . ASN B 1 344 ? -14.151 33.898 85.888 1.00 10.74 341 ASN B O 1
ATOM 5568 N N . ILE B 1 345 ? -15.745 35.062 84.792 1.00 9.34 342 ILE B N 1
ATOM 5569 C CA . ILE B 1 345 ? -16.668 33.909 84.714 1.00 9.73 342 ILE B CA 1
ATOM 5570 C C . ILE B 1 345 ? -16.856 33.637 83.220 1.00 10.67 342 ILE B C 1
ATOM 5571 O O . ILE B 1 345 ? -17.306 34.520 82.464 1.00 11.98 342 ILE B O 1
ATOM 5576 N N . THR B 1 346 ? -16.491 32.428 82.812 1.00 11.35 343 THR B N 1
ATOM 5577 C CA . THR B 1 346 ? -16.482 32.003 81.409 1.00 13.54 343 THR B CA 1
ATOM 5578 C C . THR B 1 346 ? -17.698 31.144 81.067 1.00 13.11 343 THR B C 1
ATOM 5579 O O . THR B 1 346 ? -17.884 30.031 81.644 1.00 11.57 343 THR B O 1
ATOM 5583 N N . VAL B 1 347 ? -18.510 31.632 80.123 1.00 13.33 344 VAL B N 1
ATOM 5584 C CA . VAL B 1 347 ? -19.675 30.903 79.591 1.00 13.44 344 VAL B CA 1
ATOM 5585 C C . VAL B 1 347 ? -19.596 30.932 78.087 1.00 14.10 344 VAL B C 1
ATOM 5586 O O . VAL B 1 347 ? -18.668 31.487 77.537 1.00 13.72 344 VAL B O 1
ATOM 5590 N N . ASN B 1 348 ? -20.541 30.319 77.389 1.00 15.49 345 ASN B N 1
ATOM 5591 C CA . ASN B 1 348 ? -20.549 30.531 75.970 1.00 16.26 345 ASN B CA 1
ATOM 5592 C C . ASN B 1 348 ? -21.927 30.866 75.523 1.00 15.60 345 ASN B C 1
ATOM 5593 O O . ASN B 1 348 ? -22.895 30.472 76.150 1.00 14.63 345 ASN B O 1
ATOM 5598 N N . LYS B 1 349 ? -22.007 31.674 74.480 1.00 14.22 346 LYS B N 1
ATOM 5599 C CA . LYS B 1 349 ? -23.293 32.041 73.898 1.00 14.17 346 LYS B CA 1
ATOM 5600 C C . LYS B 1 349 ? -23.902 30.811 73.251 1.00 13.57 346 LYS B C 1
ATOM 5601 O O . LYS B 1 349 ? -23.174 29.856 72.909 1.00 13.22 346 LYS B O 1
ATOM 5607 N N . ASN B 1 350 ? -25.228 30.812 73.097 1.00 12.64 347 ASN B N 1
ATOM 5608 C CA . ASN B 1 350 ? -25.963 29.704 72.484 1.00 14.30 347 ASN B CA 1
ATOM 5609 C C . ASN B 1 350 ? -27.341 30.199 72.026 1.00 13.81 347 ASN B C 1
ATOM 5610 O O . ASN B 1 350 ? -28.013 30.936 72.763 1.00 12.58 347 ASN B O 1
ATOM 5615 N N . SER B 1 351 ? -27.749 29.798 70.828 1.00 14.43 348 SER B N 1
ATOM 5616 C CA . SER B 1 351 ? -29.085 30.098 70.364 1.00 15.19 348 SER B CA 1
ATOM 5617 C C . SER B 1 351 ? -30.163 29.451 71.247 1.00 15.28 348 SER B C 1
ATOM 5618 O O . SER B 1 351 ? -30.007 28.321 71.756 1.00 16.19 348 SER B O 1
ATOM 5621 N N . VAL B 1 352 ? -31.283 30.140 71.395 1.00 15.37 349 VAL B N 1
ATOM 5622 C CA . VAL B 1 352 ? -32.439 29.544 72.048 1.00 14.24 349 VAL B CA 1
ATOM 5623 C C . VAL B 1 352 ? -33.449 29.151 70.964 1.00 15.78 349 VAL B C 1
ATOM 5624 O O . VAL B 1 352 ? -33.293 29.517 69.811 1.00 14.69 349 VAL B O 1
ATOM 5628 N N . PRO B 1 353 ? -34.488 28.403 71.335 1.00 16.20 350 PRO B N 1
ATOM 5629 C CA . PRO B 1 353 ? -35.505 28.073 70.324 1.00 16.65 350 PRO B CA 1
ATOM 5630 C C . PRO B 1 353 ? -36.177 29.323 69.792 1.00 17.18 350 PRO B C 1
ATOM 5631 O O . PRO B 1 353 ? -36.546 30.191 70.571 1.00 17.30 350 PRO B O 1
ATOM 5635 N N . ASN B 1 354 ? -36.340 29.387 68.465 1.00 18.53 351 ASN B N 1
ATOM 5636 C CA . ASN B 1 354 ? -36.934 30.546 67.783 1.00 19.44 351 ASN B CA 1
ATOM 5637 C C . ASN B 1 354 ? -36.161 31.833 68.081 1.00 18.23 351 ASN B C 1
ATOM 5638 O O . ASN B 1 354 ? -36.747 32.899 68.268 1.00 17.64 351 ASN B O 1
ATOM 5643 N N . ASP B 1 355 ? -34.841 31.726 68.154 1.00 17.65 352 ASP B N 1
ATOM 5644 C CA . ASP B 1 355 ? -34.026 32.887 68.547 1.00 16.30 352 ASP B CA 1
ATOM 5645 C C . ASP B 1 355 ? -34.248 34.027 67.549 1.00 16.92 352 ASP B C 1
ATOM 5646 O O . ASP B 1 355 ? -34.074 33.825 66.358 1.00 15.69 352 ASP B O 1
ATOM 5651 N N . PRO B 1 356 ? -34.602 35.225 68.032 1.00 16.96 353 PRO B N 1
ATOM 5652 C CA . PRO B 1 356 ? -34.768 36.337 67.095 1.00 17.45 353 PRO B CA 1
ATOM 5653 C C . PRO B 1 356 ? -33.427 36.855 66.597 1.00 17.29 353 PRO B C 1
ATOM 5654 O O . PRO B 1 356 ? -33.394 37.588 65.604 1.00 17.38 353 PRO B O 1
ATOM 5658 N N . LYS B 1 357 ? -32.333 36.489 67.280 1.00 16.31 354 LYS B N 1
ATOM 5659 C CA . LYS B 1 357 ? -31.002 36.911 66.888 1.00 16.32 354 LYS B CA 1
ATOM 5660 C C . LYS B 1 357 ? -30.227 35.888 66.042 1.00 16.51 354 LYS B C 1
ATOM 5661 O O . LYS B 1 357 ? -30.471 34.678 66.071 1.00 16.08 354 LYS B O 1
ATOM 5667 N N . SER B 1 358 ? -29.258 36.403 65.287 1.00 17.57 355 SER B N 1
ATOM 5668 C CA . SER B 1 358 ? -28.335 35.568 64.538 1.00 17.85 355 SER B CA 1
ATOM 5669 C C . SER B 1 358 ? -27.647 34.497 65.387 1.00 17.62 355 SER B C 1
ATOM 5670 O O . SER B 1 358 ? -27.480 34.661 66.600 1.00 17.26 355 SER B O 1
ATOM 5673 N N . PRO B 1 359 ? -27.180 33.404 64.756 1.00 17.64 356 PRO B N 1
ATOM 5674 C CA . PRO B 1 359 ? -26.415 32.389 65.496 1.00 18.71 356 PRO B CA 1
ATOM 5675 C C . PRO B 1 359 ? -25.038 32.902 65.962 1.00 18.51 356 PRO B C 1
ATOM 5676 O O . PRO B 1 359 ? -24.419 32.355 66.890 1.00 19.16 356 PRO B O 1
ATOM 5680 N N . PHE B 1 360 ? -24.590 33.982 65.348 1.00 18.06 357 PHE B N 1
ATOM 5681 C CA . PHE B 1 360 ? -23.347 34.624 65.757 1.00 18.38 357 PHE B CA 1
ATOM 5682 C C . PHE B 1 360 ? -23.572 35.634 66.890 1.00 16.77 357 PHE B C 1
ATOM 5683 O O . PHE B 1 360 ? -22.616 36.231 67.373 1.00 15.86 357 PHE B O 1
ATOM 5691 N N . VAL B 1 361 ? -24.827 35.863 67.268 1.00 14.92 358 VAL B N 1
ATOM 5692 C CA . VAL B 1 361 ? -25.148 36.845 68.293 1.00 14.33 358 VAL B CA 1
ATOM 5693 C C . VAL B 1 361 ? -25.872 36.115 69.444 1.00 13.88 358 VAL B C 1
ATOM 5694 O O . VAL B 1 361 ? -25.354 36.073 70.572 1.00 14.07 358 VAL B O 1
ATOM 5698 N N . THR B 1 362 ? -27.005 35.504 69.107 1.00 12.81 359 THR B N 1
ATOM 5699 C CA . THR B 1 362 ? -27.826 34.663 69.977 1.00 13.62 359 THR B CA 1
ATOM 5700 C C . THR B 1 362 ? -28.526 35.428 71.079 1.00 13.12 359 THR B C 1
ATOM 5701 O O . THR B 1 362 ? -28.213 36.591 71.353 1.00 13.50 359 THR B O 1
ATOM 5705 N N . SER B 1 363 ? -29.500 34.772 71.701 1.00 12.85 360 SER B N 1
ATOM 5706 C CA . SER B 1 363 ? -30.208 35.321 72.878 1.00 12.37 360 SER B CA 1
ATOM 5707 C C . SER B 1 363 ? -30.051 34.448 74.087 1.00 12.41 360 SER B C 1
ATOM 5708 O O . SER B 1 363 ? -30.850 34.549 75.008 1.00 13.27 360 SER B O 1
ATOM 5711 N N . GLY B 1 364 ? -29.055 33.571 74.092 1.00 11.49 361 GLY B N 1
ATOM 5712 C CA . GLY B 1 364 ? -28.851 32.665 75.223 1.00 11.79 361 GLY B CA 1
ATOM 5713 C C . GLY B 1 364 ? -27.408 32.438 75.630 1.00 12.34 361 GLY B C 1
ATOM 5714 O O . GLY B 1 364 ? -26.453 32.715 74.879 1.00 12.50 361 GLY B O 1
ATOM 5715 N N . ILE B 1 365 ? -27.244 31.925 76.831 1.00 12.37 362 ILE B N 1
ATOM 5716 C CA . ILE B 1 365 ? -25.948 31.394 77.236 1.00 13.18 362 ILE B CA 1
ATOM 5717 C C . ILE B 1 365 ? -26.133 30.004 77.817 1.00 12.84 362 ILE B C 1
ATOM 5718 O O . ILE B 1 365 ? -27.145 29.710 78.439 1.00 14.29 362 ILE B O 1
ATOM 5723 N N . ARG B 1 366 ? -25.163 29.165 77.539 1.00 12.26 363 ARG B N 1
ATOM 5724 C CA . ARG B 1 366 ? -25.111 27.812 78.015 1.00 12.36 363 ARG B CA 1
ATOM 5725 C C . ARG B 1 366 ? -24.148 27.732 79.131 1.00 11.50 363 ARG B C 1
ATOM 5726 O O . ARG B 1 366 ? -23.048 28.248 79.025 1.00 12.35 363 ARG B O 1
ATOM 5734 N N . ILE B 1 367 ? -24.579 27.128 80.235 1.00 11.00 364 ILE B N 1
ATOM 5735 C CA . ILE B 1 367 ? -23.810 27.017 81.472 1.00 11.25 364 ILE B CA 1
ATOM 5736 C C . ILE B 1 367 ? -23.750 25.524 81.876 1.00 11.50 364 ILE B C 1
ATOM 5737 O O . ILE B 1 367 ? -24.810 24.833 81.874 1.00 12.72 364 ILE B O 1
ATOM 5742 N N . GLY B 1 368 ? -22.576 25.047 82.276 1.00 11.94 365 GLY B N 1
ATOM 5743 C CA . GLY B 1 368 ? -22.423 23.703 82.795 1.00 11.80 365 GLY B CA 1
ATOM 5744 C C . GLY B 1 368 ? -21.596 23.679 84.065 1.00 13.05 365 GLY B C 1
ATOM 5745 O O . GLY B 1 368 ? -20.644 24.470 84.192 1.00 14.27 365 GLY B O 1
ATOM 5746 N N . SER B 1 369 ? -21.924 22.739 84.971 1.00 11.07 366 SER B N 1
ATOM 5747 C CA . SER B 1 369 ? -21.202 22.532 86.228 1.00 11.10 366 SER B CA 1
ATOM 5748 C C . SER B 1 369 ? -19.997 21.552 86.276 1.00 10.04 366 SER B C 1
ATOM 5749 O O . SER B 1 369 ? -19.402 21.444 87.340 1.00 10.70 366 SER B O 1
ATOM 5752 N N . PRO B 1 370 ? -19.605 20.862 85.180 1.00 10.28 367 PRO B N 1
ATOM 5753 C CA . PRO B 1 370 ? -18.530 19.856 85.381 1.00 10.16 367 PRO B CA 1
ATOM 5754 C C . PRO B 1 370 ? -17.202 20.416 85.922 1.00 11.28 367 PRO B C 1
ATOM 5755 O O . PRO B 1 370 ? -16.609 19.793 86.800 1.00 9.89 367 PRO B O 1
ATOM 5759 N N . ALA B 1 371 ? -16.754 21.562 85.399 1.00 10.72 368 ALA B N 1
ATOM 5760 C CA . ALA B 1 371 ? -15.432 22.090 85.746 1.00 10.01 368 ALA B CA 1
ATOM 5761 C C . ALA B 1 371 ? -15.413 22.658 87.172 1.00 10.83 368 ALA B C 1
ATOM 5762 O O . ALA B 1 371 ? -14.503 22.341 87.963 1.00 12.04 368 ALA B O 1
ATOM 5764 N N . VAL B 1 372 ? -16.405 23.469 87.523 1.00 10.95 369 VAL B N 1
ATOM 5765 C CA . VAL B 1 372 ? -16.451 23.981 88.892 1.00 11.15 369 VAL B CA 1
ATOM 5766 C C . VAL B 1 372 ? -16.583 22.873 89.923 1.00 11.16 369 VAL B C 1
ATOM 5767 O O . VAL B 1 372 ? -15.992 22.898 91.015 1.00 11.07 369 VAL B O 1
ATOM 5771 N N . THR B 1 373 ? -17.323 21.832 89.569 1.00 10.11 370 THR B N 1
ATOM 5772 C CA . THR B 1 373 ? -17.479 20.717 90.471 1.00 9.05 370 THR B CA 1
ATOM 5773 C C . THR B 1 373 ? -16.143 19.949 90.610 1.00 10.58 370 THR B C 1
ATOM 5774 O O . THR B 1 373 ? -15.796 19.473 91.660 1.00 9.39 370 THR B O 1
ATOM 5778 N N . ARG B 1 374 ? -15.418 19.840 89.504 1.00 10.31 371 ARG B N 1
ATOM 5779 C CA . ARG B 1 374 ? -14.144 19.121 89.477 1.00 9.81 371 ARG B CA 1
ATOM 5780 C C . ARG B 1 374 ? -13.194 19.762 90.469 1.00 10.26 371 ARG B C 1
ATOM 5781 O O . ARG B 1 374 ? -12.480 19.055 91.189 1.00 10.09 371 ARG B O 1
ATOM 5789 N N . ARG B 1 375 ? -13.165 21.086 90.499 1.00 10.33 372 ARG B N 1
ATOM 5790 C CA . ARG B 1 375 ? -12.244 21.779 91.389 1.00 10.78 372 ARG B CA 1
ATOM 5791 C C . ARG B 1 375 ? -12.763 21.956 92.815 1.00 11.49 372 ARG B C 1
ATOM 5792 O O . ARG B 1 375 ? -12.073 22.528 93.657 1.00 11.57 372 ARG B O 1
ATOM 5800 N N . GLY B 1 376 ? -13.945 21.427 93.100 1.00 10.99 373 GLY B N 1
ATOM 5801 C CA . GLY B 1 376 ? -14.386 21.288 94.502 1.00 11.86 373 GLY B CA 1
ATOM 5802 C C . GLY B 1 376 ? -15.623 22.058 94.925 1.00 12.22 373 GLY B C 1
ATOM 5803 O O . GLY B 1 376 ? -16.047 21.965 96.099 1.00 12.98 373 GLY B O 1
ATOM 5804 N N . PHE B 1 377 ? -16.248 22.789 93.995 1.00 12.02 374 PHE B N 1
ATOM 5805 C CA . PHE B 1 377 ? -17.451 23.562 94.355 1.00 10.69 374 PHE B CA 1
ATOM 5806 C C . PHE B 1 377 ? -18.601 22.608 94.648 1.00 10.36 374 PHE B C 1
ATOM 5807 O O . PHE B 1 377 ? -18.792 21.613 93.934 1.00 12.36 374 PHE B O 1
ATOM 5815 N N . LYS B 1 378 ? -19.333 22.871 95.733 1.00 11.74 375 LYS B N 1
ATOM 5816 C CA . LYS B 1 378 ? -20.541 22.140 96.062 1.00 11.81 375 LYS B CA 1
ATOM 5817 C C . LYS B 1 378 ? -21.747 23.117 95.957 1.00 11.73 375 LYS B C 1
ATOM 5818 O O . LYS B 1 378 ? -21.627 24.203 95.415 1.00 9.46 375 LYS B O 1
ATOM 5824 N N . GLU B 1 379 ? -22.871 22.781 96.554 1.00 12.97 376 GLU B N 1
ATOM 5825 C CA . GLU B 1 379 ? -24.105 23.521 96.238 1.00 14.23 376 GLU B CA 1
ATOM 5826 C C . GLU B 1 379 ? -24.003 24.963 96.702 1.00 13.78 376 GLU B C 1
ATOM 5827 O O . GLU B 1 379 ? -24.428 25.899 95.993 1.00 12.37 376 GLU B O 1
ATOM 5833 N N . ALA B 1 380 ? -23.467 25.149 97.911 1.00 12.96 377 ALA B N 1
ATOM 5834 C CA . ALA B 1 380 ? -23.375 26.462 98.483 1.00 14.14 377 ALA B CA 1
ATOM 5835 C C . ALA B 1 380 ? -22.559 27.393 97.586 1.00 12.96 377 ALA B C 1
ATOM 5836 O O . ALA B 1 380 ? -22.969 28.501 97.302 1.00 14.30 377 ALA B O 1
ATOM 5838 N N . GLU B 1 381 ? -21.430 26.919 97.087 1.00 13.17 378 GLU B N 1
ATOM 5839 C CA . GLU B 1 381 ? -20.594 27.738 96.220 1.00 12.32 378 GLU B CA 1
ATOM 5840 C C . GLU B 1 381 ? -21.234 28.066 94.888 1.00 11.55 378 GLU B C 1
ATOM 5841 O O . GLU B 1 381 ? -21.111 29.185 94.429 1.00 11.96 378 GLU B O 1
ATOM 5847 N N . VAL B 1 382 ? -21.880 27.090 94.253 1.00 10.49 379 VAL B N 1
ATOM 5848 C CA . VAL B 1 382 ? -22.499 27.332 92.978 1.00 10.40 379 VAL B CA 1
ATOM 5849 C C . VAL B 1 382 ? -23.724 28.248 93.092 1.00 10.83 379 VAL B C 1
ATOM 5850 O O . VAL B 1 382 ? -24.034 28.973 92.168 1.00 10.56 379 VAL B O 1
ATOM 5854 N N . LYS B 1 383 ? -24.410 28.182 94.212 1.00 9.83 380 LYS B N 1
ATOM 5855 C CA . LYS B 1 383 ? -25.553 29.081 94.459 1.00 11.19 380 LYS B CA 1
ATOM 5856 C C . LYS B 1 383 ? -25.067 30.521 94.569 1.00 10.43 380 LYS B C 1
ATOM 5857 O O . LYS B 1 383 ? -25.642 31.420 93.965 1.00 9.47 380 LYS B O 1
ATOM 5863 N N . GLU B 1 384 ? -23.980 30.725 95.309 1.00 10.44 381 GLU B N 1
ATOM 5864 C CA A GLU B 1 384 ? -23.400 32.046 95.431 0.60 11.09 381 GLU B CA 1
ATOM 5865 C CA B GLU B 1 384 ? -23.388 32.064 95.443 0.40 10.91 381 GLU B CA 1
ATOM 5866 C C . GLU B 1 384 ? -22.949 32.568 94.045 1.00 11.02 381 GLU B C 1
ATOM 5867 O O . GLU B 1 384 ? -23.180 33.731 93.689 1.00 11.27 381 GLU B O 1
ATOM 5878 N N . LEU B 1 385 ? -22.291 31.697 93.279 1.00 11.31 382 LEU B N 1
ATOM 5879 C CA . LEU B 1 385 ? -21.824 32.007 91.947 1.00 10.82 382 LEU B CA 1
ATOM 5880 C C . LEU B 1 385 ? -22.985 32.450 91.076 1.00 11.52 382 LEU B C 1
ATOM 5881 O O . LEU B 1 385 ? -22.918 33.458 90.380 1.00 11.12 382 LEU B O 1
ATOM 5886 N N . ALA B 1 386 ? -24.041 31.647 91.079 1.00 11.34 383 ALA B N 1
ATOM 5887 C CA . ALA B 1 386 ? -25.194 31.976 90.249 1.00 11.39 383 ALA B CA 1
ATOM 5888 C C . ALA B 1 386 ? -25.810 33.355 90.641 1.00 11.00 383 ALA B C 1
ATOM 5889 O O . ALA B 1 386 ? -26.243 34.105 89.759 1.00 11.01 383 ALA B O 1
ATOM 5891 N N . GLY B 1 387 ? -25.787 33.688 91.943 1.00 10.28 384 GLY B N 1
ATOM 5892 C CA . GLY B 1 387 ? -26.259 34.996 92.383 1.00 11.17 384 GLY B CA 1
ATOM 5893 C C . GLY B 1 387 ? -25.400 36.124 91.828 1.00 10.39 384 GLY B C 1
ATOM 5894 O O . GLY B 1 387 ? -25.901 37.115 91.305 1.00 11.14 384 GLY B O 1
ATOM 5895 N N . TRP B 1 388 ? -24.089 35.942 91.904 1.00 10.49 385 TRP B N 1
ATOM 5896 C CA . TRP B 1 388 ? -23.181 36.949 91.317 1.00 11.08 385 TRP B CA 1
ATOM 5897 C C . TRP B 1 388 ? -23.444 37.119 89.828 1.00 11.02 385 TRP B C 1
ATOM 5898 O O . TRP B 1 388 ? -23.381 38.241 89.300 1.00 11.22 385 TRP B O 1
ATOM 5917 N N . CYS B 1 390 ? -26.263 36.700 88.231 1.00 10.80 387 CYS B N 1
ATOM 5918 C CA . CYS B 1 390 ? -27.509 37.472 88.145 1.00 11.05 387 CYS B CA 1
ATOM 5919 C C . CYS B 1 390 ? -27.278 38.968 88.473 1.00 10.08 387 CYS B C 1
ATOM 5920 O O . CYS B 1 390 ? -27.836 39.829 87.832 1.00 11.04 387 CYS B O 1
ATOM 5923 N N . ASP B 1 391 ? -26.415 39.240 89.450 1.00 10.16 388 ASP B N 1
ATOM 5924 C CA . ASP B 1 391 ? -26.015 40.593 89.776 1.00 11.02 388 ASP B CA 1
ATOM 5925 C C . ASP B 1 391 ? -25.398 41.299 88.563 1.00 11.35 388 ASP B C 1
ATOM 5926 O O . ASP B 1 391 ? -25.774 42.434 88.279 1.00 11.95 388 ASP B O 1
ATOM 5931 N N . VAL B 1 392 ? -24.487 40.624 87.828 1.00 11.69 389 VAL B N 1
ATOM 5932 C CA . VAL B 1 392 ? -23.867 41.204 86.602 1.00 11.87 389 VAL B CA 1
ATOM 5933 C C . VAL B 1 392 ? -24.928 41.424 85.506 1.00 10.97 389 VAL B C 1
ATOM 5934 O O . VAL B 1 392 ? -25.099 42.536 84.953 1.00 11.79 389 VAL B O 1
ATOM 5938 N N . LEU B 1 393 ? -25.676 40.372 85.205 1.00 11.28 390 LEU B N 1
ATOM 5939 C CA . LEU B 1 393 ? -26.612 40.422 84.076 1.00 11.17 390 LEU B CA 1
ATOM 5940 C C . LEU B 1 393 ? -27.778 41.360 84.332 1.00 11.89 390 LEU B C 1
ATOM 5941 O O . LEU B 1 393 ? -28.381 41.904 83.377 1.00 10.87 390 LEU B O 1
ATOM 5946 N N . ASP B 1 394 ? -28.116 41.559 85.605 1.00 11.52 391 ASP B N 1
ATOM 5947 C CA . ASP B 1 394 ? -29.134 42.527 85.965 1.00 12.44 391 ASP B CA 1
ATOM 5948 C C . ASP B 1 394 ? -28.742 43.977 85.599 1.00 14.68 391 ASP B C 1
ATOM 5949 O O . ASP B 1 394 ? -29.619 44.829 85.391 1.00 15.52 391 ASP B O 1
ATOM 5954 N N . ASN B 1 395 ? -27.443 44.265 85.584 1.00 15.63 392 ASN B N 1
ATOM 5955 C CA . ASN B 1 395 ? -26.965 45.625 85.332 1.00 16.89 392 ASN B CA 1
ATOM 5956 C C . ASN B 1 395 ? -25.571 45.551 84.775 1.00 15.49 392 ASN B C 1
ATOM 5957 O O . ASN B 1 395 ? -24.608 45.838 85.472 1.00 16.33 392 ASN B O 1
ATOM 5962 N N . ILE B 1 396 ? -25.501 45.173 83.518 1.00 14.87 393 ILE B N 1
ATOM 5963 C CA A ILE B 1 396 ? -24.233 44.906 82.851 0.60 15.35 393 ILE B CA 1
ATOM 5964 C CA B ILE B 1 396 ? -24.231 44.892 82.868 0.40 15.37 393 ILE B CA 1
ATOM 5965 C C . ILE B 1 396 ? -23.309 46.124 82.856 1.00 15.49 393 ILE B C 1
ATOM 5966 O O . ILE B 1 396 ? -22.087 45.996 82.891 1.00 17.59 393 ILE B O 1
ATOM 5975 N N . ASN B 1 397 ? -23.880 47.307 82.871 1.00 13.85 394 ASN B N 1
ATOM 5976 C CA . ASN B 1 397 ? -23.035 48.513 82.827 1.00 13.79 394 ASN B CA 1
ATOM 5977 C C . ASN B 1 397 ? -22.622 49.047 84.169 1.00 13.50 394 ASN B C 1
ATOM 5978 O O . ASN B 1 397 ? -21.985 50.104 84.238 1.00 12.07 394 ASN B O 1
ATOM 5983 N N . ASP B 1 398 ? -22.964 48.330 85.237 1.00 13.71 395 ASP B N 1
ATOM 5984 C CA . ASP B 1 398 ? -22.609 48.782 86.592 1.00 14.07 395 ASP B CA 1
ATOM 5985 C C . ASP B 1 398 ? -21.220 48.244 86.897 1.00 13.49 395 ASP B C 1
ATOM 5986 O O . ASP B 1 398 ? -21.034 47.104 87.354 1.00 13.58 395 ASP B O 1
ATOM 5991 N N . GLU B 1 399 ? -20.217 49.078 86.659 1.00 12.97 396 GLU B N 1
ATOM 5992 C CA . GLU B 1 399 ? -18.838 48.652 86.847 1.00 12.45 396 GLU B CA 1
ATOM 5993 C C . GLU B 1 399 ? -18.567 48.277 88.308 1.00 12.24 396 GLU B C 1
ATOM 5994 O O . GLU B 1 399 ? -17.721 47.421 88.549 1.00 14.28 396 GLU B O 1
ATOM 6000 N N . ALA B 1 400 ? -19.247 48.927 89.263 1.00 12.41 397 ALA B N 1
ATOM 6001 C CA . ALA B 1 400 ? -19.065 48.626 90.678 1.00 12.42 397 ALA B CA 1
ATOM 6002 C C . ALA B 1 400 ? -19.410 47.142 90.930 1.00 12.51 397 ALA B C 1
ATOM 6003 O O . ALA B 1 400 ? -18.691 46.420 91.649 1.00 13.20 397 ALA B O 1
ATOM 6005 N N . THR B 1 401 ? -20.464 46.680 90.284 1.00 11.30 398 THR B N 1
ATOM 6006 C CA . THR B 1 401 ? -20.886 45.297 90.451 1.00 13.04 398 THR B CA 1
ATOM 6007 C C . THR B 1 401 ? -19.875 44.383 89.793 1.00 12.55 398 THR B C 1
ATOM 6008 O O . THR B 1 401 ? -19.449 43.414 90.421 1.00 13.74 398 THR B O 1
ATOM 6012 N N . ILE B 1 402 ? -19.446 44.715 88.575 1.00 12.52 399 ILE B N 1
ATOM 6013 C CA . ILE B 1 402 ? -18.474 43.911 87.846 1.00 12.90 399 ILE B CA 1
ATOM 6014 C C . ILE B 1 402 ? -17.219 43.745 88.705 1.00 12.95 399 ILE B C 1
ATOM 6015 O O . ILE B 1 402 ? -16.741 42.636 88.859 1.00 12.38 399 ILE B O 1
ATOM 6020 N N . GLU B 1 403 ? -16.707 44.835 89.250 1.00 13.59 400 GLU B N 1
ATOM 6021 C CA . GLU B 1 403 ? -15.487 44.784 90.073 1.00 13.41 400 GLU B CA 1
ATOM 6022 C C . GLU B 1 403 ? -15.650 44.039 91.397 1.00 12.47 400 GLU B C 1
ATOM 6023 O O . GLU B 1 403 ? -14.729 43.314 91.835 1.00 10.67 400 GLU B O 1
ATOM 6029 N N . ARG B 1 404 ? -16.805 44.182 92.023 1.00 11.92 401 ARG B N 1
ATOM 6030 C CA A ARG B 1 404 ? -17.121 43.448 93.255 0.60 12.92 401 ARG B CA 1
ATOM 6031 C CA B ARG B 1 404 ? -17.054 43.454 93.260 0.40 12.36 401 ARG B CA 1
ATOM 6032 C C . ARG B 1 404 ? -17.103 41.941 92.979 1.00 12.18 401 ARG B C 1
ATOM 6033 O O . ARG B 1 404 ? -16.499 41.153 93.742 1.00 10.83 401 ARG B O 1
ATOM 6048 N N . VAL B 1 405 ? -17.807 41.543 91.918 1.00 11.80 402 VAL B N 1
ATOM 6049 C CA . VAL B 1 405 ? -17.925 40.109 91.535 1.00 11.36 402 VAL B CA 1
ATOM 6050 C C . VAL B 1 405 ? -16.562 39.553 91.137 1.00 12.14 402 VAL B C 1
ATOM 6051 O O . VAL B 1 405 ? -16.131 38.509 91.653 1.00 12.44 402 VAL B O 1
ATOM 6055 N N . LYS B 1 406 ? -15.826 40.305 90.315 1.00 12.36 403 LYS B N 1
ATOM 6056 C CA . LYS B 1 406 ? -14.464 39.894 89.946 1.00 12.83 403 LYS B CA 1
ATOM 6057 C C . LYS B 1 406 ? -13.594 39.572 91.156 1.00 11.69 403 LYS B C 1
ATOM 6058 O O . LYS B 1 406 ? -12.924 38.529 91.176 1.00 11.52 403 LYS B O 1
ATOM 6064 N N . ALA B 1 407 ? -13.591 40.439 92.153 1.00 11.98 404 ALA B N 1
ATOM 6065 C CA . ALA B 1 407 ? -12.765 40.211 93.341 1.00 12.18 404 ALA B CA 1
ATOM 6066 C C . ALA B 1 407 ? -13.203 38.916 94.097 1.00 11.98 404 ALA B C 1
ATOM 6067 O O . ALA B 1 407 ? -12.371 38.121 94.558 1.00 11.90 404 ALA B O 1
ATOM 6069 N N . LYS B 1 408 ? -14.507 38.717 94.196 1.00 11.67 405 LYS B N 1
ATOM 6070 C CA A LYS B 1 408 ? -15.060 37.514 94.850 0.60 12.40 405 LYS B CA 1
ATOM 6071 C CA B LYS B 1 408 ? -15.056 37.520 94.853 0.40 12.17 405 LYS B CA 1
ATOM 6072 C C . LYS B 1 408 ? -14.683 36.269 94.081 1.00 12.29 405 LYS B C 1
ATOM 6073 O O . LYS B 1 408 ? -14.354 35.240 94.680 1.00 10.78 405 LYS B O 1
ATOM 6084 N N . VAL B 1 409 ? -14.760 36.357 92.750 1.00 12.00 406 VAL B N 1
ATOM 6085 C CA . VAL B 1 409 ? -14.338 35.285 91.869 1.00 12.56 406 VAL B CA 1
ATOM 6086 C C . VAL B 1 409 ? -12.882 34.908 92.060 1.00 12.10 406 VAL B C 1
ATOM 6087 O O . VAL B 1 409 ? -12.539 33.730 92.210 1.00 12.76 406 VAL B O 1
ATOM 6091 N N . LEU B 1 410 ? -12.012 35.892 92.097 1.00 11.67 407 LEU B N 1
ATOM 6092 C CA . LEU B 1 410 ? -10.608 35.612 92.297 1.00 10.96 407 LEU B CA 1
ATOM 6093 C C . LEU B 1 410 ? -10.313 35.003 93.674 1.00 11.08 407 LEU B C 1
ATOM 6094 O O . LEU B 1 410 ? -9.477 34.082 93.741 1.00 10.96 407 LEU B O 1
ATOM 6099 N N . ASP B 1 411 ? -10.943 35.527 94.740 1.00 9.94 408 ASP B N 1
ATOM 6100 C CA . ASP B 1 411 ? -10.812 34.939 96.094 1.00 11.66 408 ASP B CA 1
ATOM 6101 C C . ASP B 1 411 ? -11.257 33.468 96.068 1.00 11.19 408 ASP B C 1
ATOM 6102 O O . ASP B 1 411 ? -10.610 32.580 96.625 1.00 11.77 408 ASP B O 1
ATOM 6107 N N . ILE B 1 412 ? -12.349 33.186 95.367 1.00 11.13 409 ILE B N 1
ATOM 6108 C CA A ILE B 1 412 ? -12.909 31.844 95.352 0.60 10.73 409 ILE B CA 1
ATOM 6109 C CA B ILE B 1 412 ? -12.872 31.845 95.444 0.40 11.40 409 ILE B CA 1
ATOM 6110 C C . ILE B 1 412 ? -12.005 30.895 94.578 1.00 11.27 409 ILE B C 1
ATOM 6111 O O . ILE B 1 412 ? -11.694 29.797 95.041 1.00 11.93 409 ILE B O 1
ATOM 6120 N N . CYS B 1 413 ? -11.565 31.336 93.399 1.00 11.07 410 CYS B N 1
ATOM 6121 C CA . CYS B 1 413 ? -10.578 30.581 92.634 1.00 11.04 410 CYS B CA 1
ATOM 6122 C C . CYS B 1 413 ? -9.323 30.269 93.436 1.00 11.70 410 CYS B C 1
ATOM 6123 O O . CYS B 1 413 ? -8.807 29.137 93.371 1.00 13.10 410 CYS B O 1
ATOM 6126 N N . ALA B 1 414 ? -8.850 31.233 94.232 1.00 10.70 411 ALA B N 1
ATOM 6127 C CA . ALA B 1 414 ? -7.614 31.037 95.000 1.00 11.55 411 ALA B CA 1
ATOM 6128 C C . ALA B 1 414 ? -7.737 29.929 96.026 1.00 12.00 411 ALA B C 1
ATOM 6129 O O . ALA B 1 414 ? -6.724 29.317 96.353 1.00 13.52 411 ALA B O 1
ATOM 6131 N N . ARG B 1 415 ? -8.952 29.697 96.565 1.00 12.01 412 ARG B N 1
ATOM 6132 C CA A ARG B 1 415 ? -9.163 28.690 97.598 0.60 12.36 412 ARG B CA 1
ATOM 6133 C CA B ARG B 1 415 ? -9.107 28.660 97.584 0.40 12.03 412 ARG B CA 1
ATOM 6134 C C . ARG B 1 415 ? -9.642 27.354 97.011 1.00 11.87 412 ARG B C 1
ATOM 6135 O O . ARG B 1 415 ? -9.824 26.380 97.759 1.00 11.29 412 ARG B O 1
ATOM 6150 N N . PHE B 1 416 ? -9.857 27.307 95.678 1.00 11.79 413 PHE B N 1
ATOM 6151 C CA . PHE B 1 416 ? -10.183 26.064 94.974 1.00 10.63 413 PHE B CA 1
ATOM 6152 C C . PHE B 1 416 ? -9.154 25.832 93.850 1.00 10.85 413 PHE B C 1
ATOM 6153 O O . PHE B 1 416 ? -9.485 25.844 92.643 1.00 11.62 413 PHE B O 1
ATOM 6161 N N . PRO B 1 417 ? -7.881 25.707 94.216 1.00 11.65 414 PRO B N 1
ATOM 6162 C CA . PRO B 1 417 ? -6.889 25.471 93.154 1.00 10.98 414 PRO B CA 1
ATOM 6163 C C . PRO B 1 417 ? -7.174 24.148 92.405 1.00 12.92 414 PRO B C 1
ATOM 6164 O O . PRO B 1 417 ? -7.602 23.146 93.017 1.00 12.20 414 PRO B O 1
ATOM 6168 N N . VAL B 1 418 ? -6.941 24.149 91.091 1.00 12.55 415 VAL B N 1
ATOM 6169 C CA . VAL B 1 418 ? -7.280 22.968 90.267 1.00 12.27 415 VAL B CA 1
ATOM 6170 C C . VAL B 1 418 ? -6.180 21.911 90.457 1.00 12.53 415 VAL B C 1
ATOM 6171 O O . VAL B 1 418 ? -6.460 20.719 90.732 1.00 12.51 415 VAL B O 1
ATOM 6175 N N . TYR B 1 419 ? -4.933 22.358 90.333 1.00 13.21 416 TYR B N 1
ATOM 6176 C CA . TYR B 1 419 ? -3.742 21.515 90.411 1.00 13.59 416 TYR B CA 1
ATOM 6177 C C . TYR B 1 419 ? -2.789 22.041 91.484 1.00 16.03 416 TYR B C 1
ATOM 6178 O O . TYR B 1 419 ? -2.699 23.251 91.709 1.00 17.47 416 TYR B O 1
ATOM 6187 N N . ALA B 1 420 ? -2.066 21.125 92.100 1.00 17.59 417 ALA B N 1
ATOM 6188 C CA . ALA B 1 420 ? -1.023 21.481 93.064 1.00 19.43 417 ALA B CA 1
ATOM 6189 C C . ALA B 1 420 ? 0.015 20.382 92.998 1.00 20.95 417 ALA B C 1
ATOM 6190 O O . ALA B 1 420 ? 0.655 20.020 93.999 1.00 22.44 417 ALA B O 1
#

Nearest PDB structures (foldseek):
  3gbx-assembly1_A  TM=1.002E+00  e=1.855E-73  Salmonella enterica subsp. enterica serovar Typhimurium
  3gbx-assembly1_B  TM=9.691E-01  e=6.563E-67  Salmonella enterica subsp. enterica serovar Typhimurium
  5vc2-assembly1_B  TM=9.540E-01  e=1.012E-46  Helicobacter pylori G27
  3ecd-assembly1_A  TM=9.507E-01  e=1.783E-46  Burkholderia pseudomallei
  4mso-assembly1_A  TM=8.782E-01  e=9.688E-49  Burkholderia cenocepacia J2315

Foldseek 3Di:
DDDDPVCDCVNPPVPVVVCVVVLVLLLQFAEFAQQDAAADPQLCLLVDPQQVDDPVVVLLVLLFVLVCVLQVFPGKDFFFFALVLLVQLVCVLQHAFAFEEEEEALVCVVRYPYHYDHQALLLDDDLVVLVVCVVRLGLYEADDQARQEADDLQNLVSCVVSVHFYEYEASAVLCCSLVLGPRNQVRGQKYKYFCPRNLNFDGGMMIGHHPYDPSSSVSSVVSSDPTGGSSSSRSSVSSVVSPPVSSVLQVQLQQQQQLLVLCVVLPWAWRNSGGSGFKTKTQQVVVPAWQVLVQVLCVLLSYHWHGDAHRVFPDDGVTHRIIMGGRRHVSQLPDGSVRSSVVSNLNQCSVPVPDVVSSVVSSVVSSVVSVVRGRND/DPVVDPPDCCVPPVPVVVCVVVVVLLLQFAEFAQQAAAADPQLCLLPDPQQVDLPVLLVLLFVLVCVLQVFPGKDFFFAALVLLVQLVCVLQHQQQFEEEDVVYNYDYDNQAQLLDDDLVVLVCCVVVLGLYEADDAARQEADPLQNLVSCVVSVHFYEYEASAVLCSSLVQGDRNQVSGQKYKYFCPRLLNFDGGMMIGHHDDDVVSNVSSVVSSPCGGGGSSSSRSSVSSVVSPPVSSVLQVQLQQQQQLLVLCVVLPWDWRNSGGSGFKTKTFQVVVPAWQVLVQVLVVLLSYHWHGQARHVFPDDRVTHRMIMGGRNHVSLLPDGSVRSNVVSVLNQCSVPVPPVVSSVVSSVVSSVVSVVRPNHD

Secondary structure (DSSP, 8-state):
----TT--HHHH-HHHHH--HHHHHHHHSEE--TT-----S----TTSGGGG----HHHHHHHHHHHHHHHT-SEEE---SSHHHHHHHHHHHH--TT-EEE--B--HHHHSEEEPPPB-TT-S--S---HHHHHH----EE--TT--S---S---HHHHHTTPPPEE---SHHHHHTTSS--STTTSSEEEEESSGGG-S-S-EEEEESS--HHHHHHHHHHH------HHHHHHHHHHH--HHHHHHHHHHHHHHH--HHHHHTT-EEGGGS-SSSEEEEE-GGGT--HHHHHHHHHHTTEE-EEE--TT-SS-TTT-SEEEEE-HHHHHTT--HHHHHHHHH--HHHHTTT-HHHHHHHHHHHHHHHHHS-S--/--------HHHH-HHHHH--HHHHHHHHSEE--TT-----S----TTSGGGG---HHHHHHHHHHHHHHT-SEEE---SSHHHHHHHHHHHH--TT-EEE----EEE-----TT-S--S---HHHHHH----EE--TT--S---S---HHHHHHT---EE---SHHHHHTTSS---TTT-SEEEEESSSTT---S-EEEEESS--HHHHHHHHHHS-------HHHHHHHHHHH--HHHHHHHHHHHHHHH--HHHHHTT-EEGGGS-SSSEEEEE-GGGT--HHHHHHHHHTTTEE-EEEPPTT-SS-TTT-SEEEEE-HHHHHTT--HHHHHHHHH--HHHHTTT-HHHHHHHHHHHHHHHHHS-S--

Sequence (747 aa):
SNALKREENIADDYDAELWQAEQEKVRQEEEEHIEELIASEENYTSPRVQAQGSQLTNKYAVDVVEQLAIDRAKELFGADYANVQPHSGSQANFFAVYTALLQPGDTVLGNNLAFSGKLYNIVPYGIDDESGKIDYDEEAKLAKEHKPKIIGGFSAYSGVVDWAKREIADSIGAYLFVDAHVAGLIAAGVYPNPVPHAHVVTTTTHKTLAGPRRGGLLILAKGGDEEELYKKKLNSAVFGGPLHVIAGKAVALKEAEPEFKVYQQQVAKNAKAVEEVFLNRGYKVVSSGGTENHLFLLDLVDKNLTGKEEADAALGRANITVNKNSVPNDPKSPFVTSGIRIGSPAVTRRGFKEAEVKEELAGWCDVLDNINDEATIERVKAKVLDDIICARFPVYASNALKRENIADYDAEELWQQAEQQEKVRQEEHIEELIASEENYTSPRVQAQGSQLTNKYDVVEQLAIDRAKELFGADYANVQPHSGSQANFAVYTALLQPGDTVLGNLYNIVPYGIIDEESGKIDYDEAKLAKEHKPKIIGGFSAYSGVVDWAKREIADSIGAYLFVDAHHVAGLIAAGVYPNPVPHAHVVTTTTHKTLAGPRGGLLILAKGGDEELYKKKLNSSAVFPGGPLHVIAGKAVALKEAEPEFKVYQQQVAKKNAKAVEVFLNRGYKVVSSGGTENHLFLLDLVDKNLTGKEADAALGRANITVNKNSVPNDPKSPFVTSGIRIGSPAVTRRGFKEAEVKEELAGWCDVLDNIINDEATIERRVKAKKVLDIICARRFPVYA

Solvent-accessible surface area: 28396 Å² total

B-factor: mean 17.03, std 7.01, range [2.0, 52.72]

Radius of gyration: 27.51 Å; Cα contacts (8 Å, |Δi|>4): 1673; chains: 2; bounding box: 74×69×70 Å

=== Feature glossary ===
Annotated list of the representations used here:

Nearest PDB structures. The Foldseek neighbor list gives the closest experimentally determined structures in the PDB, ranked by structural alignment. TM-score near 1 means near-identical fold; near 0.3 means only rough topology match. This is how one finds what a novel AlphaFold prediction most resembles in the solved-structure universe.

Foldseek 3Di. Foldseek's 3Di representation compresses backbone geometry into a per-residue letter drawn from a learned twenty-state alphabet. It captures the tertiary interaction pattern around each residue — which residues are packed against it in space, regardless of where they are in sequence.

Radius of gyration, Cα contacts, bounding box. Radius of gyration (Rg) is the root-mean-square distance of Cα atoms from their centroid — a single number for overall size and compactness. A globular domain of N residues has Rg ≈ 2.2·N^0.38 Å; an extended or disordered chain has a much larger Rg. The Cα contact count is the number of residue pairs whose Cα atoms are within 8 Å and are more than four positions apart in sequence — a standard proxy for tertiary packing density. The bounding box is the smallest axis-aligned box enclosing all Cα atoms.

InterPro / GO / CATH / organism. The annotation block draws on four external resources. InterPro: which protein families and domains the sequence belongs to. GO: standardized terms for what the protein does, what process it participates in, and where in the cell it acts. CATH: which structural fold it has in the CATH hierarchy. Organism: the species of origin.

mmCIF coordinates. The mmCIF block holds the 3D Cartesian coordinates of each backbone atom (N, Cα, C, O) in ångströms. mmCIF is the PDB's canonical archive format — a tagged-loop text representation of the atomic model.

pLDDT. pLDDT is the predicted lDDT-Cα score: AlphaFold's confidence that the local environment of each residue (all inter-atomic distances within 15 Å) is correctly placed. It is a per-residue number between 0 and 100, with higher meaning more reliable.

Backbone torsions (φ/ψ). φ (phi) and ψ (psi) are the two rotatable backbone dihedrals per residue: φ is the C(i-1)–N–Cα–C torsion, ψ is the N–Cα–C–N(i+1) torsion, both in degrees on (−180°, 180°]. α-helical residues cluster near (−60°, −45°); β-strand residues near (−120°, +130°). A Ramachandran plot is simply a scatter of (φ, ψ) for every residue.

B-factor. For experimental (PDB) structures, the B-factor (temperature factor) quantifies the positional spread of each atom in the crystal — a combination of thermal vibration and static disorder — in units of Å². High B-factors mark flexible loops or poorly resolved regions; low B-factors mark the rigid, well-ordered core.

Secondary structure (3-state, P-SEA). SS3 is a coarse helix/strand/coil call (letters a/b/c) made by the P-SEA algorithm from inter-Cα distances and dihedrals. It is less detailed than DSSP but needs only Cα positions.

Predicted aligned error. Predicted aligned error is AlphaFold's pairwise confidence. Unlike pLDDT (per-residue), PAE is per-residue-pair and captures whether two parts of the structure are correctly placed relative to each other. Units are ångströms of expected positional error.

Solvent-accessible surface area. Solvent-accessible surface area (SASA) is the area in Å² traced out by the centre of a 1.4 Å probe sphere (a water molecule) rolled over the protein's van der Waals surface (Shrake–Rupley / Lee–Richards construction). Buried residues have near-zero SASA; fully exposed residues can exceed 200 Å². The total SASA scales roughly with the number of surface residues.

Secondary structure (8-state, DSSP). The SS8 string is DSSP's per-residue secondary-structure call. α-helix (H) means an i→i+4 H-bond ladder; β-strand (E) means the residue participates in a β-sheet; 3₁₀ (G) and π (I) are tighter and wider helices; T/S are turns/bends; '-' is loop.

Rendered structure images. Structure images are PyMOL renders from six orthogonal camera directions. Cartoon representation draws helices as coils and strands as arrows; sticks shows the backbone as bonds; surface shows the solvent-excluded envelope. Rainbow coloring maps sequence position to hue (blue→red, N→C); chain coloring assigns a distinct color per polypeptide.

Sequence. The amino-acid sequence is the protein's primary structure: the linear order of residues from the N-terminus to the C-terminus, written in one-letter code. Everything else here — the 3D coordinates, the secondary structure, the domain annotations — is ultimately a consequence of this string.

Contact-map, Ramachandran, and PAE plots. Three diagnostic plots accompany the record. The Cα contact map visualizes the tertiary structure as a 2D adjacency matrix (8 Å cutoff, sequence-local contacts suppressed). The Ramachandran plot shows the distribution of backbone (φ, ψ) torsions, with points in the α and β basins reflecting secondary structure content. The PAE plot shows AlphaFold's inter-residue confidence as a color matrix.